Protein 2RAG (pdb70)

Foldseek 3Di:
DVVLCVLLLVFAFEAAEAQVLVLLLFPPDALQDDDDCLQQVAFHGQVLCVLLVHQEYAHEQEDDDDDLDPVRLVVLLVSSVVSLVSVVVNCVVCVQAEDEDQAVVSSVVCVVSNHRYYAYEYEAVSNCRLPLVVVVVVVVSGYAAYENHAQQAYQFAGFLHHPVDGDCLATNPSNLVSLVVCLLSLHAYACQRGAVSNLVVSLVPRPAQHEHSEEWEVVQPNDSRHHHLVSLQSSLVSLAAYAYEQARRDDQDFDPQQDDSNDDDSVRSSVCSVVVSVSCVVGNTPRAAPVSSVVGQVVSCVRNNLLHYAHHHCGSNPGDDHCGRHSSSNSVNVVVCVVVPHDVVSVNNHRPVNVSVRSCRSVVSNVVD/DVVLCVLLLVFAFEAAEAQVLVLLLFPPDALQDDDDCLQQVAFHGQVLCVLLVHQEYAHEQEDDDDDLDPVRLVVLQVSSVVSLVSVVVNCVVCVQAEDEDQAVVSSVVCVVSNHRYYAYEYEAVSNCRLPLVVVVVVVVSGYAAYENHAQQAYQFAGFLHHPVDGDCLATNPSNLVSLVVCLQSLHAYACQRGAVSNLVVSLVPRPAQHEHSEEWEVVQPNDSRHHHLVSLQSSLVSLAAYAYEQARRDDQDFDPQQDDSNDDDSVRSSVVSVVVSVSCVVGNTPRAAPVSSVVGQVVSCVRNNLLHYAHHHCGSNPGDDHCGRHSSSNSVNVVVCVVVPHDVVSVNNHRPVNVSVRSCRSVVSNVVD/DVVLCVLLLVFAFEAAEAQVLVLLLFPPDALQDDDDCLQQVAFHGQVLCVLLNHQEYAHEQEDDDDDLDPVRLVVLLVSSVVSLVSVVVNCVVCVQAEDEDQAVVSSVVCVVSNHRYYAYEYEAVSNCRLPLVVVVVVVVSGYAAYENHAQQAYQFAGFLHHPVDGDCLATNPSNLVSLVVCLQSLHAYAHQRGAVSNLVVSLVPRPAQHEHSEEWEVVQPNDSRHHHLVSLQSSLVSLAAYAYEQARRDDQDFDPQQDDSNDDDSVRSSVVSVVVSVSCVVGNTPRAAPVSSVVGQVVSCVRNNLLHYAHHHCGSNPGDDHCGRHSSSNSVNVVVCVVVPHDVVSVNNHRPVNVSVRSCRSVVSNVVD/DVVLCVLLLVFAFEAAEAQVLVLLLFPPDALQDDDDCLQQVAFHGQVLCVLLNHQEYAHEQEDDDDDLDPVRLVVLQVSSVVSLVSVVVNCVVCVQAEDEDQAVVSSVVCVVSNHRYYAYEYEAVSNCRLPLVVVVVVVVSGYAEYENHAQQAYQFAGFLHHPVDGDCLATNPSNLVSLVVCLQSLHAYACQRGAVSNLVVSLVPRPAQHEHSEEWEVVQPNDSRHHHLVSLQSSLVSLAAYAYEQARRDDQDFDPQQDDSNDDDSVRSSVCSVVVSVSCVVGNTPRAAPVSSVVGQVVSCVRNNLLHYAHHHCGSNPGDDHCGRHSSSNSVNVVVCVVVPHDVVSVNNHRPVNVSVRSCRSVVSNVVD

Nearest PDB structures (foldseek):
  2rag-assembly1_A  TM=1.003E+00  e=6.644E-77  Caulobacter vibrioides CB15
  5lx7-assembly1_A-2  TM=8.837E-01  e=4.123E-28  Aspergillus fumigatus
  5lx1-assembly1_A-2  TM=8.835E-01  e=7.685E-28  Aspergillus fumigatus
  5lx4-assembly1_A-2  TM=8.942E-01  e=6.602E-27  Aspergillus fumigatus
  6vgo-assembly1_A  TM=8.872E-01  e=1.253E-25  Homo sapiens

CATH classification: 3.20.20.140

Sequence (1476 aa):
SKADKALHDKFLTLDTHLDTPAHFGRPGWDIADHHEVEHDFSQVDLPRMNQGGLDGGFFVVYIGQGELTEKGYTYARDYALHRTIEIREMLAANPDTFEMALTSDDARRIAKAGKKFAFVSMENSWPVGEDLSLVETFYKEGLRMAGPVHFRNNQLADSSTDPKGKIWNGYSPLGLRWLAEANRLGIVIDVSHASDDVVDQSVALSKAPIIASHSGPKAVYDHPRNLDDARLKKIADAGGAICINSIYLTDTTPSPEAPDMKTATPEAVKAYADKRAAIDKAHPAARGDFDLYMKSMLHVLKVAGPKGVCVGADWDGGGGMDGFEDITDLPKITARLKAEGYSDADIEAIWSGNVLRIVDAAQAYAKSVSKADKALHDKFLTLDTHLDTPAHFGRPGWDIADHHEVEHDFSQVDLPRMNQGGLDGGFFVVYIGQGELTEKGYTYARDYALHRTIEIREMLAANPDTFEMALTSDDARRIAKAGKKFAFVSMENSWPVGEDLSLVETFYKEGLRMAGPVHFRNNQLADSSTDPKGKIWNGYSPLGLRWLAEANRLGIVIDVSHASDDVVDQSVALSKAPIIASHSGPKAVYDHPRNLDDARLKKIADAGGAICINSIYLTDTTPSPEAPDMKTATPEAVKAYADKRAAIDKAHPAARGDFDLYMKSMLHVLKVAGPKGVCVGADWDGGGGMDGFEDITDLPKITARLKAEGYSDADIEAIWSGNVLRIVDAAQAYAKSVSKADKALHDKFLTLDTHLDTPAHFGRPGWDIADHHEVEHDFSQVDLPRMNQGGLDGGFFVVYIGQGELTEKGYTYARDYALHRTIEIREMLAANPDTFEMALTSDDARRIAKAGKKFAFVSMENSWPVGEDLSLVETFYKEGLRMAGPVHFRNNQLADSSTDPKGKIWNGYSPLGLRWLAEANRLGIVIDVSHASDDVVDQSVALSKAPIIASHSGPKAVYDHPRNLDDARLKKIADAGGAICINSIYLTDTTPSPEAPDMKTATPEAVKAYADKRAAIDKAHPAARGDFDLYMKSMLHVLKVAGPKGVCVGADWDGGGGMDGFEDITDLPKITARLKAEGYSDADIEAIWSGNVLRIVDAAQAYAKSVSKADKALHDKFLTLDTHLDTPAHFGRPGWDIADHHEVEHDFSQVDLPRMNQGGLDGGFFVVYIGQGELTEKGYTYARDYALHRTIEIREMLAANPDTFEMALTSDDARRIAKAGKKFAFVSMENSWPVGEDLSLVETFYKEGLRMAGPVHFRNNQLADSSTDPKGKIWNGYSPLGLRWLAEANRLGIVIDVSHASDDVVDQSVALSKAPIIASHSGPKAVYDHPRNLDDARLKKIADAGGAICINSIYLTDTTPSPEAPDMKTATPEAVKAYADKRAAIDKAHPAARGDFDLYMKSMLHVLKVAGPKGVCVGADWDGGGGMDGFEDITDLPKITARLKAEGYSDADIEAIWSGNVLRIVDAAQAYAKSV

Organism: Caulobacter vibrioides (strain ATCC 19089 / CIP 103742 / CB 15) (NCBI:txid190650)

InterPro domains:
  IPR008257 Peptidase M19 [PF01244] (43-406)
  IPR008257 Peptidase M19 [PS51365] (34-417)
  IPR008257 Peptidase M19 [PTHR10443] (8-414)
  IPR008257 Peptidase M19 [cd01301] (48-404)
  IPR032466 Metal-dependent hydrolase [SSF51556] (39-413)

Solvent-accessible surface area: 55855 Å² total; per-residue (Å²): 90,180,79,44,92,70,43,2,115,118,9,31,0,1,0,0,2,0,14,0,0,39,17,30,30,20,76,79,31,61,4,44,73,95,24,89,45,99,105,24,75,0,12,0,0,22,39,3,0,90,87,0,17,0,34,0,0,2,3,2,4,73,9,31,16,30,122,77,61,143,178,8,27,32,107,0,14,5,77,1,3,56,18,3,2,18,2,40,36,18,18,21,52,22,76,119,48,3,60,35,0,63,50,4,95,24,0,87,120,2,31,174,71,67,55,20,0,2,0,2,1,4,10,0,0,5,0,2,3,133,56,25,40,7,4,58,4,2,52,105,7,2,5,16,3,2,2,0,1,28,79,99,12,0,12,0,0,0,7,27,22,24,110,189,35,123,84,63,57,0,1,1,22,20,0,5,43,3,8,26,34,0,6,110,16,0,3,5,2,3,4,5,15,6,6,45,21,0,0,28,0,0,28,11,42,18,109,13,25,3,2,0,0,2,3,0,0,50,62,28,62,118,46,72,8,1,12,37,58,72,54,0,107,76,0,19,102,47,24,1,0,0,0,0,1,2,41,61,7,39,86,83,101,103,54,141,124,126,31,84,45,77,102,18,73,96,120,33,16,132,34,98,1,74,126,141,24,60,103,64,178,67,78,98,56,45,75,25,62,17,83,30,0,0,118,0,0,45,29,0,5,156,31,13,19,44,120,2,0,0,1,0,0,8,0,22,36,57,10,4,0,74,35,0,63,13,0,34,28,0,9,72,0,0,28,68,0,88,84,86,68,52,57,54,74,39,0,64,17,1,1,2,28,1,4,7,70,1,2,64,33,2,32,59,59,20,180,85,109,91,181,76,44,92,69,43,2,113,118,10,29,0,1,0,0,2,0,13,0,0,38,17,30,30,22,78,78,31,60,3,43,73,94,24,88,46,101,104,23,75,0,13,0,0,23,38,3,0,89,86,0,16,0,35,0,0,1,3,2,4,73,8,31,16,30,85,20,26,112,174,8,16,38,114,0,16,13,78,1,5,68,17,3,2,16,2,35,38,19,19,18,55,22,73,119,46,3,60,34,0,64,49,4,93,25,0,87,120,2,31,174,72,66,56,19,0,2,0,2,1,5,11,0,0,4,1,2,3,60,53,25,34,8,4,56,2,3,53,89,2,2,6,15,3,2,2,0,1,29,79,98,9,0,1,0,0,0,7,28,22,25,109,139,35,113,7,14,83,0,7,2,31,4,0,72,128,3,8,56,34,0,7,112,15,0,3,4,3,4,4,6,15,6,6,44,34,0,1,37,54,0,32,82,86,20,133,15,24,3,2,0,0,2,3,1,0,50,62,29,61,118,46,71,8,1,12,36,58,72,52,0,109,74,0,18,101,46,24,1,0,0,0,0,1,2,40,62,7,39,85,81,101,104,55,142,122,127,31,85,45,77,101,19,73,97,120,32,16,130,33,98,1,76,128,141,25,61,100,64,177,67,77,97,57,47,77,25,61,16,82,29,0,0,119,0,0,46,30,0,5,158,30,14,20,45,120,1,0,0,0,0,0,8,0,22,36,58,10,4,0,76,34,0,63,14,0,34,28,0,8,73,0,0,28,68,0,87,85,86,68,51,56,53,75,39,0,63,17,1,1,2,28,1,3,8,70,0,1,64,34,3,32,59,57,21,182,86,106,90,181,77,45,91,69,44,2,114,116,9,30,0,1,0,0,2,0,13,0,0,38,18,30,30,21,75,80,30,58,4,44,73,94,24,90,45,97,104,23,75,0,13,0,0,23,40,3,0,90,88,0,17,0,35,0,0,1,3,2,4,74,8,32,16,30,123,77,64,140,177,9,27,38,113,0,17,11,78,0,5,65,17,4,2,16,2,38,36,18,19,22,52,22,73,119,49,2,60,36,0,64,51,4,93,24,0,88,119,2,31,173,71,66,57,20,0,2,0,1,1,5,10,0,0,6,1,2,3,132,57,26,38,8,4,58,2,2,52,97,4,2,6,15,3,3,2,1,1,27,80,96,13,0,12,0,0,0,7,28,21,25,109,188,35,121,83,61,54,0,1,2,24,21,0,4,45,4,8,22,33,0,7,106,14,0,3,4,2,3,4,6,16,7,6,47,16,0,0,24,0,0,24,13,47,20,98,13,24,3,2,0,0,1,2,1,0,50,62,29,61,118,45,71,8,1,12,36,59,71,53,0,108,75,0,18,102,46,24,1,0,0,0,0,1,2,40,64,7,40,84,82,100,103,54,140,122,126,31,84,44,76,101,18,73,95,120,32,16,132,33,96,2,77,128,141,24,61,101,64,177,66,78,96,57,45,75,24,63,17,83,30,0,0,120,0,0,46,29,0,5,158,31,14,21,45,122,1,0,0,0,0,0,8,0,22,37,57,10,3,0,74,34,0,63,13,0,35,29,0,8,73,0,0,27,66,0,86,86,87,67,51,58,55,74,39,0,63,17,0,0,2,28,2,3,8,71,0,1,63,33,2,32,56,58,19,182,85,106,89,178,78,43,90,69,43,2,112,117,10,30,0,1,0,0,2,0,13,0,0,40,17,30,30,20,76,79,31,61,4,44,74,95,23,88,45,100,104,23,76,0,13,0,0,24,39,2,0,90,86,0,16,0,34,0,0,1,3,2,4,74,8,32,16,31,94,25,29,112,177,8,16,38,111,0,16,9,77,1,4,63,17,3,2,17,2,39,36,19,19,22,53,21,74,119,47,2,60,34,0,64,48,4,95,25,0,87,119,2,31,175,71,66,56,20,0,2,0,2,1,6,10,1,0,5,1,2,3,63,56,26,37,6,4,58,2,3,52,97,5,2,5,15,3,3,2,0,2,28,81,97,10,0,1,0,0,0,7,27,22,25,109,143,35,112,10,18,86,0,7,1,29,4,0,67,126,3,8,56,33,0,6,109,15,0,4,4,2,4,4,5,14,6,7,45,35,0,0,37,54,0,33,83,85,20,133,13,24,3,1,0,0,2,4,0,0,51,62,29,60,116,47,70,8,1,11,36,59,72,53,0,108,76,0,18,102,44,23,1,0,0,0,0,1,2,41,62,7,40,85,81,101,102,53,140,122,126,30,85,44,77,102,17,73,98,121,31,16,132,34,97,2,75,126,142,24,61,102,64,178,67,78,97,58,45,75,25,62,16,82,30,0,0,119,0,0,44,30,0,5,154,31,14,20,45,121,1,0,0,0,0,0,8,0,23,36,58,9,3,0,74,34,0,62,13,0,36,29,0,7,72,0,0,28,67,0,87,86,88,67,51,57,53,74,38,0,63,18,0,1,2,29,1,3,8,69,1,2,64,33,2,31,59,59,20,181,86,107

Structure (mmCIF, N/CA/C/O backbone):
data_2RAG
#
_entry.id   2RAG
#
_cell.length_a   79.672
_cell.length_b   129.238
_cell.length_c   99.226
_cell.angle_alpha   90.00
_cell.angle_beta   104.76
_cell.angle_gamma   90.00
#
_symmetry.space_group_name_H-M   'P 1 21 1'
#
loop_
_entity.id
_entity.type
_entity.pdbx_description
1 polymer Dipeptidase
2 non-polymer 'ZINC ION'
3 non-polymer 'CHLORIDE ION'
4 water water
#
loop_
_atom_site.group_PDB
_atom_site.id
_atom_site.type_symbol
_atom_site.label_atom_id
_atom_site.label_alt_id
_atom_site.label_comp_id
_atom_site.label_asym_id
_atom_site.label_entity_id
_atom_site.label_seq_id
_atom_site.pdbx_PDB_ins_code
_atom_site.Cartn_x
_atom_site.Cartn_y
_atom_site.Cartn_z
_atom_site.occupancy
_atom_site.B_iso_or_equiv
_atom_site.auth_seq_id
_atom_site.auth_comp_id
_atom_site.auth_asym_id
_atom_site.auth_atom_id
_atom_site.pdbx_PDB_model_num
ATOM 1 N N . SER A 1 37 ? 16.491 -14.343 58.679 1.00 50.25 37 SER A N 1
ATOM 2 C CA . SER A 1 37 ? 16.670 -15.828 58.723 1.00 51.47 37 SER A CA 1
ATOM 3 C C . SER A 1 37 ? 17.953 -16.265 58.025 1.00 51.72 37 SER A C 1
ATOM 4 O O . SER A 1 37 ? 18.103 -16.070 56.814 1.00 51.76 37 SER A O 1
ATOM 7 N N . LYS A 1 38 ? 18.874 -16.860 58.782 1.00 51.02 38 LYS A N 1
ATOM 8 C CA . LYS A 1 38 ? 20.137 -17.311 58.206 1.00 50.38 38 LYS A CA 1
ATOM 9 C C . LYS A 1 38 ? 19.914 -18.354 57.118 1.00 47.81 38 LYS A C 1
ATOM 10 O O . LYS A 1 38 ? 20.726 -18.494 56.204 1.00 46.15 38 LYS A O 1
ATOM 16 N N . ALA A 1 39 ? 18.811 -19.087 57.216 1.00 45.83 39 ALA A N 1
ATOM 17 C CA . ALA A 1 39 ? 18.488 -20.098 56.214 1.00 44.88 39 ALA A CA 1
ATOM 18 C C . ALA A 1 39 ? 18.131 -19.390 54.902 1.00 43.55 39 ALA A C 1
ATOM 19 O O . ALA A 1 39 ? 18.529 -19.823 53.821 1.00 40.74 39 ALA A O 1
ATOM 21 N N . ASP A 1 40 ? 17.370 -18.306 55.011 1.00 43.25 40 ASP A N 1
ATOM 22 C CA . ASP A 1 40 ? 16.979 -17.540 53.835 1.00 46.39 40 ASP A CA 1
ATOM 23 C C . ASP A 1 40 ? 18.209 -16.913 53.190 1.00 45.92 40 ASP A C 1
ATOM 24 O O . ASP A 1 40 ? 18.380 -16.982 51.975 1.00 45.33 40 ASP A O 1
ATOM 29 N N . LYS A 1 41 ? 19.064 -16.309 54.012 1.00 45.93 41 LYS A N 1
ATOM 30 C CA . LYS A 1 41 ? 20.279 -15.670 53.515 1.00 47.01 41 LYS A CA 1
ATOM 31 C C . LYS A 1 41 ? 21.186 -16.656 52.786 1.00 46.36 41 LYS A C 1
ATOM 32 O O . LYS A 1 41 ? 21.827 -16.300 51.794 1.00 44.71 41 LYS A O 1
ATOM 38 N N . ALA A 1 42 ? 21.235 -17.895 53.275 1.00 45.18 42 ALA A N 1
ATOM 39 C CA . ALA A 1 42 ? 22.064 -18.930 52.660 1.00 45.97 42 ALA A CA 1
ATOM 40 C C . ALA A 1 42 ? 21.590 -19.209 51.235 1.00 45.45 42 ALA A C 1
ATOM 41 O O . ALA A 1 42 ? 22.383 -19.261 50.299 1.00 45.17 42 ALA A O 1
ATOM 43 N N . LEU A 1 43 ? 20.287 -19.393 51.078 1.00 46.33 43 LEU A N 1
ATOM 44 C CA . LEU A 1 43 ? 19.713 -19.649 49.760 1.00 48.10 43 LEU A CA 1
ATOM 45 C C . LEU A 1 43 ? 19.962 -18.429 48.870 1.00 47.85 43 LEU A C 1
ATOM 46 O O . LEU A 1 43 ? 20.550 -18.531 47.799 1.00 47.97 43 LEU A O 1
ATOM 51 N N . HIS A 1 44 ? 19.509 -17.278 49.350 1.00 48.38 44 HIS A N 1
ATOM 52 C CA . HIS A 1 44 ? 19.645 -16.003 48.651 1.00 49.20 44 HIS A CA 1
ATOM 53 C C . HIS A 1 44 ? 21.084 -15.748 48.197 1.00 50.41 44 HIS A C 1
ATOM 54 O O . HIS A 1 44 ? 21.330 -15.327 47.064 1.00 49.94 44 HIS A O 1
ATOM 61 N N . ASP A 1 45 ? 22.030 -16.015 49.090 1.00 51.21 45 ASP A N 1
ATOM 62 C CA . ASP A 1 45 ? 23.443 -15.802 48.808 1.00 52.80 45 ASP A CA 1
ATOM 63 C C . ASP A 1 45 ? 23.965 -16.588 47.607 1.00 51.91 45 ASP A C 1
ATOM 64 O O . ASP A 1 45 ? 25.009 -16.260 47.049 1.00 52.22 45 ASP A O 1
ATOM 69 N N . LYS A 1 46 ? 23.239 -17.620 47.204 1.00 51.51 46 LYS A N 1
ATOM 70 C CA . LYS A 1 46 ? 23.658 -18.449 46.077 1.00 51.38 46 LYS A CA 1
ATOM 71 C C . LYS A 1 46 ? 23.431 -17.795 44.707 1.00 49.75 46 LYS A C 1
ATOM 72 O O . LYS A 1 46 ? 24.003 -18.217 43.697 1.00 48.11 46 LYS A O 1
ATOM 78 N N . PHE A 1 47 ? 22.603 -16.760 44.674 1.00 47.67 47 PHE A N 1
ATOM 79 C CA . PHE A 1 47 ? 22.284 -16.083 43.423 1.00 44.76 47 PHE A CA 1
ATOM 80 C C . PHE A 1 47 ? 22.980 -14.737 43.227 1.00 43.03 47 PHE A C 1
ATOM 81 O O . PHE A 1 47 ? 23.278 -14.022 44.189 1.00 41.31 47 PHE A O 1
ATOM 89 N N . LEU A 1 48 ? 23.241 -14.410 41.964 1.00 41.92 48 LEU A N 1
ATOM 90 C CA . LEU A 1 48 ? 23.847 -13.132 41.600 1.00 41.37 48 LEU A CA 1
ATOM 91 C C . LEU A 1 48 ? 22.653 -12.189 41.524 1.00 39.65 48 LEU A C 1
ATOM 92 O O . LEU A 1 48 ? 21.777 -12.356 40.674 1.00 38.15 48 LEU A O 1
ATOM 97 N N . THR A 1 49 ? 22.614 -11.201 42.408 1.00 38.33 49 THR A N 1
ATOM 98 C CA . THR A 1 49 ? 21.481 -10.288 42.444 1.00 37.03 49 THR A CA 1
ATOM 99 C C . THR A 1 49 ? 21.750 -8.871 41.964 1.00 36.60 49 THR A C 1
ATOM 100 O O . THR A 1 49 ? 22.845 -8.337 42.139 1.00 35.69 49 THR A O 1
ATOM 104 N N . LEU A 1 50 ? 20.733 -8.270 41.353 1.00 34.88 50 LEU A N 1
ATOM 105 C CA . LEU A 1 50 ? 20.836 -6.891 40.886 1.00 36.70 50 LEU A CA 1
ATOM 106 C C . LEU A 1 50 ? 19.449 -6.270 40.811 1.00 34.99 50 LEU A C 1
ATOM 107 O O . LEU A 1 50 ? 18.457 -6.963 40.579 1.00 36.48 50 LEU A O 1
ATOM 112 N N . ASP A 1 51 ? 19.386 -4.969 41.058 1.00 32.79 51 ASP A N 1
ATOM 113 C CA . ASP A 1 51 ? 18.136 -4.222 41.002 1.00 31.43 51 ASP A CA 1
ATOM 114 C C . ASP A 1 51 ? 18.354 -3.211 39.877 1.00 31.36 51 ASP A C 1
ATOM 115 O O . ASP A 1 51 ? 19.408 -2.578 39.792 1.00 29.87 51 ASP A O 1
ATOM 120 N N . THR A 1 52 ? 17.357 -3.059 39.019 1.00 31.27 52 THR A N 1
ATOM 121 C CA . THR A 1 52 ? 17.474 -2.172 37.870 1.00 30.75 52 THR A CA 1
ATOM 122 C C . THR A 1 52 ? 17.130 -0.696 38.080 1.00 31.15 52 THR A C 1
ATOM 123 O O . THR A 1 52 ? 17.063 0.064 37.111 1.00 28.69 52 THR A O 1
ATOM 127 N N . HIS A 1 53 ? 16.918 -0.272 39.320 1.00 30.90 53 HIS A N 1
ATOM 128 C CA . HIS A 1 53 ? 16.596 1.130 39.539 1.00 31.82 53 HIS A CA 1
ATOM 129 C C . HIS A 1 53 ? 16.960 1.656 40.923 1.00 32.44 53 HIS A C 1
ATOM 130 O O . HIS A 1 53 ? 16.087 2.021 41.721 1.00 31.00 53 HIS A O 1
ATOM 137 N N . LEU A 1 54 ? 18.255 1.703 41.204 1.00 30.68 54 LEU A N 1
ATOM 138 C CA . LEU A 1 54 ? 18.725 2.206 42.479 1.00 32.13 54 LEU A CA 1
ATOM 139 C C . LEU A 1 54 ? 18.868 3.727 42.385 1.00 31.05 54 LEU A C 1
ATOM 140 O O . LEU A 1 54 ? 19.783 4.227 41.743 1.00 31.55 54 LEU A O 1
ATOM 145 N N . ASP A 1 55 ? 17.948 4.452 43.018 1.00 31.58 55 ASP A N 1
ATOM 146 C CA . ASP A 1 55 ? 17.964 5.913 43.007 1.00 30.20 55 ASP A CA 1
ATOM 147 C C . ASP A 1 55 ? 18.939 6.500 44.004 1.00 29.42 55 ASP A C 1
ATOM 148 O O . ASP A 1 55 ? 18.998 7.715 44.182 1.00 30.05 55 ASP A O 1
ATOM 153 N N . THR A 1 56 ? 19.705 5.624 44.639 1.00 31.20 56 THR A N 1
ATOM 154 C CA . THR A 1 56 ? 20.687 6.002 45.645 1.00 32.05 56 THR A CA 1
ATOM 155 C C . THR A 1 56 ? 21.603 7.186 45.287 1.00 33.04 56 THR A C 1
ATOM 156 O O . THR A 1 56 ? 21.972 7.969 46.168 1.00 34.53 56 THR A O 1
ATOM 160 N N . PRO A 1 57 ? 21.974 7.345 43.998 1.00 32.66 57 PRO A N 1
ATOM 161 C CA . PRO A 1 57 ? 22.853 8.472 43.646 1.00 33.22 57 PRO A CA 1
ATOM 162 C C . PRO A 1 57 ? 22.347 9.832 44.117 1.00 33.42 57 PRO A C 1
ATOM 163 O O . PRO A 1 57 ? 23.117 10.781 44.241 1.00 33.58 57 PRO A O 1
ATOM 167 N N . ALA A 1 58 ? 21.046 9.927 44.372 1.00 34.67 58 ALA A N 1
ATOM 168 C CA . ALA A 1 58 ? 20.466 11.179 44.841 1.00 36.10 58 ALA A CA 1
ATOM 169 C C . ALA A 1 58 ? 21.054 11.579 46.199 1.00 36.59 58 ALA A C 1
ATOM 170 O O . ALA A 1 58 ? 20.999 12.744 46.572 1.00 37.41 58 ALA A O 1
ATOM 172 N N . HIS A 1 59 ? 21.619 10.611 46.920 1.00 39.46 59 HIS A N 1
ATOM 173 C CA . HIS A 1 59 ? 22.224 10.856 48.242 1.00 41.00 59 HIS A CA 1
ATOM 174 C C . HIS A 1 59 ? 23.716 11.155 48.176 1.00 38.91 59 HIS A C 1
ATOM 175 O O . HIS A 1 59 ? 24.289 11.677 49.132 1.00 36.86 59 HIS A O 1
ATOM 182 N N . PHE A 1 60 ? 24.348 10.806 47.061 1.00 38.18 60 PHE A N 1
ATOM 183 C CA . PHE A 1 60 ? 25.791 11.001 46.931 1.00 39.08 60 PHE A CA 1
ATOM 184 C C . PHE A 1 60 ? 26.291 12.419 47.171 1.00 39.74 60 PHE A C 1
ATOM 185 O O . PHE A 1 60 ? 27.376 12.603 47.720 1.00 38.96 60 PHE A O 1
ATOM 193 N N . GLY A 1 61 ? 25.506 13.412 46.762 1.00 40.56 61 GLY A N 1
ATOM 194 C CA . GLY A 1 61 ? 25.916 14.795 46.937 1.00 42.97 61 GLY A CA 1
ATOM 195 C C . GLY A 1 61 ? 25.595 15.381 48.300 1.00 45.97 61 GLY A C 1
ATOM 196 O O . GLY A 1 61 ? 25.891 16.552 48.563 1.00 43.93 61 GLY A O 1
ATOM 197 N N . ARG A 1 62 ? 24.982 14.581 49.167 1.00 47.99 62 ARG A N 1
ATOM 198 C CA . ARG A 1 62 ? 24.638 15.050 50.503 1.00 51.51 62 ARG A CA 1
ATOM 199 C C . ARG A 1 62 ? 25.920 15.194 51.327 1.00 52.39 62 ARG A C 1
ATOM 200 O O . ARG A 1 62 ? 26.750 14.285 51.362 1.00 51.83 62 ARG A O 1
ATOM 208 N N . PRO A 1 63 ? 26.096 16.348 51.996 1.00 53.50 63 PRO A N 1
ATOM 209 C CA . PRO A 1 63 ? 27.275 16.631 52.821 1.00 54.99 63 PRO A CA 1
ATOM 210 C C . PRO A 1 63 ? 27.650 15.505 53.779 1.00 55.95 63 PRO A C 1
ATOM 211 O O . PRO A 1 63 ? 26.869 15.137 54.655 1.00 55.51 63 PRO A O 1
ATOM 215 N N . GLY A 1 64 ? 28.849 14.960 53.599 1.00 57.93 64 GLY A N 1
ATOM 216 C CA . GLY A 1 64 ? 29.322 13.898 54.468 1.00 59.76 64 GLY A CA 1
ATOM 217 C C . GLY A 1 64 ? 28.726 12.516 54.261 1.00 60.50 64 GLY A C 1
ATOM 218 O O . GLY A 1 64 ? 29.193 11.555 54.875 1.00 61.99 64 GLY A O 1
ATOM 219 N N . TRP A 1 65 ? 27.704 12.391 53.417 1.00 59.17 65 TRP A N 1
ATOM 220 C CA . TRP A 1 65 ? 27.101 11.081 53.188 1.00 56.88 65 TRP A CA 1
ATOM 221 C C . TRP A 1 65 ? 28.121 10.149 52.543 1.00 54.84 65 TRP A C 1
ATOM 222 O O . TRP A 1 65 ? 28.809 10.528 51.597 1.00 54.68 65 TRP A O 1
ATOM 233 N N . ASP A 1 66 ? 28.215 8.930 53.060 1.00 52.68 66 ASP A N 1
ATOM 234 C CA . ASP A 1 66 ? 29.168 7.951 52.547 1.00 49.45 66 ASP A CA 1
ATOM 235 C C . ASP A 1 66 ? 28.489 6.594 52.399 1.00 46.93 66 ASP A C 1
ATOM 236 O O . ASP A 1 66 ? 27.957 6.048 53.365 1.00 45.46 66 ASP A O 1
ATOM 241 N N . ILE A 1 67 ? 28.523 6.050 51.189 1.00 44.13 67 ILE A N 1
ATOM 242 C CA . ILE A 1 67 ? 27.903 4.763 50.915 1.00 43.52 67 ILE A CA 1
ATOM 243 C C . ILE A 1 67 ? 28.551 3.623 51.718 1.00 43.91 67 ILE A C 1
ATOM 244 O O . ILE A 1 67 ? 27.969 2.548 51.867 1.00 39.27 67 ILE A O 1
ATOM 249 N N . ALA A 1 68 ? 29.757 3.858 52.231 1.00 44.08 68 ALA A N 1
ATOM 250 C CA . ALA A 1 68 ? 30.449 2.839 53.013 1.00 45.76 68 ALA A CA 1
ATOM 251 C C . ALA A 1 68 ? 29.841 2.705 54.408 1.00 46.16 68 ALA A C 1
ATOM 252 O O . ALA A 1 68 ? 29.956 1.656 55.035 1.00 47.27 68 ALA A O 1
ATOM 254 N N . ASP A 1 69 ? 29.200 3.768 54.887 1.00 46.47 69 ASP A N 1
ATOM 255 C CA . ASP A 1 69 ? 28.578 3.761 56.209 1.00 46.97 69 ASP A CA 1
ATOM 256 C C . ASP A 1 69 ? 27.243 3.023 56.223 1.00 48.14 69 ASP A C 1
ATOM 257 O O . ASP A 1 69 ? 26.592 2.866 55.187 1.00 46.48 69 ASP A O 1
ATOM 262 N N . HIS A 1 70 ? 26.842 2.577 57.409 1.00 48.58 70 HIS A N 1
ATOM 263 C CA . HIS A 1 70 ? 25.573 1.887 57.580 1.00 48.74 70 HIS A CA 1
ATOM 264 C C . HIS A 1 70 ? 24.567 2.954 58.000 1.00 48.24 70 HIS A C 1
ATOM 265 O O . HIS A 1 70 ? 24.848 3.758 58.881 1.00 48.88 70 HIS A O 1
ATOM 272 N N . HIS A 1 71 ? 23.408 2.972 57.357 1.00 47.87 71 HIS A N 1
ATOM 273 C CA . HIS A 1 71 ? 22.384 3.960 57.673 1.00 48.36 71 HIS A CA 1
ATOM 274 C C . HIS A 1 71 ? 21.071 3.272 58.028 1.00 49.93 71 HIS A C 1
ATOM 275 O O . HIS A 1 71 ? 20.882 2.088 57.752 1.00 48.12 71 HIS A O 1
ATOM 282 N N . GLU A 1 72 ? 20.173 4.037 58.639 1.00 53.33 72 GLU A N 1
ATOM 283 C CA . GLU A 1 72 ? 18.851 3.557 59.021 1.00 56.87 72 GLU A CA 1
ATOM 284 C C . GLU A 1 72 ? 17.836 4.377 58.235 1.00 57.35 72 GLU A C 1
ATOM 285 O O . GLU A 1 72 ? 17.851 5.608 58.296 1.00 55.98 72 GLU A O 1
ATOM 291 N N . VAL A 1 73 ? 16.964 3.698 57.493 1.00 58.04 73 VAL A N 1
ATOM 292 C CA . VAL A 1 73 ? 15.963 4.389 56.692 1.00 59.74 73 VAL A CA 1
ATOM 293 C C . VAL A 1 73 ? 15.180 5.385 57.547 1.00 61.44 73 VAL A C 1
ATOM 294 O O . VAL A 1 73 ? 14.820 6.471 57.085 1.00 61.09 73 VAL A O 1
ATOM 298 N N . GLU A 1 74 ? 14.944 5.012 58.801 1.00 63.24 74 GLU A N 1
ATOM 299 C CA . GLU A 1 74 ? 14.203 5.847 59.743 1.00 65.57 74 GLU A CA 1
ATOM 300 C C . GLU A 1 74 ? 14.915 7.150 60.108 1.00 65.20 74 GLU A C 1
ATOM 301 O O . GLU A 1 74 ? 14.271 8.159 60.393 1.00 65.35 74 GLU A O 1
ATOM 307 N N . HIS A 1 75 ? 16.243 7.129 60.089 1.00 65.21 75 HIS A N 1
ATOM 308 C CA . HIS A 1 75 ? 17.025 8.306 60.455 1.00 65.27 75 HIS A CA 1
ATOM 309 C C . HIS A 1 75 ? 17.671 9.031 59.280 1.00 65.37 75 HIS A C 1
ATOM 310 O O . HIS A 1 75 ? 17.841 10.248 59.314 1.00 64.85 75 HIS A O 1
ATOM 317 N N . ASP A 1 76 ? 18.025 8.279 58.244 1.00 65.64 76 ASP A N 1
ATOM 318 C CA . ASP A 1 76 ? 18.708 8.841 57.085 1.00 66.39 76 ASP A CA 1
ATOM 319 C C . ASP A 1 76 ? 17.857 8.921 55.819 1.00 66.37 76 ASP A C 1
ATOM 320 O O . ASP A 1 76 ? 18.228 9.603 54.863 1.00 66.93 76 ASP A O 1
ATOM 325 N N . PHE A 1 77 ? 16.721 8.229 55.818 1.00 65.25 77 PHE A N 1
ATOM 326 C CA . PHE A 1 77 ? 15.823 8.205 54.667 1.00 64.53 77 PHE A CA 1
ATOM 327 C C . PHE A 1 77 ? 16.386 7.351 53.535 1.00 61.83 77 PHE A C 1
ATOM 328 O O . PHE A 1 77 ? 15.715 7.119 52.532 1.00 62.81 77 PHE A O 1
ATOM 336 N N . SER A 1 78 ? 17.617 6.884 53.698 1.00 57.63 78 SER A N 1
ATOM 337 C CA . SER A 1 78 ? 18.255 6.061 52.679 1.00 52.97 78 SER A CA 1
ATOM 338 C C . SER A 1 78 ? 17.876 4.595 52.847 1.00 50.26 78 SER A C 1
ATOM 339 O O . SER A 1 78 ? 17.619 4.129 53.960 1.00 47.96 78 SER A O 1
ATOM 342 N N . GLN A 1 79 ? 17.847 3.870 51.734 1.00 45.57 79 GLN A N 1
ATOM 343 C CA . GLN A 1 79 ? 17.494 2.457 51.753 1.00 43.14 79 GLN A CA 1
ATOM 344 C C . GLN A 1 79 ? 18.615 1.589 51.179 1.00 41.39 79 GLN A C 1
ATOM 345 O O . GLN A 1 79 ? 18.485 0.363 51.106 1.00 38.41 79 GLN A O 1
ATOM 351 N N . VAL A 1 80 ? 19.712 2.230 50.784 1.00 38.04 80 VAL A N 1
ATOM 352 C CA . VAL A 1 80 ? 20.849 1.528 50.202 1.00 37.79 80 VAL A CA 1
ATOM 353 C C . VAL A 1 80 ? 22.216 2.070 50.630 1.00 37.20 80 VAL A C 1
ATOM 354 O O . VAL A 1 80 ? 22.436 3.280 50.650 1.00 35.32 80 VAL A O 1
ATOM 358 N N . ASP A 1 81 ? 23.111 1.145 50.978 1.00 36.57 81 ASP A N 1
ATOM 359 C CA . ASP A 1 81 ? 24.504 1.434 51.323 1.00 37.23 81 ASP A CA 1
ATOM 360 C C . ASP A 1 81 ? 25.257 0.102 51.311 1.00 36.08 81 ASP A C 1
ATOM 361 O O . ASP A 1 81 ? 24.640 -0.966 51.248 1.00 35.60 81 ASP A O 1
ATOM 366 N N . LEU A 1 82 ? 26.580 0.155 51.353 1.00 36.01 82 LEU A N 1
ATOM 367 C CA . LEU A 1 82 ? 27.377 -1.065 51.300 1.00 37.43 82 LEU A CA 1
ATOM 368 C C . LEU A 1 82 ? 27.038 -2.089 52.387 1.00 37.21 82 LEU A C 1
ATOM 369 O O . LEU A 1 82 ? 26.782 -3.255 52.088 1.00 35.13 82 LEU A O 1
ATOM 374 N N . PRO A 1 83 ? 27.027 -1.671 53.659 1.00 38.61 83 PRO A N 1
ATOM 375 C CA . PRO A 1 83 ? 26.705 -2.631 54.722 1.00 39.67 83 PRO A CA 1
ATOM 376 C C . PRO A 1 83 ? 25.370 -3.340 54.481 1.00 40.31 83 PRO A C 1
ATOM 377 O O . PRO A 1 83 ? 25.279 -4.565 54.609 1.00 38.65 83 PRO A O 1
ATOM 381 N N . ARG A 1 84 ? 24.342 -2.574 54.116 1.00 39.84 84 ARG A N 1
ATOM 382 C CA . ARG A 1 84 ? 23.037 -3.167 53.866 1.00 41.63 84 ARG A CA 1
ATOM 383 C C . ARG A 1 84 ? 22.997 -3.991 52.578 1.00 40.07 84 ARG A C 1
ATOM 384 O O . ARG A 1 84 ? 22.188 -4.912 52.463 1.00 40.49 84 ARG A O 1
ATOM 392 N N . MET A 1 85 ? 23.867 -3.674 51.616 1.00 38.38 85 MET A N 1
ATOM 393 C CA . MET A 1 85 ? 23.922 -4.452 50.379 1.00 37.20 85 MET A CA 1
ATOM 394 C C . MET A 1 85 ? 24.459 -5.836 50.750 1.00 38.77 85 MET A C 1
ATOM 395 O O . MET A 1 85 ? 24.044 -6.860 50.199 1.00 38.32 85 MET A O 1
ATOM 400 N N . ASN A 1 86 ? 25.394 -5.857 51.694 1.00 38.42 86 ASN A N 1
ATOM 401 C CA . ASN A 1 86 ? 25.970 -7.112 52.151 1.00 40.06 86 ASN A CA 1
ATOM 402 C C . ASN A 1 86 ? 24.946 -7.895 52.973 1.00 41.36 86 ASN A C 1
ATOM 403 O O . ASN A 1 86 ? 24.764 -9.101 52.780 1.00 40.21 86 ASN A O 1
ATOM 408 N N . GLN A 1 87 ? 24.269 -7.195 53.876 1.00 41.77 87 GLN A N 1
ATOM 409 C CA . GLN A 1 87 ? 23.266 -7.807 54.737 1.00 43.79 87 GLN A CA 1
ATOM 410 C C . GLN A 1 87 ? 22.083 -8.329 53.925 1.00 44.23 87 GLN A C 1
ATOM 411 O O . GLN A 1 87 ? 21.528 -9.392 54.227 1.00 43.41 87 GLN A O 1
ATOM 417 N N . GLY A 1 88 ? 21.703 -7.579 52.892 1.00 42.99 88 GLY A N 1
ATOM 418 C CA . GLY A 1 88 ? 20.583 -7.978 52.055 1.00 39.59 88 GLY A CA 1
ATOM 419 C C . GLY A 1 88 ? 20.990 -8.858 50.889 1.00 37.95 88 GLY A C 1
ATOM 420 O O . GLY A 1 88 ? 20.148 -9.307 50.115 1.00 38.29 88 GLY A O 1
ATOM 421 N N . GLY A 1 89 ? 22.285 -9.110 50.756 1.00 36.56 89 GLY A N 1
ATOM 422 C CA . GLY A 1 89 ? 22.750 -9.941 49.663 1.00 36.34 89 GLY A CA 1
ATOM 423 C C . GLY A 1 89 ? 22.518 -9.350 48.274 1.00 36.83 89 GLY A C 1
ATOM 424 O O . GLY A 1 89 ? 22.203 -10.083 47.333 1.00 35.10 89 GLY A O 1
ATOM 425 N N . LEU A 1 90 ? 22.664 -8.032 48.141 1.00 35.97 90 LEU A N 1
ATOM 426 C CA . LEU A 1 90 ? 22.499 -7.364 46.845 1.00 35.07 90 LEU A CA 1
ATOM 427 C C . LEU A 1 90 ? 23.890 -7.234 46.240 1.00 32.65 90 LEU A C 1
ATOM 428 O O . LEU A 1 90 ? 24.759 -6.553 46.788 1.00 30.15 90 LEU A O 1
ATOM 433 N N . ASP A 1 91 ? 24.095 -7.889 45.106 1.00 31.78 91 ASP A N 1
ATOM 434 C CA . ASP A 1 91 ? 25.397 -7.885 44.459 1.00 33.43 91 ASP A CA 1
ATOM 435 C C . ASP A 1 91 ? 25.704 -6.666 43.585 1.00 34.34 91 ASP A C 1
ATOM 436 O O . ASP A 1 91 ? 26.874 -6.340 43.347 1.00 34.27 91 ASP A O 1
ATOM 441 N N . GLY A 1 92 ? 24.659 -5.983 43.126 1.00 32.30 92 GLY A N 1
ATOM 442 C CA . GLY A 1 92 ? 24.875 -4.809 42.296 1.00 32.90 92 GLY A CA 1
ATOM 443 C C . GLY A 1 92 ? 23.561 -4.272 41.760 1.00 32.30 92 GLY A C 1
ATOM 444 O O . GLY A 1 92 ? 22.490 -4.662 42.224 1.00 28.98 92 GLY A O 1
ATOM 445 N N . GLY A 1 93 ? 23.642 -3.378 40.780 1.00 31.89 93 GLY A N 1
ATOM 446 C CA . GLY A 1 93 ? 22.434 -2.822 40.204 1.00 31.48 93 GLY A CA 1
ATOM 447 C C . GLY A 1 93 ? 22.731 -1.647 39.300 1.00 31.72 93 GLY A C 1
ATOM 448 O O . GLY A 1 93 ? 23.899 -1.303 39.062 1.00 31.52 93 GLY A O 1
ATOM 449 N N . PHE A 1 94 ? 21.670 -1.036 38.787 1.00 30.14 94 PHE A N 1
ATOM 450 C CA . PHE A 1 94 ? 21.805 0.124 37.919 1.00 29.82 94 PHE A CA 1
ATOM 451 C C . PHE A 1 94 ? 21.595 1.361 38.779 1.00 29.47 94 PHE A C 1
ATOM 452 O O . PHE A 1 94 ? 20.520 1.568 39.333 1.00 29.36 94 PHE A O 1
ATOM 460 N N . PHE A 1 95 ? 22.645 2.158 38.918 1.00 28.14 95 PHE A N 1
ATOM 461 C CA . PHE A 1 95 ? 22.578 3.377 39.699 1.00 27.50 95 PHE A CA 1
ATOM 462 C C . PHE A 1 95 ? 22.060 4.478 38.790 1.00 26.08 95 PHE A C 1
ATOM 463 O O . PHE A 1 95 ? 22.665 4.820 37.769 1.00 25.58 95 PHE A O 1
ATOM 471 N N . VAL A 1 96 ? 20.919 5.019 39.188 1.00 26.16 96 VAL A N 1
ATOM 472 C CA . VAL A 1 96 ? 20.195 6.016 38.411 1.00 24.66 96 VAL A CA 1
ATOM 473 C C . VAL A 1 96 ? 20.642 7.473 38.396 1.00 25.31 96 VAL A C 1
ATOM 474 O O . VAL A 1 96 ? 20.962 8.058 39.427 1.00 25.10 96 VAL A O 1
ATOM 478 N N . VAL A 1 97 ? 20.625 8.044 37.194 1.00 26.02 97 VAL A N 1
ATOM 479 C CA . VAL A 1 97 ? 20.918 9.449 36.966 1.00 25.02 97 VAL A CA 1
ATOM 480 C C . VAL A 1 97 ? 19.495 9.946 36.672 1.00 25.64 97 VAL A C 1
ATOM 481 O O . VAL A 1 97 ? 18.949 9.724 35.585 1.00 24.55 97 VAL A O 1
ATOM 485 N N . TYR A 1 98 ? 18.886 10.583 37.661 1.00 25.06 98 TYR A N 1
ATOM 486 C CA . TYR A 1 98 ? 17.503 11.043 37.528 1.00 26.59 98 TYR A CA 1
ATOM 487 C C . TYR A 1 98 ? 17.328 12.543 37.625 1.00 27.63 98 TYR A C 1
ATOM 488 O O . TYR A 1 98 ? 18.031 13.208 38.377 1.00 27.08 98 TYR A O 1
ATOM 497 N N . ILE A 1 99 ? 16.376 13.071 36.860 1.00 27.48 99 ILE A N 1
ATOM 498 C CA . ILE A 1 99 ? 16.070 14.492 36.920 1.00 29.16 99 ILE A CA 1
ATOM 499 C C . ILE A 1 99 ? 14.573 14.702 36.672 1.00 28.80 99 ILE A C 1
ATOM 500 O O . ILE A 1 99 ? 13.987 14.099 35.765 1.00 27.22 99 ILE A O 1
ATOM 505 N N . GLY A 1 100 ? 13.954 15.533 37.509 1.00 28.27 100 GLY A N 1
ATOM 506 C CA . GLY A 1 100 ? 12.533 15.824 37.364 1.00 28.89 100 GLY A CA 1
ATOM 507 C C . GLY A 1 100 ? 12.297 16.621 36.096 1.00 29.31 100 GLY A C 1
ATOM 508 O O . GLY A 1 100 ? 13.187 17.341 35.649 1.00 27.41 100 GLY A O 1
ATOM 509 N N . GLN A 1 101 ? 11.106 16.510 35.512 1.00 28.67 101 GLN A N 1
ATOM 510 C CA . GLN A 1 101 ? 10.824 17.229 34.270 1.00 29.39 101 GLN A CA 1
ATOM 511 C C . GLN A 1 101 ? 10.683 18.744 34.417 1.00 31.36 101 GLN A C 1
ATOM 512 O O . GLN A 1 101 ? 9.873 19.230 35.204 1.00 28.91 101 GLN A O 1
ATOM 518 N N . GLY A 1 102 ? 11.479 19.475 33.639 1.00 31.52 102 GLY A N 1
ATOM 519 C CA . GLY A 1 102 ? 11.431 20.924 33.659 1.00 32.30 102 GLY A CA 1
ATOM 520 C C . GLY A 1 102 ? 10.952 21.490 32.327 1.00 32.96 102 GLY A C 1
ATOM 521 O O . GLY A 1 102 ? 10.266 20.814 31.556 1.00 31.26 102 GLY A O 1
ATOM 522 N N . GLU A 1 103 ? 11.348 22.722 32.037 1.00 34.39 103 GLU A N 1
ATOM 523 C CA . GLU A 1 103 ? 10.929 23.412 30.818 1.00 35.77 103 GLU A CA 1
ATOM 524 C C . GLU A 1 103 ? 11.530 22.882 29.517 1.00 34.69 103 GLU A C 1
ATOM 525 O O . GLU A 1 103 ? 12.692 22.478 29.463 1.00 32.43 103 GLU A O 1
ATOM 531 N N . LEU A 1 104 ? 10.727 22.900 28.462 1.00 34.01 104 LEU A N 1
ATOM 532 C CA . LEU A 1 104 ? 11.189 22.465 27.154 1.00 34.31 104 LEU A CA 1
ATOM 533 C C . LEU A 1 104 ? 11.655 23.724 26.423 1.00 35.69 104 LEU A C 1
ATOM 534 O O . LEU A 1 104 ? 11.029 24.182 25.463 1.00 34.75 104 LEU A O 1
ATOM 539 N N . THR A 1 105 ? 12.759 24.282 26.910 1.00 33.89 105 THR A N 1
ATOM 540 C CA . THR A 1 105 ? 13.334 25.502 26.357 1.00 35.74 105 THR A CA 1
ATOM 541 C C . THR A 1 105 ? 14.842 25.341 26.352 1.00 36.42 105 THR A C 1
ATOM 542 O O . THR A 1 105 ? 15.380 24.440 26.994 1.00 33.54 105 THR A O 1
ATOM 546 N N . GLU A 1 106 ? 15.527 26.224 25.641 1.00 38.43 106 GLU A N 1
ATOM 547 C CA . GLU A 1 106 ? 16.981 26.158 25.589 1.00 41.53 106 GLU A CA 1
ATOM 548 C C . GLU A 1 106 ? 17.554 26.229 27.008 1.00 39.28 106 GLU A C 1
ATOM 549 O O . GLU A 1 106 ? 18.479 25.492 27.346 1.00 36.72 106 GLU A O 1
ATOM 555 N N . LYS A 1 107 ? 17.000 27.117 27.834 1.00 37.69 107 LYS A N 1
ATOM 556 C CA . LYS A 1 107 ? 17.468 27.261 29.214 1.00 38.50 107 LYS A CA 1
ATOM 557 C C . LYS A 1 107 ? 17.203 25.982 30.000 1.00 35.28 107 LYS A C 1
ATOM 558 O O . LYS A 1 107 ? 18.013 25.564 30.822 1.00 31.96 107 LYS A O 1
ATOM 564 N N . GLY A 1 108 ? 16.056 25.360 29.746 1.00 33.58 108 GLY A N 1
ATOM 565 C CA . GLY A 1 108 ? 15.732 24.124 30.433 1.00 30.30 108 GLY A CA 1
ATOM 566 C C . GLY A 1 108 ? 16.696 23.019 30.017 1.00 30.33 108 GLY A C 1
ATOM 567 O O . GLY A 1 108 ? 17.220 22.295 30.860 1.00 27.31 108 GLY A O 1
ATOM 568 N N . TYR A 1 109 ? 16.946 22.910 28.714 1.00 27.89 109 TYR A N 1
ATOM 569 C CA . TYR A 1 109 ? 17.840 21.883 28.194 1.00 30.70 109 TYR A CA 1
ATOM 570 C C . TYR A 1 109 ? 19.285 22.015 28.672 1.00 31.09 109 TYR A C 1
ATOM 571 O O . TYR A 1 109 ? 19.914 21.018 29.003 1.00 33.16 109 TYR A O 1
ATOM 580 N N . THR A 1 110 ? 19.819 23.236 28.695 1.00 32.27 110 THR A N 1
ATOM 581 C CA . THR A 1 110 ? 21.196 23.425 29.154 1.00 32.90 110 THR A CA 1
ATOM 582 C C . THR A 1 110 ? 21.269 23.092 30.641 1.00 32.75 110 THR A C 1
ATOM 583 O O . THR A 1 110 ? 22.218 22.469 31.099 1.00 33.42 110 THR A O 1
ATOM 587 N N . TYR A 1 111 ? 20.256 23.502 31.396 1.00 33.88 111 TYR A N 1
ATOM 588 C CA . TYR A 1 111 ? 20.205 23.193 32.823 1.00 33.10 111 TYR A CA 1
ATOM 589 C C . TYR A 1 111 ? 20.168 21.679 33.033 1.00 32.24 111 TYR A C 1
ATOM 590 O O . TYR A 1 111 ? 20.906 21.124 33.858 1.00 32.16 111 TYR A O 1
ATOM 599 N N . ALA A 1 112 ? 19.289 21.016 32.288 1.00 29.06 112 ALA A N 1
ATOM 600 C CA . ALA A 1 112 ? 19.133 19.576 32.400 1.00 28.79 112 ALA A CA 1
ATOM 601 C C . ALA A 1 112 ? 20.414 18.833 32.023 1.00 26.38 112 ALA A C 1
ATOM 602 O O . ALA A 1 112 ? 20.791 17.891 32.700 1.00 27.74 112 ALA A O 1
ATOM 604 N N . ARG A 1 113 ? 21.068 19.260 30.948 1.00 26.15 113 ARG A N 1
ATOM 605 C CA . ARG A 1 113 ? 22.322 18.633 30.517 1.00 28.25 113 ARG A CA 1
ATOM 606 C C . ARG A 1 113 ? 23.353 18.693 31.655 1.00 27.86 113 ARG A C 1
ATOM 607 O O . ARG A 1 113 ? 23.927 17.678 32.056 1.00 26.74 113 ARG A O 1
ATOM 615 N N . ASP A 1 114 ? 23.590 19.896 32.159 1.00 28.29 114 ASP A N 1
ATOM 616 C CA . ASP A 1 114 ? 24.569 20.114 33.224 1.00 28.45 114 ASP A CA 1
ATOM 617 C C . ASP A 1 114 ? 24.222 19.337 34.494 1.00 28.24 114 ASP A C 1
ATOM 618 O O . ASP A 1 114 ? 25.094 18.761 35.149 1.00 29.28 114 ASP A O 1
ATOM 623 N N . TYR A 1 115 ? 22.941 19.321 34.844 1.00 27.29 115 TYR A N 1
ATOM 624 C CA . TYR A 1 115 ? 22.492 18.617 36.039 1.00 28.31 115 TYR A CA 1
ATOM 625 C C . TYR A 1 115 ? 22.772 17.119 35.944 1.00 28.47 115 TYR A C 1
ATOM 626 O O . TYR A 1 115 ? 23.302 16.520 36.877 1.00 28.48 115 TYR A O 1
ATOM 635 N N . ALA A 1 116 ? 22.400 16.517 34.815 1.00 28.35 116 ALA A N 1
ATOM 636 C CA . ALA A 1 116 ? 22.612 15.091 34.606 1.00 26.69 116 ALA A CA 1
ATOM 637 C C . ALA A 1 116 ? 24.105 14.761 34.542 1.00 25.90 116 ALA A C 1
ATOM 638 O O . ALA A 1 116 ? 24.541 13.715 35.038 1.00 24.20 116 ALA A O 1
ATOM 640 N N . LEU A 1 117 ? 24.879 15.633 33.905 1.00 25.25 117 LEU A N 1
ATOM 641 C CA . LEU A 1 117 ? 26.323 15.405 33.820 1.00 26.49 117 LEU A CA 1
ATOM 642 C C . LEU A 1 117 ? 26.902 15.378 35.237 1.00 26.45 117 LEU A C 1
ATOM 643 O O . LEU A 1 117 ? 27.741 14.538 35.557 1.00 26.35 117 LEU A O 1
ATOM 648 N N . HIS A 1 118 ? 26.446 16.298 36.084 1.00 27.51 118 HIS A N 1
ATOM 649 C CA . HIS A 1 118 ? 26.954 16.363 37.445 1.00 29.85 118 HIS A CA 1
ATOM 650 C C . HIS A 1 118 ? 26.543 15.140 38.257 1.00 29.92 118 HIS A C 1
ATOM 651 O O . HIS A 1 118 ? 27.326 14.632 39.053 1.00 28.59 118 HIS A O 1
ATOM 658 N N . ARG A 1 119 ? 25.307 14.675 38.068 1.00 27.65 119 ARG A N 1
ATOM 659 C CA . ARG A 1 119 ? 24.844 13.503 38.803 1.00 27.57 119 ARG A CA 1
ATOM 660 C C . ARG A 1 119 ? 25.649 12.276 38.354 1.00 28.58 119 ARG A C 1
ATOM 661 O O . ARG A 1 119 ? 25.987 11.403 39.164 1.00 28.35 119 ARG A O 1
ATOM 669 N N . THR A 1 120 ? 25.958 12.216 37.062 1.00 25.97 120 THR A N 1
ATOM 670 C CA . THR A 1 120 ? 26.742 11.107 36.523 1.00 27.83 120 THR A CA 1
ATOM 671 C C . THR A 1 120 ? 28.131 11.154 37.166 1.00 28.91 120 THR A C 1
ATOM 672 O O . THR A 1 120 ? 28.685 10.134 37.575 1.00 29.83 120 THR A O 1
ATOM 676 N N . ILE A 1 121 ? 28.678 12.358 37.261 1.00 29.53 121 ILE A N 1
ATOM 677 C CA . ILE A 1 121 ? 29.988 12.553 37.861 1.00 32.50 121 ILE A CA 1
ATOM 678 C C . ILE A 1 121 ? 29.984 12.140 39.338 1.00 32.05 121 ILE A C 1
ATOM 679 O O . ILE A 1 121 ? 30.950 11.547 39.815 1.00 32.57 121 ILE A O 1
ATOM 684 N N . GLU A 1 122 ? 28.894 12.423 40.051 1.00 31.32 122 GLU A N 1
ATOM 685 C CA . GLU A 1 122 ? 28.810 12.048 41.458 1.00 32.09 122 GLU A CA 1
ATOM 686 C C . GLU A 1 122 ? 28.911 10.536 41.586 1.00 33.82 122 GLU A C 1
ATOM 687 O O . GLU A 1 122 ? 29.557 10.024 42.501 1.00 33.66 122 GLU A O 1
ATOM 693 N N . ILE A 1 123 ? 28.282 9.816 40.662 1.00 32.73 123 ILE A N 1
ATOM 694 C CA . ILE A 1 123 ? 28.337 8.361 40.686 1.00 32.36 123 ILE A CA 1
ATOM 695 C C . ILE A 1 123 ? 29.779 7.907 40.447 1.00 32.28 123 ILE A C 1
ATOM 696 O O . ILE A 1 123 ? 30.283 7.026 41.145 1.00 30.94 123 ILE A O 1
ATOM 701 N N . ARG A 1 124 ? 30.439 8.511 39.464 1.00 30.93 124 ARG A N 1
ATOM 702 C CA . ARG A 1 124 ? 31.816 8.154 39.164 1.00 33.01 124 ARG A CA 1
ATOM 703 C C . ARG A 1 124 ? 32.744 8.498 40.328 1.00 32.79 124 ARG A C 1
ATOM 704 O O . ARG A 1 124 ? 33.758 7.834 40.523 1.00 33.24 124 ARG A O 1
ATOM 712 N N . GLU A 1 125 ? 32.396 9.526 41.096 1.00 33.44 125 GLU A N 1
ATOM 713 C CA . GLU A 1 125 ? 33.208 9.913 42.252 1.00 33.59 125 GLU A CA 1
ATOM 714 C C . GLU A 1 125 ? 33.037 8.866 43.363 1.00 34.32 125 GLU A C 1
ATOM 715 O O . GLU A 1 125 ? 34.001 8.505 44.042 1.00 33.08 125 GLU A O 1
ATOM 721 N N . MET A 1 126 ? 31.813 8.371 43.547 1.00 33.07 126 MET A N 1
ATOM 722 C CA . MET A 1 126 ? 31.576 7.344 44.570 1.00 32.96 126 MET A CA 1
ATOM 723 C C . MET A 1 126 ? 32.445 6.138 44.241 1.00 33.12 126 MET A C 1
ATOM 724 O O . MET A 1 126 ? 33.131 5.593 45.106 1.00 32.20 126 MET A O 1
ATOM 729 N N . LEU A 1 127 ? 32.418 5.734 42.976 1.00 32.20 127 LEU A N 1
ATOM 730 C CA . LEU A 1 127 ? 33.203 4.596 42.526 1.00 34.39 127 LEU A CA 1
ATOM 731 C C . LEU A 1 127 ? 34.705 4.835 42.694 1.00 35.65 127 LEU A C 1
ATOM 732 O O . LEU A 1 127 ? 35.448 3.912 43.022 1.00 34.26 127 LEU A O 1
ATOM 737 N N . ALA A 1 128 ? 35.150 6.071 42.471 1.00 36.15 128 ALA A N 1
ATOM 738 C CA . ALA A 1 128 ? 36.571 6.391 42.610 1.00 37.17 128 ALA A CA 1
ATOM 739 C C . ALA A 1 128 ? 36.981 6.397 44.083 1.00 37.16 128 ALA A C 1
ATOM 740 O O . ALA A 1 128 ? 38.138 6.120 44.416 1.00 35.96 128 ALA A O 1
ATOM 742 N N . ALA A 1 129 ? 36.028 6.706 44.958 1.00 35.70 129 ALA A N 1
ATOM 743 C CA . ALA A 1 129 ? 36.294 6.746 46.391 1.00 37.30 129 ALA A CA 1
ATOM 744 C C . ALA A 1 129 ? 36.195 5.376 47.065 1.00 37.69 129 ALA A C 1
ATOM 745 O O . ALA A 1 129 ? 36.612 5.218 48.210 1.00 40.42 129 ALA A O 1
ATOM 747 N N . ASN A 1 130 ? 35.645 4.390 46.364 1.00 38.12 130 ASN A N 1
ATOM 748 C CA . ASN A 1 130 ? 35.481 3.045 46.929 1.00 38.17 130 ASN A CA 1
ATOM 749 C C . ASN A 1 130 ? 35.927 1.959 45.954 1.00 38.54 130 ASN A C 1
ATOM 750 O O . ASN A 1 130 ? 35.163 1.052 45.626 1.00 38.42 130 ASN A O 1
ATOM 755 N N . PRO A 1 131 ? 37.182 2.030 45.493 1.00 39.43 131 PRO A N 1
ATOM 756 C CA . PRO A 1 131 ? 37.751 1.066 44.546 1.00 40.65 131 PRO A CA 1
ATOM 757 C C . PRO A 1 131 ? 37.857 -0.380 45.026 1.00 41.06 131 PRO A C 1
ATOM 758 O O . PRO A 1 131 ? 37.863 -1.303 44.210 1.00 41.41 131 PRO A O 1
ATOM 762 N N . ASP A 1 132 ? 37.939 -0.588 46.335 1.00 41.95 132 ASP A N 1
ATOM 763 C CA . ASP A 1 132 ? 38.072 -1.946 46.855 1.00 44.38 132 ASP A CA 1
ATOM 764 C C . ASP A 1 132 ? 36.749 -2.669 47.061 1.00 44.31 132 ASP A C 1
ATOM 765 O O . ASP A 1 132 ? 36.724 -3.895 47.200 1.00 42.38 132 ASP A O 1
ATOM 770 N N . THR A 1 133 ? 35.650 -1.919 47.071 1.00 43.37 133 THR A N 1
ATOM 771 C CA . THR A 1 133 ? 34.342 -2.515 47.296 1.00 41.75 133 THR A CA 1
ATOM 772 C C . THR A 1 133 ? 33.350 -2.362 46.140 1.00 42.29 133 THR A C 1
ATOM 773 O O . THR A 1 133 ? 32.348 -3.085 46.073 1.00 41.27 133 THR A O 1
ATOM 777 N N . PHE A 1 134 ? 33.638 -1.434 45.230 1.00 41.38 134 PHE A N 1
ATOM 778 C CA . PHE A 1 134 ? 32.772 -1.162 44.082 1.00 39.90 134 PHE A CA 1
ATOM 779 C C . PHE A 1 134 ? 33.554 -1.043 42.778 1.00 39.80 134 PHE A C 1
ATOM 780 O O . PHE A 1 134 ? 34.758 -0.773 42.777 1.00 39.25 134 PHE A O 1
ATOM 788 N N . GLU A 1 135 ? 32.850 -1.230 41.669 1.00 36.83 135 GLU A N 1
ATOM 789 C CA . GLU A 1 135 ? 33.442 -1.081 40.346 1.00 35.61 135 GLU A CA 1
ATOM 790 C C . GLU A 1 135 ? 32.330 -0.906 39.316 1.00 33.00 135 GLU A C 1
ATOM 791 O O . GLU A 1 135 ? 31.294 -1.575 39.383 1.00 31.03 135 GLU A O 1
ATOM 797 N N . MET A 1 136 ? 32.538 -0.006 38.362 1.00 31.11 136 MET A N 1
ATOM 798 C CA . MET A 1 136 ? 31.537 0.205 37.329 1.00 30.15 136 MET A CA 1
ATOM 799 C C . MET A 1 136 ? 31.522 -0.988 36.391 1.00 31.02 136 MET A C 1
ATOM 800 O O . MET A 1 136 ? 32.567 -1.558 36.064 1.00 30.40 136 MET A O 1
ATOM 805 N N . ALA A 1 137 ? 30.325 -1.370 35.967 1.00 29.81 137 ALA A N 1
ATOM 806 C CA . ALA A 1 137 ? 30.168 -2.463 35.029 1.00 31.38 137 ALA A CA 1
ATOM 807 C C . ALA A 1 137 ? 29.581 -1.852 33.756 1.00 32.26 137 ALA A C 1
ATOM 808 O O . ALA A 1 137 ? 28.716 -0.981 33.827 1.00 29.26 137 ALA A O 1
ATOM 810 N N . LEU A 1 138 ? 30.077 -2.293 32.605 1.00 32.67 138 LEU A N 1
ATOM 811 C CA . LEU A 1 138 ? 29.589 -1.806 31.321 1.00 34.02 138 LEU A CA 1
ATOM 812 C C . LEU A 1 138 ? 28.930 -2.965 30.581 1.00 34.15 138 LEU A C 1
ATOM 813 O O . LEU A 1 138 ? 28.005 -2.762 29.790 1.00 34.24 138 LEU A O 1
ATOM 818 N N . THR A 1 139 ? 29.411 -4.175 30.860 1.00 31.96 139 THR A N 1
ATOM 819 C CA . THR A 1 139 ? 28.895 -5.389 30.233 1.00 33.59 139 THR A CA 1
ATOM 820 C C . THR A 1 139 ? 28.522 -6.438 31.290 1.00 33.16 139 THR A C 1
ATOM 821 O O . THR A 1 139 ? 28.875 -6.299 32.470 1.00 30.49 139 THR A O 1
ATOM 825 N N . SER A 1 140 ? 27.819 -7.486 30.863 1.00 34.14 140 SER A N 1
ATOM 826 C CA . SER A 1 140 ? 27.443 -8.558 31.779 1.00 36.73 140 SER A CA 1
ATOM 827 C C . SER A 1 140 ? 28.708 -9.268 32.261 1.00 37.68 140 SER A C 1
ATOM 828 O O . SER A 1 140 ? 28.769 -9.713 33.406 1.00 38.82 140 SER A O 1
ATOM 831 N N . ASP A 1 141 ? 29.715 -9.376 31.393 1.00 38.01 141 ASP A N 1
ATOM 832 C CA . ASP A 1 141 ? 30.972 -10.006 31.792 1.00 41.32 141 ASP A CA 1
ATOM 833 C C . ASP A 1 141 ? 31.613 -9.198 32.916 1.00 41.51 141 ASP A C 1
ATOM 834 O O . ASP A 1 141 ? 32.196 -9.770 33.846 1.00 39.63 141 ASP A O 1
ATOM 839 N N . ASP A 1 142 ? 31.509 -7.871 32.830 1.00 39.96 142 ASP A N 1
ATOM 840 C CA . ASP A 1 142 ? 32.059 -7.012 33.872 1.00 39.51 142 ASP A CA 1
ATOM 841 C C . ASP A 1 142 ? 31.373 -7.341 35.192 1.00 38.82 142 ASP A C 1
ATOM 842 O O . ASP A 1 142 ? 32.029 -7.495 36.219 1.00 37.76 142 ASP A O 1
ATOM 847 N N . ALA A 1 143 ? 30.046 -7.437 35.156 1.00 38.38 143 ALA A N 1
ATOM 848 C CA . ALA A 1 143 ? 29.268 -7.728 36.357 1.00 38.99 143 ALA A CA 1
ATOM 849 C C . ALA A 1 143 ? 29.727 -9.029 37.014 1.00 38.75 143 ALA A C 1
ATOM 850 O O . ALA A 1 143 ? 30.001 -9.062 38.217 1.00 36.95 143 ALA A O 1
ATOM 852 N N . ARG A 1 144 ? 29.801 -10.096 36.228 1.00 38.81 144 ARG A N 1
ATOM 853 C CA . ARG A 1 144 ? 30.229 -11.389 36.757 1.00 41.29 144 ARG A CA 1
ATOM 854 C C . ARG A 1 144 ? 31.665 -11.338 37.264 1.00 41.00 144 ARG A C 1
ATOM 855 O O . ARG A 1 144 ? 31.960 -11.855 38.337 1.00 41.35 144 ARG A O 1
ATOM 863 N N . ARG A 1 145 ? 32.555 -10.702 36.506 1.00 42.42 145 ARG A N 1
ATOM 864 C CA . ARG A 1 145 ? 33.950 -10.592 36.920 1.00 43.41 145 ARG A CA 1
ATOM 865 C C . ARG A 1 145 ? 34.050 -9.825 38.230 1.00 43.20 145 ARG A C 1
ATOM 866 O O . ARG A 1 145 ? 34.751 -10.241 39.149 1.00 44.30 145 ARG A O 1
ATOM 874 N N . ILE A 1 146 ? 33.354 -8.696 38.312 1.00 41.38 146 ILE A N 1
ATOM 875 C CA . ILE A 1 146 ? 33.378 -7.876 39.518 1.00 39.22 146 ILE A CA 1
ATOM 876 C C . ILE A 1 146 ? 32.821 -8.664 40.709 1.00 40.09 146 ILE A C 1
ATOM 877 O O . ILE A 1 146 ? 33.365 -8.612 41.814 1.00 38.70 146 ILE A O 1
ATOM 882 N N . ALA A 1 147 ? 31.742 -9.402 40.476 1.00 40.37 147 ALA A N 1
ATOM 883 C CA . ALA A 1 147 ? 31.125 -10.203 41.530 1.00 44.41 147 ALA A CA 1
ATOM 884 C C . ALA A 1 147 ? 32.105 -11.251 42.066 1.00 46.32 147 ALA A C 1
ATOM 885 O O . ALA A 1 147 ? 32.253 -11.414 43.276 1.00 46.47 147 ALA A O 1
ATOM 887 N N . LYS A 1 148 ? 32.773 -11.956 41.160 1.00 49.29 148 LYS A N 1
ATOM 888 C CA . LYS A 1 148 ? 33.735 -12.977 41.559 1.00 52.20 148 LYS A CA 1
ATOM 889 C C . LYS A 1 148 ? 34.867 -12.398 42.394 1.00 51.34 148 LYS A C 1
ATOM 890 O O . LYS A 1 148 ? 35.394 -13.076 43.273 1.00 52.11 148 LYS A O 1
ATOM 896 N N . ALA A 1 149 ? 35.240 -11.150 42.119 1.00 49.00 149 ALA A N 1
ATOM 897 C CA . ALA A 1 149 ? 36.313 -10.499 42.861 1.00 47.35 149 ALA A CA 1
ATOM 898 C C . ALA A 1 149 ? 35.822 -10.011 44.221 1.00 47.16 149 ALA A C 1
ATOM 899 O O . ALA A 1 149 ? 36.583 -9.422 44.988 1.00 46.07 149 ALA A O 1
ATOM 901 N N . GLY A 1 150 ? 34.547 -10.246 44.511 1.00 45.64 150 GLY A N 1
ATOM 902 C CA . GLY A 1 150 ? 33.994 -9.827 45.786 1.00 44.70 150 GLY A CA 1
ATOM 903 C C . GLY A 1 150 ? 33.604 -8.361 45.876 1.00 44.16 150 GLY A C 1
ATOM 904 O O . GLY A 1 150 ? 33.473 -7.812 46.974 1.00 43.13 150 GLY A O 1
ATOM 905 N N . LYS A 1 151 ? 33.416 -7.714 44.731 1.00 42.87 151 LYS A N 1
ATOM 906 C CA . LYS A 1 151 ? 33.031 -6.304 44.724 1.00 42.49 151 LYS A CA 1
ATOM 907 C C . LYS A 1 151 ? 31.606 -6.142 44.214 1.00 40.28 151 LYS A C 1
ATOM 908 O O . LYS A 1 151 ? 31.080 -7.025 43.536 1.00 39.16 151 LYS A O 1
ATOM 914 N N . LYS A 1 152 ? 30.983 -5.019 44.559 1.00 38.17 152 LYS A N 1
ATOM 915 C CA . LYS A 1 152 ? 29.631 -4.728 44.095 1.00 36.89 152 LYS A CA 1
ATOM 916 C C . LYS A 1 152 ? 29.772 -4.076 42.716 1.00 35.23 152 LYS A C 1
ATOM 917 O O . LYS A 1 152 ? 30.626 -3.203 42.523 1.00 32.10 152 LYS A O 1
ATOM 923 N N . PHE A 1 153 ? 28.954 -4.498 41.756 1.00 33.37 153 PHE A N 1
ATOM 924 C CA . PHE A 1 153 ? 29.027 -3.907 40.427 1.00 33.71 153 PHE A CA 1
ATOM 925 C C . PHE A 1 153 ? 27.986 -2.801 40.252 1.00 34.94 153 PHE A C 1
ATOM 926 O O . PHE A 1 153 ? 26.853 -2.905 40.733 1.00 34.74 153 PHE A O 1
ATOM 934 N N . ALA A 1 154 ? 28.383 -1.733 39.571 1.00 33.31 154 ALA A N 1
ATOM 935 C CA . ALA A 1 154 ? 27.487 -0.612 39.356 1.00 33.75 154 ALA A CA 1
ATOM 936 C C . ALA A 1 154 ? 27.352 -0.250 37.883 1.00 33.84 154 ALA A C 1
ATOM 937 O O . ALA A 1 154 ? 28.317 0.176 37.248 1.00 33.07 154 ALA A O 1
ATOM 939 N N . PHE A 1 155 ? 26.158 -0.466 37.343 1.00 33.14 155 PHE A N 1
ATOM 940 C CA . PHE A 1 155 ? 25.847 -0.101 35.966 1.00 31.00 155 PHE A CA 1
ATOM 941 C C . PHE A 1 155 ? 25.285 1.306 36.140 1.00 30.65 155 PHE A C 1
ATOM 942 O O . PHE A 1 155 ? 24.948 1.697 37.258 1.00 28.03 155 PHE A O 1
ATOM 950 N N . VAL A 1 156 ? 25.189 2.063 35.052 1.00 30.02 156 VAL A N 1
ATOM 951 C CA . VAL A 1 156 ? 24.655 3.417 35.122 1.00 28.62 156 VAL A CA 1
ATOM 952 C C . VAL A 1 156 ? 23.424 3.504 34.236 1.00 27.50 156 VAL A C 1
ATOM 953 O O . VAL A 1 156 ? 23.457 3.071 33.086 1.00 28.96 156 VAL A O 1
ATOM 957 N N . SER A 1 157 ? 22.340 4.050 34.775 1.00 24.95 157 SER A N 1
ATOM 958 C CA . SER A 1 157 ? 21.110 4.183 34.006 1.00 25.22 157 SER A CA 1
ATOM 959 C C . SER A 1 157 ? 20.625 5.625 34.066 1.00 26.22 157 SER A C 1
ATOM 960 O O . SER A 1 157 ? 21.088 6.407 34.896 1.00 24.66 157 SER A O 1
ATOM 963 N N . MET A 1 158 ? 19.693 5.972 33.181 1.00 26.34 158 MET A N 1
ATOM 964 C CA . MET A 1 158 ? 19.135 7.329 33.135 1.00 24.82 158 MET A CA 1
ATOM 965 C C . MET A 1 158 ? 17.616 7.268 33.246 1.00 25.39 158 MET A C 1
ATOM 966 O O . MET A 1 158 ? 16.964 6.446 32.600 1.00 23.83 158 MET A O 1
ATOM 971 N N . GLU A 1 159 ? 17.055 8.117 34.100 1.00 25.23 159 GLU A N 1
ATOM 972 C CA . GLU A 1 159 ? 15.610 8.187 34.235 1.00 25.66 159 GLU A CA 1
ATOM 973 C C . GLU A 1 159 ? 15.259 9.615 33.842 1.00 24.28 159 GLU A C 1
ATOM 974 O O . GLU A 1 159 ? 15.615 10.578 34.537 1.00 23.37 159 GLU A O 1
ATOM 980 N N . ASN A 1 160 ? 14.569 9.716 32.711 1.00 23.76 160 ASN A N 1
ATOM 981 C CA . ASN A 1 160 ? 14.172 10.970 32.064 1.00 24.07 160 ASN A CA 1
ATOM 982 C C . ASN A 1 160 ? 15.355 11.422 31.213 1.00 24.24 160 ASN A C 1
ATOM 983 O O . ASN A 1 160 ? 16.393 11.796 31.741 1.00 25.82 160 ASN A O 1
ATOM 988 N N . SER A 1 161 ? 15.198 11.378 29.895 1.00 23.58 161 SER A N 1
ATOM 989 C CA . SER A 1 161 ? 16.264 11.777 28.999 1.00 24.04 161 SER A CA 1
ATOM 990 C C . SER A 1 161 ? 16.147 13.230 28.553 1.00 23.71 161 SER A C 1
ATOM 991 O O . SER A 1 161 ? 16.798 13.671 27.594 1.00 23.99 161 SER A O 1
ATOM 994 N N . TRP A 1 162 ? 15.322 13.979 29.281 1.00 23.94 162 TRP A N 1
ATOM 995 C CA . TRP A 1 162 ? 15.155 15.411 29.037 1.00 23.45 162 TRP A CA 1
ATOM 996 C C . TRP A 1 162 ? 16.537 16.080 28.866 1.00 23.31 162 TRP A C 1
ATOM 997 O O . TRP A 1 162 ? 16.696 17.006 28.070 1.00 22.48 162 TRP A O 1
ATOM 1008 N N . PRO A 1 163 ? 17.561 15.610 29.612 1.00 22.70 163 PRO A N 1
ATOM 1009 C CA . PRO A 1 163 ? 18.918 16.182 29.512 1.00 25.05 163 PRO A CA 1
ATOM 1010 C C . PRO A 1 163 ? 19.572 16.219 28.125 1.00 24.91 163 PRO A C 1
ATOM 1011 O O . PRO A 1 163 ? 20.499 17.006 27.911 1.00 25.49 163 PRO A O 1
ATOM 1015 N N . VAL A 1 164 ? 19.126 15.388 27.186 1.00 24.33 164 VAL A N 1
ATOM 1016 C CA . VAL A 1 164 ? 19.736 15.417 25.849 1.00 23.89 164 VAL A CA 1
ATOM 1017 C C . VAL A 1 164 ? 19.254 16.608 25.019 1.00 24.29 164 VAL A C 1
ATOM 1018 O O . VAL A 1 164 ? 19.801 16.890 23.956 1.00 24.09 164 VAL A O 1
ATOM 1022 N N . GLY A 1 165 ? 18.227 17.302 25.504 1.00 25.23 165 GLY A N 1
ATOM 1023 C CA . GLY A 1 165 ? 17.712 18.455 24.780 1.00 24.22 165 GLY A CA 1
ATOM 1024 C C . GLY A 1 165 ? 17.355 18.083 23.358 1.00 26.25 165 GLY A C 1
ATOM 1025 O O . GLY A 1 165 ? 16.653 17.102 23.133 1.00 24.80 165 GLY A O 1
ATOM 1026 N N . GLU A 1 166 ? 17.837 18.873 22.403 1.00 26.25 166 GLU A N 1
ATOM 1027 C CA . GLU A 1 166 ? 17.612 18.618 20.987 1.00 28.71 166 GLU A CA 1
ATOM 1028 C C . GLU A 1 166 ? 18.920 18.103 20.376 1.00 28.66 166 GLU A C 1
ATOM 1029 O O . GLU A 1 166 ? 19.032 17.951 19.162 1.00 27.03 166 GLU A O 1
ATOM 1035 N N . ASP A 1 167 ? 19.910 17.839 21.225 1.00 26.49 167 ASP A N 1
ATOM 1036 C CA . ASP A 1 167 ? 21.213 17.370 20.752 1.00 26.17 167 ASP A CA 1
ATOM 1037 C C . ASP A 1 167 ? 21.408 15.895 21.085 1.00 28.16 167 ASP A C 1
ATOM 1038 O O . ASP A 1 167 ? 21.867 15.550 22.176 1.00 26.74 167 ASP A O 1
ATOM 1043 N N . LEU A 1 168 ? 21.060 15.029 20.139 1.00 27.89 168 LEU A N 1
ATOM 1044 C CA . LEU A 1 168 ? 21.167 13.595 20.363 1.00 28.52 168 LEU A CA 1
ATOM 1045 C C . LEU A 1 168 ? 22.609 13.100 20.506 1.00 28.18 168 LEU A C 1
ATOM 1046 O O . LEU A 1 168 ? 22.838 11.985 20.968 1.00 27.28 168 LEU A O 1
ATOM 1051 N N . SER A 1 169 ? 23.592 13.923 20.141 1.00 27.91 169 SER A N 1
ATOM 1052 C CA . SER A 1 169 ? 24.983 13.494 20.304 1.00 27.74 169 SER A CA 1
ATOM 1053 C C . SER A 1 169 ? 25.280 13.354 21.809 1.00 29.16 169 SER A C 1
ATOM 1054 O O . SER A 1 169 ? 26.258 12.706 22.208 1.00 28.70 169 SER A O 1
ATOM 1057 N N . LEU A 1 170 ? 24.438 13.956 22.649 1.00 27.66 170 LEU A N 1
ATOM 1058 C CA . LEU A 1 170 ? 24.636 13.858 24.101 1.00 26.46 170 LEU A CA 1
ATOM 1059 C C . LEU A 1 170 ? 24.366 12.444 24.612 1.00 25.80 170 LEU A C 1
ATOM 1060 O O . LEU A 1 170 ? 24.862 12.056 25.676 1.00 24.78 170 LEU A O 1
ATOM 1065 N N . VAL A 1 171 ? 23.593 11.663 23.859 1.00 24.78 171 VAL A N 1
ATOM 1066 C CA . VAL A 1 171 ? 23.333 10.292 24.286 1.00 25.88 171 VAL A CA 1
ATOM 1067 C C . VAL A 1 171 ? 24.684 9.568 24.333 1.00 25.13 171 VAL A C 1
ATOM 1068 O O . VAL A 1 171 ? 24.981 8.829 25.274 1.00 24.04 171 VAL A O 1
ATOM 1072 N N . GLU A 1 172 ? 25.502 9.783 23.314 1.00 27.33 172 GLU A N 1
ATOM 1073 C CA . GLU A 1 172 ? 26.806 9.133 23.271 1.00 28.34 172 GLU A CA 1
ATOM 1074 C C . GLU A 1 172 ? 27.724 9.720 24.345 1.00 28.82 172 GLU A C 1
ATOM 1075 O O . GLU A 1 172 ? 28.577 9.018 24.898 1.00 30.86 172 GLU A O 1
ATOM 1081 N N . THR A 1 173 ? 27.543 11.000 24.656 1.00 27.02 173 THR A N 1
ATOM 1082 C CA . THR A 1 173 ? 28.348 11.639 25.702 1.00 27.74 173 THR A CA 1
ATOM 1083 C C . THR A 1 173 ? 28.129 10.868 27.013 1.00 27.14 173 THR A C 1
ATOM 1084 O O . THR A 1 173 ? 29.080 10.499 27.698 1.00 27.81 173 THR A O 1
ATOM 1088 N N . PHE A 1 174 ? 26.871 10.618 27.355 1.00 26.11 174 PHE A N 1
ATOM 1089 C CA . PHE A 1 174 ? 26.571 9.875 28.571 1.00 26.59 174 PHE A CA 1
ATOM 1090 C C . PHE A 1 174 ? 27.038 8.423 28.448 1.00 25.92 174 PHE A C 1
ATOM 1091 O O . PHE A 1 174 ? 27.526 7.847 29.414 1.00 26.87 174 PHE A O 1
ATOM 1099 N N . TYR A 1 175 ? 26.899 7.849 27.256 1.00 26.97 175 TYR A N 1
ATOM 1100 C CA . TYR A 1 175 ? 27.334 6.480 27.010 1.00 29.32 175 TYR A CA 1
ATOM 1101 C C . TYR A 1 175 ? 28.831 6.372 27.317 1.00 29.20 175 TYR A C 1
ATOM 1102 O O . TYR A 1 175 ? 29.280 5.425 27.964 1.00 29.04 175 TYR A O 1
ATOM 1111 N N . LYS A 1 176 ? 29.602 7.343 26.832 1.00 29.46 176 LYS A N 1
ATOM 1112 C CA . LYS A 1 176 ? 31.044 7.352 27.069 1.00 32.19 176 LYS A CA 1
ATOM 1113 C C . LYS A 1 176 ? 31.390 7.398 28.550 1.00 32.68 176 LYS A C 1
ATOM 1114 O O . LYS A 1 176 ? 32.472 6.964 28.942 1.00 32.81 176 LYS A O 1
ATOM 1120 N N . GLU A 1 177 ? 30.485 7.930 29.370 1.00 31.08 177 GLU A N 1
ATOM 1121 C CA . GLU A 1 177 ? 30.738 8.003 30.807 1.00 29.73 177 GLU A CA 1
ATOM 1122 C C . GLU A 1 177 ? 30.111 6.834 31.570 1.00 29.36 177 GLU A C 1
ATOM 1123 O O . GLU A 1 177 ? 30.118 6.809 32.798 1.00 30.39 177 GLU A O 1
ATOM 1129 N N . GLY A 1 178 ? 29.553 5.869 30.844 1.00 29.36 178 GLY A N 1
ATOM 1130 C CA . GLY A 1 178 ? 29.004 4.698 31.509 1.00 28.86 178 GLY A CA 1
ATOM 1131 C C . GLY A 1 178 ? 27.544 4.337 31.312 1.00 28.52 178 GLY A C 1
ATOM 1132 O O . GLY A 1 178 ? 27.139 3.225 31.661 1.00 25.56 178 GLY A O 1
ATOM 1133 N N . LEU A 1 179 ? 26.755 5.244 30.743 1.00 27.35 179 LEU A N 1
ATOM 1134 C CA . LEU A 1 179 ? 25.329 4.983 30.542 1.00 27.32 179 LEU A CA 1
ATOM 1135 C C . LEU A 1 179 ? 25.064 3.709 29.730 1.00 28.12 179 LEU A C 1
ATOM 1136 O O . LEU A 1 179 ? 25.596 3.545 28.633 1.00 27.81 179 LEU A O 1
ATOM 1141 N N . ARG A 1 180 ? 24.230 2.815 30.270 1.00 27.26 180 ARG A N 1
ATOM 1142 C CA . ARG A 1 180 ? 23.908 1.567 29.581 1.00 27.16 180 ARG A CA 1
ATOM 1143 C C . ARG A 1 180 ? 22.417 1.216 29.552 1.00 27.15 180 ARG A C 1
ATOM 1144 O O . ARG A 1 180 ? 22.024 0.213 28.947 1.00 27.04 180 ARG A O 1
ATOM 1152 N N . MET A 1 181 ? 21.598 2.039 30.204 1.00 24.57 181 MET A N 1
ATOM 1153 C CA . MET A 1 181 ? 20.144 1.852 30.241 1.00 26.52 181 MET A CA 1
ATOM 1154 C C . MET A 1 181 ? 19.551 3.247 30.359 1.00 26.80 181 MET A C 1
ATOM 1155 O O . MET A 1 181 ? 20.032 4.056 31.148 1.00 25.80 181 MET A O 1
ATOM 1160 N N . ALA A 1 182 ? 18.517 3.543 29.575 1.00 26.06 182 ALA A N 1
ATOM 1161 C CA . ALA A 1 182 ? 17.919 4.870 29.646 1.00 26.33 182 ALA A CA 1
ATOM 1162 C C . ALA A 1 182 ? 16.441 4.916 29.278 1.00 27.00 182 ALA A C 1
ATOM 1163 O O . ALA A 1 182 ? 16.010 4.278 28.319 1.00 25.39 182 ALA A O 1
ATOM 1165 N N . GLY A 1 183 ? 15.687 5.691 30.050 1.00 26.58 183 GLY A N 1
ATOM 1166 C CA . GLY A 1 183 ? 14.271 5.867 29.793 1.00 26.94 183 GLY A CA 1
ATOM 1167 C C . GLY A 1 183 ? 14.117 7.239 29.156 1.00 27.54 183 GLY A C 1
ATOM 1168 O O . GLY A 1 183 ? 14.769 8.195 29.572 1.00 25.58 183 GLY A O 1
ATOM 1169 N N . PRO A 1 184 ? 13.266 7.369 28.134 1.00 28.90 184 PRO A N 1
ATOM 1170 C CA . PRO A 1 184 ? 13.109 8.679 27.507 1.00 28.02 184 PRO A CA 1
ATOM 1171 C C . PRO A 1 184 ? 12.391 9.735 28.335 1.00 28.18 184 PRO A C 1
ATOM 1172 O O . PRO A 1 184 ? 12.693 10.921 28.208 1.00 28.29 184 PRO A O 1
ATOM 1176 N N . VAL A 1 185 ? 11.467 9.312 29.192 1.00 26.98 185 VAL A N 1
ATOM 1177 C CA . VAL A 1 185 ? 10.653 10.273 29.928 1.00 29.09 185 VAL A CA 1
ATOM 1178 C C . VAL A 1 185 ? 10.337 9.897 31.378 1.00 28.60 185 VAL A C 1
ATOM 1179 O O . VAL A 1 185 ? 10.501 8.748 31.781 1.00 27.42 185 VAL A O 1
ATOM 1183 N N . HIS A 1 186 ? 9.900 10.883 32.157 1.00 29.76 186 HIS A N 1
ATOM 1184 C CA . HIS A 1 186 ? 9.534 10.657 33.550 1.00 29.79 186 HIS A CA 1
ATOM 1185 C C . HIS A 1 186 ? 8.041 10.961 33.747 1.00 31.18 186 HIS A C 1
ATOM 1186 O O . HIS A 1 186 ? 7.224 10.538 32.928 1.00 30.43 186 HIS A O 1
ATOM 1193 N N . PHE A 1 187 ? 7.695 11.721 34.786 1.00 32.92 187 PHE A N 1
ATOM 1194 C CA . PHE A 1 187 ? 6.296 12.024 35.129 1.00 36.99 187 PHE A CA 1
ATOM 1195 C C . PHE A 1 187 ? 5.485 12.884 34.154 1.00 35.63 187 PHE A C 1
ATOM 1196 O O . PHE A 1 187 ? 4.256 12.775 34.102 1.00 35.98 187 PHE A O 1
ATOM 1204 N N . ARG A 1 188 ? 6.153 13.751 33.407 1.00 33.39 188 ARG A N 1
ATOM 1205 C CA . ARG A 1 188 ? 5.466 14.608 32.444 1.00 34.84 188 ARG A CA 1
ATOM 1206 C C . ARG A 1 188 ? 6.066 14.429 31.054 1.00 33.32 188 ARG A C 1
ATOM 1207 O O . ARG A 1 188 ? 7.194 13.961 30.916 1.00 32.86 188 ARG A O 1
ATOM 1215 N N . ASN A 1 189 ? 5.311 14.792 30.024 1.00 30.41 189 ASN A N 1
ATOM 1216 C CA . ASN A 1 189 ? 5.803 14.657 28.657 1.00 29.40 189 ASN A CA 1
ATOM 1217 C C . ASN A 1 189 ? 7.045 15.524 28.490 1.00 29.24 189 ASN A C 1
ATOM 1218 O O . ASN A 1 189 ? 7.230 16.494 29.219 1.00 28.76 189 ASN A O 1
ATOM 1223 N N . ASN A 1 190 ? 7.910 15.171 27.547 1.00 28.64 190 ASN A N 1
ATOM 1224 C CA . ASN A 1 190 ? 9.071 16.018 27.291 1.00 28.55 190 ASN A CA 1
ATOM 1225 C C . ASN A 1 190 ? 9.253 16.104 25.795 1.00 26.86 190 ASN A C 1
ATOM 1226 O O . ASN A 1 190 ? 8.325 15.753 25.052 1.00 26.51 190 ASN A O 1
ATOM 1231 N N . GLN A 1 191 ? 10.411 16.577 25.333 1.00 27.29 191 GLN A N 1
ATOM 1232 C CA . GLN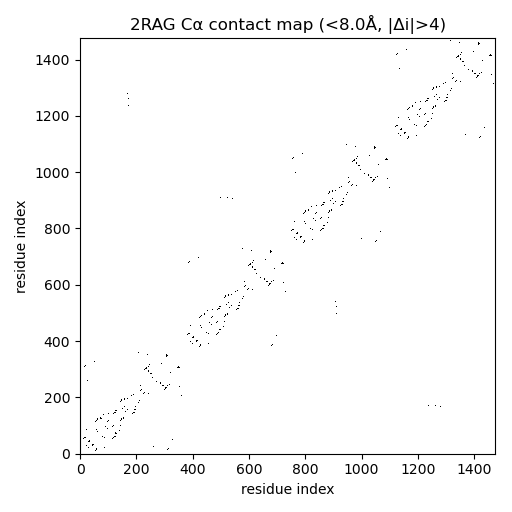 A 1 191 ? 10.642 16.732 23.901 1.00 26.95 191 GLN A CA 1
ATOM 1233 C C . GLN A 1 191 ? 10.824 15.405 23.164 1.00 28.65 191 GLN A C 1
ATOM 1234 O O . GLN A 1 191 ? 10.847 15.374 21.934 1.00 27.86 191 GLN A O 1
ATOM 1240 N N . LEU A 1 192 ? 10.943 14.313 23.915 1.00 28.33 192 LEU A N 1
ATOM 1241 C CA . LEU A 1 192 ? 11.158 12.993 23.321 1.00 28.36 192 LEU A CA 1
ATOM 1242 C C . LEU A 1 192 ? 9.940 12.070 23.269 1.00 27.80 192 LEU A C 1
ATOM 1243 O O . LEU A 1 192 ? 9.793 11.300 22.322 1.00 26.87 192 LEU A O 1
ATOM 1248 N N . ALA A 1 193 ? 9.087 12.122 24.285 1.00 28.81 193 ALA A N 1
ATOM 1249 C CA . ALA A 1 193 ? 7.929 11.232 24.317 1.00 28.69 193 ALA A CA 1
ATOM 1250 C C . ALA A 1 193 ? 6.867 11.593 25.344 1.00 28.53 193 ALA A C 1
ATOM 1251 O O . ALA A 1 193 ? 7.077 12.435 26.216 1.00 26.60 193 ALA A O 1
ATOM 1253 N N . ASP A 1 194 ? 5.722 10.921 25.236 1.00 27.56 194 ASP A N 1
ATOM 1254 C CA . ASP A 1 194 ? 4.616 11.129 26.165 1.00 27.81 194 ASP A CA 1
ATOM 1255 C C . ASP A 1 194 ? 4.856 10.324 27.430 1.00 27.95 194 ASP A C 1
ATOM 1256 O O . ASP A 1 194 ? 5.387 9.211 27.377 1.00 26.46 194 ASP A O 1
ATOM 1261 N N . SER A 1 195 ? 4.445 10.887 28.559 1.00 27.33 195 SER A N 1
ATOM 1262 C CA . SER A 1 195 ? 4.548 10.212 29.843 1.00 28.81 195 SER A CA 1
ATOM 1263 C C . SER A 1 195 ? 3.205 9.522 30.048 1.00 29.90 195 SER A C 1
ATOM 1264 O O . SER A 1 195 ? 2.210 9.926 29.449 1.00 30.65 195 SER A O 1
ATOM 1267 N N . SER A 1 196 ? 3.166 8.491 30.888 1.00 29.79 196 SER A N 1
ATOM 1268 C CA . SER A 1 196 ? 1.903 7.801 31.164 1.00 30.11 196 SER A CA 1
ATOM 1269 C C . SER A 1 196 ? 1.094 8.584 32.202 1.00 31.71 196 SER A C 1
ATOM 1270 O O . SER A 1 196 ? -0.107 8.349 32.374 1.00 31.90 196 SER A O 1
ATOM 1273 N N . THR A 1 197 ? 1.748 9.528 32.874 1.00 31.16 197 THR A N 1
ATOM 1274 C CA . THR A 1 197 ? 1.107 10.297 33.939 1.00 32.52 197 THR A CA 1
ATOM 1275 C C . THR A 1 197 ? 0.977 11.808 33.772 1.00 33.17 197 THR A C 1
ATOM 1276 O O . THR A 1 197 ? 0.730 12.504 34.755 1.00 34.44 197 THR A O 1
ATOM 1280 N N . ASP A 1 198 ? 1.148 12.339 32.565 1.00 34.88 198 ASP A N 1
ATOM 1281 C CA . ASP A 1 198 ? 1.043 13.786 32.409 1.00 37.15 198 ASP A CA 1
ATOM 1282 C C . ASP A 1 198 ? -0.410 14.248 32.520 1.00 40.44 198 ASP A C 1
ATOM 1283 O O . ASP A 1 198 ? -1.264 13.827 31.737 1.00 38.59 198 ASP A O 1
ATOM 1288 N N . PRO A 1 199 ? -0.702 15.126 33.496 1.00 42.86 199 PRO A N 1
ATOM 1289 C CA . PRO A 1 199 ? -2.044 15.666 33.736 1.00 44.51 199 PRO A CA 1
ATOM 1290 C C . PRO A 1 199 ? -2.660 16.366 32.517 1.00 45.01 199 PRO A C 1
ATOM 1291 O O . PRO A 1 199 ? -3.881 16.451 32.394 1.00 43.96 199 PRO A O 1
ATOM 1295 N N . LYS A 1 200 ? -1.813 16.873 31.624 1.00 44.81 200 LYS A N 1
ATOM 1296 C CA . LYS A 1 200 ? -2.282 17.575 30.432 1.00 45.72 200 LYS A CA 1
ATOM 1297 C C . LYS A 1 200 ? -2.601 16.634 29.276 1.00 44.82 200 LYS A C 1
ATOM 1298 O O . LYS A 1 200 ? -3.072 17.067 28.222 1.00 44.10 200 LYS A O 1
ATOM 1304 N N . GLY A 1 201 ? -2.340 15.347 29.464 1.00 42.04 201 GLY A N 1
ATOM 1305 C CA . GLY A 1 201 ? -2.617 14.394 28.407 1.00 39.93 201 GLY A CA 1
ATOM 1306 C C . GLY A 1 201 ? -1.435 14.172 27.480 1.00 40.93 201 GLY A C 1
ATOM 1307 O O . GLY A 1 201 ? -0.300 14.537 27.793 1.00 41.19 201 GLY A O 1
ATOM 1308 N N . LYS A 1 202 ? -1.711 13.584 26.323 1.00 38.68 202 LYS A N 1
ATOM 1309 C CA . LYS A 1 202 ? -0.688 13.283 25.334 1.00 38.78 202 LYS A CA 1
ATOM 1310 C C . LYS A 1 202 ? -0.415 14.460 24.407 1.00 38.10 202 LYS A C 1
ATOM 1311 O O . LYS A 1 202 ? -1.272 15.323 24.214 1.00 37.51 202 LYS A O 1
ATOM 1317 N N . ILE A 1 203 ? 0.786 14.491 23.837 1.00 35.08 203 ILE A N 1
ATOM 1318 C CA . ILE A 1 203 ? 1.139 15.526 22.877 1.00 35.41 203 ILE A CA 1
ATOM 1319 C C . ILE A 1 203 ? 1.782 14.892 21.634 1.00 35.22 203 ILE A C 1
ATOM 1320 O O . ILE A 1 203 ? 1.663 15.413 20.527 1.00 34.92 203 ILE A O 1
ATOM 1325 N N . TRP A 1 204 ? 2.441 13.751 21.808 1.00 31.70 204 TRP A N 1
ATOM 1326 C CA . TRP A 1 204 ? 3.093 13.076 20.680 1.00 32.63 204 TRP A CA 1
ATOM 1327 C C . TRP A 1 204 ? 2.409 11.773 20.252 1.00 32.24 204 TRP A C 1
ATOM 1328 O O . TRP A 1 204 ? 2.659 11.265 19.148 1.00 30.81 204 TRP A O 1
ATOM 1339 N N . ASN A 1 205 ? 1.553 11.238 21.119 1.00 32.85 205 ASN A N 1
ATOM 1340 C CA . ASN A 1 205 ? 0.903 9.952 20.866 1.00 33.61 205 ASN A CA 1
ATOM 1341 C C . ASN A 1 205 ? 2.023 8.905 20.763 1.00 32.61 205 ASN A C 1
ATOM 1342 O O . ASN A 1 205 ? 2.048 8.046 19.869 1.00 31.57 205 ASN A O 1
ATOM 1347 N N . GLY A 1 206 ? 2.956 8.998 21.707 1.00 29.95 206 GLY A N 1
ATOM 1348 C CA . GLY A 1 206 ? 4.087 8.093 21.766 1.00 28.88 206 GLY A CA 1
ATOM 1349 C C . GLY A 1 206 ? 5.371 8.899 21.769 1.00 28.79 206 GLY A C 1
ATOM 1350 O O . GLY A 1 206 ? 5.550 9.791 22.602 1.00 26.40 206 GLY A O 1
ATOM 1351 N N . TYR A 1 207 ? 6.267 8.577 20.842 1.00 28.01 207 TYR A N 1
ATOM 1352 C CA . TYR A 1 207 ? 7.531 9.291 20.679 1.00 27.60 207 TYR A CA 1
ATOM 1353 C C . TYR A 1 207 ? 7.322 10.467 19.723 1.00 29.24 207 TYR A C 1
ATOM 1354 O O . TYR A 1 207 ? 6.542 10.360 18.771 1.00 27.46 207 TYR A O 1
ATOM 1363 N N . SER A 1 208 ? 8.017 11.573 19.980 1.00 26.95 208 SER A N 1
ATOM 1364 C CA . SER A 1 208 ? 7.976 12.733 19.087 1.00 26.79 208 SER A CA 1
ATOM 1365 C C . SER A 1 208 ? 8.930 12.327 17.966 1.00 26.12 208 SER A C 1
ATOM 1366 O O . SER A 1 208 ? 9.617 11.315 18.082 1.00 27.07 208 SER A O 1
ATOM 1369 N N . PRO A 1 209 ? 8.987 13.102 16.871 1.00 27.01 209 PRO A N 1
ATOM 1370 C CA . PRO A 1 209 ? 9.914 12.721 15.805 1.00 25.98 209 PRO A CA 1
ATOM 1371 C C . PRO A 1 209 ? 11.349 12.650 16.350 1.00 27.35 209 PRO A C 1
ATOM 1372 O O . PRO A 1 209 ? 12.127 11.762 15.988 1.00 24.84 209 PRO A O 1
ATOM 1376 N N . LEU A 1 210 ? 11.692 13.589 17.230 1.00 26.98 210 LEU A N 1
ATOM 1377 C CA . LEU A 1 210 ? 13.022 13.617 17.847 1.00 26.76 210 LEU A CA 1
ATOM 1378 C C . LEU A 1 210 ? 13.207 12.360 18.707 1.00 27.04 210 LEU A C 1
ATOM 1379 O O . LEU A 1 210 ? 14.304 11.795 18.783 1.00 26.97 210 LEU A O 1
ATOM 1384 N N . GLY A 1 211 ? 12.130 11.932 19.360 1.00 25.91 211 GLY A N 1
ATOM 1385 C CA . GLY A 1 211 ? 12.189 10.740 20.196 1.00 26.28 211 GLY A CA 1
ATOM 1386 C C . GLY A 1 211 ? 12.446 9.471 19.397 1.00 26.73 211 GLY A C 1
ATOM 1387 O O . GLY A 1 211 ? 13.089 8.528 19.882 1.00 25.09 211 GLY A O 1
ATOM 1388 N N . LEU A 1 212 ? 11.926 9.420 18.174 1.00 26.60 212 LEU A N 1
ATOM 1389 C CA . LEU A 1 212 ? 12.139 8.255 17.321 1.00 26.02 212 LEU A CA 1
ATOM 1390 C C . LEU A 1 212 ? 13.629 8.205 16.993 1.00 25.39 212 LEU A C 1
ATOM 1391 O O . LEU A 1 212 ? 14.243 7.140 16.964 1.00 25.16 212 LEU A O 1
ATOM 1396 N N . ARG A 1 213 ? 14.217 9.373 16.757 1.00 25.36 213 ARG A N 1
ATOM 1397 C CA . ARG A 1 213 ? 15.641 9.424 16.458 1.00 27.26 213 ARG A CA 1
ATOM 1398 C C . ARG A 1 213 ? 16.441 9.066 17.701 1.00 27.39 213 ARG A C 1
ATOM 1399 O O . ARG A 1 213 ? 17.527 8.481 17.603 1.00 28.94 213 ARG A O 1
ATOM 1407 N N . TRP A 1 214 ? 15.905 9.411 18.867 1.00 24.87 214 TRP A N 1
ATOM 1408 C CA . TRP A 1 214 ? 16.566 9.092 20.125 1.00 26.77 214 TRP A CA 1
ATOM 1409 C C . TRP A 1 214 ? 16.565 7.558 20.293 1.00 26.81 214 TRP A C 1
ATOM 1410 O O . TRP A 1 214 ? 17.577 6.966 20.667 1.00 25.15 214 TRP A O 1
ATOM 1421 N N . LEU A 1 215 ? 15.426 6.926 20.017 1.00 27.77 215 LEU A N 1
ATOM 1422 C CA . LEU A 1 215 ? 15.324 5.463 20.121 1.00 27.41 215 LEU A CA 1
ATOM 1423 C C . LEU A 1 215 ? 16.341 4.802 19.191 1.00 28.31 215 LEU A C 1
ATOM 1424 O O . LEU A 1 215 ? 17.007 3.837 19.564 1.00 28.18 215 LEU A O 1
ATOM 1429 N N . ALA A 1 216 ? 16.475 5.336 17.984 1.00 26.90 216 ALA A N 1
ATOM 1430 C CA . ALA A 1 216 ? 17.424 4.789 17.016 1.00 28.90 216 ALA A CA 1
ATOM 1431 C C . ALA A 1 216 ? 18.866 4.927 17.512 1.00 28.89 216 ALA A C 1
ATOM 1432 O O . ALA A 1 216 ? 19.701 4.040 17.310 1.00 27.05 216 ALA A O 1
ATOM 1434 N N . GLU A 1 217 ? 19.165 6.042 18.162 1.00 28.95 217 GLU A N 1
ATOM 1435 C CA . GLU A 1 217 ? 20.514 6.263 18.662 1.00 30.30 217 GLU A CA 1
ATOM 1436 C C . GLU A 1 217 ? 20.807 5.358 19.864 1.00 30.17 217 GLU A C 1
ATOM 1437 O O . GLU A 1 217 ? 21.925 4.844 20.004 1.00 29.01 217 GLU A O 1
ATOM 1443 N N . ALA A 1 218 ? 19.813 5.160 20.731 1.00 29.06 218 ALA A N 1
ATOM 1444 C CA . ALA A 1 218 ? 20.002 4.278 21.876 1.00 29.90 218 ALA A CA 1
ATOM 1445 C C . ALA A 1 218 ? 20.308 2.878 21.343 1.00 30.28 218 ALA A C 1
ATOM 1446 O O . ALA A 1 218 ? 21.216 2.206 21.834 1.00 28.28 218 ALA A O 1
ATOM 1448 N N . ASN A 1 219 ? 19.544 2.448 20.338 1.00 29.30 219 ASN A N 1
ATOM 1449 C CA . ASN A 1 219 ? 19.741 1.134 19.731 1.00 29.95 219 ASN A CA 1
ATOM 1450 C C . ASN A 1 219 ? 21.136 1.040 19.132 1.00 31.01 219 ASN A C 1
ATOM 1451 O O . ASN A 1 219 ? 21.842 0.058 19.349 1.00 30.21 219 ASN A O 1
ATOM 1456 N N . ARG A 1 220 ? 21.524 2.062 18.368 1.00 30.33 220 ARG A N 1
ATOM 1457 C CA . ARG A 1 220 ? 22.842 2.080 17.736 1.00 30.09 220 ARG A CA 1
ATOM 1458 C C . ARG A 1 220 ? 23.999 1.991 18.736 1.00 30.63 220 ARG A C 1
ATOM 1459 O O . ARG A 1 220 ? 24.975 1.280 18.497 1.00 29.86 220 ARG A O 1
ATOM 1467 N N . LEU A 1 221 ? 23.896 2.711 19.850 1.00 29.48 221 LEU A N 1
ATOM 1468 C CA . LEU A 1 221 ? 24.961 2.693 20.860 1.00 29.96 221 LEU A CA 1
ATOM 1469 C C . LEU A 1 221 ? 24.949 1.426 21.724 1.00 29.16 221 LEU A C 1
ATOM 1470 O O . LEU A 1 221 ? 25.976 1.023 22.256 1.00 29.50 221 LEU A O 1
ATOM 1475 N N . GLY A 1 222 ? 23.786 0.798 21.854 1.00 29.80 222 GLY A N 1
ATOM 1476 C CA . GLY A 1 222 ? 23.688 -0.403 22.661 1.00 29.98 222 GLY A CA 1
ATOM 1477 C C . GLY A 1 222 ? 23.139 -0.132 24.046 1.00 29.82 222 GLY A C 1
ATOM 1478 O O . GLY A 1 222 ? 23.414 -0.871 24.993 1.00 30.37 222 GLY A O 1
ATOM 1479 N N . ILE A 1 223 ? 22.359 0.937 24.169 1.00 28.69 223 ILE A N 1
ATOM 1480 C CA . ILE A 1 223 ? 21.769 1.307 25.451 1.00 28.37 223 ILE A CA 1
ATOM 1481 C C . ILE A 1 223 ? 20.410 0.644 25.568 1.00 27.32 223 ILE A C 1
ATOM 1482 O O . ILE A 1 223 ? 19.611 0.701 24.630 1.00 27.12 223 ILE A O 1
ATOM 1487 N N . VAL A 1 224 ? 20.147 0.003 26.706 1.00 26.79 224 VAL A N 1
ATOM 1488 C CA . VAL A 1 224 ? 18.861 -0.652 26.910 1.00 24.63 224 VAL A CA 1
ATOM 1489 C C . VAL A 1 224 ? 17.776 0.407 27.116 1.00 26.19 224 VAL A C 1
ATOM 1490 O O . VAL A 1 224 ? 17.904 1.294 27.965 1.00 25.44 224 VAL A O 1
ATOM 1494 N N . ILE A 1 225 ? 16.710 0.325 26.328 1.00 27.12 225 ILE A N 1
ATOM 1495 C CA . ILE A 1 225 ? 15.603 1.276 26.439 1.00 26.44 225 ILE A CA 1
ATOM 1496 C C . ILE A 1 225 ? 14.660 0.903 27.595 1.00 28.66 225 ILE A C 1
ATOM 1497 O O . ILE A 1 225 ? 14.172 -0.231 27.680 1.00 27.09 225 ILE A O 1
ATOM 1502 N N . ASP A 1 226 ? 14.408 1.873 28.474 1.00 27.57 226 ASP A N 1
ATOM 1503 C CA . ASP A 1 226 ? 13.557 1.692 29.640 1.00 27.63 226 ASP A CA 1
ATOM 1504 C C . ASP A 1 226 ? 12.214 2.418 29.483 1.00 30.56 226 ASP A C 1
ATOM 1505 O O . ASP A 1 226 ? 12.167 3.653 29.481 1.00 29.30 226 ASP A O 1
ATOM 1510 N N . VAL A 1 227 ? 11.123 1.656 29.378 1.00 29.15 227 VAL A N 1
ATOM 1511 C CA . VAL A 1 227 ? 9.799 2.258 29.200 1.00 29.49 227 VAL A CA 1
ATOM 1512 C C . VAL A 1 227 ? 9.020 2.627 30.466 1.00 28.48 227 VAL A C 1
ATOM 1513 O O . VAL A 1 227 ? 7.910 3.143 30.373 1.00 27.75 227 VAL A O 1
ATOM 1517 N N . SER A 1 228 ? 9.582 2.369 31.644 1.00 29.20 228 SER A N 1
ATOM 1518 C CA . SER A 1 228 ? 8.898 2.741 32.886 1.00 29.16 228 SER A CA 1
ATOM 1519 C C . SER A 1 228 ? 8.719 4.261 32.884 1.00 28.89 228 SER A C 1
ATOM 1520 O O . SER A 1 228 ? 9.687 4.994 32.680 1.00 27.28 228 SER A O 1
ATOM 1523 N N . HIS A 1 229 ? 7.477 4.703 33.111 1.00 28.65 229 HIS A N 1
ATOM 1524 C CA . HIS A 1 229 ? 7.068 6.115 33.116 1.00 29.60 229 HIS A CA 1
ATOM 1525 C C . HIS A 1 229 ? 6.522 6.564 31.768 1.00 27.80 229 HIS A C 1
ATOM 1526 O O . HIS A 1 229 ? 5.775 7.531 31.696 1.00 27.62 229 HIS A O 1
ATOM 1533 N N . ALA A 1 230 ? 6.898 5.866 30.703 1.00 27.49 230 ALA A N 1
ATOM 1534 C CA . ALA A 1 230 ? 6.426 6.220 29.366 1.00 28.66 230 ALA A CA 1
ATOM 1535 C C . ALA A 1 230 ? 4.970 5.766 29.151 1.00 29.65 230 ALA A C 1
ATOM 1536 O O . ALA A 1 230 ? 4.495 4.849 29.824 1.00 28.06 230 ALA A O 1
ATOM 1538 N N . SER A 1 231 ? 4.271 6.412 28.218 1.00 29.21 231 SER A N 1
ATOM 1539 C CA . SER A 1 231 ? 2.883 6.069 27.928 1.00 29.62 231 SER A CA 1
ATOM 1540 C C . SER A 1 231 ? 2.794 4.719 27.217 1.00 30.47 231 SER A C 1
ATOM 1541 O O . SER A 1 231 ? 3.793 4.193 26.727 1.00 29.53 231 SER A O 1
ATOM 1544 N N . ASP A 1 232 ? 1.591 4.162 27.153 1.00 31.58 232 ASP A N 1
ATOM 1545 C CA . ASP A 1 232 ? 1.404 2.890 26.468 1.00 32.88 232 ASP A CA 1
ATOM 1546 C C . ASP A 1 232 ? 1.788 3.011 24.992 1.00 32.70 232 ASP A C 1
ATOM 1547 O O . ASP A 1 232 ? 2.280 2.048 24.403 1.00 34.39 232 ASP A O 1
ATOM 1552 N N . ASP A 1 233 ? 1.559 4.179 24.389 1.00 32.11 233 ASP A N 1
ATOM 1553 C CA . ASP A 1 233 ? 1.937 4.373 22.987 1.00 30.90 233 ASP A CA 1
ATOM 1554 C C . ASP A 1 233 ? 3.453 4.196 22.850 1.00 31.06 233 ASP A C 1
ATOM 1555 O O . ASP A 1 233 ? 3.940 3.605 21.878 1.00 30.49 233 ASP A O 1
ATOM 1560 N N . VAL A 1 234 ? 4.202 4.713 23.821 1.00 29.11 234 VAL A N 1
ATOM 1561 C CA . VAL A 1 234 ? 5.652 4.605 23.765 1.00 29.53 234 VAL A CA 1
ATOM 1562 C C . VAL A 1 234 ? 6.055 3.144 23.883 1.00 29.31 234 VAL A C 1
ATOM 1563 O O . VAL A 1 234 ? 6.980 2.682 23.212 1.00 29.13 234 VAL A O 1
ATOM 1567 N N . VAL A 1 235 ? 5.355 2.416 24.743 1.00 29.83 235 VAL A N 1
ATOM 1568 C CA . VAL A 1 235 ? 5.641 1.004 24.915 1.00 30.80 235 VAL A CA 1
ATOM 1569 C C . VAL A 1 235 ? 5.418 0.288 23.585 1.00 31.57 235 VAL A C 1
ATOM 1570 O O . VAL A 1 235 ? 6.293 -0.443 23.115 1.00 30.70 235 VAL A O 1
ATOM 1574 N N . ASP A 1 236 ? 4.253 0.510 22.980 1.00 32.42 236 ASP A N 1
ATOM 1575 C CA . ASP A 1 236 ? 3.926 -0.121 21.701 1.00 32.73 236 ASP A CA 1
ATOM 1576 C C . ASP A 1 236 ? 4.933 0.221 20.609 1.00 32.54 236 ASP A C 1
ATOM 1577 O O . ASP A 1 236 ? 5.348 -0.656 19.842 1.00 32.48 236 ASP A O 1
ATOM 1582 N N . GLN A 1 237 ? 5.323 1.489 20.524 1.00 32.75 237 GLN A N 1
ATOM 1583 C CA . GLN A 1 237 ? 6.276 1.899 19.496 1.00 33.14 237 GLN A CA 1
ATOM 1584 C C . GLN A 1 237 ? 7.665 1.358 19.796 1.00 32.48 237 GLN A C 1
ATOM 1585 O O . GLN A 1 237 ? 8.406 1.013 18.883 1.00 31.14 237 GLN A O 1
ATOM 1591 N N . SER A 1 238 ? 8.013 1.260 21.077 1.00 31.93 238 SER A N 1
ATOM 1592 C CA . SER A 1 238 ? 9.331 0.742 21.448 1.00 31.47 238 SER A CA 1
ATOM 1593 C C . SER A 1 238 ? 9.462 -0.723 21.026 1.00 31.45 238 SER A C 1
ATOM 1594 O O . SER A 1 238 ? 10.462 -1.131 20.438 1.00 30.45 238 SER A O 1
ATOM 1597 N N . VAL A 1 239 ? 8.439 -1.518 21.309 1.00 32.80 239 VAL A N 1
ATOM 1598 C CA . VAL A 1 239 ? 8.481 -2.919 20.920 1.00 32.67 239 VAL A CA 1
ATOM 1599 C C . VAL A 1 239 ? 8.485 -3.048 19.393 1.00 32.68 239 VAL A C 1
ATOM 1600 O O . VAL A 1 239 ? 9.247 -3.833 18.820 1.00 32.63 239 VAL A O 1
ATOM 1604 N N . ALA A 1 240 ? 7.655 -2.257 18.728 1.00 31.98 240 ALA A N 1
ATOM 1605 C CA . ALA A 1 240 ? 7.574 -2.313 17.277 1.00 33.22 240 ALA A CA 1
ATOM 1606 C C . ALA A 1 240 ? 8.825 -1.833 16.548 1.00 35.11 240 ALA A C 1
ATOM 1607 O O . ALA A 1 240 ? 9.202 -2.402 15.521 1.00 34.89 240 ALA A O 1
ATOM 1609 N N . LEU A 1 241 ? 9.477 -0.800 17.078 1.00 33.78 241 LEU A N 1
ATOM 1610 C CA . LEU A 1 241 ? 10.645 -0.223 16.413 1.00 34.17 241 LEU A CA 1
ATOM 1611 C C . LEU A 1 241 ? 12.037 -0.574 16.933 1.00 32.96 241 LEU A C 1
ATOM 1612 O O . LEU A 1 241 ? 12.997 -0.553 16.166 1.00 30.47 241 LEU A O 1
ATOM 1617 N N . SER A 1 242 ? 12.166 -0.875 18.221 1.00 29.62 242 SER A N 1
ATOM 1618 C CA . SER A 1 242 ? 13.482 -1.176 18.763 1.00 31.44 242 SER A CA 1
ATOM 1619 C C . SER A 1 242 ? 14.122 -2.392 18.111 1.00 33.88 242 SER A C 1
ATOM 1620 O O . SER A 1 242 ? 13.462 -3.406 17.878 1.00 36.01 242 SER A O 1
ATOM 1623 N N . LYS A 1 243 ? 15.416 -2.280 17.825 1.00 34.12 243 LYS A N 1
ATOM 1624 C CA . LYS A 1 243 ? 16.174 -3.365 17.207 1.00 37.65 243 LYS A CA 1
ATOM 1625 C C . LYS A 1 243 ? 16.632 -4.352 18.281 1.00 36.85 243 LYS A C 1
ATOM 1626 O O . LYS A 1 243 ? 17.215 -5.388 17.973 1.00 36.00 243 LYS A O 1
ATOM 1632 N N . ALA A 1 244 ? 16.372 -4.015 19.540 1.00 35.78 244 ALA A N 1
ATOM 1633 C CA . ALA A 1 244 ? 16.769 -4.865 20.654 1.00 36.38 244 ALA A CA 1
ATOM 1634 C C . ALA A 1 244 ? 15.682 -4.944 21.715 1.00 35.60 244 ALA A C 1
ATOM 1635 O O . ALA A 1 244 ? 14.773 -4.110 21.757 1.00 34.47 244 ALA A O 1
ATOM 1637 N N . PRO A 1 245 ? 15.760 -5.959 22.589 1.00 35.43 245 PRO A N 1
ATOM 1638 C CA . PRO A 1 245 ? 14.776 -6.134 23.657 1.00 34.18 245 PRO A CA 1
ATOM 1639 C C . PRO A 1 245 ? 14.776 -4.893 24.552 1.00 34.45 245 PRO A C 1
ATOM 1640 O O . PRO A 1 245 ? 15.819 -4.262 24.743 1.00 33.42 245 PRO A O 1
ATOM 1644 N N . ILE A 1 246 ? 13.614 -4.535 25.090 1.00 33.96 246 ILE A N 1
ATOM 1645 C CA . ILE A 1 246 ? 13.537 -3.374 25.968 1.00 33.44 246 ILE A CA 1
ATOM 1646 C C . ILE A 1 246 ? 13.202 -3.823 27.382 1.00 33.38 246 ILE A C 1
ATOM 1647 O O . ILE A 1 246 ? 12.993 -5.016 27.642 1.00 31.00 246 ILE A O 1
ATOM 1652 N N . ILE A 1 247 ? 13.137 -2.871 28.301 1.00 32.01 247 ILE A N 1
ATOM 1653 C CA . ILE A 1 247 ? 12.840 -3.219 29.675 1.00 31.82 247 ILE A CA 1
ATOM 1654 C C . ILE A 1 247 ? 11.966 -2.165 30.350 1.00 30.87 247 ILE A C 1
ATOM 1655 O O . ILE A 1 247 ? 11.807 -1.059 29.845 1.00 30.98 247 ILE A O 1
ATOM 1660 N N . ALA A 1 248 ? 11.369 -2.542 31.474 1.00 29.72 248 ALA A N 1
ATOM 1661 C CA . ALA A 1 248 ? 10.590 -1.626 32.297 1.00 30.33 248 ALA A CA 1
ATOM 1662 C C . ALA A 1 248 ? 11.389 -1.749 33.606 1.00 29.96 248 ALA A C 1
ATOM 1663 O O . ALA A 1 248 ? 11.211 -2.700 34.359 1.00 28.23 248 ALA A O 1
ATOM 1665 N N . SER A 1 249 ? 12.285 -0.795 33.844 1.00 29.98 249 SER A N 1
ATOM 1666 C CA . SER A 1 249 ? 13.169 -0.817 35.016 1.00 31.10 249 SER A CA 1
ATOM 1667 C C . SER A 1 249 ? 12.492 -0.859 36.379 1.00 31.01 249 SER A C 1
ATOM 1668 O O . SER A 1 249 ? 13.104 -1.287 37.360 1.00 33.09 249 SER A O 1
ATOM 1671 N N . HIS A 1 250 ? 11.261 -0.363 36.455 1.00 29.79 250 HIS A N 1
ATOM 1672 C CA . HIS A 1 250 ? 10.498 -0.396 37.693 1.00 28.52 250 HIS A CA 1
ATOM 1673 C C . HIS A 1 250 ? 9.011 -0.136 37.426 1.00 30.64 250 HIS A C 1
ATOM 1674 O O . HIS A 1 250 ? 8.537 1.004 37.455 1.00 27.96 250 HIS A O 1
ATOM 1681 N N . SER A 1 251 ? 8.289 -1.220 37.143 1.00 30.41 251 SER A N 1
ATOM 1682 C CA . SER A 1 251 ? 6.861 -1.141 36.867 1.00 33.12 251 SER A CA 1
ATOM 1683 C C . SER A 1 251 ? 6.095 -2.330 37.460 1.00 34.04 251 SER A C 1
ATOM 1684 O O . SER A 1 251 ? 6.687 -3.247 38.035 1.00 32.68 251 SER A O 1
ATOM 1687 N N . GLY A 1 252 ? 4.775 -2.301 37.316 1.00 33.77 252 GLY A N 1
ATOM 1688 C CA . GLY A 1 252 ? 3.947 -3.369 37.838 1.00 35.30 252 GLY A CA 1
ATOM 1689 C C . GLY A 1 252 ? 2.782 -3.706 36.921 1.00 36.07 252 GLY A C 1
ATOM 1690 O O . GLY A 1 252 ? 2.643 -3.108 35.856 1.00 34.13 252 GLY A O 1
ATOM 1691 N N . PRO A 1 253 ? 1.920 -4.658 37.320 1.00 36.29 253 PRO A N 1
ATOM 1692 C CA . PRO A 1 253 ? 0.764 -5.070 36.519 1.00 37.20 253 PRO A CA 1
ATOM 1693 C C . PRO A 1 253 ? -0.532 -4.351 36.889 1.00 38.44 253 PRO A C 1
ATOM 1694 O O . PRO A 1 253 ? -0.894 -4.268 38.069 1.00 35.19 253 PRO A O 1
ATOM 1698 N N . LYS A 1 254 ? -1.227 -3.827 35.881 1.00 38.39 254 LYS A N 1
ATOM 1699 C CA . LYS A 1 254 ? -2.499 -3.157 36.121 1.00 40.89 254 LYS A CA 1
ATOM 1700 C C . LYS A 1 254 ? -3.481 -4.165 36.731 1.00 41.04 254 LYS A C 1
ATOM 1701 O O . LYS A 1 254 ? -4.396 -3.782 37.459 1.00 38.47 254 LYS A O 1
ATOM 1707 N N . ALA A 1 255 ? -3.274 -5.448 36.433 1.00 41.56 255 ALA A N 1
ATOM 1708 C CA . ALA A 1 255 ? -4.140 -6.512 36.948 1.00 43.81 255 ALA A CA 1
ATOM 1709 C C . ALA A 1 255 ? -4.195 -6.511 38.473 1.00 44.35 255 ALA A C 1
ATOM 1710 O O . ALA A 1 255 ? -5.227 -6.836 39.062 1.00 45.06 255 ALA A O 1
ATOM 1712 N N . VAL A 1 256 ? -3.086 -6.150 39.112 1.00 42.80 256 VAL A N 1
ATOM 1713 C CA . VAL A 1 256 ? -3.040 -6.106 40.570 1.00 42.08 256 VAL A CA 1
ATOM 1714 C C . VAL A 1 256 ? -3.489 -4.739 41.073 1.00 42.75 256 VAL A C 1
ATOM 1715 O O . VAL A 1 256 ? -4.207 -4.640 42.066 1.00 42.64 256 VAL A O 1
ATOM 1719 N N . TYR A 1 257 ? -3.062 -3.684 40.387 1.00 42.42 257 TYR A N 1
ATOM 1720 C CA . TYR A 1 257 ? -3.457 -2.330 40.757 1.00 42.51 257 TYR A CA 1
ATOM 1721 C C . TYR A 1 257 ? -3.564 -1.486 39.493 1.00 42.56 257 TYR A C 1
ATOM 1722 O O . TYR A 1 257 ? -2.578 -1.296 38.774 1.00 40.71 257 TYR A O 1
ATOM 1731 N N . ASP A 1 258 ? -4.766 -0.987 39.221 1.00 42.24 258 ASP A N 1
ATOM 1732 C CA . ASP A 1 258 ? -5.004 -0.193 38.023 1.00 43.00 258 ASP A CA 1
ATOM 1733 C C . ASP A 1 258 ? -4.524 1.249 38.153 1.00 41.94 258 ASP A C 1
ATOM 1734 O O . ASP A 1 258 ? -5.227 2.112 38.675 1.00 39.88 258 ASP A O 1
ATOM 1739 N N . HIS A 1 259 ? -3.311 1.489 37.666 1.00 40.77 259 HIS A N 1
ATOM 1740 C CA . HIS A 1 259 ? -2.688 2.807 37.705 1.00 39.21 259 HIS A CA 1
ATOM 1741 C C . HIS A 1 259 ? -1.922 2.969 36.389 1.00 37.01 259 HIS A C 1
ATOM 1742 O O . HIS A 1 259 ? -1.358 2.006 35.876 1.00 37.38 259 HIS A O 1
ATOM 1749 N N . PRO A 1 260 ? -1.908 4.186 35.819 1.00 36.98 260 PRO A N 1
ATOM 1750 C CA . PRO A 1 260 ? -1.211 4.465 34.553 1.00 36.59 260 PRO A CA 1
ATOM 1751 C C . PRO A 1 260 ? 0.252 4.030 34.588 1.00 34.53 260 PRO A C 1
ATOM 1752 O O . PRO A 1 260 ? 0.866 3.736 33.570 1.00 32.04 260 PRO A O 1
ATOM 1756 N N . ARG A 1 261 ? 0.794 3.989 35.791 1.00 34.53 261 ARG A N 1
ATOM 1757 C CA . ARG A 1 261 ? 2.183 3.629 35.997 1.00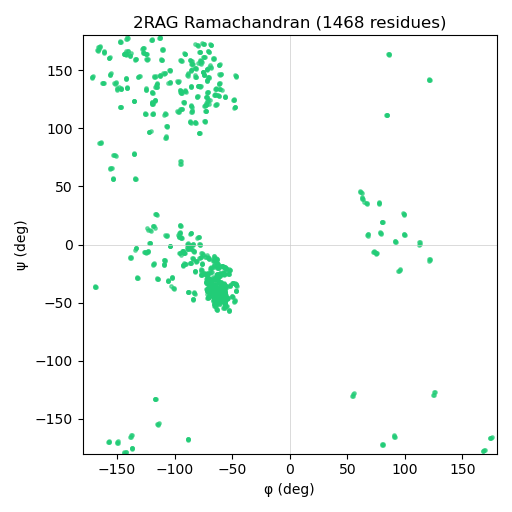 36.20 261 ARG A CA 1
ATOM 1758 C C . ARG A 1 261 ? 2.442 2.124 35.862 1.00 35.81 261 ARG A C 1
ATOM 1759 O O . ARG A 1 261 ? 3.599 1.674 35.874 1.00 33.55 261 ARG A O 1
ATOM 1767 N N . ASN A 1 262 ? 1.367 1.350 35.737 1.00 33.42 262 ASN A N 1
ATOM 1768 C CA . ASN A 1 262 ? 1.476 -0.094 35.566 1.00 35.41 262 ASN A CA 1
ATOM 1769 C C . ASN A 1 262 ? 1.061 -0.497 34.156 1.00 34.72 262 ASN A C 1
ATOM 1770 O O . ASN A 1 262 ? 0.496 0.308 33.416 1.00 33.94 262 ASN A O 1
ATOM 1775 N N . LEU A 1 263 ? 1.342 -1.744 33.794 1.00 36.01 263 LEU A N 1
ATOM 1776 C CA . LEU A 1 263 ? 1.034 -2.257 32.463 1.00 35.79 263 LEU A CA 1
ATOM 1777 C C . LEU A 1 263 ? -0.045 -3.346 32.442 1.00 37.44 263 LEU A C 1
ATOM 1778 O O . LEU A 1 263 ? -0.134 -4.169 33.352 1.00 34.04 263 LEU A O 1
ATOM 1783 N N . ASP A 1 264 ? -0.853 -3.342 31.386 1.00 37.88 264 ASP A N 1
ATOM 1784 C CA . ASP A 1 264 ? -1.899 -4.346 31.206 1.00 39.53 264 ASP A CA 1
ATOM 1785 C C . ASP A 1 264 ? -1.202 -5.644 30.795 1.00 39.86 264 ASP A C 1
ATOM 1786 O O . ASP A 1 264 ? -0.054 -5.616 30.353 1.00 38.86 264 ASP A O 1
ATOM 1791 N N . ASP A 1 265 ? -1.890 -6.774 30.935 1.00 40.06 265 ASP A N 1
ATOM 1792 C CA . ASP A 1 265 ? -1.298 -8.066 30.595 1.00 41.38 265 ASP A CA 1
ATOM 1793 C C . ASP A 1 265 ? -0.796 -8.158 29.163 1.00 41.08 265 ASP A C 1
ATOM 1794 O O . ASP A 1 265 ? 0.264 -8.737 28.907 1.00 38.59 265 ASP A O 1
ATOM 1799 N N . ALA A 1 266 ? -1.559 -7.598 28.229 1.00 40.34 266 ALA A N 1
ATOM 1800 C CA . ALA A 1 266 ? -1.182 -7.643 26.821 1.00 41.20 266 ALA A CA 1
ATOM 1801 C C . ALA A 1 266 ? 0.190 -7.008 26.583 1.00 41.65 266 ALA A C 1
ATOM 1802 O O . ALA A 1 266 ? 1.024 -7.554 25.863 1.00 41.44 266 ALA A O 1
ATOM 1804 N N . ARG A 1 267 ? 0.428 -5.850 27.190 1.00 41.05 267 ARG A N 1
ATOM 1805 C CA . ARG A 1 267 ? 1.708 -5.184 27.014 1.00 40.91 267 ARG A CA 1
ATOM 1806 C C . ARG A 1 267 ? 2.826 -5.902 27.764 1.00 38.87 267 ARG A C 1
ATOM 1807 O O . ARG A 1 267 ? 3.961 -5.915 27.309 1.00 36.38 267 ARG A O 1
ATOM 1815 N N . LEU A 1 268 ? 2.501 -6.514 28.899 1.00 39.14 268 LEU A N 1
ATOM 1816 C CA . LEU A 1 268 ? 3.506 -7.265 29.650 1.00 39.63 268 LEU A CA 1
ATOM 1817 C C . LEU A 1 268 ? 4.009 -8.396 28.762 1.00 39.51 268 LEU A C 1
ATOM 1818 O O . LEU A 1 268 ? 5.215 -8.616 28.635 1.00 36.88 268 LEU A O 1
ATOM 1823 N N . LYS A 1 269 ? 3.073 -9.106 28.136 1.00 40.99 269 LYS A N 1
ATOM 1824 C CA . LYS A 1 269 ? 3.427 -10.222 27.269 1.00 43.12 269 LYS A CA 1
ATOM 1825 C C . LYS A 1 269 ? 4.170 -9.754 26.020 1.00 42.84 269 LYS A C 1
ATOM 1826 O O . LYS A 1 269 ? 5.115 -10.401 25.572 1.00 41.76 269 LYS A O 1
ATOM 1832 N N . LYS A 1 270 ? 3.743 -8.627 25.462 1.00 42.38 270 LYS A N 1
ATOM 1833 C CA . LYS A 1 270 ? 4.374 -8.079 24.266 1.00 44.03 270 LYS A CA 1
ATOM 1834 C C . LYS A 1 270 ? 5.856 -7.800 24.533 1.00 41.67 270 LYS A C 1
ATOM 1835 O O . LYS A 1 270 ? 6.722 -8.147 23.734 1.00 41.29 270 LYS A O 1
ATOM 1841 N N . ILE A 1 271 ? 6.141 -7.158 25.659 1.00 40.71 271 ILE A N 1
ATOM 1842 C CA . ILE A 1 271 ? 7.519 -6.853 26.033 1.00 38.31 271 ILE A CA 1
ATOM 1843 C C . ILE A 1 271 ? 8.308 -8.154 26.204 1.00 38.22 271 ILE A C 1
ATOM 1844 O O . ILE A 1 271 ? 9.418 -8.296 25.686 1.00 34.80 271 ILE A O 1
ATOM 1849 N N . ALA A 1 272 ? 7.722 -9.108 26.921 1.00 38.97 272 ALA A N 1
ATOM 1850 C CA . ALA A 1 272 ? 8.378 -10.390 27.154 1.00 40.81 272 ALA A CA 1
ATOM 1851 C C . ALA A 1 272 ? 8.600 -11.169 25.855 1.00 41.17 272 ALA A C 1
ATOM 1852 O O . ALA A 1 272 ? 9.687 -11.701 25.621 1.00 39.06 272 ALA A O 1
ATOM 1854 N N . ASP A 1 273 ? 7.578 -11.234 25.006 1.00 43.23 273 ASP A N 1
ATOM 1855 C CA . ASP A 1 273 ? 7.702 -11.967 23.747 1.00 44.31 273 ASP A CA 1
ATOM 1856 C C . ASP A 1 273 ? 8.771 -11.399 22.824 1.00 44.57 273 ASP A C 1
ATOM 1857 O O . ASP A 1 273 ? 9.232 -12.084 21.913 1.00 45.66 273 ASP A O 1
ATOM 1862 N N . ALA A 1 274 ? 9.171 -10.154 23.061 1.00 43.02 274 ALA A N 1
ATOM 1863 C CA . ALA A 1 274 ? 10.199 -9.521 22.242 1.00 41.99 274 ALA A CA 1
ATOM 1864 C C . ALA A 1 274 ? 11.568 -9.678 22.906 1.00 40.21 274 ALA A C 1
ATOM 1865 O O . ALA A 1 274 ? 12.548 -9.061 22.489 1.00 40.08 274 ALA A O 1
ATOM 1867 N N . GLY A 1 275 ? 11.624 -10.507 23.942 1.00 37.38 275 GLY A N 1
ATOM 1868 C CA . GLY A 1 275 ? 12.878 -10.742 24.636 1.00 36.45 275 GLY A CA 1
ATOM 1869 C C . GLY A 1 275 ? 13.144 -9.837 25.826 1.00 34.77 275 GLY A C 1
ATOM 1870 O O . GLY A 1 275 ? 14.194 -9.957 26.463 1.00 34.50 275 GLY A O 1
ATOM 1871 N N . GLY A 1 276 ? 12.194 -8.956 26.140 1.00 33.41 276 GLY A N 1
ATOM 1872 C CA . GLY A 1 276 ? 12.362 -8.027 27.249 1.00 31.94 276 GLY A CA 1
ATOM 1873 C C . GLY A 1 276 ? 11.918 -8.524 28.614 1.00 32.83 276 GLY A C 1
ATOM 1874 O O . GLY A 1 276 ? 11.656 -9.709 28.805 1.00 32.59 276 GLY A O 1
ATOM 1875 N N . ALA A 1 277 ? 11.829 -7.611 29.577 1.00 32.06 277 ALA A N 1
ATOM 1876 C CA . ALA A 1 277 ? 11.417 -7.980 30.924 1.00 30.15 277 ALA A CA 1
ATOM 1877 C C . ALA A 1 277 ? 10.851 -6.794 31.694 1.00 31.46 277 ALA A C 1
ATOM 1878 O O . ALA A 1 277 ? 11.080 -5.634 31.346 1.00 28.99 277 ALA A O 1
ATOM 1880 N N . ILE A 1 278 ? 10.103 -7.103 32.745 1.00 31.51 278 ILE A N 1
ATOM 1881 C CA . ILE A 1 278 ? 9.511 -6.083 33.595 1.00 32.90 278 ILE A CA 1
ATOM 1882 C C . ILE A 1 278 ? 10.069 -6.296 35.001 1.00 33.29 278 ILE A C 1
ATOM 1883 O O . ILE A 1 278 ? 9.913 -7.379 35.577 1.00 32.03 278 ILE A O 1
ATOM 1888 N N . CYS A 1 279 ? 10.725 -5.272 35.544 1.00 30.87 279 CYS A N 1
ATOM 1889 C CA . CYS A 1 279 ? 11.300 -5.358 36.883 1.00 31.59 279 CYS A CA 1
ATOM 1890 C C . CYS A 1 279 ? 10.278 -4.837 37.884 1.00 31.39 279 CYS A C 1
ATOM 1891 O O . CYS A 1 279 ? 9.825 -3.691 37.796 1.00 32.17 279 CYS A O 1
ATOM 1894 N N . ILE A 1 280 ? 9.933 -5.683 38.851 1.00 30.91 280 ILE A N 1
ATOM 1895 C CA . ILE A 1 280 ? 8.901 -5.367 39.831 1.00 31.93 280 ILE A CA 1
ATOM 1896 C C . ILE A 1 280 ? 9.127 -4.209 40.799 1.00 31.75 280 ILE A C 1
ATOM 1897 O O . ILE A 1 280 ? 10.063 -4.204 41.595 1.00 33.15 280 ILE A O 1
ATOM 1902 N N . ASN A 1 281 ? 8.221 -3.242 40.722 1.00 31.53 281 ASN A N 1
ATOM 1903 C CA . ASN A 1 281 ? 8.239 -2.043 41.545 1.00 33.55 281 ASN A CA 1
ATOM 1904 C C . ASN A 1 281 ? 7.538 -2.326 42.877 1.00 34.43 281 ASN A C 1
ATOM 1905 O O . ASN A 1 281 ? 6.738 -3.255 42.970 1.00 33.52 281 ASN A O 1
ATOM 1910 N N . SER A 1 282 ? 7.833 -1.528 43.905 1.00 35.25 282 SER A N 1
ATOM 1911 C CA . SER A 1 282 ? 7.198 -1.715 45.208 1.00 35.99 282 SER A CA 1
ATOM 1912 C C . SER A 1 282 ? 6.112 -0.661 45.478 1.00 36.96 282 SER A C 1
ATOM 1913 O O . SER A 1 282 ? 5.477 -0.675 46.530 1.00 35.97 282 SER A O 1
ATOM 1916 N N . ILE A 1 283 ? 5.911 0.264 44.543 1.00 37.71 283 ILE A N 1
ATOM 1917 C CA . ILE A 1 283 ? 4.859 1.261 44.708 1.00 39.19 283 ILE A CA 1
ATOM 1918 C C . ILE A 1 283 ? 3.858 1.143 43.559 1.00 39.02 283 ILE A C 1
ATOM 1919 O O . ILE A 1 283 ? 4.052 0.344 42.644 1.00 39.05 283 ILE A O 1
ATOM 1924 N N . TYR A 1 284 ? 2.793 1.938 43.609 1.00 38.23 284 TYR A N 1
ATOM 1925 C CA . TYR A 1 284 ? 1.735 1.874 42.607 1.00 39.99 284 TYR A CA 1
ATOM 1926 C C . TYR A 1 284 ? 1.097 0.488 42.675 1.00 38.98 284 TYR A C 1
ATOM 1927 O O . TYR A 1 284 ? 0.785 -0.127 41.656 1.00 38.35 284 TYR A O 1
ATOM 1936 N N . LEU A 1 285 ? 0.910 -0.001 43.898 1.00 39.45 285 LEU A N 1
ATOM 1937 C CA . LEU A 1 285 ? 0.297 -1.308 44.112 1.00 40.85 285 LEU A CA 1
ATOM 1938 C C . LEU A 1 285 ? -0.930 -1.234 45.018 1.00 41.43 285 LEU A C 1
ATOM 1939 O O . LEU A 1 285 ? -1.627 -2.221 45.199 1.00 41.09 285 LEU A O 1
ATOM 1944 N N . THR A 1 286 ? -1.195 -0.060 45.579 1.00 44.15 286 THR A N 1
ATOM 1945 C CA . THR A 1 286 ? -2.345 0.119 46.456 1.00 46.73 286 THR A CA 1
ATOM 1946 C C . THR A 1 286 ? -2.689 1.598 46.589 1.00 47.87 286 THR A C 1
ATOM 1947 O O . THR A 1 286 ? -1.892 2.463 46.223 1.00 47.06 286 THR A O 1
ATOM 1951 N N . ASP A 1 287 ? -3.883 1.887 47.104 1.00 49.04 287 ASP A N 1
ATOM 1952 C CA . ASP A 1 287 ? -4.303 3.271 47.284 1.00 51.19 287 ASP A CA 1
ATOM 1953 C C . ASP A 1 287 ? -3.494 3.829 48.452 1.00 51.87 287 ASP A C 1
ATOM 1954 O O . ASP A 1 287 ? -3.640 3.376 49.587 1.00 50.60 287 ASP A O 1
ATOM 1959 N N . THR A 1 288 ? -2.645 4.812 48.172 1.00 52.94 288 THR A N 1
ATOM 1960 C CA . THR A 1 288 ? -1.801 5.399 49.205 1.00 54.38 288 THR A CA 1
ATOM 1961 C C . THR A 1 288 ? -2.399 6.644 49.845 1.00 55.86 288 THR A C 1
ATOM 1962 O O . THR A 1 288 ? -1.746 7.302 50.652 1.00 55.75 288 THR A O 1
ATOM 1966 N N . THR A 1 289 ? -3.635 6.972 49.488 1.00 57.96 289 THR A N 1
ATOM 1967 C CA . THR A 1 289 ? -4.280 8.148 50.060 1.00 60.39 289 THR A CA 1
ATOM 1968 C C . THR A 1 289 ? -4.113 8.119 51.578 1.00 61.01 289 THR A C 1
ATOM 1969 O O . THR A 1 289 ? -4.471 7.142 52.240 1.00 60.80 289 THR A O 1
ATOM 1973 N N . PRO A 1 290 ? -3.550 9.192 52.147 1.00 61.11 290 PRO A N 1
ATOM 1974 C CA . PRO A 1 290 ? -3.321 9.303 53.588 1.00 61.99 290 PRO A CA 1
ATOM 1975 C C . PRO A 1 290 ? -4.579 9.594 54.403 1.00 62.20 290 PRO A C 1
ATOM 1976 O O . PRO A 1 290 ? -5.499 10.264 53.931 1.00 62.17 290 PRO A O 1
ATOM 1980 N N . SER A 1 291 ? -4.608 9.080 55.630 1.00 61.78 291 SER A N 1
ATOM 1981 C CA . SER A 1 291 ? -5.735 9.309 56.522 1.00 61.60 291 SER A CA 1
ATOM 1982 C C . SER A 1 291 ? -5.743 10.801 56.838 1.00 61.20 291 SER A C 1
ATOM 1983 O O . SER A 1 291 ? -4.726 11.479 56.674 1.00 60.22 291 SER A O 1
ATOM 1986 N N . PRO A 1 292 ? -6.889 11.335 57.292 1.00 61.37 292 PRO A N 1
ATOM 1987 C CA . PRO A 1 292 ? -6.976 12.762 57.617 1.00 61.02 292 PRO A CA 1
ATOM 1988 C C . PRO A 1 292 ? -5.795 13.258 58.455 1.00 61.09 292 PRO A C 1
ATOM 1989 O O . PRO A 1 292 ? -5.274 14.351 58.227 1.00 61.08 292 PRO A O 1
ATOM 1993 N N . GLU A 1 293 ? -5.367 12.444 59.414 1.00 60.68 293 GLU A N 1
ATOM 1994 C CA . GLU A 1 293 ? -4.255 12.816 60.280 1.00 62.04 293 GLU A CA 1
ATOM 1995 C C . GLU A 1 293 ? -2.911 12.749 59.551 1.00 61.68 293 GLU A C 1
ATOM 1996 O O . GLU A 1 293 ? -2.733 11.965 58.617 1.00 61.59 293 GLU A O 1
ATOM 2002 N N . ALA A 1 304 ? 10.305 19.443 54.247 1.00 61.30 304 ALA A N 1
ATOM 2003 C CA . ALA A 1 304 ? 11.606 18.799 54.404 1.00 61.79 304 ALA A CA 1
ATOM 2004 C C . ALA A 1 304 ? 12.721 19.760 54.003 1.00 62.44 304 ALA A C 1
ATOM 2005 O O . ALA A 1 304 ? 12.559 20.557 53.079 1.00 62.90 304 ALA A O 1
ATOM 2007 N N . PRO A 1 305 ? 13.872 19.699 54.696 1.00 62.99 305 PRO A N 1
ATOM 2008 C CA . PRO A 1 305 ? 14.998 20.582 54.390 1.00 63.16 305 PRO A CA 1
ATOM 2009 C C . PRO A 1 305 ? 15.784 20.128 53.163 1.00 64.21 305 PRO A C 1
ATOM 2010 O O . PRO A 1 305 ? 15.631 19.000 52.687 1.00 64.08 305 PRO A O 1
ATOM 2014 N N . ASP A 1 306 ? 16.627 21.018 52.653 1.00 64.98 306 ASP A N 1
ATOM 2015 C CA . ASP A 1 306 ? 17.443 20.703 51.493 1.00 66.38 306 ASP A CA 1
ATOM 2016 C C . ASP A 1 306 ? 18.545 19.760 51.956 1.00 66.82 306 ASP A C 1
ATOM 2017 O O . ASP A 1 306 ? 19.496 20.176 52.621 1.00 66.10 306 ASP A O 1
ATOM 2022 N N . MET A 1 307 ? 18.408 18.487 51.601 1.00 67.31 307 MET A N 1
ATOM 2023 C CA . MET A 1 307 ? 19.376 17.468 51.996 1.00 67.16 307 MET A CA 1
ATOM 2024 C C . MET A 1 307 ? 20.807 17.773 51.562 1.00 67.35 307 MET A C 1
ATOM 2025 O O . MET A 1 307 ? 21.760 17.210 52.109 1.00 67.96 307 MET A O 1
ATOM 2030 N N . LYS A 1 308 ? 20.963 18.662 50.587 1.00 66.34 308 LYS A N 1
ATOM 2031 C CA . LYS A 1 308 ? 22.292 19.009 50.097 1.00 65.42 308 LYS A CA 1
ATOM 2032 C C . LYS A 1 308 ? 22.917 20.207 50.806 1.00 65.40 308 LYS A C 1
ATOM 2033 O O . LYS A 1 308 ? 24.087 20.520 50.584 1.00 65.12 308 LYS A O 1
ATOM 2039 N N . THR A 1 309 ? 22.150 20.872 51.664 1.00 66.66 309 THR A N 1
ATOM 2040 C CA . THR A 1 309 ? 22.667 22.036 52.378 1.00 67.21 309 THR A CA 1
ATOM 2041 C C . THR A 1 309 ? 22.262 22.106 53.852 1.00 67.47 309 THR A C 1
ATOM 2042 O O . THR A 1 309 ? 22.796 22.921 54.605 1.00 69.14 309 THR A O 1
ATOM 2046 N N . ALA A 1 310 ? 21.322 21.260 54.263 1.00 67.43 310 ALA A N 1
ATOM 2047 C CA . ALA A 1 310 ? 20.857 21.249 55.649 1.00 66.57 310 ALA A CA 1
ATOM 2048 C C . ALA A 1 310 ? 21.913 20.674 56.596 1.00 67.12 310 ALA A C 1
ATOM 2049 O O . ALA A 1 310 ? 22.724 19.829 56.201 1.00 67.54 310 ALA A O 1
ATOM 2051 N N . THR A 1 311 ? 21.897 21.138 57.843 1.00 67.13 311 THR A N 1
ATOM 2052 C CA . THR A 1 311 ? 22.840 20.675 58.857 1.00 66.71 311 THR A CA 1
ATOM 2053 C C . THR A 1 311 ? 22.445 19.275 59.313 1.00 67.01 311 THR A C 1
ATOM 2054 O O . THR A 1 311 ? 21.256 18.943 59.369 1.00 68.57 311 THR A O 1
ATOM 2058 N N . PRO A 1 312 ? 23.438 18.432 59.646 1.00 66.41 312 PRO A N 1
ATOM 2059 C CA . PRO A 1 312 ? 23.167 17.065 60.102 1.00 65.37 312 PRO A CA 1
ATOM 2060 C C . PRO A 1 312 ? 22.101 17.030 61.201 1.00 65.47 312 PRO A C 1
ATOM 2061 O O . PRO A 1 312 ? 21.316 16.080 61.289 1.00 65.07 312 PRO A O 1
ATOM 2065 N N . GLU A 1 313 ? 22.076 18.069 62.035 1.00 65.66 313 GLU A N 1
ATOM 2066 C CA . GLU A 1 313 ? 21.094 18.155 63.112 1.00 66.10 313 GLU A CA 1
ATOM 2067 C C . GLU A 1 313 ? 19.713 18.427 62.520 1.00 65.88 313 GLU A C 1
ATOM 2068 O O . GLU A 1 313 ? 18.727 17.795 62.904 1.00 66.87 313 GLU A O 1
ATOM 2074 N N . ALA A 1 314 ? 19.651 19.374 61.586 1.00 65.88 314 ALA A N 1
ATOM 2075 C CA . ALA A 1 314 ? 18.391 19.731 60.935 1.00 65.65 314 ALA A CA 1
ATOM 2076 C C . ALA A 1 314 ? 17.773 18.506 60.267 1.00 64.78 314 ALA A C 1
ATOM 2077 O O . ALA A 1 314 ? 16.569 18.270 60.371 1.00 66.32 314 ALA A O 1
ATOM 2079 N N . VAL A 1 315 ? 18.606 17.728 59.583 1.00 65.05 315 VAL A N 1
ATOM 2080 C CA . VAL A 1 315 ? 18.145 16.515 58.908 1.00 64.63 315 VAL A CA 1
ATOM 2081 C C . VAL A 1 315 ? 17.602 15.532 59.940 1.00 64.88 315 VAL A C 1
ATOM 2082 O O . VAL A 1 315 ? 16.547 14.923 59.741 1.00 65.51 315 VAL A O 1
ATOM 2086 N N . LYS A 1 316 ? 18.333 15.382 61.042 1.00 65.37 316 LYS A N 1
ATOM 2087 C CA . LYS A 1 316 ? 17.921 14.489 62.115 1.00 65.62 316 LYS A CA 1
ATOM 2088 C C . LYS A 1 316 ? 16.582 14.977 62.655 1.00 64.88 316 LYS A C 1
ATOM 2089 O O . LYS A 1 316 ? 15.682 14.182 62.929 1.00 65.93 316 LYS A O 1
ATOM 2095 N N . ALA A 1 317 ? 16.461 16.295 62.794 1.00 64.03 317 ALA A N 1
ATOM 2096 C CA . ALA A 1 317 ? 15.241 16.917 63.303 1.00 62.64 317 ALA A CA 1
ATOM 2097 C C . ALA A 1 317 ? 14.013 16.458 62.521 1.00 61.65 317 ALA A C 1
ATOM 2098 O O . ALA A 1 317 ? 13.061 15.931 63.095 1.00 61.91 317 ALA A O 1
ATOM 2100 N N . TYR A 1 318 ? 14.036 16.658 61.207 1.00 61.24 318 TYR A N 1
ATOM 2101 C CA . TYR A 1 318 ? 12.910 16.247 60.372 1.00 60.56 318 TYR A CA 1
ATOM 2102 C C . TYR A 1 318 ? 12.691 14.745 60.404 1.00 59.74 318 TYR A C 1
ATOM 2103 O O . TYR A 1 318 ? 11.553 14.276 60.486 1.00 59.84 318 TYR A O 1
ATOM 2112 N N . ALA A 1 319 ? 13.783 13.993 60.332 1.00 59.02 319 ALA A N 1
ATOM 2113 C CA . ALA A 1 319 ? 13.706 12.540 60.364 1.00 58.34 319 ALA A CA 1
ATOM 2114 C C . ALA A 1 319 ? 12.983 12.087 61.628 1.00 57.48 319 ALA A C 1
ATOM 2115 O O . ALA A 1 319 ? 12.145 11.185 61.583 1.00 57.02 319 ALA A O 1
ATOM 2117 N N . ASP A 1 320 ? 13.306 12.719 62.754 1.00 57.87 320 ASP A N 1
ATOM 2118 C CA . ASP A 1 320 ? 12.678 12.367 64.022 1.00 58.38 320 ASP A CA 1
ATOM 2119 C C . ASP A 1 320 ? 11.190 12.695 64.025 1.00 57.89 320 ASP A C 1
ATOM 2120 O O . ASP A 1 320 ? 10.370 11.864 64.414 1.00 58.98 320 ASP A O 1
ATOM 2125 N N . LYS A 1 321 ? 10.844 13.902 63.589 1.00 57.93 321 LYS A N 1
ATOM 2126 C CA . LYS A 1 321 ? 9.441 14.311 63.539 1.00 59.45 321 LYS A CA 1
ATOM 2127 C C . LYS A 1 321 ? 8.688 13.383 62.594 1.00 59.29 321 LYS A C 1
ATOM 2128 O O . LYS A 1 321 ? 7.609 12.878 62.914 1.00 59.59 321 LYS A O 1
ATOM 2134 N N . ARG A 1 322 ? 9.276 13.172 61.422 1.00 60.12 322 ARG A N 1
ATOM 2135 C CA . ARG A 1 322 ? 8.700 12.307 60.398 1.00 60.31 322 ARG A CA 1
ATOM 2136 C C . ARG A 1 322 ? 8.468 10.905 60.948 1.00 59.54 322 ARG A C 1
ATOM 2137 O O . ARG A 1 322 ? 7.399 10.326 60.767 1.00 61.18 322 ARG A O 1
ATOM 2145 N N . ALA A 1 323 ? 9.480 10.364 61.618 1.00 59.52 323 ALA A N 1
ATOM 2146 C CA . ALA A 1 323 ? 9.396 9.028 62.195 1.00 58.71 323 ALA A CA 1
ATOM 2147 C C . ALA A 1 323 ? 8.199 8.921 63.133 1.00 58.57 323 ALA A C 1
ATOM 2148 O O . ALA A 1 323 ? 7.424 7.965 63.067 1.00 59.83 323 ALA A O 1
ATOM 2150 N N . ALA A 1 324 ? 8.056 9.909 64.011 1.00 58.46 324 ALA A N 1
ATOM 2151 C CA . ALA A 1 324 ? 6.954 9.933 64.964 1.00 57.35 324 ALA A CA 1
ATOM 2152 C C . ALA A 1 324 ? 5.623 9.899 64.222 1.00 57.04 324 ALA A C 1
ATOM 2153 O O . ALA A 1 324 ? 4.719 9.134 64.570 1.00 56.63 324 ALA A O 1
ATOM 2155 N N . ILE A 1 325 ? 5.516 10.732 63.191 1.00 57.77 325 ILE A N 1
ATOM 2156 C CA . ILE A 1 325 ? 4.304 10.804 62.384 1.00 57.07 325 ILE A CA 1
ATOM 2157 C C . ILE A 1 325 ? 4.015 9.463 61.714 1.00 57.26 325 ILE A C 1
ATOM 2158 O O . ILE A 1 325 ? 2.885 8.972 61.754 1.00 57.13 325 ILE A O 1
ATOM 2163 N N . ASP A 1 326 ? 5.042 8.866 61.109 1.00 57.95 326 ASP A N 1
ATOM 2164 C CA . ASP A 1 326 ? 4.879 7.579 60.440 1.00 58.13 326 ASP A CA 1
ATOM 2165 C C . ASP A 1 326 ? 4.477 6.489 61.426 1.00 58.51 326 ASP A C 1
ATOM 2166 O O . ASP A 1 326 ? 3.833 5.508 61.052 1.00 59.85 326 ASP A O 1
ATOM 2171 N N . LYS A 1 327 ? 4.861 6.659 62.686 1.00 59.06 327 LYS A N 1
ATOM 2172 C CA . LYS A 1 327 ? 4.523 5.675 63.706 1.00 59.98 327 LYS A CA 1
ATOM 2173 C C . LYS A 1 327 ? 3.112 5.909 64.238 1.00 60.16 327 LYS A C 1
ATOM 2174 O O . LYS A 1 327 ? 2.350 4.961 64.452 1.00 61.01 327 LYS A O 1
ATOM 2180 N N . ALA A 1 328 ? 2.768 7.176 64.441 1.00 59.67 328 ALA A N 1
ATOM 2181 C CA . ALA A 1 328 ? 1.447 7.538 64.947 1.00 60.32 328 ALA A CA 1
ATOM 2182 C C . ALA A 1 328 ? 0.367 7.272 63.901 1.00 60.47 328 ALA A C 1
ATOM 2183 O O . ALA A 1 328 ? -0.705 6.746 64.216 1.00 61.57 328 ALA A O 1
ATOM 2185 N N . HIS A 1 329 ? 0.653 7.639 62.656 1.00 60.51 329 HIS A N 1
ATOM 2186 C CA . HIS A 1 329 ? -0.302 7.434 61.576 1.00 59.82 329 HIS A CA 1
ATOM 2187 C C . HIS A 1 329 ? 0.404 6.869 60.350 1.00 58.88 329 HIS A C 1
ATOM 2188 O O . HIS A 1 329 ? 0.690 7.592 59.395 1.00 59.60 329 HIS A O 1
ATOM 2195 N N . PRO A 1 330 ? 0.692 5.558 60.370 1.00 58.11 330 PRO A N 1
ATOM 2196 C CA . PRO A 1 330 ? 1.369 4.858 59.274 1.00 57.76 330 PRO A CA 1
ATOM 2197 C C . PRO A 1 330 ? 0.770 5.187 57.914 1.00 57.49 330 PRO A C 1
ATOM 2198 O O . PRO A 1 330 ? -0.437 5.403 57.791 1.00 58.11 330 PRO A O 1
ATOM 2202 N N . ALA A 1 331 ? 1.622 5.230 56.896 1.00 56.97 331 ALA A N 1
ATOM 2203 C CA . ALA A 1 331 ? 1.164 5.508 55.542 1.00 55.69 331 ALA A CA 1
ATOM 2204 C C . ALA A 1 331 ? 0.643 4.197 54.963 1.00 54.34 331 ALA A C 1
ATOM 2205 O O . ALA A 1 331 ? 1.079 3.119 55.373 1.00 54.29 331 ALA A O 1
ATOM 2207 N N . ALA A 1 332 ? -0.299 4.286 54.031 1.00 52.77 332 ALA A N 1
ATOM 2208 C CA . ALA A 1 332 ? -0.843 3.092 53.397 1.00 51.21 332 ALA A CA 1
ATOM 2209 C C . ALA A 1 332 ? 0.132 2.704 52.287 1.00 49.59 332 ALA A C 1
ATOM 2210 O O . ALA A 1 332 ? 0.183 3.363 51.251 1.00 48.58 332 ALA A O 1
ATOM 2212 N N . ARG A 1 333 ? 0.907 1.643 52.509 1.00 47.97 333 ARG A N 1
ATOM 2213 C CA . ARG A 1 333 ? 1.891 1.203 51.522 1.00 47.44 333 ARG A CA 1
ATOM 2214 C C . ARG A 1 333 ? 1.763 -0.257 51.127 1.00 46.69 333 ARG A C 1
ATOM 2215 O O . ARG A 1 333 ? 2.465 -0.720 50.227 1.00 46.43 333 ARG A O 1
ATOM 2223 N N . GLY A 1 334 ? 0.884 -0.990 51.799 1.00 44.83 334 GLY A N 1
ATOM 2224 C CA . GLY A 1 334 ? 0.754 -2.401 51.488 1.00 45.24 334 GLY A CA 1
ATOM 2225 C C . GLY A 1 334 ? 1.884 -3.119 52.201 1.00 43.80 334 GLY A C 1
ATOM 2226 O O . GLY A 1 334 ? 2.597 -2.504 52.996 1.00 43.91 334 GLY A O 1
ATOM 2227 N N . ASP A 1 335 ? 2.064 -4.404 51.926 1.00 43.05 335 ASP A N 1
ATOM 2228 C CA . ASP A 1 335 ? 3.124 -5.165 52.574 1.00 42.39 335 ASP A CA 1
ATOM 2229 C C . ASP A 1 335 ? 3.862 -6.078 51.609 1.00 41.43 335 ASP A C 1
ATOM 2230 O O . ASP A 1 335 ? 3.603 -6.068 50.403 1.00 39.95 335 ASP A O 1
ATOM 2235 N N . PHE A 1 336 ? 4.782 -6.873 52.145 1.00 40.05 336 PHE A N 1
ATOM 2236 C CA . PHE A 1 336 ? 5.563 -7.777 51.321 1.00 38.29 336 PHE A CA 1
ATOM 2237 C C . PHE A 1 336 ? 4.713 -8.731 50.491 1.00 38.92 336 PHE A C 1
ATOM 2238 O O . PHE A 1 336 ? 5.048 -9.005 49.338 1.00 37.46 336 PHE A O 1
ATOM 2246 N N . ASP A 1 337 ? 3.626 -9.249 51.061 1.00 38.35 337 ASP A N 1
ATOM 2247 C CA . ASP A 1 337 ? 2.774 -10.161 50.297 1.00 40.14 337 ASP A CA 1
ATOM 2248 C C . ASP A 1 337 ? 2.259 -9.470 49.037 1.00 38.20 337 ASP A C 1
ATOM 2249 O O . ASP A 1 337 ? 2.134 -10.091 47.984 1.00 38.62 337 ASP A O 1
ATOM 2254 N N . LEU A 1 338 ? 1.953 -8.184 49.149 1.00 38.04 338 LEU A N 1
ATOM 2255 C CA . LEU A 1 338 ? 1.458 -7.440 47.994 1.00 39.52 338 LEU A CA 1
ATOM 2256 C C . LEU A 1 338 ? 2.544 -7.352 46.923 1.00 39.55 338 LEU A C 1
ATOM 2257 O O . LEU A 1 338 ? 2.260 -7.449 45.725 1.00 38.50 338 LEU A O 1
ATOM 2262 N N . TYR A 1 339 ? 3.791 -7.182 47.358 1.00 39.12 339 TYR A N 1
ATOM 2263 C CA . TYR A 1 339 ? 4.908 -7.103 46.422 1.00 38.41 339 TYR A CA 1
ATOM 2264 C C . TYR A 1 339 ? 5.003 -8.415 45.656 1.00 37.44 339 TYR A C 1
ATOM 2265 O O . TYR A 1 339 ? 5.166 -8.417 44.437 1.00 35.79 339 TYR A O 1
ATOM 2274 N N . MET A 1 340 ? 4.887 -9.532 46.370 1.00 35.34 340 MET A N 1
ATOM 2275 C CA . MET A 1 340 ? 4.978 -10.835 45.722 1.00 35.77 340 MET A CA 1
ATOM 2276 C C . MET A 1 340 ? 3.748 -11.113 44.866 1.00 35.24 340 MET A C 1
ATOM 2277 O O . MET A 1 340 ? 3.821 -11.827 43.871 1.00 33.53 340 MET A O 1
ATOM 2282 N N . LYS A 1 341 ? 2.617 -10.538 45.251 1.00 38.43 341 LYS A N 1
ATOM 2283 C CA . LYS A 1 341 ? 1.381 -10.716 44.485 1.00 40.77 341 LYS A CA 1
ATOM 2284 C C . LYS A 1 341 ? 1.636 -10.115 43.099 1.00 39.98 341 LYS A C 1
ATOM 2285 O O . LYS A 1 341 ? 1.275 -10.688 42.073 1.00 37.85 341 LYS A O 1
ATOM 2291 N N . SER A 1 342 ? 2.275 -8.950 43.085 1.00 39.79 342 SER A N 1
ATOM 2292 C CA . SER A 1 342 ? 2.593 -8.281 41.831 1.00 38.58 342 SER A CA 1
ATOM 2293 C C . SER A 1 342 ? 3.569 -9.127 41.017 1.00 37.18 342 SER A C 1
ATOM 2294 O O . SER A 1 342 ? 3.306 -9.440 39.853 1.00 35.13 342 SER A O 1
ATOM 2297 N N . MET A 1 343 ? 4.683 -9.514 41.641 1.00 36.36 343 MET A N 1
ATOM 2298 C CA . MET A 1 343 ? 5.705 -10.315 40.968 1.00 36.69 343 MET A CA 1
ATOM 2299 C C . MET A 1 343 ? 5.153 -11.626 40.424 1.00 37.80 343 MET A C 1
ATOM 2300 O O . MET A 1 343 ? 5.432 -12.008 39.283 1.00 37.23 343 MET A O 1
ATOM 2305 N N . LEU A 1 344 ? 4.370 -12.322 41.241 1.00 39.71 344 LEU A N 1
ATOM 2306 C CA . LEU A 1 344 ? 3.799 -13.597 40.822 1.00 41.80 344 LEU A CA 1
ATOM 2307 C C . LEU A 1 344 ? 2.878 -13.447 39.614 1.00 40.10 344 LEU A C 1
ATOM 2308 O O . LEU A 1 344 ? 2.892 -14.277 38.713 1.00 39.68 344 LEU A O 1
ATOM 2313 N N . HIS A 1 345 ? 2.083 -12.386 39.587 1.00 40.61 345 HIS A N 1
ATOM 2314 C CA . HIS A 1 345 ? 1.188 -12.183 38.456 1.00 41.86 345 HIS A CA 1
ATOM 2315 C C . HIS A 1 345 ? 1.956 -11.883 37.172 1.00 41.11 345 HIS A C 1
ATOM 2316 O O . HIS A 1 345 ? 1.613 -12.390 36.106 1.00 40.53 345 HIS A O 1
ATOM 2323 N N . VAL A 1 346 ? 3.000 -11.064 37.270 1.00 40.39 346 VAL A N 1
ATOM 2324 C CA . VAL A 1 346 ? 3.794 -10.747 36.089 1.00 39.34 346 VAL A CA 1
ATOM 2325 C C . VAL A 1 346 ? 4.494 -12.017 35.616 1.00 39.95 346 VAL A C 1
ATOM 2326 O O . VAL A 1 346 ? 4.648 -12.236 34.415 1.00 38.70 346 VAL A O 1
ATOM 2330 N N . LEU A 1 347 ? 4.911 -12.854 36.563 1.00 39.85 347 LEU A N 1
ATOM 2331 C CA . LEU A 1 347 ? 5.575 -14.109 36.221 1.00 42.48 347 LEU A CA 1
ATOM 2332 C C . LEU A 1 347 ? 4.630 -15.010 35.428 1.00 43.40 347 LEU A C 1
ATOM 2333 O O . LEU A 1 347 ? 5.043 -15.688 34.489 1.00 42.60 347 LEU A O 1
ATOM 2338 N N . LYS A 1 348 ? 3.358 -15.008 35.817 1.00 44.89 348 LYS A N 1
ATOM 2339 C CA . LYS A 1 348 ? 2.351 -15.823 35.149 1.00 47.36 348 LYS A CA 1
ATOM 2340 C C . LYS A 1 348 ? 2.142 -15.363 33.707 1.00 46.87 348 LYS A C 1
ATOM 2341 O O . LYS A 1 348 ? 2.006 -16.183 32.798 1.00 46.63 348 LYS A O 1
ATOM 2347 N N . VAL A 1 349 ? 2.136 -14.049 33.502 1.00 46.20 349 VAL A N 1
ATOM 2348 C CA . VAL A 1 349 ? 1.924 -13.476 32.177 1.00 46.20 349 VAL A CA 1
ATOM 2349 C C . VAL A 1 349 ? 3.175 -13.389 31.297 1.00 45.69 349 VAL A C 1
ATOM 2350 O O . VAL A 1 349 ? 3.145 -13.772 30.126 1.00 44.63 349 VAL A O 1
ATOM 2354 N N . ALA A 1 350 ? 4.273 -12.893 31.858 1.00 45.12 350 ALA A N 1
ATOM 2355 C CA . ALA A 1 350 ? 5.510 -12.736 31.102 1.00 45.02 350 ALA A CA 1
ATOM 2356 C C . ALA A 1 350 ? 6.450 -13.935 31.152 1.00 45.31 350 ALA A C 1
ATOM 2357 O O . ALA A 1 350 ? 7.367 -14.039 30.337 1.00 46.03 350 ALA A O 1
ATOM 2359 N N . GLY A 1 351 ? 6.238 -14.831 32.107 1.00 43.99 351 GLY A N 1
ATOM 2360 C CA . GLY A 1 351 ? 7.108 -15.987 32.221 1.00 45.44 351 GLY A CA 1
ATOM 2361 C C . GLY A 1 351 ? 8.336 -15.672 33.058 1.00 46.01 351 GLY A C 1
ATOM 2362 O O . GLY A 1 351 ? 8.650 -14.502 33.271 1.00 45.93 351 GLY A O 1
ATOM 2363 N N . PRO A 1 352 ? 9.059 -16.696 33.542 1.00 46.64 352 PRO A N 1
ATOM 2364 C CA . PRO A 1 352 ? 10.257 -16.488 34.362 1.00 46.96 352 PRO A CA 1
ATOM 2365 C C . PRO A 1 352 ? 11.403 -15.762 33.648 1.00 46.00 352 PRO A C 1
ATOM 2366 O O . PRO A 1 352 ? 12.351 -15.311 34.289 1.00 46.69 352 PRO A O 1
ATOM 2370 N N . LYS A 1 353 ? 11.312 -15.642 32.328 1.00 45.23 353 LYS A N 1
ATOM 2371 C CA . LYS A 1 353 ? 12.360 -14.970 31.562 1.00 45.40 353 LYS A CA 1
ATOM 2372 C C . LYS A 1 353 ? 12.072 -13.486 31.312 1.00 43.06 353 LYS A C 1
ATOM 2373 O O . LYS A 1 353 ? 12.936 -12.754 30.822 1.00 41.29 353 LYS A O 1
ATOM 2379 N N . GLY A 1 354 ? 10.863 -13.049 31.651 1.00 39.58 354 GLY A N 1
ATOM 2380 C CA . GLY A 1 354 ? 10.495 -11.658 31.440 1.00 37.59 354 GLY A CA 1
ATOM 2381 C C . GLY A 1 354 ? 10.226 -10.879 32.717 1.00 36.48 354 GLY A C 1
ATOM 2382 O O . GLY A 1 354 ? 9.497 -9.886 32.694 1.00 36.07 354 GLY A O 1
ATOM 2383 N N . VAL A 1 355 ? 10.816 -11.316 33.830 1.00 35.24 355 VAL A N 1
ATOM 2384 C CA . VAL A 1 355 ? 10.622 -10.644 35.108 1.00 34.83 355 VAL A CA 1
ATOM 2385 C C . VAL A 1 355 ? 11.951 -10.351 35.803 1.00 34.29 355 VAL A C 1
ATOM 2386 O O . VAL A 1 355 ? 12.896 -11.136 35.711 1.00 35.08 355 VAL A O 1
ATOM 2390 N N . CYS A 1 356 ? 12.017 -9.220 36.501 1.00 33.27 356 CYS A N 1
ATOM 2391 C CA . CYS A 1 356 ? 13.233 -8.833 37.216 1.00 32.80 356 CYS A CA 1
ATOM 2392 C C . CYS A 1 356 ? 12.899 -8.007 38.451 1.00 32.76 356 CYS A C 1
ATOM 2393 O O . CYS A 1 356 ? 11.732 -7.906 38.82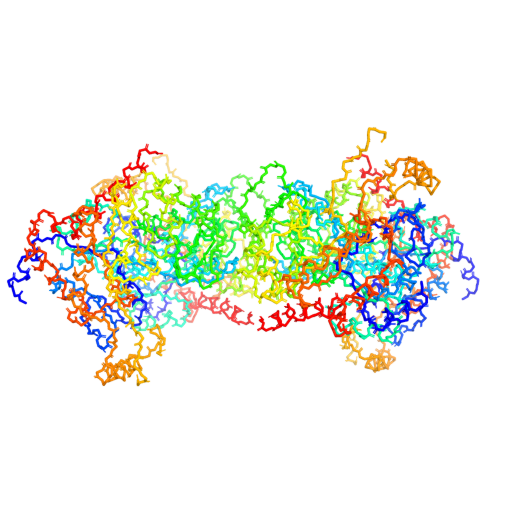8 1.00 32.08 356 CYS A O 1
ATOM 2396 N N . VAL A 1 357 ? 13.912 -7.410 39.081 1.00 31.65 357 VAL A N 1
ATOM 2397 C CA . VAL A 1 357 ? 13.686 -6.641 40.304 1.00 30.92 357 VAL A CA 1
ATOM 2398 C C . VAL A 1 357 ? 14.077 -5.162 40.237 1.00 32.38 357 VAL A C 1
ATOM 2399 O O . VAL A 1 357 ? 15.230 -4.830 39.971 1.00 30.22 357 VAL A O 1
ATOM 2403 N N . GLY A 1 358 ? 13.109 -4.287 40.512 1.00 32.95 358 GLY A N 1
ATOM 2404 C CA . GLY A 1 358 ? 13.338 -2.848 40.497 1.00 32.74 358 GLY A CA 1
ATOM 2405 C C . GLY A 1 358 ? 12.337 -2.213 41.442 1.00 32.84 358 GLY A C 1
ATOM 2406 O O . GLY A 1 358 ? 11.347 -1.612 41.013 1.00 32.26 358 GLY A O 1
ATOM 2407 N N . ALA A 1 359 ? 12.621 -2.337 42.733 1.00 31.91 359 ALA A N 1
ATOM 2408 C CA . ALA A 1 359 ? 11.755 -1.865 43.812 1.00 32.34 359 ALA A CA 1
ATOM 2409 C C . ALA A 1 359 ? 11.608 -0.371 44.032 1.00 31.12 359 ALA A C 1
ATOM 2410 O O . ALA A 1 359 ? 10.738 0.051 44.793 1.00 32.40 359 ALA A O 1
ATOM 2412 N N . ASP A 1 360 ? 12.454 0.423 43.388 1.00 32.34 360 ASP A N 1
ATOM 2413 C CA . ASP A 1 360 ? 12.419 1.884 43.515 1.00 33.70 360 ASP A CA 1
ATOM 2414 C C . ASP A 1 360 ? 13.060 2.341 44.825 1.00 33.93 360 ASP A C 1
ATOM 2415 O O . ASP A 1 360 ? 12.619 3.321 45.449 1.00 33.02 360 ASP A O 1
ATOM 2420 N N . TRP A 1 361 ? 14.098 1.621 45.246 1.00 33.85 361 TRP A N 1
ATOM 2421 C CA . TRP A 1 361 ? 14.817 1.972 46.466 1.00 34.08 361 TRP A CA 1
ATOM 2422 C C . TRP A 1 361 ? 15.370 3.389 46.313 1.00 34.30 361 TRP A C 1
ATOM 2423 O O . TRP A 1 361 ? 15.950 3.730 45.280 1.00 32.37 361 TRP A O 1
ATOM 2434 N N . ASP A 1 362 ? 15.172 4.201 47.346 1.00 33.47 362 ASP A N 1
ATOM 2435 C CA . ASP A 1 362 ? 15.623 5.588 47.370 1.00 35.09 362 ASP A CA 1
ATOM 2436 C C . ASP A 1 362 ? 14.872 6.465 46.384 1.00 34.97 362 ASP A C 1
ATOM 2437 O O . ASP A 1 362 ? 15.238 7.622 46.162 1.00 34.35 362 ASP A O 1
ATOM 2442 N N . GLY A 1 363 ? 13.820 5.906 45.794 1.00 34.02 363 GLY A N 1
ATOM 2443 C CA . GLY A 1 363 ? 13.012 6.656 44.854 1.00 34.89 363 GLY A CA 1
ATOM 2444 C C . GLY A 1 363 ? 11.563 6.683 45.307 1.00 36.18 363 GLY A C 1
ATOM 2445 O O . GLY A 1 363 ? 10.670 7.061 44.550 1.00 35.91 363 GLY A O 1
ATOM 2446 N N . GLY A 1 364 ? 11.330 6.270 46.551 1.00 36.14 364 GLY A N 1
ATOM 2447 C CA . GLY A 1 364 ? 9.984 6.252 47.099 1.00 35.78 364 GLY A CA 1
ATOM 2448 C C . GLY A 1 364 ? 9.455 4.851 47.374 1.00 35.33 364 GLY A C 1
ATOM 2449 O O . GLY A 1 364 ? 8.323 4.688 47.840 1.00 36.04 364 GLY A O 1
ATOM 2450 N N . GLY A 1 365 ? 10.266 3.836 47.095 1.00 34.53 365 GLY A N 1
ATOM 2451 C CA . GLY A 1 365 ? 9.835 2.465 47.316 1.00 32.75 365 GLY A CA 1
ATOM 2452 C C . GLY A 1 365 ? 9.819 2.057 48.781 1.00 34.78 365 GLY A C 1
ATOM 2453 O O . GLY A 1 365 ? 10.269 2.804 49.648 1.00 31.82 365 GLY A O 1
ATOM 2454 N N . GLY A 1 366 ? 9.288 0.872 49.060 1.00 35.85 366 GLY A N 1
ATOM 2455 C CA . GLY A 1 366 ? 9.233 0.391 50.430 1.00 38.72 366 GLY A CA 1
ATOM 2456 C C . GLY A 1 366 ? 7.820 0.085 50.890 1.00 40.31 366 GLY A C 1
ATOM 2457 O O . GLY A 1 366 ? 6.883 0.811 50.557 1.00 41.47 366 GLY A O 1
ATOM 2458 N N . MET A 1 367 ? 7.667 -0.986 51.663 1.00 40.36 367 MET A N 1
ATOM 2459 C CA . MET A 1 367 ? 6.356 -1.403 52.169 1.00 41.70 367 MET A CA 1
ATOM 2460 C C . MET A 1 367 ? 6.565 -2.048 53.539 1.00 42.50 367 MET A C 1
ATOM 2461 O O . MET A 1 367 ? 7.702 -2.230 53.977 1.00 43.91 367 MET A O 1
ATOM 2466 N N . ASP A 1 368 ? 5.478 -2.397 54.218 1.00 44.13 368 ASP A N 1
ATOM 2467 C CA . ASP A 1 368 ? 5.601 -3.052 55.518 1.00 45.22 368 ASP A CA 1
ATOM 2468 C C . ASP A 1 368 ? 6.253 -4.403 55.257 1.00 45.08 368 ASP A C 1
ATOM 2469 O O . ASP A 1 368 ? 5.803 -5.151 54.391 1.00 45.60 368 ASP A O 1
ATOM 2474 N N . GLY A 1 369 ? 7.316 -4.708 55.997 1.00 43.95 369 GLY A N 1
ATOM 2475 C CA . GLY A 1 369 ? 8.017 -5.966 55.804 1.00 43.61 369 GLY A CA 1
ATOM 2476 C C . GLY A 1 369 ? 8.951 -5.936 54.603 1.00 44.21 369 GLY A C 1
ATOM 2477 O O . GLY A 1 369 ? 9.501 -6.964 54.208 1.00 42.79 369 GLY A O 1
ATOM 2478 N N . PHE A 1 370 ? 9.134 -4.749 54.026 1.00 44.88 370 PHE A N 1
ATOM 2479 C CA . PHE A 1 370 ? 9.989 -4.562 52.852 1.00 45.12 370 PHE A CA 1
ATOM 2480 C C . PHE A 1 370 ? 10.471 -3.108 52.921 1.00 45.70 370 PHE A C 1
ATOM 2481 O O . PHE A 1 370 ? 10.259 -2.321 51.993 1.00 44.79 370 PHE A O 1
ATOM 2489 N N . GLU A 1 371 ? 11.120 -2.770 54.036 1.00 45.31 371 GLU A N 1
ATOM 2490 C CA . GLU A 1 371 ? 11.611 -1.415 54.305 1.00 46.33 371 GLU A CA 1
ATOM 2491 C C . GLU A 1 371 ? 12.829 -0.965 53.503 1.00 45.00 371 GLU A C 1
ATOM 2492 O O . GLU A 1 371 ? 12.930 0.203 53.135 1.00 44.37 371 GLU A O 1
ATOM 2498 N N . ASP A 1 372 ? 13.768 -1.876 53.277 1.00 42.59 372 ASP A N 1
ATOM 2499 C CA . ASP A 1 372 ? 14.962 -1.562 52.497 1.00 42.41 372 ASP A CA 1
ATOM 2500 C C . ASP A 1 372 ? 15.567 -2.836 51.934 1.00 40.54 372 ASP A C 1
ATOM 2501 O O . ASP A 1 372 ? 14.958 -3.899 52.016 1.00 39.06 372 ASP A O 1
ATOM 2506 N N . ILE A 1 373 ? 16.767 -2.743 51.374 1.00 39.13 373 ILE A N 1
ATOM 2507 C CA . ILE A 1 373 ? 17.384 -3.918 50.766 1.00 39.15 373 ILE A CA 1
ATOM 2508 C C . ILE A 1 373 ? 17.757 -5.066 51.705 1.00 37.72 373 ILE A C 1
ATOM 2509 O O . ILE A 1 373 ? 18.104 -6.151 51.239 1.00 38.16 373 ILE A O 1
ATOM 2514 N N . THR A 1 374 ? 17.689 -4.849 53.015 1.00 38.01 374 THR A N 1
ATOM 2515 C CA . THR A 1 374 ? 18.013 -5.936 53.935 1.00 39.51 374 THR A CA 1
ATOM 2516 C C . THR A 1 374 ? 16.924 -7.003 53.846 1.00 39.69 374 THR A C 1
ATOM 2517 O O . THR A 1 374 ? 17.145 -8.157 54.204 1.00 41.46 374 THR A O 1
ATOM 2521 N N . ASP A 1 375 ? 15.756 -6.616 53.335 1.00 38.90 375 ASP A N 1
ATOM 2522 C CA . ASP A 1 375 ? 14.628 -7.535 53.191 1.00 39.18 375 ASP A CA 1
ATOM 2523 C C . ASP A 1 375 ? 14.592 -8.320 51.879 1.00 38.77 375 ASP A C 1
ATOM 2524 O O . ASP A 1 375 ? 13.689 -9.133 51.672 1.00 40.30 375 ASP A O 1
ATOM 2529 N N . LEU A 1 376 ? 15.563 -8.091 50.999 1.00 37.28 376 LEU A N 1
ATOM 2530 C CA . LEU A 1 376 ? 15.582 -8.773 49.703 1.00 37.10 376 LEU A CA 1
ATOM 2531 C C . LEU A 1 376 ? 15.582 -10.304 49.742 1.00 38.42 376 LEU A C 1
ATOM 2532 O O . LEU A 1 376 ? 15.018 -10.949 48.857 1.00 36.74 376 LEU A O 1
ATOM 2537 N N . PRO A 1 377 ? 16.231 -10.911 50.752 1.00 39.27 377 PRO A N 1
ATOM 2538 C CA . PRO A 1 377 ? 16.247 -12.378 50.805 1.00 39.85 377 PRO A CA 1
ATOM 2539 C C . PRO A 1 377 ? 14.853 -13.001 50.853 1.00 38.60 377 PRO A C 1
ATOM 2540 O O . PRO A 1 377 ? 14.659 -14.137 50.437 1.00 38.87 377 PRO A O 1
ATOM 2544 N N . LYS A 1 378 ? 13.885 -12.243 51.354 1.00 39.05 378 LYS A N 1
ATOM 2545 C CA . LYS A 1 378 ? 12.514 -12.723 51.455 1.00 40.85 378 LYS A CA 1
ATOM 2546 C C . LYS A 1 378 ? 11.932 -13.029 50.079 1.00 40.39 378 LYS A C 1
ATOM 2547 O O . LYS A 1 378 ? 11.088 -13.914 49.938 1.00 41.17 378 LYS A O 1
ATOM 2553 N N . ILE A 1 379 ? 12.392 -12.307 49.060 1.00 39.55 379 ILE A N 1
ATOM 2554 C CA . ILE A 1 379 ? 11.908 -12.528 47.699 1.00 38.10 379 ILE A CA 1
ATOM 2555 C C . ILE A 1 379 ? 12.319 -13.912 47.219 1.00 38.37 379 ILE A C 1
ATOM 2556 O O . ILE A 1 379 ? 11.518 -14.642 46.643 1.00 37.75 379 ILE A O 1
ATOM 2561 N N . THR A 1 380 ? 13.580 -14.254 47.454 1.00 38.94 380 THR A N 1
ATOM 2562 C CA . THR A 1 380 ? 14.123 -15.546 47.057 1.00 40.32 380 THR A CA 1
ATOM 2563 C C . THR A 1 380 ? 13.405 -16.676 47.796 1.00 41.31 380 THR A C 1
ATOM 2564 O O . THR A 1 380 ? 13.127 -17.726 47.221 1.00 39.28 380 THR A O 1
ATOM 2568 N N . ALA A 1 381 ? 13.108 -16.451 49.073 1.00 42.98 381 ALA A N 1
ATOM 2569 C CA . ALA A 1 381 ? 12.427 -17.452 49.883 1.00 45.12 381 ALA A CA 1
ATOM 2570 C C . ALA A 1 381 ? 11.038 -17.732 49.316 1.00 46.78 381 ALA A C 1
ATOM 2571 O O . ALA A 1 381 ? 10.672 -18.888 49.109 1.00 46.67 381 ALA A O 1
ATOM 2573 N N . ARG A 1 382 ? 10.273 -16.674 49.055 1.00 47.77 382 ARG A N 1
ATOM 2574 C CA . ARG A 1 382 ? 8.929 -16.833 48.511 1.00 48.72 382 ARG A CA 1
ATOM 2575 C C . ARG A 1 382 ? 8.927 -17.495 47.134 1.00 49.03 382 ARG A C 1
ATOM 2576 O O . ARG A 1 382 ? 8.038 -18.290 46.832 1.00 48.95 382 ARG A O 1
ATOM 2584 N N . LEU A 1 383 ? 9.912 -17.171 46.300 1.00 49.30 383 LEU A N 1
ATOM 2585 C CA . LEU A 1 383 ? 9.985 -17.762 44.965 1.00 49.53 383 LEU A CA 1
ATOM 2586 C C . LEU A 1 383 ? 10.155 -19.271 45.066 1.00 49.85 383 LEU A C 1
ATOM 2587 O O . LEU A 1 383 ? 9.519 -20.023 44.322 1.00 48.28 383 LEU A O 1
ATOM 2592 N N . LYS A 1 384 ? 11.019 -19.713 45.978 1.00 50.66 384 LYS A N 1
ATOM 2593 C CA . LYS A 1 384 ? 11.228 -21.142 46.183 1.00 52.36 384 LYS A CA 1
ATOM 2594 C C . LYS A 1 384 ? 9.922 -21.720 46.721 1.00 51.62 384 LYS A C 1
ATOM 2595 O O . LYS A 1 384 ? 9.401 -22.698 46.194 1.00 51.99 384 LYS A O 1
ATOM 2601 N N . ALA A 1 385 ? 9.395 -21.088 47.764 1.00 50.79 385 ALA A N 1
ATOM 2602 C CA . ALA A 1 385 ? 8.153 -21.517 48.394 1.00 50.82 385 ALA A CA 1
ATOM 2603 C C . ALA A 1 385 ? 7.006 -21.598 47.391 1.00 51.91 385 ALA A C 1
ATOM 2604 O O . ALA A 1 385 ? 6.005 -22.271 47.634 1.00 51.63 385 ALA A O 1
ATOM 2606 N N . GLU A 1 386 ? 7.146 -20.900 46.269 1.00 51.92 386 GLU A N 1
ATOM 2607 C CA . GLU A 1 386 ? 6.116 -20.912 45.240 1.00 51.58 386 GLU A CA 1
ATOM 2608 C C . GLU A 1 386 ? 6.408 -21.988 44.202 1.00 51.97 386 GLU A C 1
ATOM 2609 O O . GLU A 1 386 ? 5.610 -22.220 43.295 1.00 53.04 386 GLU A O 1
ATOM 2615 N N . GLY A 1 387 ? 7.561 -22.634 44.323 1.00 51.64 387 GLY A N 1
ATOM 2616 C CA . GLY A 1 387 ? 7.899 -23.697 43.395 1.00 52.68 387 GLY A CA 1
ATOM 2617 C C . GLY A 1 387 ? 8.839 -23.369 42.250 1.00 52.97 387 GLY A C 1
ATOM 2618 O O . GLY A 1 387 ? 9.041 -24.199 41.361 1.00 52.67 387 GLY A O 1
ATOM 2619 N N . TYR A 1 388 ? 9.425 -22.177 42.254 1.00 51.92 388 TYR A N 1
ATOM 2620 C CA . TYR A 1 388 ? 10.344 -21.807 41.181 1.00 51.24 388 TYR A CA 1
ATOM 2621 C C . TYR A 1 388 ? 11.723 -22.423 41.374 1.00 50.13 388 TYR A C 1
ATOM 2622 O O . TYR A 1 388 ? 12.257 -22.435 42.479 1.00 49.84 388 TYR A O 1
ATOM 2631 N N . SER A 1 389 ? 12.285 -22.944 40.290 1.00 50.29 389 SER A N 1
ATOM 2632 C CA . SER A 1 389 ? 13.604 -23.560 40.329 1.00 50.73 389 SER A CA 1
ATOM 2633 C C . SER A 1 389 ? 14.664 -22.498 40.578 1.00 50.91 389 SER A C 1
ATOM 2634 O O . SER A 1 389 ? 14.364 -21.302 40.567 1.00 49.44 389 SER A O 1
ATOM 2637 N N . ASP A 1 390 ? 15.900 -22.937 40.802 1.00 50.36 390 ASP A N 1
ATOM 2638 C CA . ASP A 1 390 ? 16.991 -22.004 41.038 1.00 50.99 390 ASP A CA 1
ATOM 2639 C C . ASP A 1 390 ? 17.289 -21.268 39.736 1.00 51.07 390 ASP A C 1
ATOM 2640 O O . ASP A 1 390 ? 17.626 -20.087 39.745 1.00 50.82 390 ASP A O 1
ATOM 2645 N N . ALA A 1 391 ? 17.160 -21.979 38.620 1.00 51.13 391 ALA A N 1
ATOM 2646 C CA . ALA A 1 391 ? 17.406 -21.394 37.310 1.00 51.52 391 ALA A CA 1
ATOM 2647 C C . ALA A 1 391 ? 16.513 -20.168 37.119 1.00 50.95 391 ALA A C 1
ATOM 2648 O O . ALA A 1 391 ? 16.987 -19.096 36.744 1.00 50.16 391 ALA A O 1
ATOM 2650 N N . ASP A 1 392 ? 15.221 -20.331 37.387 1.00 49.85 392 ASP A N 1
ATOM 2651 C CA . ASP A 1 392 ? 14.274 -19.235 37.241 1.00 49.38 392 ASP A CA 1
ATOM 2652 C C . ASP A 1 392 ? 14.554 -18.105 38.216 1.00 47.61 392 ASP A C 1
ATOM 2653 O O . ASP A 1 392 ? 14.434 -16.933 37.859 1.00 46.00 392 ASP A O 1
ATOM 2658 N N . ILE A 1 393 ? 14.924 -18.457 39.443 1.00 45.90 393 ILE A N 1
ATOM 2659 C CA . ILE A 1 393 ? 15.228 -17.448 40.449 1.00 45.80 393 ILE A CA 1
ATOM 2660 C C . ILE A 1 393 ? 16.456 -16.657 40.008 1.00 45.71 393 ILE A C 1
ATOM 2661 O O . ILE A 1 393 ? 16.507 -15.436 40.168 1.00 44.48 393 ILE A O 1
ATOM 2666 N N . GLU A 1 394 ? 17.437 -17.359 39.443 1.00 45.02 394 GLU A N 1
ATOM 2667 C CA . GLU A 1 394 ? 18.664 -16.723 38.967 1.00 45.73 394 GLU A CA 1
ATOM 2668 C C . GLU A 1 394 ? 18.334 -15.765 37.823 1.00 44.22 394 GLU A C 1
ATOM 2669 O O . GLU A 1 394 ? 18.890 -14.672 37.733 1.00 43.24 394 GLU A O 1
ATOM 2675 N N . ALA A 1 395 ? 17.429 -16.192 36.950 1.00 42.01 395 ALA A N 1
ATOM 2676 C CA . ALA A 1 395 ? 17.015 -15.379 35.813 1.00 41.17 395 ALA A CA 1
ATOM 2677 C C . ALA A 1 395 ? 16.342 -14.103 36.311 1.00 39.78 395 ALA A C 1
ATOM 2678 O O . ALA A 1 395 ? 16.612 -13.013 35.818 1.00 39.32 395 ALA A O 1
ATOM 2680 N N . ILE A 1 396 ? 15.473 -14.256 37.303 1.00 38.87 396 ILE A N 1
ATOM 2681 C CA . ILE A 1 396 ? 14.759 -13.131 37.878 1.00 38.22 396 ILE A CA 1
ATOM 2682 C C . ILE A 1 396 ? 15.681 -12.146 38.602 1.00 37.60 396 ILE A C 1
ATOM 2683 O O . ILE A 1 396 ? 15.502 -10.932 38.499 1.00 34.82 396 ILE A O 1
ATOM 2688 N N . TRP A 1 397 ? 16.670 -12.663 39.327 1.00 36.30 397 TRP A N 1
ATOM 2689 C CA . TRP A 1 397 ? 17.582 -11.802 40.065 1.00 36.35 397 TRP A CA 1
ATOM 2690 C C . TRP A 1 397 ? 18.643 -11.093 39.236 1.00 35.67 397 TRP A C 1
ATOM 2691 O O . TRP A 1 397 ? 19.176 -10.075 39.670 1.00 34.96 397 TRP A O 1
ATOM 2702 N N . SER A 1 398 ? 18.958 -11.616 38.054 1.00 36.02 398 SER A N 1
ATOM 2703 C CA . SER A 1 398 ? 19.964 -10.966 37.214 1.00 37.92 398 SER A CA 1
ATOM 2704 C C . SER A 1 398 ? 20.052 -11.505 35.789 1.00 36.68 398 SER A C 1
ATOM 2705 O O . SER A 1 398 ? 20.290 -10.751 34.847 1.00 36.31 398 SER A O 1
ATOM 2708 N N . GLY A 1 399 ? 19.851 -12.809 35.633 1.00 36.76 399 GLY A N 1
ATOM 2709 C CA . GLY A 1 399 ? 19.944 -13.423 34.318 1.00 34.85 399 GLY A CA 1
ATOM 2710 C C . GLY A 1 399 ? 19.179 -12.727 33.201 1.00 36.04 399 GLY A C 1
ATOM 2711 O O . GLY A 1 399 ? 19.719 -12.479 32.120 1.00 33.78 399 GLY A O 1
ATOM 2712 N N . ASN A 1 400 ? 17.909 -12.421 33.443 1.00 35.95 400 ASN A N 1
ATOM 2713 C CA . ASN A 1 400 ? 17.107 -11.766 32.420 1.00 36.47 400 ASN A CA 1
ATOM 2714 C C . ASN A 1 400 ? 17.652 -10.384 32.056 1.00 35.65 400 ASN A C 1
ATOM 2715 O O . ASN A 1 400 ? 17.778 -10.047 30.876 1.00 33.17 400 ASN A O 1
ATOM 2720 N N . VAL A 1 401 ? 17.983 -9.587 33.065 1.00 34.19 401 VAL A N 1
ATOM 2721 C CA . VAL A 1 401 ? 18.512 -8.257 32.798 1.00 34.48 401 VAL A CA 1
ATOM 2722 C C . VAL A 1 401 ? 19.834 -8.327 32.024 1.00 34.59 401 VAL A C 1
ATOM 2723 O O . VAL A 1 401 ? 20.031 -7.615 31.026 1.00 32.11 401 VAL A O 1
ATOM 2727 N N . LEU A 1 402 ? 20.744 -9.187 32.473 1.00 34.05 402 LEU A N 1
ATOM 2728 C CA . LEU A 1 402 ? 22.030 -9.311 31.796 1.00 34.55 402 LEU A CA 1
ATOM 2729 C C . LEU A 1 402 ? 21.862 -9.805 30.367 1.00 34.55 402 LEU A C 1
ATOM 2730 O O . LEU A 1 402 ? 22.632 -9.436 29.480 1.00 33.35 402 LEU A O 1
ATOM 2735 N N . ARG A 1 403 ? 20.853 -10.639 30.139 1.00 33.82 403 ARG A N 1
ATOM 2736 C CA . ARG A 1 403 ? 20.588 -11.141 28.794 1.00 34.64 403 ARG A CA 1
ATOM 2737 C C . ARG A 1 403 ? 20.143 -9.975 27.892 1.00 34.22 403 ARG A C 1
ATOM 2738 O O . ARG A 1 403 ? 20.529 -9.891 26.725 1.00 33.73 403 ARG A O 1
ATOM 2746 N N . ILE A 1 404 ? 19.324 -9.086 28.446 1.00 32.61 404 ILE A N 1
ATOM 2747 C CA . ILE A 1 404 ? 18.821 -7.930 27.712 1.00 33.35 404 ILE A CA 1
ATOM 2748 C C . ILE A 1 404 ? 19.986 -6.989 27.395 1.00 32.38 404 ILE A C 1
ATOM 2749 O O . ILE A 1 404 ? 20.091 -6.462 26.289 1.00 30.88 404 ILE A O 1
ATOM 2754 N N . VAL A 1 405 ? 20.860 -6.782 28.373 1.00 32.53 405 VAL A N 1
ATOM 2755 C CA . VAL A 1 405 ? 22.029 -5.932 28.176 1.00 33.09 405 VAL A CA 1
ATOM 2756 C C . VAL A 1 405 ? 22.877 -6.517 27.045 1.00 34.39 405 VAL A C 1
ATOM 2757 O O . VAL A 1 405 ? 23.286 -5.798 26.133 1.00 33.61 405 VAL A O 1
ATOM 2761 N N . ASP A 1 406 ? 23.133 -7.825 27.105 1.00 35.96 406 ASP A N 1
ATOM 2762 C CA . ASP A 1 406 ? 23.928 -8.496 26.071 1.00 36.91 406 ASP A CA 1
ATOM 2763 C C . ASP A 1 406 ? 23.331 -8.280 24.686 1.00 35.52 406 ASP A C 1
ATOM 2764 O O . ASP A 1 406 ? 24.045 -7.952 23.743 1.00 35.76 406 ASP A O 1
ATOM 2769 N N . ALA A 1 407 ? 22.021 -8.486 24.570 1.00 34.63 407 ALA A N 1
ATOM 2770 C CA . ALA A 1 407 ? 21.331 -8.331 23.293 1.00 35.45 407 ALA A CA 1
ATOM 2771 C C . ALA A 1 407 ? 21.426 -6.905 22.739 1.00 36.08 407 ALA A C 1
ATOM 2772 O O . ALA A 1 407 ? 21.627 -6.704 21.542 1.00 35.38 407 ALA A O 1
ATOM 2774 N N . ALA A 1 408 ? 21.272 -5.915 23.609 1.00 34.58 408 ALA A N 1
ATOM 2775 C CA . ALA A 1 408 ? 21.352 -4.522 23.180 1.00 33.49 408 ALA A CA 1
ATOM 2776 C C . ALA A 1 408 ? 22.750 -4.220 22.646 1.00 32.95 408 ALA A C 1
ATOM 2777 O O . ALA A 1 408 ? 22.910 -3.627 21.578 1.00 29.69 408 ALA A O 1
ATOM 2779 N N . GLN A 1 409 ? 23.765 -4.645 23.389 1.00 31.36 409 GLN A N 1
ATOM 2780 C CA . GLN A 1 409 ? 25.139 -4.400 22.991 1.00 33.36 409 GLN A CA 1
ATOM 2781 C C . GLN A 1 409 ? 25.568 -5.272 21.803 1.00 34.51 409 GLN A C 1
ATOM 2782 O O . GLN A 1 409 ? 26.462 -4.893 21.044 1.00 33.01 409 GLN A O 1
ATOM 2788 N N . ALA A 1 410 ? 24.917 -6.420 21.633 1.00 33.51 410 ALA A N 1
ATOM 2789 C CA . ALA A 1 410 ? 25.231 -7.301 20.515 1.00 35.96 410 ALA A CA 1
ATOM 2790 C C . ALA A 1 410 ? 24.734 -6.620 19.241 1.00 35.40 410 ALA A C 1
ATOM 2791 O O . ALA A 1 410 ? 25.409 -6.616 18.216 1.00 34.00 410 ALA A O 1
ATOM 2793 N N . TYR A 1 411 ? 23.546 -6.031 19.307 1.00 36.14 411 TYR A N 1
ATOM 2794 C CA . TYR A 1 411 ? 23.017 -5.351 18.137 1.00 36.75 411 TYR A CA 1
ATOM 2795 C C . TYR A 1 411 ? 23.927 -4.182 17.765 1.00 36.38 411 TYR A C 1
ATOM 2796 O O . TYR A 1 411 ? 24.240 -3.975 16.591 1.00 34.85 411 TYR A O 1
ATOM 2805 N N . ALA A 1 412 ? 24.331 -3.410 18.768 1.00 35.48 412 ALA A N 1
ATOM 2806 C CA . ALA A 1 412 ? 25.206 -2.265 18.543 1.00 36.94 412 ALA A CA 1
ATOM 2807 C C . ALA A 1 412 ? 26.479 -2.698 17.819 1.00 38.32 412 ALA A C 1
ATOM 2808 O O . ALA A 1 412 ? 26.914 -2.057 16.858 1.00 36.19 412 ALA A O 1
ATOM 2810 N N . LYS A 1 413 ? 27.076 -3.787 18.293 1.00 40.51 413 LYS A N 1
ATOM 2811 C CA . LYS A 1 413 ? 28.301 -4.296 17.694 1.00 44.66 413 LYS A CA 1
ATOM 2812 C C . LYS A 1 413 ? 28.060 -4.717 16.242 1.00 43.72 413 LYS A C 1
ATOM 2813 O O . LYS A 1 413 ? 28.902 -4.487 15.374 1.00 42.40 413 LYS A O 1
ATOM 2819 N N . SER A 1 414 ? 26.899 -5.312 15.978 1.00 43.26 414 SER A N 1
ATOM 2820 C CA . SER A 1 414 ? 26.568 -5.771 14.632 1.00 45.51 414 SER A CA 1
ATOM 2821 C C . SER A 1 414 ? 26.494 -4.659 13.582 1.00 47.13 414 SER A C 1
ATOM 2822 O O . SER A 1 414 ? 26.520 -4.941 12.382 1.00 46.40 414 SER A O 1
ATOM 2825 N N . VAL A 1 415 ? 26.397 -3.404 14.017 1.00 47.75 415 VAL A N 1
ATOM 2826 C CA . VAL A 1 415 ? 26.329 -2.304 13.058 1.00 49.82 415 VAL A CA 1
ATOM 2827 C C . VAL A 1 415 ? 27.504 -1.336 13.172 1.00 50.33 415 VAL A C 1
ATOM 2828 O O . VAL A 1 415 ? 27.402 -0.245 12.577 1.00 51.68 415 VAL A O 1
ATOM 2832 N N . SER B 1 37 ? 68.559 21.561 50.293 1.00 56.31 37 SER B N 1
ATOM 2833 C CA . SER B 1 37 ? 69.005 22.331 51.495 1.00 57.39 37 SER B CA 1
ATOM 2834 C C . SER B 1 37 ? 67.874 22.485 52.511 1.00 57.79 37 SER B C 1
ATOM 2835 O O . SER B 1 37 ? 66.852 23.117 52.226 1.00 58.86 37 SER B O 1
ATOM 2838 N N . LYS B 1 38 ? 68.055 21.911 53.698 1.00 58.71 38 LYS B N 1
ATOM 2839 C CA . LYS B 1 38 ? 67.034 22.008 54.736 1.00 58.96 38 LYS B CA 1
ATOM 2840 C C . LYS B 1 38 ? 66.780 23.458 55.135 1.00 58.66 38 LYS B C 1
ATOM 2841 O O . LYS B 1 38 ? 65.689 23.799 55.600 1.00 59.65 38 LYS B O 1
ATOM 2847 N N . ALA B 1 39 ? 67.783 24.311 54.951 1.00 57.52 39 ALA B N 1
ATOM 2848 C CA . ALA B 1 39 ? 67.640 25.724 55.281 1.00 57.40 39 ALA B CA 1
ATOM 2849 C C . ALA B 1 39 ? 66.681 26.362 54.279 1.00 57.66 39 ALA B C 1
ATOM 2850 O O . ALA B 1 39 ? 65.825 27.177 54.642 1.00 59.01 39 ALA B O 1
ATOM 2852 N N . ASP B 1 40 ? 66.831 25.991 53.012 1.00 57.52 40 ASP B N 1
ATOM 2853 C CA . ASP B 1 40 ? 65.965 26.523 51.967 1.00 57.22 40 ASP B CA 1
ATOM 2854 C C . ASP B 1 40 ? 64.530 26.051 52.189 1.00 57.17 40 ASP B C 1
ATOM 2855 O O . ASP B 1 40 ? 63.587 26.842 52.115 1.00 57.59 40 ASP B O 1
ATOM 2860 N N . LYS B 1 41 ? 64.373 24.759 52.467 1.00 56.66 41 LYS B N 1
ATOM 2861 C CA . LYS B 1 41 ? 63.053 24.182 52.692 1.00 56.01 41 LYS B CA 1
ATOM 2862 C C . LYS B 1 41 ? 62.330 24.846 53.861 1.00 55.88 41 LYS B C 1
ATOM 2863 O O . LYS B 1 41 ? 61.108 25.005 53.832 1.00 56.19 41 LYS B O 1
ATOM 2869 N N . ALA B 1 42 ? 63.085 25.230 54.888 1.00 54.69 42 ALA B N 1
ATOM 2870 C CA . ALA B 1 42 ? 62.509 25.874 56.064 1.00 53.07 42 ALA B CA 1
ATOM 2871 C C . ALA B 1 42 ? 61.892 27.213 55.679 1.00 53.13 42 ALA B C 1
ATOM 2872 O O . ALA B 1 42 ? 60.763 27.525 56.062 1.00 53.67 42 ALA B O 1
ATOM 2874 N N . LEU B 1 43 ? 62.639 28.006 54.923 1.00 52.89 43 LEU B N 1
ATOM 2875 C CA . LEU B 1 43 ? 62.154 29.302 54.477 1.00 53.72 43 LEU B CA 1
ATOM 2876 C C . LEU B 1 43 ? 60.944 29.084 53.570 1.00 53.75 43 LEU B C 1
ATOM 2877 O O . LEU B 1 43 ? 59.859 29.611 53.808 1.00 54.71 43 LEU B O 1
ATOM 2882 N N . HIS B 1 44 ? 61.157 28.290 52.528 1.00 53.81 44 HIS B N 1
ATOM 2883 C CA . HIS B 1 44 ? 60.130 27.961 51.545 1.00 53.18 44 HIS B CA 1
ATOM 2884 C C . HIS B 1 44 ? 58.840 27.477 52.205 1.00 53.98 44 HIS B C 1
ATOM 2885 O O . HIS B 1 44 ? 57.744 27.895 51.833 1.00 54.28 44 HIS B O 1
ATOM 2892 N N . ASP B 1 45 ? 58.982 26.600 53.192 1.00 54.73 45 ASP B N 1
ATOM 2893 C CA . ASP B 1 45 ? 57.841 26.040 53.905 1.00 55.78 45 ASP B CA 1
ATOM 2894 C C . ASP B 1 45 ? 56.958 27.083 54.587 1.00 55.92 45 ASP B C 1
ATOM 2895 O O . ASP B 1 45 ? 55.812 26.804 54.929 1.00 56.01 45 ASP B O 1
ATOM 2900 N N . LYS B 1 46 ? 57.487 28.285 54.783 1.00 56.89 46 LYS B N 1
ATOM 2901 C CA . LYS B 1 46 ? 56.732 29.346 55.446 1.00 56.72 46 LYS B CA 1
ATOM 2902 C C . LYS B 1 46 ? 55.676 29.987 54.549 1.00 55.26 46 LYS B C 1
ATOM 2903 O O . LYS B 1 46 ? 54.761 30.654 55.034 1.00 55.75 46 LYS B O 1
ATOM 2909 N N . PHE B 1 47 ? 55.795 29.776 53.243 1.00 52.58 47 PHE B N 1
ATOM 2910 C CA . PHE B 1 47 ? 54.864 30.377 52.297 1.00 49.69 47 PHE B CA 1
ATOM 2911 C C . PHE B 1 47 ? 53.814 29.420 51.724 1.00 47.54 47 PHE B C 1
ATOM 2912 O O . PHE B 1 47 ? 54.050 28.217 51.597 1.00 46.36 47 PHE B O 1
ATOM 2920 N N . LEU B 1 48 ? 52.651 29.973 51.394 1.00 46.13 48 LEU B N 1
ATOM 2921 C CA . LEU B 1 48 ? 51.563 29.206 50.782 1.00 44.47 48 LEU B CA 1
ATOM 2922 C C . LEU B 1 48 ? 51.900 29.241 49.293 1.00 43.29 48 LEU B C 1
ATOM 2923 O O . LEU B 1 48 ? 51.886 30.304 48.662 1.00 43.08 48 LEU B O 1
ATOM 2928 N N . THR B 1 49 ? 52.210 28.084 48.730 1.00 41.41 49 THR B N 1
ATOM 2929 C CA . THR B 1 49 ? 52.597 28.034 47.327 1.00 42.37 49 THR B CA 1
ATOM 2930 C C . THR B 1 49 ? 51.580 27.406 46.372 1.00 41.67 49 THR B C 1
ATOM 2931 O O . THR B 1 49 ? 50.841 26.491 46.730 1.00 41.64 49 THR B O 1
ATOM 2935 N N . LEU B 1 50 ? 51.564 27.910 45.146 1.00 41.66 50 LEU B N 1
ATOM 2936 C CA . LEU B 1 50 ? 50.676 27.386 44.121 1.00 40.63 50 LEU B CA 1
ATOM 2937 C C . LEU B 1 50 ? 51.249 27.696 42.751 1.00 40.14 50 LEU B C 1
ATOM 2938 O O . LEU B 1 50 ? 51.923 28.716 42.558 1.00 39.39 50 LEU B O 1
ATOM 2943 N N . ASP B 1 51 ? 51.007 26.790 41.811 1.00 37.62 51 ASP B N 1
ATOM 2944 C CA . ASP B 1 51 ? 51.464 26.955 40.436 1.00 36.50 51 ASP B CA 1
ATOM 2945 C C . ASP B 1 51 ? 50.183 27.042 39.611 1.00 35.73 51 ASP B C 1
ATOM 2946 O O . ASP B 1 51 ? 49.255 26.264 39.821 1.00 34.15 51 ASP B O 1
ATOM 2951 N N . THR B 1 52 ? 50.131 27.985 38.681 1.00 33.39 52 THR B N 1
ATOM 2952 C CA . THR B 1 52 ? 48.935 28.196 37.879 1.00 33.35 52 THR B CA 1
ATOM 2953 C C . THR B 1 52 ? 48.765 27.350 36.618 1.00 33.33 52 THR B C 1
ATOM 2954 O O . THR B 1 52 ? 47.868 27.615 35.823 1.00 32.43 52 THR B O 1
ATOM 2958 N N . HIS B 1 53 ? 49.606 26.341 36.420 1.00 33.64 53 HIS B N 1
ATOM 2959 C CA . HIS B 1 53 ? 49.466 25.518 35.226 1.00 34.30 53 HIS B CA 1
ATOM 2960 C C . HIS B 1 53 ? 50.040 24.110 35.354 1.00 34.95 53 HIS B C 1
ATOM 2961 O O . HIS B 1 53 ? 51.007 23.755 34.681 1.00 34.30 53 HIS B O 1
ATOM 2968 N N . LEU B 1 54 ? 49.429 23.309 36.219 1.00 34.63 54 LEU B N 1
ATOM 2969 C CA . LEU B 1 54 ? 49.868 21.942 36.422 1.00 34.48 54 LEU B CA 1
ATOM 2970 C C . LEU B 1 54 ? 49.174 21.051 35.391 1.00 34.29 54 LEU B C 1
ATOM 2971 O O . LEU B 1 54 ? 47.986 20.768 35.518 1.00 33.60 54 LEU B O 1
ATOM 2976 N N . ASP B 1 55 ? 49.918 20.621 34.376 1.00 32.85 55 ASP B N 1
ATOM 2977 C CA . ASP B 1 55 ? 49.380 19.765 33.318 1.00 33.85 55 ASP B CA 1
ATOM 2978 C C . ASP B 1 55 ? 49.277 18.309 33.739 1.00 32.91 55 ASP B C 1
ATOM 2979 O O . ASP B 1 55 ? 48.934 17.443 32.934 1.00 33.28 55 ASP B O 1
ATOM 2984 N N . THR B 1 56 ? 49.556 18.057 35.011 1.00 31.69 56 THR B N 1
ATOM 2985 C CA . THR B 1 56 ? 49.533 16.716 35.577 1.00 32.90 56 THR B CA 1
ATOM 2986 C C . THR B 1 56 ? 48.305 15.851 35.234 1.00 33.80 56 THR B C 1
ATOM 2987 O O . THR B 1 56 ? 48.427 14.632 35.081 1.00 31.14 56 THR B O 1
ATOM 2991 N N . PRO B 1 57 ? 47.110 16.463 35.109 1.00 33.56 57 PRO B N 1
ATOM 2992 C CA . PRO B 1 57 ? 45.927 15.658 34.781 1.00 34.75 57 PRO B CA 1
ATOM 2993 C C . PRO B 1 57 ? 46.094 14.763 33.550 1.00 33.96 57 PRO B C 1
ATOM 2994 O O . PRO B 1 57 ? 45.376 13.769 33.391 1.00 34.40 57 PRO B O 1
ATOM 2998 N N . ALA B 1 58 ? 47.038 15.107 32.683 1.00 32.86 58 ALA B N 1
ATOM 2999 C CA . ALA B 1 58 ? 47.278 14.311 31.485 1.00 33.43 58 ALA B CA 1
ATOM 3000 C C . ALA B 1 58 ? 47.738 12.896 31.852 1.00 33.08 58 ALA B C 1
ATOM 3001 O O . ALA B 1 58 ? 47.643 11.984 31.038 1.00 33.14 58 ALA B O 1
ATOM 3003 N N . HIS B 1 59 ? 48.232 12.723 33.076 1.00 33.33 59 HIS B N 1
ATOM 3004 C CA . HIS B 1 59 ? 48.712 11.420 33.556 1.00 36.23 59 HIS B CA 1
ATOM 3005 C C . HIS B 1 59 ? 47.647 10.618 34.292 1.00 36.68 59 HIS B C 1
ATOM 3006 O O . HIS B 1 59 ? 47.796 9.406 34.472 1.00 36.24 59 HIS B O 1
ATOM 3013 N N . PHE B 1 60 ? 46.588 11.290 34.732 1.00 36.16 60 PHE B N 1
ATOM 3014 C CA . PHE B 1 60 ? 45.545 10.629 35.507 1.00 36.80 60 PHE B CA 1
ATOM 3015 C C . PHE B 1 60 ? 44.906 9.423 34.839 1.00 38.07 60 PHE B C 1
ATOM 3016 O O . PHE B 1 60 ? 44.562 8.455 35.515 1.00 38.72 60 PHE B O 1
ATOM 3024 N N . GLY B 1 61 ? 44.740 9.480 33.523 1.00 38.69 61 GLY B N 1
ATOM 3025 C CA . GLY B 1 61 ? 44.124 8.377 32.809 1.00 41.15 61 GLY B CA 1
ATOM 3026 C C . GLY B 1 61 ? 45.072 7.247 32.446 1.00 44.01 61 GLY B C 1
ATOM 3027 O O . GLY B 1 61 ? 44.658 6.255 31.844 1.00 40.69 61 GLY B O 1
ATOM 3028 N N . ARG B 1 62 ? 46.345 7.390 32.804 1.00 45.50 62 ARG B N 1
ATOM 3029 C CA . ARG B 1 62 ? 47.327 6.358 32.505 1.00 48.88 62 ARG B CA 1
ATOM 3030 C C . ARG B 1 62 ? 47.063 5.145 33.404 1.00 49.95 62 ARG B C 1
ATOM 3031 O O . ARG B 1 62 ? 46.889 5.279 34.614 1.00 47.55 62 ARG B O 1
ATOM 3039 N N . PRO B 1 63 ? 47.017 3.944 32.812 1.00 51.35 63 PRO B N 1
ATOM 3040 C CA . PRO B 1 63 ? 46.772 2.695 33.540 1.00 53.51 63 PRO B CA 1
ATOM 3041 C C . PRO B 1 63 ? 47.621 2.525 34.799 1.00 54.15 63 PRO B C 1
ATOM 3042 O O . PRO B 1 63 ? 48.848 2.468 34.728 1.00 54.48 63 PRO B O 1
ATOM 3046 N N . GLY B 1 64 ? 46.956 2.455 35.948 1.00 54.31 64 GLY B N 1
ATOM 3047 C CA . GLY B 1 64 ? 47.656 2.271 37.204 1.00 55.44 64 GLY B CA 1
ATOM 3048 C C . GLY B 1 64 ? 48.370 3.480 37.783 1.00 55.97 64 GLY B C 1
ATOM 3049 O O . GLY B 1 64 ? 48.858 3.416 38.911 1.00 56.11 64 GLY B O 1
ATOM 3050 N N . TRP B 1 65 ? 48.443 4.579 37.039 1.00 54.99 65 TRP B N 1
ATOM 3051 C CA . TRP B 1 65 ? 49.124 5.761 37.555 1.00 54.66 65 TRP B CA 1
ATOM 3052 C C . TRP B 1 65 ? 48.378 6.284 38.776 1.00 53.63 65 TRP B C 1
ATOM 3053 O O . TRP B 1 65 ? 47.157 6.398 38.764 1.00 52.90 65 TRP B O 1
ATOM 3064 N N . ASP B 1 66 ? 49.119 6.606 39.830 1.00 52.28 66 ASP B N 1
ATOM 3065 C CA . ASP B 1 66 ? 48.518 7.104 41.063 1.00 51.21 66 ASP B CA 1
ATOM 3066 C C . ASP B 1 66 ? 49.318 8.299 41.575 1.00 50.02 66 ASP B C 1
ATOM 3067 O O . ASP B 1 66 ? 50.526 8.193 41.811 1.00 48.40 66 ASP B O 1
ATOM 3072 N N . ILE B 1 67 ? 48.637 9.426 41.757 1.00 47.53 67 ILE B N 1
ATOM 3073 C CA . ILE B 1 67 ? 49.281 10.643 42.229 1.00 46.96 67 ILE B CA 1
ATOM 3074 C C . ILE B 1 67 ? 49.863 10.477 43.638 1.00 46.50 67 ILE B C 1
ATOM 3075 O O . ILE B 1 67 ? 50.727 11.250 44.055 1.00 45.39 67 ILE B O 1
ATOM 3080 N N . ALA B 1 68 ? 49.396 9.462 44.364 1.00 46.35 68 ALA B N 1
ATOM 3081 C CA . ALA B 1 68 ? 49.887 9.210 45.716 1.00 47.36 68 ALA B CA 1
ATOM 3082 C C . ALA B 1 68 ? 51.293 8.610 45.698 1.00 47.24 68 ALA B C 1
ATOM 3083 O O . ALA B 1 68 ? 52.045 8.752 46.666 1.00 47.89 68 ALA B O 1
ATOM 3085 N N . ASP B 1 69 ? 51.642 7.941 44.600 1.00 46.79 69 ASP B N 1
ATOM 3086 C CA . ASP B 1 69 ? 52.957 7.324 44.460 1.00 47.53 69 ASP B CA 1
ATOM 3087 C C . ASP B 1 69 ? 54.048 8.338 44.133 1.00 47.92 69 ASP B C 1
ATOM 3088 O O . ASP B 1 69 ? 53.773 9.425 43.620 1.00 46.00 69 ASP B O 1
ATOM 3093 N N . HIS B 1 70 ? 55.291 7.964 44.429 1.00 48.19 70 HIS B N 1
ATOM 3094 C CA . HIS B 1 70 ? 56.437 8.814 44.134 1.00 49.12 70 HIS B CA 1
ATOM 3095 C C . HIS B 1 70 ? 56.971 8.357 42.779 1.00 48.67 70 HIS B C 1
ATOM 3096 O O . HIS B 1 70 ? 57.133 7.162 42.541 1.00 50.17 70 HIS B O 1
ATOM 3103 N N . HIS B 1 71 ? 57.224 9.304 41.887 1.00 48.07 71 HIS B N 1
ATOM 3104 C CA . HIS B 1 71 ? 57.720 8.976 40.556 1.00 48.19 71 HIS B CA 1
ATOM 3105 C C . HIS B 1 71 ? 59.012 9.722 40.268 1.00 48.85 71 HIS B C 1
ATOM 3106 O O . HIS B 1 71 ? 59.346 10.689 40.952 1.00 46.44 71 HIS B O 1
ATOM 3113 N N . GLU B 1 72 ? 59.725 9.256 39.248 1.00 51.44 72 GLU B N 1
ATOM 3114 C CA . GLU B 1 72 ? 60.977 9.863 38.813 1.00 55.89 72 GLU B CA 1
ATOM 3115 C C . GLU B 1 72 ? 60.756 10.369 37.398 1.00 56.29 72 GLU B C 1
ATOM 3116 O O . GLU B 1 72 ? 60.358 9.605 36.520 1.00 55.28 72 GLU B O 1
ATOM 3122 N N . VAL B 1 73 ? 61.003 11.656 37.178 1.00 56.74 73 VAL B N 1
ATOM 3123 C CA . VAL B 1 73 ? 60.809 12.236 35.858 1.00 58.85 73 VAL B CA 1
ATOM 3124 C C . VAL B 1 73 ? 61.535 11.424 34.789 1.00 59.75 73 VAL B C 1
ATOM 3125 O O . VAL B 1 73 ? 61.041 11.268 33.671 1.00 58.84 73 VAL B O 1
ATOM 3129 N N . GLU B 1 74 ? 62.698 10.893 35.152 1.00 61.09 74 GLU B N 1
ATOM 3130 C CA . GLU B 1 74 ? 63.519 10.098 34.244 1.00 62.60 74 GLU B CA 1
ATOM 3131 C C . GLU B 1 74 ? 62.872 8.773 33.833 1.00 62.47 74 GLU B C 1
ATOM 3132 O O . GLU B 1 74 ? 63.103 8.277 32.731 1.00 61.40 74 GLU B O 1
ATOM 3138 N N . HIS B 1 75 ? 62.060 8.205 34.717 1.00 62.31 75 HIS B N 1
ATOM 3139 C CA . HIS B 1 75 ? 61.420 6.923 34.446 1.00 63.52 75 HIS B CA 1
ATOM 3140 C C . HIS B 1 75 ? 59.936 7.008 34.109 1.00 63.57 75 HIS B C 1
ATOM 3141 O O . HIS B 1 75 ? 59.418 6.188 33.352 1.00 62.77 75 HIS B O 1
ATOM 3148 N N . ASP B 1 76 ? 59.258 8.000 34.674 1.00 63.98 76 ASP B N 1
ATOM 3149 C CA . ASP B 1 76 ? 57.821 8.153 34.482 1.00 64.09 76 ASP B CA 1
ATOM 3150 C C . ASP B 1 76 ? 57.409 9.347 33.619 1.00 63.72 76 ASP B C 1
ATOM 3151 O O . ASP B 1 76 ? 56.255 9.440 33.191 1.00 61.78 76 ASP B O 1
ATOM 3156 N N . PHE B 1 77 ? 58.352 10.250 33.367 1.00 62.39 77 PHE B N 1
ATOM 3157 C CA . PHE B 1 77 ? 58.094 11.444 32.570 1.00 62.05 77 PHE B CA 1
ATOM 3158 C C . PHE B 1 77 ? 57.247 12.457 33.333 1.00 60.36 77 PHE B C 1
ATOM 3159 O O . PHE B 1 77 ? 57.025 13.572 32.860 1.00 62.88 77 PHE B O 1
ATOM 3167 N N . SER B 1 78 ? 56.778 12.072 34.513 1.00 55.40 78 SER B N 1
ATOM 3168 C CA . SER B 1 78 ? 55.964 12.964 35.328 1.00 51.02 78 SER B CA 1
ATOM 3169 C C . SER B 1 78 ? 56.839 13.873 36.184 1.00 48.36 78 SER B C 1
ATOM 3170 O O . SER B 1 78 ? 57.937 13.493 36.580 1.00 45.77 78 SER B O 1
ATOM 3173 N N . GLN B 1 79 ? 56.339 15.070 36.472 1.00 45.67 79 GLN B N 1
ATOM 3174 C CA . GLN B 1 79 ? 57.073 16.038 37.282 1.00 43.65 79 GLN B CA 1
ATOM 3175 C C . GLN B 1 79 ? 56.285 16.429 38.531 1.00 42.59 79 GLN B C 1
ATOM 3176 O O . GLN B 1 79 ? 56.745 17.241 39.334 1.00 42.28 79 GLN B O 1
ATOM 3182 N N . VAL B 1 80 ? 55.105 15.835 38.699 1.00 40.22 80 VAL B N 1
ATOM 3183 C CA . VAL B 1 80 ? 54.252 16.141 39.844 1.00 39.16 80 VAL B CA 1
ATOM 3184 C C . VAL B 1 80 ? 53.525 14.933 40.436 1.00 39.95 80 VAL B C 1
ATOM 3185 O O . VAL B 1 80 ? 52.966 14.108 39.713 1.00 39.34 80 VAL B O 1
ATOM 3189 N N . ASP B 1 81 ? 53.554 14.845 41.763 1.00 39.58 81 ASP B N 1
ATOM 3190 C CA . ASP B 1 81 ? 52.845 13.824 42.527 1.00 40.18 81 ASP B CA 1
ATOM 3191 C C . ASP B 1 81 ? 52.850 14.272 43.982 1.00 40.58 81 ASP B C 1
ATOM 3192 O O . ASP B 1 81 ? 53.564 15.214 44.336 1.00 40.63 81 ASP B O 1
ATOM 3197 N N . LEU B 1 82 ? 52.042 13.628 44.818 1.00 40.45 82 LEU B N 1
ATOM 3198 C CA . LEU B 1 82 ? 51.946 14.014 46.222 1.00 41.39 82 LEU B CA 1
ATOM 3199 C C . LEU B 1 82 ? 53.282 14.030 46.962 1.00 41.93 82 LEU B C 1
ATOM 3200 O O . LEU B 1 82 ? 53.629 15.033 47.591 1.00 42.34 82 LEU B O 1
ATOM 3205 N N . PRO B 1 83 ? 54.045 12.925 46.907 1.00 42.00 83 PRO B N 1
ATOM 3206 C CA . PRO B 1 83 ? 55.336 12.904 47.605 1.00 43.90 83 PRO B CA 1
ATOM 3207 C C . PRO B 1 83 ? 56.236 14.071 47.203 1.00 44.84 83 PRO B C 1
ATOM 3208 O O . PRO B 1 83 ? 56.821 14.733 48.058 1.00 46.92 83 PRO B O 1
ATOM 3212 N N . ARG B 1 84 ? 56.331 14.336 45.904 1.00 45.10 84 ARG B N 1
ATOM 3213 C CA . ARG B 1 84 ? 57.166 15.429 45.435 1.00 46.13 84 ARG B CA 1
ATOM 3214 C C . ARG B 1 84 ? 56.575 16.801 45.744 1.00 46.07 84 ARG B C 1
ATOM 3215 O O . ARG B 1 84 ? 57.314 17.786 45.852 1.00 46.40 84 ARG B O 1
ATOM 3223 N N . MET B 1 85 ? 55.254 16.877 45.896 1.00 43.20 85 MET B N 1
ATOM 3224 C CA . MET B 1 85 ? 54.631 18.151 46.238 1.00 42.37 85 MET B CA 1
ATOM 3225 C C . MET B 1 85 ? 55.065 18.468 47.667 1.00 43.22 85 MET B C 1
ATOM 3226 O O . MET B 1 85 ? 55.329 19.622 48.010 1.00 44.85 85 MET B O 1
ATOM 3231 N N . ASN B 1 86 ? 55.145 17.430 48.495 1.00 44.30 86 ASN B N 1
ATOM 3232 C CA . ASN B 1 86 ? 55.558 17.589 49.885 1.00 46.00 86 ASN B CA 1
ATOM 3233 C C . ASN B 1 86 ? 57.044 17.940 49.957 1.00 47.33 86 ASN B C 1
ATOM 3234 O O . ASN B 1 86 ? 57.446 18.852 50.685 1.00 48.01 86 ASN B O 1
ATOM 3239 N N . GLN B 1 87 ? 57.848 17.218 49.184 1.00 47.31 87 GLN B N 1
ATOM 3240 C CA . GLN B 1 87 ? 59.288 17.438 49.148 1.00 48.32 87 GLN B CA 1
ATOM 3241 C C . GLN B 1 87 ? 59.630 18.817 48.598 1.00 47.97 87 GLN B C 1
ATOM 3242 O O . GLN B 1 87 ? 60.562 19.470 49.073 1.00 48.69 87 GLN B O 1
ATOM 3248 N N . GLY B 1 88 ? 58.873 19.256 47.597 1.00 46.00 88 GLY B N 1
ATOM 3249 C CA . GLY B 1 88 ? 59.116 20.551 46.990 1.00 43.89 88 GLY B CA 1
ATOM 3250 C C . GLY B 1 88 ? 58.361 21.681 47.660 1.00 43.70 88 GLY B C 1
ATOM 3251 O O . GLY B 1 88 ? 58.523 22.852 47.299 1.00 42.58 88 GLY B O 1
ATOM 3252 N N . GLY B 1 89 ? 57.533 21.336 48.636 1.00 42.07 89 GLY B N 1
ATOM 3253 C CA . GLY B 1 89 ? 56.775 22.351 49.341 1.00 42.88 89 GLY B CA 1
ATOM 3254 C C . GLY B 1 89 ? 55.723 23.049 48.498 1.00 43.89 89 GLY B C 1
ATOM 3255 O O . GLY B 1 89 ? 55.497 24.254 48.662 1.00 43.36 89 GLY B O 1
ATOM 3256 N N . LEU B 1 90 ? 55.086 22.305 47.592 1.00 42.40 90 LEU B N 1
ATOM 3257 C CA . LEU B 1 90 ? 54.033 22.871 46.740 1.00 40.98 90 LEU B CA 1
ATOM 3258 C C . LEU B 1 90 ? 52.706 22.591 47.431 1.00 38.87 90 LEU B C 1
ATOM 3259 O O . LEU B 1 90 ? 52.322 21.440 47.609 1.00 39.15 90 LEU B O 1
ATOM 3264 N N . ASP B 1 91 ? 52.011 23.648 47.822 1.00 39.07 91 ASP B N 1
ATOM 3265 C CA . ASP B 1 91 ? 50.755 23.503 48.542 1.00 39.23 91 ASP B CA 1
ATOM 3266 C C . ASP B 1 91 ? 49.520 23.253 47.670 1.00 38.92 91 ASP B C 1
ATOM 3267 O O . ASP B 1 91 ? 48.517 22.700 48.136 1.00 37.78 91 ASP B O 1
ATOM 3272 N N . GLY B 1 92 ? 49.599 23.640 46.406 1.00 38.02 92 GLY B N 1
ATOM 3273 C CA . GLY B 1 92 ? 48.471 23.435 45.518 1.00 39.34 92 GLY B CA 1
ATOM 3274 C C . GLY B 1 92 ? 48.705 24.065 44.162 1.00 39.66 92 GLY B C 1
ATOM 3275 O O . GLY B 1 92 ? 49.833 24.428 43.826 1.00 39.37 92 GLY B O 1
ATOM 3276 N N . GLY B 1 93 ? 47.640 24.186 43.375 1.00 39.50 93 GLY B N 1
ATOM 3277 C CA . GLY B 1 93 ? 47.771 24.787 42.060 1.00 39.15 93 GLY B CA 1
ATOM 3278 C C . GLY B 1 93 ? 46.535 24.582 41.203 1.00 38.27 93 GLY B C 1
ATOM 3279 O O . GLY B 1 93 ? 45.532 24.010 41.650 1.00 37.16 93 GLY B O 1
ATOM 3280 N N . PHE B 1 94 ? 46.602 25.065 39.968 1.00 36.43 94 PHE B N 1
ATOM 3281 C CA . PHE B 1 94 ? 45.502 24.915 39.035 1.00 35.88 94 PHE B CA 1
ATOM 3282 C C . PHE B 1 94 ? 45.793 23.698 38.168 1.00 34.52 94 PHE B C 1
ATOM 3283 O O . PHE B 1 94 ? 46.763 23.684 37.417 1.00 33.86 94 PHE B O 1
ATOM 3291 N N . PHE B 1 95 ? 44.965 22.671 38.302 1.00 32.55 95 PHE B N 1
ATOM 3292 C CA . PHE B 1 95 ? 45.122 21.449 37.518 1.00 32.01 95 PHE B CA 1
ATOM 3293 C C . PHE B 1 95 ? 44.414 21.666 36.197 1.00 30.90 95 PHE B C 1
ATOM 3294 O O . PHE B 1 95 ? 43.216 21.924 36.140 1.00 29.78 95 PHE B O 1
ATOM 3302 N N . VAL B 1 96 ? 45.201 21.574 35.134 1.00 30.29 96 VAL B N 1
ATOM 3303 C CA . VAL B 1 96 ? 44.748 21.848 33.783 1.00 29.32 96 VAL B CA 1
ATOM 3304 C C . VAL B 1 96 ? 43.941 20.816 33.003 1.00 28.78 96 VAL B C 1
ATOM 3305 O O . VAL B 1 96 ? 44.260 19.628 32.996 1.00 26.27 96 VAL B O 1
ATOM 3309 N N . VAL B 1 97 ? 42.896 21.312 32.345 1.00 25.42 97 VAL B N 1
ATOM 3310 C CA . VAL B 1 97 ? 42.058 20.511 31.461 1.00 26.21 97 VAL B CA 1
ATOM 3311 C C . VAL B 1 97 ? 42.529 21.057 30.110 1.00 27.48 97 VAL B C 1
ATOM 3312 O O . VAL B 1 97 ? 42.145 22.156 29.695 1.00 27.18 97 VAL B O 1
ATOM 3316 N N . TYR B 1 98 ? 43.392 20.298 29.451 1.00 27.22 98 TYR B N 1
ATOM 3317 C CA . TYR B 1 98 ? 43.974 20.705 28.186 1.00 29.36 98 TYR B CA 1
ATOM 3318 C C . TYR B 1 98 ? 43.606 19.827 27.006 1.00 28.36 98 TYR B C 1
ATOM 3319 O O . TYR B 1 98 ? 43.473 18.607 27.144 1.00 27.23 98 TYR B O 1
ATOM 3328 N N . ILE B 1 99 ? 43.458 20.456 25.845 1.00 28.44 99 ILE B N 1
ATOM 3329 C CA . ILE B 1 99 ? 43.184 19.727 24.617 1.00 28.72 99 ILE B CA 1
ATOM 3330 C C . ILE B 1 99 ? 43.851 20.452 23.443 1.00 29.07 99 ILE B C 1
ATOM 3331 O O . ILE B 1 99 ? 43.765 21.682 23.332 1.00 27.98 99 ILE B O 1
ATOM 3336 N N . GLY B 1 100 ? 44.528 19.687 22.588 1.00 27.54 100 GLY B N 1
ATOM 3337 C CA . GLY B 1 100 ? 45.187 20.254 21.422 1.00 28.53 100 GLY B CA 1
ATOM 3338 C C . GLY B 1 100 ? 44.152 20.744 20.423 1.00 28.39 100 GLY B C 1
ATOM 3339 O O . GLY B 1 100 ? 43.028 20.236 20.386 1.00 28.83 100 GLY B O 1
ATOM 3340 N N . GLN B 1 101 ? 44.519 21.718 19.600 1.00 28.08 101 GLN B N 1
ATOM 3341 C CA . GLN B 1 101 ? 43.571 22.266 18.640 1.00 28.60 101 GLN B CA 1
ATOM 3342 C C . GLN B 1 101 ? 43.227 21.354 17.475 1.00 30.21 101 GLN B C 1
ATOM 3343 O O . GLN B 1 101 ? 44.111 20.910 16.736 1.00 29.14 101 GLN B O 1
ATOM 3349 N N . GLY B 1 102 ? 41.932 21.092 17.314 1.00 29.92 102 GLY B N 1
ATOM 3350 C CA . GLY B 1 102 ? 41.461 20.247 16.230 1.00 30.22 102 GLY B CA 1
ATOM 3351 C C . GLY B 1 102 ? 40.624 21.028 15.228 1.00 32.09 102 GLY B C 1
ATOM 3352 O O . GLY B 1 102 ? 40.760 22.245 15.105 1.00 30.74 102 GLY B O 1
ATOM 3353 N N . GLU B 1 103 ? 39.728 20.331 14.536 1.00 31.22 103 GLU B N 1
ATOM 3354 C CA . GLU B 1 103 ? 38.882 20.939 13.513 1.00 33.16 103 GLU B CA 1
ATOM 3355 C C . GLU B 1 103 ? 37.789 21.863 14.025 1.00 30.85 103 GLU B C 1
ATOM 3356 O O . GLU B 1 103 ? 37.187 21.611 15.071 1.00 29.96 103 GLU B O 1
ATOM 3362 N N . LEU B 1 104 ? 37.530 22.925 13.269 1.00 27.61 104 LEU B N 1
ATOM 3363 C CA . LEU B 1 104 ? 36.480 23.869 13.624 1.00 28.96 104 LEU B CA 1
ATOM 3364 C C . LEU B 1 104 ? 35.258 23.408 12.842 1.00 29.85 104 LEU B C 1
ATOM 3365 O O . LEU B 1 104 ? 34.854 24.017 11.847 1.00 29.95 104 LEU B O 1
ATOM 3370 N N . THR B 1 105 ? 34.698 22.290 13.292 1.00 29.54 105 THR B N 1
ATOM 3371 C CA . THR B 1 105 ? 33.528 21.686 12.671 1.00 30.28 105 THR B CA 1
ATOM 3372 C C . THR B 1 105 ? 32.652 21.117 13.775 1.00 31.46 105 THR B C 1
ATOM 3373 O O . THR B 1 105 ? 33.104 20.950 14.912 1.00 29.10 105 THR B O 1
ATOM 3377 N N . GLU B 1 106 ? 31.404 20.804 13.440 1.00 32.13 106 GLU B N 1
ATOM 3378 C CA . GLU B 1 106 ? 30.497 20.232 14.423 1.00 34.95 106 GLU B CA 1
ATOM 3379 C C . GLU B 1 106 ? 31.115 18.969 15.024 1.00 32.41 106 GLU B C 1
ATOM 3380 O O . GLU B 1 106 ? 31.054 18.763 16.235 1.00 28.89 106 GLU B O 1
ATOM 3386 N N . LYS B 1 107 ? 31.706 18.128 14.181 1.00 31.20 107 LYS B N 1
ATOM 3387 C CA . LYS B 1 107 ? 32.339 16.906 14.664 1.00 34.49 107 LYS B CA 1
ATOM 3388 C C . LYS B 1 107 ? 33.497 17.229 15.598 1.00 31.88 107 LYS B C 1
ATOM 3389 O O . LYS B 1 107 ? 33.684 16.562 16.618 1.00 31.34 107 LYS B O 1
ATOM 3395 N N . GLY B 1 108 ? 34.281 18.241 15.243 1.00 28.04 108 GLY B N 1
ATOM 3396 C CA . GLY B 1 108 ? 35.394 18.627 16.091 1.00 28.45 108 GLY B CA 1
ATOM 3397 C C . GLY B 1 108 ? 34.916 19.151 17.437 1.00 27.57 108 GLY B C 1
ATOM 3398 O O . GLY B 1 108 ? 35.464 18.788 18.477 1.00 26.65 108 GLY B O 1
ATOM 3399 N N . TYR B 1 109 ? 33.885 19.992 17.421 1.00 26.21 109 TYR B N 1
ATOM 3400 C CA . TYR B 1 109 ? 33.348 20.568 18.651 1.00 25.12 109 TYR B CA 1
ATOM 3401 C C . TYR B 1 109 ? 32.737 19.522 19.588 1.00 26.32 109 TYR B C 1
ATOM 3402 O O . TYR B 1 109 ? 32.928 19.587 20.810 1.00 22.30 109 TYR B O 1
ATOM 3411 N N . THR B 1 110 ? 32.000 18.559 19.033 1.00 25.17 110 THR B N 1
ATOM 3412 C CA . THR B 1 110 ? 31.402 17.537 19.882 1.00 27.49 110 THR B CA 1
ATOM 3413 C C . THR B 1 110 ? 32.524 16.696 20.486 1.00 25.49 110 THR B C 1
ATOM 3414 O O . THR B 1 110 ? 32.495 16.374 21.672 1.00 24.42 110 THR B O 1
ATOM 3418 N N . TYR B 1 111 ? 33.522 16.361 19.676 1.00 26.05 111 TYR B N 1
ATOM 3419 C CA . TYR B 1 111 ? 34.671 15.600 20.160 1.00 26.33 111 TYR B CA 1
ATOM 3420 C C . TYR B 1 111 ? 35.370 16.374 21.293 1.00 26.90 111 TYR B C 1
ATOM 3421 O O . TYR B 1 111 ? 35.667 15.830 22.355 1.00 23.04 111 TYR B O 1
ATOM 3430 N N . ALA B 1 112 ? 35.628 17.653 21.053 1.00 25.02 112 ALA B N 1
ATOM 3431 C CA . ALA B 1 112 ? 36.315 18.487 22.040 1.00 25.53 112 ALA B CA 1
ATOM 3432 C C . ALA B 1 112 ? 35.520 18.613 23.337 1.00 25.58 112 ALA B C 1
ATOM 3433 O O . ALA B 1 112 ? 36.081 18.534 24.430 1.00 26.91 112 ALA B O 1
ATOM 3435 N N . ARG B 1 113 ? 34.207 18.799 23.225 1.00 25.28 113 ARG B N 1
ATOM 3436 C CA . ARG B 1 113 ? 33.357 18.894 24.403 1.00 25.92 113 ARG B CA 1
ATOM 3437 C C . ARG B 1 113 ? 33.497 17.633 25.257 1.00 26.79 113 ARG B C 1
ATOM 3438 O O . ARG B 1 113 ? 33.779 17.702 26.461 1.00 26.18 113 ARG B O 1
ATOM 3446 N N . ASP B 1 114 ? 33.273 16.483 24.630 1.00 26.39 114 ASP B N 1
ATOM 3447 C CA . ASP B 1 114 ? 33.345 15.210 25.331 1.00 27.39 114 ASP B CA 1
ATOM 3448 C C . ASP B 1 114 ? 34.728 14.954 25.934 1.00 25.92 114 ASP B C 1
ATOM 3449 O O . ASP B 1 114 ? 34.840 14.458 27.058 1.00 25.89 114 ASP B O 1
ATOM 3454 N N . TYR B 1 115 ? 35.773 15.279 25.181 1.00 27.02 115 TYR B N 1
ATOM 3455 C CA . TYR B 1 115 ? 37.144 15.071 25.647 1.00 27.32 115 TYR B CA 1
ATOM 3456 C C . TYR B 1 115 ? 37.428 15.893 26.901 1.00 27.65 115 TYR B C 1
ATOM 3457 O O . TYR B 1 115 ? 37.932 15.374 27.893 1.00 27.06 115 TYR B O 1
ATOM 3466 N N . ALA B 1 116 ? 37.103 17.181 26.856 1.00 26.48 116 ALA B N 1
ATOM 3467 C CA . ALA B 1 116 ? 37.332 18.063 27.998 1.00 25.22 116 ALA B CA 1
ATOM 3468 C C . ALA B 1 116 ? 36.484 17.648 29.193 1.00 25.32 116 ALA B C 1
ATOM 3469 O O . ALA B 1 116 ? 36.934 17.732 30.336 1.00 24.89 116 ALA B O 1
ATOM 3471 N N . LEU B 1 117 ? 35.244 17.225 28.943 1.00 23.86 117 LEU B N 1
ATOM 3472 C CA . LEU B 1 117 ? 34.397 16.771 30.037 1.00 24.28 117 LEU B CA 1
ATOM 3473 C C . LEU B 1 117 ? 35.059 15.564 30.709 1.00 25.97 117 LEU B C 1
ATOM 3474 O O . LEU B 1 117 ? 35.081 15.465 31.935 1.00 26.61 117 LEU B O 1
ATOM 3479 N N . HIS B 1 118 ? 35.587 14.648 29.907 1.00 26.26 118 HIS B N 1
ATOM 3480 C CA . HIS B 1 118 ? 36.220 13.459 30.468 1.00 30.05 118 HIS B CA 1
ATOM 3481 C C . HIS B 1 118 ? 37.481 13.802 31.257 1.00 29.76 118 HIS B C 1
ATOM 3482 O O . HIS B 1 118 ? 37.730 13.210 32.301 1.00 28.58 118 HIS B O 1
ATOM 3489 N N . ARG B 1 119 ? 38.272 14.748 30.755 1.00 28.63 119 ARG B N 1
ATOM 3490 C CA . ARG B 1 119 ? 39.499 15.140 31.444 1.00 29.31 119 ARG B CA 1
ATOM 3491 C C . ARG B 1 119 ? 39.132 15.782 32.775 1.00 29.32 119 ARG B C 1
ATOM 3492 O O . ARG B 1 119 ? 39.795 15.554 33.785 1.00 29.11 119 ARG B O 1
ATOM 3500 N N . THR B 1 120 ? 38.067 16.581 32.768 1.00 28.51 120 THR B N 1
ATOM 3501 C CA . THR B 1 120 ? 37.583 17.239 33.977 1.00 28.55 120 THR B CA 1
ATOM 3502 C C . THR B 1 120 ? 37.165 16.165 34.981 1.00 29.79 120 THR B C 1
ATOM 3503 O O . THR B 1 120 ? 37.461 16.245 36.181 1.00 28.50 120 THR B O 1
ATOM 3507 N N . ILE B 1 121 ? 36.478 15.150 34.475 1.00 29.49 121 ILE B N 1
ATOM 3508 C CA . ILE B 1 121 ? 36.024 14.049 35.306 1.00 29.66 121 ILE B CA 1
ATOM 3509 C C . ILE B 1 121 ? 37.221 13.293 35.898 1.00 31.62 121 ILE B C 1
ATOM 3510 O O . ILE B 1 121 ? 37.182 12.886 37.059 1.00 30.15 121 ILE B O 1
ATOM 3515 N N . GLU B 1 122 ? 38.283 13.116 35.114 1.00 31.04 122 GLU B N 1
ATOM 3516 C CA . GLU B 1 122 ? 39.465 12.421 35.621 1.00 32.56 122 GLU B CA 1
ATOM 3517 C C . GLU B 1 122 ? 40.030 13.179 36.820 1.00 33.14 122 GLU B C 1
ATOM 3518 O O . GLU B 1 122 ? 40.457 12.573 37.807 1.00 33.31 122 GLU B O 1
ATOM 3524 N N . ILE B 1 123 ? 40.027 14.506 36.741 1.00 30.99 123 ILE B N 1
ATOM 3525 C CA . ILE B 1 123 ? 40.523 15.307 37.849 1.00 32.26 123 ILE B CA 1
ATOM 3526 C C . ILE B 1 123 ? 39.632 15.081 39.083 1.00 34.50 123 ILE B C 1
ATOM 3527 O O . ILE B 1 123 ? 40.127 14.880 40.193 1.00 33.68 123 ILE B O 1
ATOM 3532 N N . ARG B 1 124 ? 38.319 15.107 38.883 1.00 32.46 124 ARG B N 1
ATOM 3533 C CA . ARG B 1 124 ? 37.394 14.906 39.986 1.00 33.66 124 ARG B CA 1
ATOM 3534 C C . ARG B 1 124 ? 37.522 13.500 40.566 1.00 33.34 124 ARG B C 1
ATOM 3535 O O . ARG B 1 124 ? 37.278 13.297 41.750 1.00 35.08 124 ARG B O 1
ATOM 3543 N N . GLU B 1 125 ? 37.905 12.534 39.737 1.00 33.20 125 GLU B N 1
ATOM 3544 C CA . GLU B 1 125 ? 38.085 11.165 40.203 1.00 34.79 125 GLU B CA 1
ATOM 3545 C C . GLU B 1 125 ? 39.342 11.091 41.077 1.00 35.77 125 GLU B C 1
ATOM 3546 O O . GLU B 1 125 ? 39.339 10.409 42.102 1.00 35.72 125 GLU B O 1
ATOM 3552 N N . MET B 1 126 ? 40.406 11.788 40.678 1.00 34.83 126 MET B N 1
ATOM 3553 C CA . MET B 1 126 ? 41.639 11.806 41.474 1.00 34.98 126 MET B CA 1
ATOM 3554 C C . MET B 1 126 ? 41.307 12.353 42.857 1.00 34.25 126 MET B C 1
ATOM 3555 O O . MET B 1 126 ? 41.692 11.773 43.874 1.00 36.04 126 MET B O 1
ATOM 3560 N N . LEU B 1 127 ? 40.576 13.462 42.889 1.00 35.37 127 LEU B N 1
ATOM 3561 C CA . LEU B 1 127 ? 40.179 14.082 44.151 1.00 36.44 127 LEU B CA 1
ATOM 3562 C C . LEU B 1 127 ? 39.300 13.156 44.990 1.00 36.64 127 LEU B C 1
ATOM 3563 O O . LEU B 1 127 ? 39.435 13.105 46.212 1.00 37.55 127 LEU B O 1
ATOM 3568 N N . ALA B 1 128 ? 38.412 12.412 44.338 1.00 36.68 128 ALA B N 1
ATOM 3569 C CA . ALA B 1 128 ? 37.531 11.496 45.057 1.00 37.02 128 ALA B CA 1
ATOM 3570 C C . ALA B 1 128 ? 38.320 10.310 45.618 1.00 37.11 128 ALA B C 1
ATOM 3571 O O . ALA B 1 128 ? 37.946 9.740 46.642 1.00 36.41 128 ALA B O 1
ATOM 3573 N N . ALA B 1 129 ? 39.405 9.944 44.939 1.00 38.12 129 ALA B N 1
ATOM 3574 C CA . ALA B 1 129 ? 40.238 8.824 45.368 1.00 38.23 129 ALA B CA 1
ATOM 3575 C C . ALA B 1 129 ? 41.264 9.211 46.435 1.00 38.52 129 ALA B C 1
ATOM 3576 O O . ALA B 1 129 ? 41.873 8.337 47.044 1.00 38.83 129 ALA B O 1
ATOM 3578 N N . ASN B 1 130 ? 41.450 10.507 46.661 1.00 38.09 130 ASN B N 1
ATOM 3579 C CA . ASN B 1 130 ? 42.430 10.983 47.645 1.00 39.43 130 ASN B CA 1
ATOM 3580 C C . ASN B 1 130 ? 41.860 12.080 48.537 1.00 38.59 130 ASN B C 1
ATOM 3581 O O . ASN B 1 130 ? 42.427 13.162 48.641 1.00 38.02 130 ASN B O 1
ATOM 3586 N N . PRO B 1 131 ? 40.742 11.798 49.219 1.00 40.30 131 PRO B N 1
ATOM 3587 C CA . PRO B 1 131 ? 40.069 12.748 50.110 1.00 42.05 131 PRO B CA 1
ATOM 3588 C C . PRO B 1 131 ? 40.859 13.225 51.333 1.00 44.36 131 PRO B C 1
ATOM 3589 O O . PRO B 1 131 ? 40.602 14.313 51.856 1.00 44.19 131 PRO B O 1
ATOM 3593 N N . ASP B 1 132 ? 41.813 12.422 51.792 1.00 45.21 132 ASP B N 1
ATOM 3594 C CA . ASP B 1 132 ? 42.587 12.798 52.972 1.00 46.63 132 ASP B CA 1
ATOM 3595 C C . ASP B 1 132 ? 43.802 13.662 52.669 1.00 46.20 132 ASP B C 1
ATOM 3596 O O . ASP B 1 132 ? 44.362 14.290 53.568 1.00 46.58 132 ASP B O 1
ATOM 3601 N N . THR B 1 133 ? 44.206 13.703 51.406 1.00 45.23 133 THR B N 1
ATOM 3602 C CA . THR B 1 133 ? 45.376 14.483 51.027 1.00 44.09 133 THR B CA 1
ATOM 3603 C C . THR B 1 133 ? 45.114 15.615 50.039 1.00 43.03 133 THR B C 1
ATOM 3604 O O . THR B 1 133 ? 45.943 16.514 49.892 1.00 40.93 133 THR B O 1
ATOM 3608 N N . PHE B 1 134 ? 43.958 15.571 49.377 1.00 41.48 134 PHE B N 1
ATOM 3609 C CA . PHE B 1 134 ? 43.586 16.576 48.383 1.00 41.40 134 PHE B CA 1
ATOM 3610 C C . PHE B 1 134 ? 42.144 17.050 48.553 1.00 40.58 134 PHE B C 1
ATOM 3611 O O . PHE B 1 134 ? 41.319 16.366 49.166 1.00 39.87 134 PHE B O 1
ATOM 3619 N N . GLU B 1 135 ? 41.854 18.225 48.004 1.00 39.26 135 GLU B N 1
ATOM 3620 C CA . GLU B 1 135 ? 40.503 18.774 48.019 1.00 39.38 135 GLU B CA 1
ATOM 3621 C C . GLU B 1 135 ? 40.400 19.866 46.967 1.00 39.07 135 GLU B C 1
ATOM 3622 O O . GLU B 1 135 ? 41.325 20.668 46.805 1.00 38.54 135 GLU B O 1
ATOM 3628 N N . MET B 1 136 ? 39.282 19.900 46.248 1.00 37.65 136 MET B N 1
ATOM 3629 C CA . MET B 1 136 ? 39.098 20.922 45.225 1.00 37.79 136 MET B CA 1
ATOM 3630 C C . MET B 1 136 ? 38.868 22.262 45.890 1.00 37.72 136 MET B C 1
ATOM 3631 O O . MET B 1 136 ? 38.197 22.345 46.919 1.00 39.07 136 MET B O 1
ATOM 3636 N N . ALA B 1 137 ? 39.431 23.306 45.298 1.00 37.05 137 ALA B N 1
ATOM 3637 C CA . ALA B 1 137 ? 39.258 24.654 45.803 1.00 37.08 137 ALA B CA 1
ATOM 3638 C C . ALA B 1 137 ? 38.516 25.433 44.721 1.00 37.03 137 ALA B C 1
ATOM 3639 O O . ALA B 1 137 ? 38.813 25.299 43.532 1.00 35.74 137 ALA B O 1
ATOM 3641 N N . LEU B 1 138 ? 37.546 26.240 45.136 1.00 36.53 138 LEU B N 1
ATOM 3642 C CA . LEU B 1 138 ? 36.774 27.052 44.211 1.00 37.40 138 LEU B CA 1
ATOM 3643 C C . LEU B 1 138 ? 37.073 28.523 44.479 1.00 37.64 138 LEU B C 1
ATOM 3644 O O . LEU B 1 138 ? 37.013 29.358 43.573 1.00 36.28 138 LEU B O 1
ATOM 3649 N N . THR B 1 139 ? 37.401 28.826 45.735 1.00 38.55 139 THR B N 1
ATOM 3650 C CA . THR B 1 139 ? 37.699 30.193 46.161 1.00 38.57 139 THR B CA 1
ATOM 3651 C C . THR B 1 139 ? 39.047 30.246 46.886 1.00 39.87 139 THR B C 1
ATOM 3652 O O . THR B 1 139 ? 39.620 29.208 47.216 1.00 37.46 139 THR B O 1
ATOM 3656 N N . SER B 1 140 ? 39.548 31.456 47.128 1.00 40.58 140 SER B N 1
ATOM 3657 C CA . SER B 1 140 ? 40.816 31.615 47.838 1.00 42.30 140 SER B CA 1
ATOM 3658 C C . SER B 1 140 ? 40.631 31.128 49.278 1.00 43.22 140 SER B C 1
ATOM 3659 O O . SER B 1 140 ? 41.551 30.558 49.866 1.00 43.61 140 SER B O 1
ATOM 3662 N N . ASP B 1 141 ? 39.443 31.349 49.847 1.00 44.47 141 ASP B N 1
ATOM 3663 C CA . ASP B 1 141 ? 39.168 30.886 51.207 1.00 43.89 141 ASP B CA 1
ATOM 3664 C C . ASP B 1 141 ? 39.269 29.371 51.255 1.00 44.52 141 ASP B C 1
ATOM 3665 O O . ASP B 1 141 ? 39.738 28.800 52.245 1.00 43.34 141 ASP B O 1
ATOM 3670 N N . ASP B 1 142 ? 38.820 28.708 50.188 1.00 42.81 142 ASP B N 1
ATOM 3671 C CA . ASP B 1 142 ? 38.906 27.254 50.141 1.00 42.46 142 ASP B CA 1
ATOM 3672 C C . ASP B 1 142 ? 40.371 26.848 50.198 1.00 41.40 142 ASP B C 1
ATOM 3673 O O . ASP B 1 142 ? 40.745 25.939 50.942 1.00 41.25 142 ASP B O 1
ATOM 3678 N N . ALA B 1 143 ? 41.193 27.520 49.397 1.00 42.21 143 ALA B N 1
ATOM 3679 C CA . ALA B 1 143 ? 42.622 27.223 49.336 1.00 43.07 143 ALA B CA 1
ATOM 3680 C C . ALA B 1 143 ? 43.269 27.331 50.714 1.00 43.19 143 ALA B C 1
ATOM 3681 O O . ALA B 1 143 ? 43.958 26.414 51.153 1.00 45.18 143 ALA B O 1
ATOM 3683 N N . ARG B 1 144 ? 43.049 28.452 51.390 1.00 44.74 144 ARG B N 1
ATOM 3684 C CA . ARG B 1 144 ? 43.619 28.652 52.717 1.00 45.55 144 ARG B CA 1
ATOM 3685 C C . ARG B 1 144 ? 43.075 27.635 53.718 1.00 45.75 144 ARG B C 1
ATOM 3686 O O . ARG B 1 144 ? 43.835 27.068 54.503 1.00 45.21 144 ARG B O 1
ATOM 3694 N N . ARG B 1 145 ? 41.767 27.388 53.683 1.00 46.44 145 ARG B N 1
ATOM 3695 C CA . ARG B 1 145 ? 41.162 26.422 54.597 1.00 46.21 145 ARG B CA 1
ATOM 3696 C C . ARG B 1 145 ? 41.754 25.041 54.373 1.00 46.83 145 ARG B C 1
ATOM 3697 O O . ARG B 1 145 ? 42.118 24.347 55.322 1.00 46.71 145 ARG B O 1
ATOM 3705 N N . ILE B 1 146 ? 41.842 24.639 53.108 1.00 46.37 146 ILE B N 1
ATOM 3706 C CA . ILE B 1 146 ? 42.387 23.332 52.765 1.00 45.32 146 ILE B CA 1
ATOM 3707 C C . ILE B 1 146 ? 43.844 23.226 53.217 1.00 46.10 146 ILE B C 1
ATOM 3708 O O . ILE B 1 146 ? 44.265 22.200 53.755 1.00 45.84 146 ILE B O 1
ATOM 3713 N N . ALA B 1 147 ? 44.608 24.292 53.001 1.00 46.98 147 ALA B N 1
ATOM 3714 C CA . ALA B 1 147 ? 46.018 24.316 53.396 1.00 48.48 147 ALA B CA 1
ATOM 3715 C C . ALA B 1 147 ? 46.163 24.129 54.909 1.00 48.97 147 ALA B C 1
ATOM 3716 O O . ALA B 1 147 ? 46.981 23.333 55.366 1.00 48.55 147 ALA B O 1
ATOM 3718 N N . LYS B 1 148 ? 45.366 24.862 55.680 1.00 50.54 148 LYS B N 1
ATOM 3719 C CA . LYS B 1 148 ? 45.419 24.761 57.134 1.00 52.64 148 LYS B CA 1
ATOM 3720 C C . LYS B 1 148 ? 45.109 23.351 57.619 1.00 52.90 148 LYS B C 1
ATOM 3721 O O . LYS B 1 148 ? 45.647 22.906 58.639 1.00 51.58 148 LYS B O 1
ATOM 3727 N N . ALA B 1 149 ? 44.245 22.646 56.891 1.00 51.25 149 ALA B N 1
ATOM 3728 C CA . ALA B 1 149 ? 43.877 21.286 57.264 1.00 49.79 149 ALA B CA 1
ATOM 3729 C C . ALA B 1 149 ? 44.969 20.299 56.866 1.00 49.41 149 ALA B C 1
ATOM 3730 O O . ALA B 1 149 ? 44.848 19.098 57.102 1.00 50.17 149 ALA B O 1
ATOM 3732 N N . GLY B 1 150 ? 46.034 20.807 56.254 1.00 48.48 150 GLY B N 1
ATOM 3733 C CA . GLY B 1 150 ? 47.126 19.942 55.848 1.00 47.77 150 GLY B CA 1
ATOM 3734 C C . GLY B 1 150 ? 46.909 19.193 54.542 1.00 47.60 150 GLY B C 1
ATOM 3735 O O . GLY B 1 150 ? 47.572 18.185 54.287 1.00 47.62 150 GLY B O 1
ATOM 3736 N N . LYS B 1 151 ? 45.985 19.672 53.711 1.00 46.94 151 LYS B N 1
ATOM 3737 C CA . LYS B 1 151 ? 45.717 19.024 52.428 1.00 45.70 151 LYS B CA 1
ATOM 3738 C C . LYS B 1 151 ? 46.170 19.910 51.273 1.00 44.49 151 LYS B C 1
ATOM 3739 O O . LYS B 1 151 ? 46.329 21.122 51.436 1.00 43.63 151 LYS B O 1
ATOM 3745 N N . LYS B 1 152 ? 46.388 19.299 50.111 1.00 42.05 152 LYS B N 1
ATOM 3746 C CA . LYS B 1 152 ? 46.788 20.044 48.923 1.00 41.98 152 LYS B CA 1
ATOM 3747 C C . LYS B 1 152 ? 45.501 20.541 48.266 1.00 40.97 152 LYS B C 1
ATOM 3748 O O . LYS B 1 152 ? 44.527 19.795 48.175 1.00 41.04 152 LYS B O 1
ATOM 3754 N N . PHE B 1 153 ? 45.481 21.796 47.829 1.00 39.79 153 PHE B N 1
ATOM 3755 C CA . PHE B 1 153 ? 44.284 22.326 47.192 1.00 38.97 153 PHE B CA 1
ATOM 3756 C C . PHE B 1 153 ? 44.401 22.261 45.676 1.00 38.99 153 PHE B C 1
ATOM 3757 O O . PHE B 1 153 ? 45.474 22.498 45.101 1.00 38.50 153 PHE B O 1
ATOM 3765 N N . ALA B 1 154 ? 43.295 21.924 45.027 1.00 37.24 154 ALA B N 1
ATOM 3766 C CA . ALA B 1 154 ? 43.293 21.822 43.580 1.00 35.00 154 ALA B CA 1
ATOM 3767 C C . ALA B 1 154 ? 42.211 22.661 42.930 1.00 35.00 154 ALA B C 1
ATOM 3768 O O . ALA B 1 154 ? 41.024 22.394 43.109 1.00 33.18 154 ALA B O 1
ATOM 3770 N N . PHE B 1 155 ? 42.637 23.695 42.209 1.00 35.54 155 PHE B N 1
ATOM 3771 C CA . PHE B 1 155 ? 41.730 24.555 41.454 1.00 35.88 155 PHE B CA 1
ATOM 3772 C C . PHE B 1 155 ? 41.695 23.874 40.090 1.00 34.52 155 PHE B C 1
ATOM 3773 O O . PHE B 1 155 ? 42.560 23.046 39.788 1.00 34.70 155 PHE B O 1
ATOM 3781 N N . VAL B 1 156 ? 40.709 24.212 39.269 1.00 33.48 156 VAL B N 1
ATOM 3782 C CA . VAL B 1 156 ? 40.603 23.622 37.944 1.00 30.46 156 VAL B CA 1
ATOM 3783 C C . VAL B 1 156 ? 40.699 24.718 36.903 1.00 30.25 156 VAL B C 1
ATOM 3784 O O . VAL B 1 156 ? 40.002 25.731 36.996 1.00 29.89 156 VAL B O 1
ATOM 3788 N N . SER B 1 157 ? 41.565 24.523 35.915 1.00 28.63 157 SER B N 1
ATOM 3789 C CA . SER B 1 157 ? 41.726 25.505 34.847 1.00 28.74 157 SER B CA 1
ATOM 3790 C C . SER B 1 157 ? 41.563 24.829 33.487 1.00 29.33 157 SER B C 1
ATOM 3791 O O . SER B 1 157 ? 41.608 23.597 33.385 1.00 27.42 157 SER B O 1
ATOM 3794 N N . MET B 1 158 ? 41.367 25.638 32.452 1.00 27.71 158 MET B N 1
ATOM 3795 C CA . MET B 1 158 ? 41.199 25.131 31.089 1.00 27.25 158 MET B CA 1
ATOM 3796 C C . MET B 1 158 ? 42.222 25.774 30.154 1.00 26.54 158 MET B C 1
ATOM 3797 O O . MET B 1 158 ? 42.442 26.986 30.191 1.00 27.55 158 MET B O 1
ATOM 3802 N N . GLU B 1 159 ? 42.876 24.950 29.341 1.00 26.09 159 GLU B N 1
ATOM 3803 C CA . GLU B 1 159 ? 43.832 25.446 28.367 1.00 24.69 159 GLU B CA 1
ATOM 3804 C C . GLU B 1 159 ? 43.259 25.033 27.015 1.00 25.29 159 GLU B C 1
ATOM 3805 O O . GLU B 1 159 ? 43.191 23.842 26.696 1.00 24.28 159 GLU B O 1
ATOM 3811 N N . ASN B 1 160 ? 42.851 26.045 26.251 1.00 24.65 160 ASN B N 1
ATOM 3812 C CA . ASN B 1 160 ? 42.191 25.930 24.953 1.00 26.63 160 ASN B CA 1
ATOM 3813 C C . ASN B 1 160 ? 40.702 25.735 25.245 1.00 27.71 160 ASN B C 1
ATOM 3814 O O . ASN B 1 160 ? 40.291 24.698 25.773 1.00 25.58 160 ASN B O 1
ATOM 3819 N N . SER B 1 161 ? 39.895 26.738 24.903 1.00 27.03 161 SER B N 1
ATOM 3820 C CA . SER B 1 161 ? 38.461 26.644 25.133 1.00 28.23 161 SER B CA 1
ATOM 3821 C C . SER B 1 161 ? 37.701 26.160 23.903 1.00 26.28 161 SER B C 1
ATOM 3822 O O . SER B 1 161 ? 36.485 26.303 23.803 1.00 26.23 161 SER B O 1
ATOM 3825 N N . TRP B 1 162 ? 38.446 25.578 22.970 1.00 24.25 162 TRP B N 1
ATOM 3826 C CA . TRP B 1 162 ? 37.869 24.984 21.766 1.00 24.36 162 TRP B CA 1
ATOM 3827 C C . TRP B 1 162 ? 36.667 24.094 22.145 1.00 23.70 162 TRP B C 1
ATOM 3828 O O . TRP B 1 162 ? 35.697 24.017 21.403 1.00 25.35 162 TRP B O 1
ATOM 3839 N N . PRO B 1 163 ? 36.713 23.427 23.313 1.00 23.51 163 PRO B N 1
ATOM 3840 C CA . PRO B 1 163 ? 35.608 22.554 23.748 1.00 25.68 163 PRO B CA 1
ATOM 3841 C C . PRO B 1 163 ? 34.214 23.182 23.887 1.00 27.16 163 PRO B C 1
ATOM 3842 O O . PRO B 1 163 ? 33.212 22.460 23.931 1.00 27.09 163 PRO B O 1
ATOM 3846 N N . VAL B 1 164 ? 34.128 24.505 23.980 1.00 27.70 164 VAL B N 1
ATOM 3847 C CA . VAL B 1 164 ? 32.806 25.121 24.107 1.00 28.44 164 VAL B CA 1
ATOM 3848 C C . VAL B 1 164 ? 32.096 25.189 22.771 1.00 27.58 164 VAL B C 1
ATOM 3849 O O . VAL B 1 164 ? 30.902 25.474 22.720 1.00 29.94 164 VAL B O 1
ATOM 3853 N N . GLY B 1 165 ? 32.826 24.917 21.692 1.00 27.86 165 GLY B N 1
ATOM 3854 C CA . GLY B 1 165 ? 32.230 24.948 20.363 1.00 27.41 165 GLY B CA 1
ATOM 3855 C C . GLY B 1 165 ? 31.568 26.289 20.096 1.00 29.52 165 GLY B C 1
ATOM 3856 O O . GLY B 1 165 ? 32.191 27.337 20.271 1.00 28.12 165 GLY B O 1
ATOM 3857 N N . GLU B 1 166 ? 30.309 26.254 19.667 1.00 28.29 166 GLU B N 1
ATOM 3858 C CA . GLU B 1 166 ? 29.539 27.469 19.404 1.00 28.49 166 GLU B CA 1
ATOM 3859 C C . GLU B 1 166 ? 28.498 27.630 20.512 1.00 28.96 166 GLU B C 1
ATOM 3860 O O . GLU B 1 166 ? 27.639 28.507 20.452 1.00 28.37 166 GLU B O 1
ATOM 3866 N N . ASP B 1 167 ? 28.582 26.774 21.523 1.00 27.73 167 ASP B N 1
ATOM 3867 C CA . ASP B 1 167 ? 27.633 26.790 22.627 1.00 28.23 167 ASP B CA 1
ATOM 3868 C C . ASP B 1 167 ? 28.273 27.348 23.895 1.00 28.89 167 ASP B C 1
ATOM 3869 O O . ASP B 1 167 ? 28.865 26.609 24.683 1.00 26.20 167 ASP B O 1
ATOM 3874 N N . LEU B 1 168 ? 28.144 28.656 24.094 1.00 28.91 168 LEU B N 1
ATOM 3875 C CA . LEU B 1 168 ? 28.733 29.289 25.267 1.00 30.65 168 LEU B CA 1
ATOM 3876 C C . LEU B 1 168 ? 28.133 28.854 26.604 1.00 29.65 168 LEU B C 1
ATOM 3877 O O . LEU B 1 168 ? 28.726 29.120 27.649 1.00 28.20 168 LEU B O 1
ATOM 3882 N N . SER B 1 169 ? 26.977 28.184 26.587 1.00 28.07 169 SER B N 1
ATOM 3883 C CA . SER B 1 169 ? 26.394 27.703 27.836 1.00 26.56 169 SER B CA 1
ATOM 3884 C C . SER B 1 169 ? 27.328 26.634 28.431 1.00 26.18 169 SER B C 1
ATOM 3885 O O . SER B 1 169 ? 27.250 26.325 29.618 1.00 27.46 169 SER B O 1
ATOM 3888 N N . LEU B 1 170 ? 28.220 26.083 27.609 1.00 26.08 170 LEU B N 1
ATOM 3889 C CA . LEU B 1 170 ? 29.152 25.057 28.098 1.00 25.96 170 LEU B CA 1
ATOM 3890 C C . LEU B 1 170 ? 30.170 25.653 29.064 1.00 27.25 170 LEU B C 1
ATOM 3891 O O . LEU B 1 170 ? 30.729 24.946 29.901 1.00 26.72 170 LEU B O 1
ATOM 3896 N N . VAL B 1 171 ? 30.417 26.956 28.959 1.00 27.49 171 VAL B N 1
ATOM 3897 C CA . VAL B 1 171 ? 31.356 27.583 29.894 1.00 29.38 171 VAL B CA 1
ATOM 3898 C C . VAL B 1 171 ? 30.823 27.361 31.312 1.00 29.24 171 VAL B C 1
ATOM 3899 O O . VAL B 1 171 ? 31.567 26.984 32.220 1.00 28.26 171 VAL B O 1
ATOM 3903 N N . GLU B 1 172 ? 29.525 27.584 31.502 1.00 29.70 172 GLU B N 1
ATOM 3904 C CA . GLU B 1 172 ? 28.930 27.389 32.820 1.00 29.06 172 GLU B CA 1
ATOM 3905 C C . GLU B 1 172 ? 28.922 25.911 33.194 1.00 28.61 172 GLU B C 1
ATOM 3906 O O . GLU B 1 172 ? 29.044 25.567 34.365 1.00 29.21 172 GLU B O 1
ATOM 3912 N N . THR B 1 173 ? 28.783 25.038 32.201 1.00 27.44 173 THR B N 1
ATOM 3913 C CA . THR B 1 173 ? 28.801 23.602 32.471 1.00 28.93 173 THR B CA 1
ATOM 3914 C C . THR B 1 173 ? 30.128 23.257 33.163 1.00 28.48 173 THR B C 1
ATOM 3915 O O . THR B 1 173 ? 30.152 22.585 34.190 1.00 27.88 173 THR B O 1
ATOM 3919 N N . PHE B 1 174 ? 31.234 23.722 32.589 1.00 27.79 174 PHE B N 1
ATOM 3920 C CA . PHE B 1 174 ? 32.546 23.462 33.178 1.00 27.46 174 PHE B CA 1
ATOM 3921 C C . PHE B 1 174 ? 32.696 24.199 34.520 1.00 27.18 174 PHE B C 1
ATOM 3922 O O . PHE B 1 174 ? 33.305 23.689 35.461 1.00 25.64 174 PHE B O 1
ATOM 3930 N N . TYR B 1 175 ? 32.125 25.394 34.603 1.00 26.82 175 TYR B N 1
ATOM 3931 C CA . TYR B 1 175 ? 32.157 26.170 35.840 1.00 30.36 175 TYR B CA 1
ATOM 3932 C C . TYR B 1 175 ? 31.497 25.362 36.956 1.00 30.25 175 TYR B C 1
ATOM 3933 O O . TYR B 1 175 ? 32.023 25.281 38.064 1.00 29.32 175 TYR B O 1
ATOM 3942 N N . LYS B 1 176 ? 30.337 24.768 36.660 1.00 30.44 176 LYS B N 1
ATOM 3943 C CA . LYS B 1 176 ? 29.623 23.964 37.645 1.00 30.86 176 LYS B CA 1
ATOM 3944 C C . LYS B 1 176 ? 30.437 22.772 38.124 1.00 30.50 176 LYS B C 1
ATOM 3945 O O . LYS B 1 176 ? 30.188 22.257 39.208 1.00 30.27 176 LYS B O 1
ATOM 3951 N N . GLU B 1 177 ? 31.384 22.311 37.313 1.00 29.23 177 GLU B N 1
ATOM 3952 C CA . GLU B 1 177 ? 32.200 21.168 37.711 1.00 31.40 177 GLU B CA 1
ATOM 3953 C C . GLU B 1 177 ? 33.545 21.597 38.303 1.00 32.76 177 GLU B C 1
ATOM 3954 O O . GLU B 1 177 ? 34.417 20.758 38.539 1.00 33.05 177 GLU B O 1
ATOM 3960 N N . GLY B 1 178 ? 33.716 22.900 38.527 1.00 31.80 178 GLY B N 1
ATOM 3961 C CA . GLY B 1 178 ? 34.949 23.383 39.132 1.00 32.13 178 GLY B CA 1
ATOM 3962 C C . GLY B 1 178 ? 35.823 24.388 38.400 1.00 31.69 178 GLY B C 1
ATOM 3963 O O . GLY B 1 178 ? 36.705 24.990 39.014 1.00 30.91 178 GLY B O 1
ATOM 3964 N N . LEU B 1 179 ? 35.591 24.591 37.107 1.00 31.96 179 LEU B N 1
ATOM 3965 C CA . LEU B 1 179 ? 36.413 25.516 36.325 1.00 31.98 179 LEU B CA 1
ATOM 3966 C C . LEU B 1 179 ? 36.453 26.924 36.915 1.00 33.57 179 LEU B C 1
ATOM 3967 O O . LEU B 1 179 ? 35.410 27.530 37.147 1.00 34.35 179 LEU B O 1
ATOM 3972 N N . ARG B 1 180 ? 37.659 27.447 37.137 1.00 33.75 180 ARG B N 1
ATOM 3973 C CA . ARG B 1 180 ? 37.817 28.791 37.697 1.00 33.45 180 ARG B CA 1
ATOM 3974 C C . ARG B 1 180 ? 38.837 29.672 36.983 1.00 32.13 180 ARG B C 1
ATOM 3975 O O . ARG B 1 180 ? 39.018 30.833 37.352 1.00 34.11 180 ARG B O 1
ATOM 3983 N N . MET B 1 181 ? 39.506 29.119 35.975 1.00 31.02 181 MET B N 1
ATOM 3984 C CA . MET B 1 181 ? 40.497 29.850 35.171 1.00 30.63 181 MET B CA 1
ATOM 3985 C C . MET B 1 181 ? 40.469 29.223 33.783 1.00 30.39 181 MET B C 1
ATOM 3986 O O . MET B 1 181 ? 40.485 28.002 33.660 1.00 31.00 181 MET B O 1
ATOM 3991 N N . ALA B 1 182 ? 40.424 30.039 32.737 1.00 30.94 182 ALA B N 1
ATOM 3992 C CA . ALA B 1 182 ? 40.377 29.486 31.393 1.00 30.34 182 ALA B CA 1
ATOM 3993 C C . ALA B 1 182 ? 41.011 30.361 30.321 1.00 30.14 182 ALA B C 1
ATOM 3994 O O . ALA B 1 182 ? 40.845 31.577 30.315 1.00 30.48 182 ALA B O 1
ATOM 3996 N N . GLY B 1 183 ? 41.737 29.716 29.409 1.00 29.84 183 GLY B N 1
ATOM 3997 C CA . GLY B 1 183 ? 42.351 30.417 28.300 1.00 28.70 183 GLY B CA 1
ATOM 3998 C C . GLY B 1 183 ? 41.505 30.121 27.071 1.00 30.60 183 GLY B C 1
ATOM 3999 O O . GLY B 1 183 ? 41.032 28.999 26.891 1.00 29.08 183 GLY B O 1
ATOM 4000 N N . PRO B 1 184 ? 41.280 31.110 26.203 1.00 30.88 184 PRO B N 1
ATOM 4001 C CA . PRO B 1 184 ? 40.465 30.843 25.018 1.00 30.46 184 PRO B CA 1
ATOM 4002 C C . PRO B 1 184 ? 41.119 29.989 23.932 1.00 30.79 184 PRO B C 1
ATOM 4003 O O . PRO B 1 184 ? 40.436 29.266 23.222 1.00 29.05 184 PRO B O 1
ATOM 4007 N N . VAL B 1 185 ? 42.441 30.055 23.821 1.00 31.53 185 VAL B N 1
ATOM 4008 C CA . VAL B 1 185 ? 43.112 29.356 22.738 1.00 32.11 185 VAL B CA 1
ATOM 4009 C C . VAL B 1 185 ? 44.453 28.716 23.102 1.00 32.68 185 VAL B C 1
ATOM 4010 O O . VAL B 1 185 ? 45.045 29.015 24.143 1.00 31.03 185 VAL B O 1
ATOM 4014 N N . HIS B 1 186 ? 44.915 27.809 22.244 1.00 32.51 186 HIS B N 1
ATOM 4015 C CA . HIS B 1 186 ? 46.198 27.153 22.449 1.00 32.13 186 HIS B CA 1
ATOM 4016 C C . HIS B 1 186 ? 47.150 27.495 21.296 1.00 32.36 186 HIS B C 1
ATOM 4017 O O . HIS B 1 186 ? 47.247 28.655 20.904 1.00 31.30 186 HIS B O 1
ATOM 4024 N N . PHE B 1 187 ? 47.823 26.492 20.731 1.00 34.00 187 PHE B N 1
ATOM 4025 C CA . PHE B 1 187 ? 48.811 26.717 19.667 1.00 36.79 187 PHE B CA 1
ATOM 4026 C C . PHE B 1 187 ? 48.318 27.256 18.323 1.00 35.19 187 PHE B C 1
ATOM 4027 O O . PHE B 1 187 ? 49.070 27.921 17.606 1.00 32.96 187 PHE B O 1
ATOM 4035 N N . ARG B 1 188 ? 47.073 26.960 17.971 1.00 33.70 188 ARG B N 1
ATOM 4036 C CA . ARG B 1 188 ? 46.509 27.426 16.711 1.00 32.31 188 ARG B CA 1
ATOM 4037 C C . ARG B 1 188 ? 45.223 28.221 16.950 1.00 30.62 188 ARG B C 1
ATOM 4038 O O . ARG B 1 188 ? 44.598 28.095 17.992 1.00 28.81 188 ARG B O 1
ATOM 4046 N N . ASN B 1 189 ? 44.829 29.040 15.982 1.00 29.54 189 ASN B N 1
ATOM 4047 C CA . ASN B 1 189 ? 43.606 29.821 16.127 1.00 29.31 189 ASN B CA 1
ATOM 4048 C C . ASN B 1 189 ? 42.425 28.861 16.271 1.00 29.85 189 ASN B C 1
ATOM 4049 O O . ASN B 1 189 ? 42.499 27.715 15.838 1.00 28.20 189 ASN B O 1
ATOM 4054 N N . ASN B 1 190 ? 41.351 29.312 16.905 1.00 28.67 190 ASN B N 1
ATOM 4055 C CA . ASN B 1 190 ? 40.158 28.483 16.982 1.00 27.74 190 ASN B CA 1
ATOM 4056 C C . ASN B 1 190 ? 38.954 29.375 16.709 1.00 27.95 190 ASN B C 1
ATOM 4057 O O . ASN B 1 190 ? 39.126 30.477 16.177 1.00 25.35 190 ASN B O 1
ATOM 4062 N N . GLN B 1 191 ? 37.750 28.912 17.037 1.00 25.47 191 GLN B N 1
ATOM 4063 C CA . GLN B 1 191 ? 36.551 29.701 16.780 1.00 28.16 191 GLN B CA 1
ATOM 4064 C C . GLN B 1 191 ? 36.402 30.899 17.724 1.00 27.80 191 GLN B C 1
ATOM 4065 O O . GLN B 1 191 ? 35.557 31.765 17.488 1.00 27.93 191 GLN B O 1
ATOM 4071 N N . LEU B 1 192 ? 37.223 30.955 18.773 1.00 27.98 192 LEU B N 1
ATOM 4072 C CA . LEU B 1 192 ? 37.144 32.038 19.753 1.00 28.12 192 LEU B CA 1
ATOM 4073 C C . LEU B 1 192 ? 38.180 33.152 19.592 1.00 30.36 192 LEU B C 1
ATOM 4074 O O . LEU B 1 192 ? 37.861 34.321 19.803 1.00 29.56 192 LEU B O 1
ATOM 4079 N N . ALA B 1 193 ? 39.415 32.803 19.235 1.00 29.89 193 ALA B N 1
ATOM 4080 C CA . ALA B 1 193 ? 40.456 33.820 19.126 1.00 31.18 193 ALA B CA 1
ATOM 4081 C C . ALA B 1 193 ? 41.698 33.379 18.371 1.00 32.00 193 ALA B C 1
ATOM 4082 O O . ALA B 1 193 ? 41.868 32.199 18.055 1.00 31.59 193 ALA B O 1
ATOM 4084 N N . ASP B 1 194 ? 42.567 34.347 18.096 1.00 30.82 194 ASP B N 1
ATOM 4085 C CA . ASP B 1 194 ? 43.828 34.085 17.417 1.00 31.04 194 ASP B CA 1
ATOM 4086 C C . ASP B 1 194 ? 44.853 33.597 18.427 1.00 31.95 194 ASP B C 1
ATOM 4087 O O . ASP B 1 194 ? 44.870 34.042 19.584 1.00 30.65 194 ASP B O 1
ATOM 4092 N N . SER B 1 195 ? 45.723 32.707 17.968 1.00 31.45 195 SER B N 1
ATOM 4093 C CA . SER B 1 195 ? 46.798 32.186 18.789 1.00 33.49 195 SER B CA 1
ATOM 4094 C C . SER B 1 195 ? 48.015 33.050 18.457 1.00 34.01 195 SER B C 1
ATOM 4095 O O . SER B 1 195 ? 48.062 33.678 17.396 1.00 33.72 195 SER B O 1
ATOM 4098 N N . SER B 1 196 ? 48.997 33.081 19.349 1.00 32.77 196 SER B N 1
ATOM 4099 C CA . SER B 1 196 ? 50.216 33.851 19.089 1.00 34.04 196 SER B CA 1
ATOM 4100 C C . SER B 1 196 ? 51.167 33.043 18.199 1.00 33.78 196 SER B C 1
ATOM 4101 O O . SER B 1 196 ? 52.105 33.596 17.617 1.00 32.64 196 SER B O 1
ATOM 4104 N N . THR B 1 197 ? 50.906 31.743 18.086 1.00 33.64 197 THR B N 1
ATOM 4105 C CA . THR B 1 197 ? 51.766 30.848 17.309 1.00 33.74 197 THR B CA 1
ATOM 4106 C C . THR B 1 197 ? 51.183 30.142 16.076 1.00 34.79 197 THR B C 1
ATOM 4107 O O . THR B 1 197 ? 51.797 29.200 15.566 1.00 34.78 197 THR B O 1
ATOM 4111 N N . ASP B 1 198 ? 50.024 30.563 15.580 1.00 34.81 198 ASP B N 1
ATOM 4112 C CA . ASP B 1 198 ? 49.475 29.883 14.408 1.00 36.70 198 ASP B CA 1
ATOM 4113 C C . ASP B 1 198 ? 50.292 30.173 13.144 1.00 38.40 198 ASP B C 1
ATOM 4114 O O . ASP B 1 198 ? 50.429 31.315 12.737 1.00 37.30 198 ASP B O 1
ATOM 4119 N N . PRO B 1 199 ? 50.833 29.123 12.502 1.00 41.04 199 PRO B N 1
ATOM 4120 C CA . PRO B 1 199 ? 51.643 29.242 11.282 1.00 42.38 199 PRO B CA 1
ATOM 4121 C C . PRO B 1 199 ? 50.922 29.920 10.119 1.00 42.81 199 PRO B C 1
ATOM 4122 O O . PRO B 1 199 ? 51.562 30.459 9.217 1.00 40.19 199 PRO B O 1
ATOM 4126 N N . LYS B 1 200 ? 49.593 29.879 10.134 1.00 42.38 200 LYS B N 1
ATOM 4127 C CA . LYS B 1 200 ? 48.805 30.484 9.065 1.00 43.04 200 LYS B CA 1
ATOM 4128 C C . LYS B 1 200 ? 48.523 31.960 9.304 1.00 40.91 200 LYS B C 1
ATOM 4129 O O . LYS B 1 200 ? 47.925 32.624 8.455 1.00 40.25 200 LYS B O 1
ATOM 4135 N N . GLY B 1 201 ? 48.945 32.470 10.456 1.00 39.00 201 GLY B N 1
ATOM 4136 C CA . GLY B 1 201 ? 48.708 33.871 10.760 1.00 38.48 201 GLY B CA 1
ATOM 4137 C C . GLY B 1 201 ? 47.407 34.099 11.505 1.00 37.92 201 GLY B C 1
ATOM 4138 O O . GLY B 1 201 ? 46.803 33.153 12.013 1.00 35.41 201 GLY B O 1
ATOM 4139 N N . LYS B 1 202 ? 46.978 35.357 11.556 1.00 36.40 202 LYS B N 1
ATOM 4140 C CA . LYS B 1 202 ? 45.757 35.749 12.247 1.00 37.15 202 LYS B CA 1
ATOM 4141 C C . LYS B 1 202 ? 44.524 35.573 11.375 1.00 36.58 202 LYS B C 1
ATOM 4142 O O . LYS B 1 202 ? 44.616 35.593 10.151 1.00 37.83 202 LYS B O 1
ATOM 4148 N N . ILE B 1 203 ? 43.369 35.413 12.013 1.00 36.37 203 ILE B N 1
ATOM 4149 C CA . ILE B 1 203 ? 42.116 35.302 11.278 1.00 35.43 203 ILE B CA 1
ATOM 4150 C C . ILE B 1 203 ? 41.063 36.225 11.894 1.00 34.13 203 ILE B C 1
ATOM 4151 O O . ILE B 1 203 ? 40.182 36.708 11.187 1.00 36.55 203 ILE B O 1
ATOM 4156 N N . TRP B 1 204 ? 41.171 36.488 13.196 1.00 33.43 204 TRP B N 1
ATOM 4157 C CA . TRP B 1 204 ? 40.213 37.357 13.889 1.00 33.61 204 TRP B CA 1
ATOM 4158 C C . TRP B 1 204 ? 40.805 38.714 14.310 1.00 35.61 204 TRP B C 1
ATOM 4159 O O . TRP B 1 204 ? 40.066 39.644 14.621 1.00 34.31 204 TRP B O 1
ATOM 4170 N N . ASN B 1 205 ? 42.132 38.818 14.317 1.00 35.78 205 ASN B N 1
ATOM 4171 C CA . ASN B 1 205 ? 42.810 40.032 14.776 1.00 36.49 205 ASN B CA 1
ATOM 4172 C C . ASN B 1 205 ? 42.417 40.223 16.233 1.00 37.64 205 ASN B C 1
ATOM 4173 O O . ASN B 1 205 ? 42.048 41.323 16.659 1.00 37.86 205 ASN B O 1
ATOM 4178 N N . GLY B 1 206 ? 42.487 39.126 16.985 1.00 35.70 206 GLY B N 1
ATOM 4179 C CA . GLY B 1 206 ? 42.125 39.143 18.391 1.00 34.60 206 GLY B CA 1
ATOM 4180 C C . GLY B 1 206 ? 41.052 38.092 18.619 1.00 34.35 206 GLY B C 1
ATOM 4181 O O . GLY B 1 206 ? 41.213 36.939 18.215 1.00 32.74 206 GLY B O 1
ATOM 4182 N N . TYR B 1 207 ? 39.961 38.497 19.260 1.00 32.39 207 TYR B N 1
ATOM 4183 C CA . TYR B 1 207 ? 38.829 37.617 19.537 1.00 32.36 207 TYR B CA 1
ATOM 4184 C C . TYR B 1 207 ? 37.875 37.670 18.352 1.00 32.13 207 TYR B C 1
ATOM 4185 O O . TYR B 1 207 ? 37.749 38.701 17.689 1.00 32.15 207 TYR B O 1
ATOM 4194 N N . SER B 1 208 ? 37.204 36.558 18.083 1.00 30.99 208 SER B N 1
ATOM 4195 C CA . SER B 1 208 ? 36.198 36.517 17.031 1.00 30.20 208 SER B CA 1
ATOM 4196 C C . SER B 1 208 ? 34.971 37.099 17.726 1.00 30.81 208 SER B C 1
ATOM 4197 O O . SER B 1 208 ? 34.991 37.319 18.935 1.00 33.04 208 SER B O 1
ATOM 4200 N N . PRO B 1 209 ? 33.887 37.355 16.980 1.00 31.64 209 PRO B N 1
ATOM 4201 C CA . PRO B 1 209 ? 32.703 37.893 17.657 1.00 31.04 209 PRO B CA 1
ATOM 4202 C C . PRO B 1 209 ? 32.235 36.911 18.740 1.00 30.55 209 PRO B C 1
ATOM 4203 O O . PRO B 1 209 ? 31.809 37.322 19.816 1.00 27.12 209 PRO B O 1
ATOM 4207 N N . LEU B 1 210 ? 32.325 35.613 18.453 1.00 28.62 210 LEU B N 1
ATOM 4208 C CA . LEU B 1 210 ? 31.933 34.591 19.431 1.00 29.05 210 LEU B CA 1
ATOM 4209 C C . LEU B 1 210 ? 32.862 34.666 20.642 1.00 27.93 210 LEU B C 1
ATOM 4210 O O . LEU B 1 210 ? 32.429 34.496 21.780 1.00 28.20 210 LEU B O 1
ATOM 4215 N N . GLY B 1 211 ? 34.142 34.922 20.379 1.00 29.04 211 GLY B N 1
ATOM 4216 C CA . GLY B 1 211 ? 35.127 35.021 21.447 1.00 31.08 211 GLY B CA 1
ATOM 4217 C C . GLY B 1 211 ? 34.873 36.193 22.384 1.00 30.98 211 GLY B C 1
ATOM 4218 O O . GLY B 1 211 ? 35.153 36.111 23.585 1.00 32.19 211 GLY B O 1
ATOM 4219 N N . LEU B 1 212 ? 34.365 37.299 21.841 1.00 31.67 212 LEU B N 1
ATOM 4220 C CA . LEU B 1 212 ? 34.047 38.464 22.677 1.00 31.50 212 LEU B CA 1
ATOM 4221 C C . LEU B 1 212 ? 32.918 38.061 23.620 1.00 30.40 212 LEU B C 1
ATOM 4222 O O . LEU B 1 212 ? 32.900 38.451 24.790 1.00 30.11 212 LEU B O 1
ATOM 4227 N N . ARG B 1 213 ? 31.968 37.283 23.107 1.00 29.37 213 ARG B N 1
ATOM 4228 C CA . ARG B 1 213 ? 30.861 36.827 23.941 1.00 29.98 213 ARG B CA 1
ATOM 4229 C C . ARG B 1 213 ? 31.380 35.844 24.977 1.00 28.82 213 ARG B C 1
ATOM 4230 O O . ARG B 1 213 ? 30.871 35.784 26.092 1.00 30.09 213 ARG B O 1
ATOM 4238 N N . TRP B 1 214 ? 32.398 35.069 24.603 1.00 28.72 214 TRP B N 1
ATOM 4239 C CA . TRP B 1 214 ? 32.994 34.109 25.530 1.00 28.37 214 TRP B CA 1
ATOM 4240 C C . TRP B 1 214 ? 33.657 34.894 26.676 1.00 28.38 214 TRP B C 1
ATOM 4241 O O . TRP B 1 214 ? 33.535 34.542 27.844 1.00 29.60 214 TRP B O 1
ATOM 4252 N N . LEU B 1 215 ? 34.372 35.957 26.332 1.00 30.11 215 LEU B N 1
ATOM 4253 C CA . LEU B 1 215 ? 35.035 36.772 27.347 1.00 30.84 215 LEU B CA 1
ATOM 4254 C C . LEU B 1 215 ? 33.993 37.341 28.309 1.00 30.26 215 LEU B C 1
ATOM 4255 O O . LEU B 1 215 ? 34.192 37.348 29.518 1.00 29.83 215 LEU B O 1
ATOM 4260 N N . ALA B 1 216 ? 32.870 37.801 27.765 1.00 31.40 216 ALA B N 1
ATOM 4261 C CA . ALA B 1 216 ? 31.796 38.353 28.586 1.00 31.69 216 ALA B CA 1
ATOM 4262 C C . ALA B 1 216 ? 31.228 37.289 29.532 1.00 31.94 216 ALA B C 1
ATOM 4263 O O . ALA B 1 216 ? 30.939 37.567 30.694 1.00 31.44 216 ALA B O 1
ATOM 4265 N N . GLU B 1 217 ? 31.088 36.064 29.041 1.00 31.40 217 GLU B N 1
ATOM 4266 C CA . GLU B 1 217 ? 30.540 34.990 29.868 1.00 33.28 217 GLU B CA 1
ATOM 4267 C C . GLU B 1 217 ? 31.530 34.569 30.970 1.00 31.97 217 GLU B C 1
ATOM 4268 O O . GLU B 1 217 ? 31.128 34.269 32.093 1.00 31.79 217 GLU B O 1
ATOM 4274 N N . ALA B 1 218 ? 32.819 34.544 30.647 1.00 31.44 218 ALA B N 1
ATOM 4275 C CA . ALA B 1 218 ? 33.828 34.183 31.641 1.00 31.13 218 ALA B CA 1
ATOM 4276 C C . ALA B 1 218 ? 33.769 35.237 32.756 1.00 31.46 218 ALA B C 1
ATOM 4277 O O . ALA B 1 218 ? 33.821 34.908 33.940 1.00 28.23 218 ALA B O 1
ATOM 4279 N N . ASN B 1 219 ? 33.669 36.504 32.361 1.00 31.05 219 ASN B N 1
ATOM 4280 C CA . ASN B 1 219 ? 33.585 37.592 33.331 1.00 32.96 219 ASN B CA 1
ATOM 4281 C C . ASN B 1 219 ? 32.343 37.433 34.198 1.00 32.82 219 ASN B C 1
ATOM 4282 O O . ASN B 1 219 ? 32.415 37.556 35.421 1.00 32.29 219 ASN B O 1
ATOM 4287 N N . ARG B 1 220 ? 31.205 37.157 33.560 1.00 33.23 220 ARG B N 1
ATOM 4288 C CA . ARG B 1 220 ? 29.945 37.004 34.280 1.00 33.55 220 ARG B CA 1
ATOM 4289 C C . ARG B 1 220 ? 29.987 35.881 35.306 1.00 34.76 220 ARG B C 1
ATOM 4290 O O . ARG B 1 220 ? 29.507 36.038 36.432 1.00 35.08 220 ARG B O 1
ATOM 4298 N N . LEU B 1 221 ? 30.568 34.746 34.928 1.00 34.10 221 LEU B N 1
ATOM 4299 C CA . LEU B 1 221 ? 30.635 33.600 35.831 1.00 33.20 221 LEU B CA 1
ATOM 4300 C C . LEU B 1 221 ? 31.698 33.763 36.920 1.00 32.04 221 LEU B C 1
ATOM 4301 O O . LEU B 1 221 ? 31.584 33.190 37.997 1.00 31.10 221 LEU B O 1
ATOM 4306 N N . GLY B 1 222 ? 32.721 34.562 36.635 1.00 31.89 222 GLY B N 1
ATOM 4307 C CA . GLY B 1 222 ? 33.784 34.765 37.607 1.00 33.66 222 GLY B CA 1
ATOM 4308 C C . GLY B 1 222 ? 34.997 33.889 37.332 1.00 33.97 222 GLY B C 1
ATOM 4309 O O . GLY B 1 222 ? 35.754 33.540 38.240 1.00 34.05 222 GLY B O 1
ATOM 4310 N N . ILE B 1 223 ? 35.183 33.528 36.068 1.00 33.56 223 ILE B N 1
ATOM 4311 C CA . ILE B 1 223 ? 36.320 32.698 35.684 1.00 32.61 223 ILE B CA 1
ATOM 4312 C C . ILE B 1 223 ? 37.480 33.604 35.303 1.00 31.43 223 ILE B C 1
ATOM 4313 O O . ILE B 1 223 ? 37.307 34.546 34.534 1.00 29.72 223 ILE B O 1
ATOM 4318 N N . VAL B 1 224 ? 38.667 33.328 35.837 1.00 31.10 224 VAL B N 1
ATOM 4319 C CA . VAL B 1 224 ? 39.827 34.148 35.501 1.00 30.45 224 VAL B CA 1
ATOM 4320 C C . VAL B 1 224 ? 40.274 33.865 34.067 1.00 31.98 224 VAL B C 1
ATOM 4321 O O . VAL B 1 224 ? 40.504 32.709 33.701 1.00 32.39 224 VAL B O 1
ATOM 4325 N N . ILE B 1 225 ? 40.396 34.920 33.265 1.00 31.10 225 ILE B N 1
ATOM 4326 C CA . ILE B 1 225 ? 40.816 34.790 31.875 1.00 33.11 225 ILE B CA 1
ATOM 4327 C C . ILE B 1 225 ? 42.334 34.637 31.756 1.00 34.17 225 ILE B C 1
ATOM 4328 O O . ILE B 1 225 ? 43.100 35.457 32.285 1.00 32.06 225 ILE B O 1
ATOM 4333 N N . ASP B 1 226 ? 42.754 33.594 31.044 1.00 31.57 226 ASP B N 1
ATOM 4334 C CA . ASP B 1 226 ? 44.168 33.285 30.847 1.00 31.67 226 ASP B CA 1
ATOM 4335 C C . ASP B 1 226 ? 44.624 33.567 29.410 1.00 31.87 226 ASP B C 1
ATOM 4336 O O . ASP B 1 226 ? 44.200 32.886 28.474 1.00 32.29 226 ASP B O 1
ATOM 4341 N N . VAL B 1 227 ? 45.496 34.565 29.231 1.00 29.71 227 VAL B N 1
ATOM 4342 C CA . VAL B 1 227 ? 45.966 34.918 27.891 1.00 30.21 227 VAL B CA 1
ATOM 4343 C C . VAL B 1 227 ? 47.207 34.182 27.373 1.00 28.75 227 VAL B C 1
ATOM 4344 O O . VAL B 1 227 ? 47.662 34.444 26.260 1.00 29.41 227 VAL B O 1
ATOM 4348 N N . SER B 1 228 ? 47.766 33.272 28.162 1.00 28.52 228 SER B N 1
ATOM 4349 C CA . SER B 1 228 ? 48.936 32.523 27.687 1.00 30.82 228 SER B CA 1
ATOM 4350 C C . SER B 1 228 ? 48.496 31.720 26.455 1.00 31.56 228 SER B C 1
ATOM 4351 O O . SER B 1 228 ? 47.487 31.018 26.509 1.00 31.62 228 SER B O 1
ATOM 4354 N N . HIS B 1 229 ? 49.258 31.845 25.364 1.00 32.12 229 HIS B N 1
ATOM 4355 C CA . HIS B 1 229 ? 49.003 31.197 24.066 1.00 32.15 229 HIS B CA 1
ATOM 4356 C C . HIS B 1 229 ? 48.228 32.096 23.110 1.00 31.56 229 HIS B C 1
ATOM 4357 O O . HIS B 1 229 ? 48.280 31.910 21.898 1.00 31.84 229 HIS B O 1
ATOM 4364 N N . ALA B 1 230 ? 47.502 33.067 23.654 1.00 31.16 230 ALA B N 1
ATOM 4365 C CA . ALA B 1 230 ? 46.720 33.986 22.823 1.00 31.53 230 ALA B CA 1
ATOM 4366 C C . ALA B 1 230 ? 47.615 35.047 22.171 1.00 31.10 230 ALA B C 1
ATOM 4367 O O . ALA B 1 230 ? 48.684 35.354 22.679 1.00 30.43 230 ALA B O 1
ATOM 4369 N N . SER B 1 231 ? 47.167 35.597 21.046 1.00 30.98 231 SER B N 1
ATOM 4370 C CA . SER B 1 231 ? 47.931 36.620 20.331 1.00 31.48 231 SER B CA 1
ATOM 4371 C C . SER B 1 231 ? 47.948 37.938 21.110 1.00 31.89 231 SER B C 1
ATOM 4372 O O . SER B 1 231 ? 47.168 38.127 22.046 1.00 30.56 231 SER B O 1
ATOM 4375 N N . ASP B 1 232 ? 48.840 38.846 20.719 1.00 32.22 232 ASP B N 1
ATOM 4376 C CA . ASP B 1 232 ? 48.924 40.134 21.392 1.00 34.64 232 ASP B CA 1
ATOM 4377 C C . ASP B 1 232 ? 47.599 40.885 21.257 1.00 33.69 232 ASP B C 1
ATOM 4378 O O . ASP B 1 232 ? 47.208 41.613 22.166 1.00 34.53 232 ASP B O 1
ATOM 4383 N N . ASP B 1 233 ? 46.907 40.710 20.131 1.00 33.52 233 ASP B N 1
ATOM 4384 C CA . ASP B 1 233 ? 45.618 41.373 19.944 1.00 35.02 233 ASP B CA 1
ATOM 4385 C C . ASP B 1 233 ? 44.643 40.896 21.018 1.00 35.53 233 ASP B C 1
ATOM 4386 O O . ASP B 1 233 ? 43.863 41.684 21.557 1.00 37.27 233 ASP B O 1
ATOM 4391 N N . VAL B 1 234 ? 44.688 39.606 21.334 1.00 33.98 234 VAL B N 1
ATOM 4392 C CA . VAL B 1 234 ? 43.803 39.072 22.359 1.00 33.31 234 VAL B CA 1
ATOM 4393 C C . VAL B 1 234 ? 44.163 39.675 23.705 1.00 33.32 234 VAL B C 1
ATOM 4394 O O . VAL B 1 234 ? 43.284 40.004 24.499 1.00 34.29 234 VAL B O 1
ATOM 4398 N N . VAL B 1 235 ? 45.462 39.812 23.963 1.00 34.30 235 VAL B N 1
ATOM 4399 C CA . VAL B 1 235 ? 45.908 40.395 25.220 1.00 34.12 235 VAL B CA 1
ATOM 4400 C C . VAL B 1 235 ? 45.359 41.822 25.322 1.00 34.08 235 VAL B C 1
ATOM 4401 O O . VAL B 1 235 ? 44.765 42.191 26.329 1.00 35.75 235 VAL B O 1
ATOM 4405 N N . ASP B 1 236 ? 45.542 42.608 24.266 1.00 34.87 236 ASP B N 1
ATOM 4406 C CA . ASP B 1 236 ? 45.081 43.993 24.267 1.00 36.39 236 ASP B CA 1
ATOM 4407 C C . ASP B 1 236 ? 43.584 44.103 24.469 1.00 37.28 236 ASP B C 1
ATOM 4408 O O . ASP B 1 236 ? 43.107 44.947 25.226 1.00 36.12 236 ASP B O 1
ATOM 4413 N N . GLN B 1 237 ? 42.833 43.250 23.782 1.00 37.83 237 GLN B N 1
ATOM 4414 C CA . GLN B 1 237 ? 41.387 43.274 23.909 1.00 37.47 237 GLN B CA 1
ATOM 4415 C C . GLN B 1 237 ? 40.940 42.766 25.274 1.00 36.67 237 GLN B C 1
ATOM 4416 O O . GLN B 1 237 ? 39.959 43.252 25.829 1.00 35.77 237 GLN B O 1
ATOM 4422 N N . SER B 1 238 ? 41.661 41.797 25.828 1.00 36.87 238 SER B N 1
ATOM 4423 C CA . SER B 1 238 ? 41.297 41.270 27.140 1.00 38.15 238 SER B CA 1
ATOM 4424 C C . SER B 1 238 ? 41.440 42.348 28.217 1.00 38.57 238 SER B C 1
ATOM 4425 O O . SER B 1 238 ? 40.559 42.515 29.064 1.00 36.36 238 SER B O 1
ATOM 4428 N N . VAL B 1 239 ? 42.550 43.081 28.185 1.00 38.92 239 VAL B N 1
ATOM 4429 C CA . VAL B 1 239 ? 42.765 44.145 29.163 1.00 39.22 239 VAL B CA 1
ATOM 4430 C C . VAL B 1 239 ? 41.739 45.260 28.954 1.00 39.65 239 VAL B C 1
ATOM 4431 O O . VAL B 1 239 ? 41.163 45.772 29.910 1.00 41.37 239 VAL B O 1
ATOM 4435 N N . ALA B 1 240 ? 41.491 45.611 27.698 1.00 39.48 240 ALA B N 1
ATOM 4436 C CA . ALA B 1 240 ? 40.538 46.670 27.392 1.00 41.03 240 ALA B CA 1
ATOM 4437 C C . ALA B 1 240 ? 39.083 46.337 27.712 1.00 42.16 240 ALA B C 1
ATOM 4438 O O . ALA B 1 240 ? 38.332 47.206 28.165 1.00 41.77 240 ALA B O 1
ATOM 4440 N N . LEU B 1 241 ? 38.691 45.082 27.501 1.00 41.78 241 LEU B N 1
ATOM 4441 C CA . LEU B 1 241 ? 37.303 44.678 27.713 1.00 41.30 241 LEU B CA 1
ATOM 4442 C C . LEU B 1 241 ? 36.943 43.917 28.978 1.00 40.43 241 LEU B C 1
ATOM 4443 O O . LEU B 1 241 ? 35.809 44.001 29.449 1.00 40.75 241 LEU B O 1
ATOM 4448 N N . SER B 1 242 ? 37.880 43.160 29.532 1.00 40.20 242 SER B N 1
ATOM 4449 C CA . SER B 1 242 ? 37.560 42.383 30.721 1.00 39.91 242 SER B CA 1
ATOM 4450 C C . SER B 1 242 ? 37.134 43.252 31.897 1.00 43.11 242 SER B C 1
ATOM 4451 O O . SER B 1 242 ? 37.731 44.299 32.152 1.00 44.49 242 SER B O 1
ATOM 4454 N N . LYS B 1 243 ? 36.112 42.798 32.616 1.00 43.03 243 LYS B N 1
ATOM 4455 C CA . LYS B 1 243 ? 35.588 43.515 33.777 1.00 44.56 243 LYS B CA 1
ATOM 4456 C C . LYS B 1 243 ? 36.417 43.180 35.010 1.00 43.92 243 LYS B C 1
ATOM 4457 O O . LYS B 1 243 ? 36.216 43.757 36.085 1.00 43.44 243 LYS B O 1
ATOM 4463 N N . ALA B 1 244 ? 37.341 42.237 34.854 1.00 41.47 244 ALA B N 1
ATOM 4464 C CA . ALA B 1 244 ? 38.187 41.813 35.957 1.00 38.36 244 ALA B CA 1
ATOM 4465 C C . ALA B 1 244 ? 39.635 41.627 35.511 1.00 37.85 244 ALA B C 1
ATOM 4466 O O . ALA B 1 244 ? 39.931 41.565 34.315 1.00 37.05 244 ALA B O 1
ATOM 4468 N N . PRO B 1 245 ? 40.560 41.544 36.477 1.00 36.84 245 PRO B N 1
ATOM 4469 C CA . PRO B 1 245 ? 41.980 41.358 36.172 1.00 37.06 245 PRO B CA 1
ATOM 4470 C C . PRO B 1 245 ? 42.164 40.025 35.443 1.00 36.89 245 PRO B C 1
ATOM 4471 O O . PRO B 1 245 ? 41.437 39.063 35.709 1.00 35.73 245 PRO B O 1
ATOM 4475 N N . ILE B 1 246 ? 43.124 39.967 34.528 1.00 36.73 246 ILE B N 1
ATOM 4476 C CA . ILE B 1 246 ? 43.388 38.734 33.796 1.00 37.18 246 ILE B CA 1
ATOM 4477 C C . ILE B 1 246 ? 44.753 38.191 34.189 1.00 37.75 246 ILE B C 1
ATOM 4478 O O . ILE B 1 246 ? 45.485 38.813 34.971 1.00 38.40 246 ILE B O 1
ATOM 4483 N N . ILE B 1 247 ? 45.110 37.040 33.635 1.00 34.88 247 ILE B N 1
ATOM 4484 C CA . ILE B 1 247 ? 46.379 36.430 33.973 1.00 35.39 247 ILE B CA 1
ATOM 4485 C C . ILE B 1 247 ? 47.016 35.729 32.772 1.00 36.73 247 ILE B C 1
ATOM 4486 O O . ILE B 1 247 ? 46.365 35.491 31.749 1.00 36.45 247 ILE B O 1
ATOM 4491 N N . ALA B 1 248 ? 48.306 35.441 32.897 1.00 36.23 248 ALA B N 1
ATOM 4492 C CA . ALA B 1 248 ? 49.048 34.701 31.878 1.00 35.41 248 ALA B CA 1
ATOM 4493 C C . ALA B 1 248 ? 49.534 33.544 32.740 1.00 34.87 248 ALA B C 1
ATOM 4494 O O . ALA B 1 248 ? 50.526 33.672 33.464 1.00 35.56 248 ALA B O 1
ATOM 4496 N N . SER B 1 249 ? 48.808 32.427 32.681 1.00 33.19 249 SER B N 1
ATOM 4497 C CA . SER B 1 249 ? 49.091 31.253 33.509 1.00 32.02 249 SER B CA 1
ATOM 4498 C C . SER B 1 249 ? 50.485 30.650 33.362 1.00 32.24 249 SER B C 1
ATOM 4499 O O . SER B 1 249 ? 50.959 29.950 34.262 1.00 33.92 249 SER B O 1
ATOM 4502 N N . HIS B 1 250 ? 51.114 30.875 32.218 1.00 31.74 250 HIS B N 1
ATOM 4503 C CA . HIS B 1 250 ? 52.467 30.385 31.988 1.00 32.70 250 HIS B CA 1
ATOM 4504 C C . HIS B 1 250 ? 53.096 31.067 30.781 1.00 33.18 250 HIS B C 1
ATOM 4505 O O . HIS B 1 250 ? 53.012 30.590 29.648 1.00 33.53 250 HIS B O 1
ATOM 4512 N N . SER B 1 251 ? 53.721 32.212 31.046 1.00 34.15 251 SER B N 1
ATOM 4513 C CA . SER B 1 251 ? 54.372 32.990 29.999 1.00 34.49 251 SER B CA 1
ATOM 4514 C C . SER B 1 251 ? 55.686 33.614 30.471 1.00 34.56 251 SER B C 1
ATOM 4515 O O . SER B 1 251 ? 56.087 33.459 31.627 1.00 34.37 251 SER B O 1
ATOM 4518 N N . GLY B 1 252 ? 56.358 34.310 29.561 1.00 37.04 252 GLY B N 1
ATOM 4519 C CA . GLY B 1 252 ? 57.622 34.940 29.889 1.00 38.45 252 GLY B CA 1
ATOM 4520 C C . GLY B 1 252 ? 57.814 36.278 29.200 1.00 40.38 252 GLY B C 1
ATOM 4521 O O . GLY B 1 252 ? 56.931 36.738 28.462 1.00 39.45 252 GLY B O 1
ATOM 4522 N N . PRO B 1 253 ? 58.968 36.934 29.420 1.00 41.12 253 PRO B N 1
ATOM 4523 C CA . PRO B 1 253 ? 59.263 38.234 28.812 1.00 40.53 253 PRO B CA 1
ATOM 4524 C C . PRO B 1 253 ? 60.064 38.146 27.515 1.00 40.87 253 PRO B C 1
ATOM 4525 O O . PRO B 1 253 ? 61.097 37.469 27.452 1.00 39.76 253 PRO B O 1
ATOM 4529 N N . LYS B 1 254 ? 59.590 38.831 26.480 1.00 40.48 254 LYS B N 1
ATOM 4530 C CA . LYS B 1 254 ? 60.299 38.836 25.208 1.00 42.85 254 LYS B CA 1
ATOM 4531 C C . LYS B 1 254 ? 61.693 39.437 25.416 1.00 43.84 254 LYS B C 1
ATOM 4532 O O . LYS B 1 254 ? 62.629 39.125 24.678 1.00 41.69 254 LYS B O 1
ATOM 4538 N N . ALA B 1 255 ? 61.816 40.297 26.426 1.00 44.20 255 ALA B N 1
ATOM 4539 C CA . ALA B 1 255 ? 63.087 40.953 26.741 1.00 46.57 255 ALA B CA 1
ATOM 4540 C C . ALA B 1 255 ? 64.199 39.944 27.010 1.00 46.61 255 ALA B C 1
ATOM 4541 O O . ALA B 1 255 ? 65.363 40.199 26.693 1.00 46.51 255 ALA B O 1
ATOM 4543 N N . VAL B 1 256 ? 63.844 38.804 27.599 1.00 45.59 256 VAL B N 1
ATOM 4544 C CA . VAL B 1 256 ? 64.827 37.769 27.889 1.00 44.15 256 VAL B CA 1
ATOM 4545 C C . VAL B 1 256 ? 64.970 36.834 26.691 1.00 45.06 256 VAL B C 1
ATOM 4546 O O . VAL B 1 256 ? 66.079 36.419 26.340 1.00 44.21 256 VAL B O 1
ATOM 4550 N N . TYR B 1 257 ? 63.846 36.496 26.064 1.00 44.97 257 TYR B N 1
ATOM 4551 C CA . TYR B 1 257 ? 63.866 35.631 24.889 1.00 44.43 257 TYR B CA 1
ATOM 4552 C C . TYR B 1 257 ? 62.736 36.044 23.956 1.00 44.43 257 TYR B C 1
ATOM 4553 O O . TYR B 1 257 ? 61.559 35.977 24.317 1.00 44.07 257 TYR B O 1
ATOM 4562 N N . ASP B 1 258 ? 63.100 36.475 22.754 1.00 43.99 258 ASP B N 1
ATOM 4563 C CA . ASP B 1 258 ? 62.121 36.924 21.779 1.00 44.90 258 ASP B CA 1
ATOM 4564 C C . ASP B 1 258 ? 61.404 35.773 21.075 1.00 44.13 258 ASP B C 1
ATOM 4565 O O . ASP B 1 258 ? 61.897 35.216 20.094 1.00 43.62 258 ASP B O 1
ATOM 4570 N N . HIS B 1 259 ? 60.228 35.434 21.592 1.00 42.13 259 HIS B N 1
ATOM 4571 C CA . HIS B 1 259 ? 59.408 34.356 21.048 1.00 41.34 259 HIS B CA 1
ATOM 4572 C C . HIS B 1 259 ? 57.950 34.815 21.157 1.00 39.29 259 HIS B C 1
ATOM 4573 O O . HIS B 1 259 ? 57.573 35.478 22.128 1.00 37.53 259 HIS B O 1
ATOM 4580 N N . PRO B 1 260 ? 57.113 34.482 20.160 1.00 37.07 260 PRO B N 1
ATOM 4581 C CA . PRO B 1 260 ? 55.693 34.874 20.155 1.00 36.33 260 PRO B CA 1
ATOM 4582 C C . PRO B 1 260 ? 54.969 34.456 21.432 1.00 35.86 260 PRO B C 1
ATOM 4583 O O . PRO B 1 260 ? 53.962 35.046 21.830 1.00 33.95 260 PRO B O 1
ATOM 4587 N N . ARG B 1 261 ? 55.504 33.427 22.068 1.00 34.89 261 ARG B N 1
ATOM 4588 C CA . ARG B 1 261 ? 54.927 32.876 23.278 1.00 36.56 261 ARG B CA 1
ATOM 4589 C C . ARG B 1 261 ? 55.214 33.736 24.517 1.00 37.22 261 ARG B C 1
ATOM 4590 O O . ARG B 1 261 ? 54.687 33.484 25.604 1.00 34.16 261 ARG B O 1
ATOM 4598 N N . ASN B 1 262 ? 56.053 34.753 24.347 1.00 37.07 262 ASN B N 1
ATOM 4599 C CA . ASN B 1 262 ? 56.383 35.656 25.442 1.00 37.89 262 ASN B CA 1
ATOM 4600 C C . ASN B 1 262 ? 55.789 37.040 25.185 1.00 38.69 262 ASN B C 1
ATOM 4601 O O . ASN B 1 262 ? 55.339 37.336 24.077 1.00 36.79 262 ASN B O 1
ATOM 4606 N N . LEU B 1 263 ? 55.799 37.883 26.213 1.00 39.90 263 LEU B N 1
ATOM 4607 C CA . LEU B 1 263 ? 55.232 39.225 26.112 1.00 39.84 263 LEU B CA 1
ATOM 4608 C C . LEU B 1 263 ? 56.265 40.350 26.206 1.00 40.81 263 LEU B C 1
ATOM 4609 O O . LEU B 1 263 ? 57.249 40.245 26.940 1.00 38.72 263 LEU B O 1
ATOM 4614 N N . ASP B 1 264 ? 56.021 41.425 25.461 1.00 41.35 264 ASP B N 1
ATOM 4615 C CA . ASP B 1 264 ? 56.887 42.601 25.480 1.00 43.24 264 ASP B CA 1
ATOM 4616 C C . ASP B 1 264 ? 56.627 43.326 26.805 1.00 42.46 264 ASP B C 1
ATOM 4617 O O . ASP B 1 264 ? 55.596 43.108 27.444 1.00 39.18 264 ASP B O 1
ATOM 4622 N N . ASP B 1 265 ? 57.556 44.188 27.213 1.00 42.58 265 ASP B N 1
ATOM 4623 C CA . ASP B 1 265 ? 57.416 44.914 28.470 1.00 43.30 265 ASP B CA 1
ATOM 4624 C C . ASP B 1 265 ? 56.138 45.723 28.578 1.00 43.11 265 ASP B C 1
ATOM 4625 O O . ASP B 1 265 ? 55.516 45.759 29.638 1.00 43.61 265 ASP B O 1
ATOM 4630 N N . ALA B 1 266 ? 55.751 46.376 27.485 1.00 43.99 266 ALA B N 1
ATOM 4631 C CA . ALA B 1 266 ? 54.538 47.192 27.479 1.00 44.50 266 ALA B CA 1
ATOM 4632 C C . ALA B 1 266 ? 53.306 46.371 27.862 1.00 44.97 266 ALA B C 1
ATOM 4633 O O . ALA B 1 266 ? 52.480 46.815 28.660 1.00 44.99 266 ALA B O 1
ATOM 4635 N N . ARG B 1 267 ? 53.177 45.176 27.293 1.00 44.03 267 ARG B N 1
ATOM 4636 C CA . ARG B 1 267 ? 52.022 44.344 27.609 1.00 44.05 267 ARG B CA 1
ATOM 4637 C C . ARG B 1 267 ? 52.118 43.761 29.013 1.00 43.37 267 ARG B C 1
ATOM 4638 O O . ARG B 1 267 ? 51.100 43.577 29.679 1.00 43.68 267 ARG B O 1
ATOM 4646 N N . LEU B 1 268 ? 53.335 43.481 29.472 1.00 42.99 268 LEU B N 1
ATOM 4647 C CA . LEU B 1 268 ? 53.519 42.962 30.824 1.00 43.82 268 LEU B CA 1
ATOM 4648 C C . LEU B 1 268 ? 52.978 44.003 31.806 1.00 44.59 268 LEU B C 1
ATOM 4649 O O . LEU B 1 268 ? 52.217 43.687 32.716 1.00 43.52 268 LEU B O 1
ATOM 4654 N N . LYS B 1 269 ? 53.377 45.254 31.602 1.00 46.55 269 LYS B N 1
ATOM 4655 C CA . LYS B 1 269 ? 52.939 46.340 32.465 1.00 48.06 269 LYS B CA 1
ATOM 4656 C C . LYS B 1 269 ? 51.436 46.579 32.357 1.00 47.01 269 LYS B C 1
ATOM 4657 O O . LYS B 1 269 ? 50.770 46.829 33.361 1.00 47.09 269 LYS B O 1
ATOM 4663 N N . LYS B 1 270 ? 50.908 46.504 31.139 1.00 46.60 270 LYS B N 1
ATOM 4664 C CA . LYS B 1 270 ? 49.480 46.713 30.912 1.00 46.89 270 LYS B CA 1
ATOM 4665 C C . LYS B 1 270 ? 48.663 45.718 31.736 1.00 45.71 270 LYS B C 1
ATOM 4666 O O . LYS B 1 270 ? 47.700 46.091 32.408 1.00 45.99 270 LYS B O 1
ATOM 4672 N N . ILE B 1 271 ? 49.051 44.448 31.682 1.00 43.87 271 ILE B N 1
ATOM 4673 C CA . ILE B 1 271 ? 48.362 43.408 32.434 1.00 43.14 271 ILE B CA 1
ATOM 4674 C C . ILE B 1 271 ? 48.465 43.697 33.933 1.00 43.21 271 ILE B C 1
ATOM 4675 O O . ILE B 1 271 ? 47.474 43.625 34.667 1.00 42.89 271 ILE B O 1
ATOM 4680 N N . ALA B 1 272 ? 49.668 44.033 34.385 1.00 42.87 272 ALA B N 1
ATOM 4681 C CA . ALA B 1 272 ? 49.890 44.321 35.795 1.00 44.61 272 ALA B CA 1
ATOM 4682 C C . ALA B 1 272 ? 49.118 45.558 36.258 1.00 44.59 272 ALA B C 1
ATOM 4683 O O . ALA B 1 272 ? 48.485 45.537 37.316 1.00 44.50 272 ALA B O 1
ATOM 4685 N N . ASP B 1 273 ? 49.156 46.625 35.465 1.00 44.89 273 ASP B N 1
ATOM 4686 C CA . ASP B 1 273 ? 48.456 47.852 35.833 1.00 46.58 273 ASP B CA 1
ATOM 4687 C C . ASP B 1 273 ? 46.949 47.674 35.931 1.00 46.98 273 ASP B C 1
ATOM 4688 O O . ASP B 1 273 ? 46.268 48.496 36.542 1.00 47.25 273 ASP B O 1
ATOM 4693 N N . ALA B 1 274 ? 46.430 46.605 35.330 1.00 46.94 274 ALA B N 1
ATOM 4694 C CA . ALA B 1 274 ? 44.994 46.336 35.370 1.00 44.76 274 ALA B CA 1
ATOM 4695 C C . ALA B 1 274 ? 44.680 45.370 36.500 1.00 44.22 274 ALA B C 1
ATOM 4696 O O . ALA B 1 274 ? 43.565 44.852 36.601 1.00 45.42 274 ALA B O 1
ATOM 4698 N N . GLY B 1 275 ? 45.675 45.123 37.345 1.00 41.81 275 GLY B N 1
ATOM 4699 C CA . GLY B 1 275 ? 45.484 44.233 38.478 1.00 41.97 275 GLY B CA 1
ATOM 4700 C C . GLY B 1 275 ? 45.826 42.773 38.228 1.00 41.20 275 GL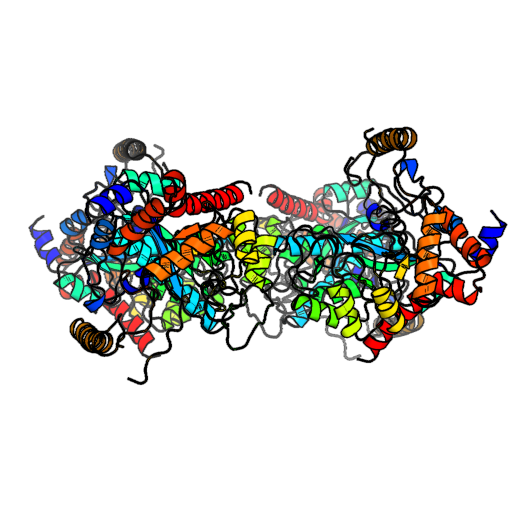Y B C 1
ATOM 4701 O O . GLY B 1 275 ? 45.657 41.937 39.115 1.00 41.35 275 GLY B O 1
ATOM 4702 N N . GLY B 1 276 ? 46.319 42.470 37.030 1.00 42.04 276 GLY B N 1
ATOM 4703 C CA . GLY B 1 276 ? 46.658 41.097 36.691 1.00 41.67 276 GLY B CA 1
ATOM 4704 C C . GLY B 1 276 ? 48.071 40.665 37.039 1.00 41.92 276 GLY B C 1
ATOM 4705 O O . GLY B 1 276 ? 48.788 41.358 37.773 1.00 40.36 276 GLY B O 1
ATOM 4706 N N . ALA B 1 277 ? 48.478 39.512 36.512 1.00 38.31 277 ALA B N 1
ATOM 4707 C CA . ALA B 1 277 ? 49.812 38.990 36.775 1.00 37.34 277 ALA B CA 1
ATOM 4708 C C . ALA B 1 277 ? 50.280 38.028 35.687 1.00 38.07 277 ALA B C 1
ATOM 4709 O O . ALA B 1 277 ? 49.473 37.502 34.914 1.00 38.20 277 ALA B O 1
ATOM 4711 N N . ILE B 1 278 ? 51.590 37.815 35.633 1.00 37.87 278 ILE B N 1
ATOM 4712 C CA . ILE B 1 278 ? 52.203 36.913 34.672 1.00 38.14 278 ILE B CA 1
ATOM 4713 C C . ILE B 1 278 ? 52.925 35.835 35.472 1.00 39.44 278 ILE B C 1
ATOM 4714 O O . ILE B 1 278 ? 53.808 36.143 36.281 1.00 37.81 278 ILE B O 1
ATOM 4719 N N . CYS B 1 279 ? 52.536 34.578 35.264 1.00 38.42 279 CYS B N 1
ATOM 4720 C CA . CYS B 1 279 ? 53.153 33.460 35.973 1.00 38.09 279 CYS B CA 1
ATOM 4721 C C . CYS B 1 279 ? 54.310 32.938 35.118 1.00 37.35 279 CYS B C 1
ATOM 4722 O O . CYS B 1 279 ? 54.125 32.553 33.957 1.00 37.50 279 CYS B O 1
ATOM 4725 N N . ILE B 1 280 ? 55.504 32.925 35.705 1.00 36.67 280 ILE B N 1
ATOM 4726 C CA . ILE B 1 280 ? 56.719 32.538 34.997 1.00 35.15 280 ILE B CA 1
ATOM 4727 C C . ILE B 1 280 ? 56.856 31.101 34.494 1.00 33.97 280 ILE B C 1
ATOM 4728 O O . ILE B 1 280 ? 56.847 30.141 35.260 1.00 32.99 280 ILE B O 1
ATOM 4733 N N . ASN B 1 281 ? 57.009 30.993 33.179 1.00 35.02 281 ASN B N 1
ATOM 4734 C CA . ASN B 1 281 ? 57.155 29.722 32.473 1.00 35.90 281 ASN B CA 1
ATOM 4735 C C . ASN B 1 281 ? 58.626 29.288 32.484 1.00 37.10 281 ASN B C 1
ATOM 4736 O O . ASN B 1 281 ? 59.526 30.119 32.657 1.00 36.33 281 ASN B O 1
ATOM 4741 N N . SER B 1 282 ? 58.875 27.996 32.297 1.00 37.25 282 SER B N 1
ATOM 4742 C CA . SER B 1 282 ? 60.248 27.494 32.284 1.00 37.62 282 SER B CA 1
ATOM 4743 C C . SER B 1 282 ? 60.725 27.181 30.868 1.00 38.23 282 SER B C 1
ATOM 4744 O O . SER B 1 282 ? 61.858 26.749 30.667 1.00 38.29 282 SER B O 1
ATOM 4747 N N . ILE B 1 283 ? 59.860 27.378 29.877 1.00 37.73 283 ILE B N 1
ATOM 4748 C CA . ILE B 1 283 ? 60.275 27.152 28.500 1.00 37.90 283 ILE B CA 1
ATOM 4749 C C . ILE B 1 283 ? 60.120 28.443 27.703 1.00 37.86 283 ILE B C 1
ATOM 4750 O O . ILE B 1 283 ? 59.628 29.436 28.226 1.00 38.40 283 ILE B O 1
ATOM 4755 N N . TYR B 1 284 ? 60.535 28.420 26.443 1.00 38.48 284 TYR B N 1
ATOM 4756 C CA . TYR B 1 284 ? 60.494 29.600 25.586 1.00 40.54 284 TYR B CA 1
ATOM 4757 C C . TYR B 1 284 ? 61.433 30.654 26.181 1.00 41.75 284 TYR B C 1
ATOM 4758 O O . TYR B 1 284 ? 61.132 31.850 26.196 1.00 39.11 284 TYR B O 1
ATOM 4767 N N . LEU B 1 285 ? 62.576 30.187 26.681 1.00 42.45 285 LEU B N 1
ATOM 4768 C CA . LEU B 1 285 ? 63.571 31.072 27.278 1.00 44.39 285 LEU B CA 1
ATOM 4769 C C . LEU B 1 285 ? 64.939 30.958 26.609 1.00 45.90 285 LEU B C 1
ATOM 4770 O O . LEU B 1 285 ? 65.858 31.707 26.941 1.00 45.72 285 LEU B O 1
ATOM 4775 N N . THR B 1 286 ? 65.074 30.020 25.677 1.00 46.88 286 THR B N 1
ATOM 4776 C CA . THR B 1 286 ? 66.334 29.833 24.968 1.00 48.88 286 THR B CA 1
ATOM 4777 C C . THR B 1 286 ? 66.105 29.045 23.682 1.00 49.60 286 THR B C 1
ATOM 4778 O O . THR B 1 286 ? 65.035 28.471 23.486 1.00 48.97 286 THR B O 1
ATOM 4782 N N . ASP B 1 287 ? 67.100 29.037 22.798 1.00 50.09 287 ASP B N 1
ATOM 4783 C CA . ASP B 1 287 ? 66.988 28.295 21.545 1.00 51.45 287 ASP B CA 1
ATOM 4784 C C . ASP B 1 287 ? 67.117 26.816 21.892 1.00 51.07 287 ASP B C 1
ATOM 4785 O O . ASP B 1 287 ? 68.170 26.372 22.341 1.00 49.69 287 ASP B O 1
ATOM 4790 N N . THR B 1 288 ? 66.046 26.059 21.681 1.00 51.34 288 THR B N 1
ATOM 4791 C CA . THR B 1 288 ? 66.046 24.638 22.008 1.00 52.15 288 THR B CA 1
ATOM 4792 C C . THR B 1 288 ? 66.419 23.741 20.831 1.00 52.76 288 THR B C 1
ATOM 4793 O O . THR B 1 288 ? 66.348 22.517 20.934 1.00 51.38 288 THR B O 1
ATOM 4797 N N . THR B 1 289 ? 66.812 24.343 19.713 1.00 54.13 289 THR B N 1
ATOM 4798 C CA . THR B 1 289 ? 67.198 23.557 18.547 1.00 56.77 289 THR B CA 1
ATOM 4799 C C . THR B 1 289 ? 68.183 22.475 18.981 1.00 57.42 289 THR B C 1
ATOM 4800 O O . THR B 1 289 ? 69.217 22.769 19.582 1.00 56.23 289 THR B O 1
ATOM 4804 N N . PRO B 1 290 ? 67.864 21.207 18.685 1.00 58.31 290 PRO B N 1
ATOM 4805 C CA . PRO B 1 290 ? 68.706 20.064 19.042 1.00 58.49 290 PRO B CA 1
ATOM 4806 C C . PRO B 1 290 ? 69.949 19.908 18.175 1.00 57.90 290 PRO B C 1
ATOM 4807 O O . PRO B 1 290 ? 69.948 20.265 16.997 1.00 55.54 290 PRO B O 1
ATOM 4811 N N . SER B 1 291 ? 71.013 19.381 18.775 1.00 57.55 291 SER B N 1
ATOM 4812 C CA . SER B 1 291 ? 72.253 19.138 18.049 1.00 56.44 291 SER B CA 1
ATOM 4813 C C . SER B 1 291 ? 71.951 18.048 17.019 1.00 56.17 291 SER B C 1
ATOM 4814 O O . SER B 1 291 ? 70.973 17.312 17.155 1.00 54.90 291 SER B O 1
ATOM 4817 N N . PRO B 1 292 ? 72.784 17.931 15.973 1.00 57.08 292 PRO B N 1
ATOM 4818 C CA . PRO B 1 292 ? 72.565 16.911 14.941 1.00 57.81 292 PRO B CA 1
ATOM 4819 C C . PRO B 1 292 ? 72.263 15.529 15.517 1.00 58.15 292 PRO B C 1
ATOM 4820 O O . PRO B 1 292 ? 71.405 14.803 15.009 1.00 58.87 292 PRO B O 1
ATOM 4824 N N . GLU B 1 293 ? 72.960 15.172 16.589 1.00 59.96 293 GLU B N 1
ATOM 4825 C CA . GLU B 1 293 ? 72.753 13.871 17.227 1.00 61.18 293 GLU B CA 1
ATOM 4826 C C . GLU B 1 293 ? 71.443 13.808 18.018 1.00 61.74 293 GLU B C 1
ATOM 4827 O O . GLU B 1 293 ? 70.944 14.824 18.521 1.00 60.94 293 GLU B O 1
ATOM 4833 N N . ALA B 1 304 ? 57.231 7.590 20.680 1.00 55.02 304 ALA B N 1
ATOM 4834 C CA . ALA B 1 304 ? 56.760 7.305 22.032 1.00 56.36 304 ALA B CA 1
ATOM 4835 C C . ALA B 1 304 ? 55.453 6.523 21.977 1.00 56.68 304 ALA B C 1
ATOM 4836 O O . ALA B 1 304 ? 54.622 6.750 21.102 1.00 56.73 304 ALA B O 1
ATOM 4838 N N . PRO B 1 305 ? 55.256 5.588 22.917 1.00 58.07 305 PRO B N 1
ATOM 4839 C CA . PRO B 1 305 ? 54.034 4.782 22.948 1.00 59.26 305 PRO B CA 1
ATOM 4840 C C . PRO B 1 305 ? 52.850 5.536 23.546 1.00 59.64 305 PRO B C 1
ATOM 4841 O O . PRO B 1 305 ? 53.016 6.585 24.169 1.00 57.80 305 PRO B O 1
ATOM 4845 N N . ASP B 1 306 ? 51.654 4.994 23.345 1.00 60.92 306 ASP B N 1
ATOM 4846 C CA . ASP B 1 306 ? 50.447 5.604 23.876 1.00 62.21 306 ASP B CA 1
ATOM 4847 C C . ASP B 1 306 ? 50.438 5.344 25.373 1.00 61.98 306 ASP B C 1
ATOM 4848 O O . ASP B 1 306 ? 50.191 4.223 25.817 1.00 62.27 306 ASP B O 1
ATOM 4853 N N . MET B 1 307 ? 50.716 6.387 26.147 1.00 61.87 307 MET B N 1
ATOM 4854 C CA . MET B 1 307 ? 50.764 6.278 27.598 1.00 62.26 307 MET B CA 1
ATOM 4855 C C . MET B 1 307 ? 49.476 5.755 28.223 1.00 62.07 307 MET B C 1
ATOM 4856 O O . MET B 1 307 ? 49.482 5.281 29.358 1.00 62.23 307 MET B O 1
ATOM 4861 N N . LYS B 1 308 ? 48.375 5.835 27.486 1.00 61.99 308 LYS B N 1
ATOM 4862 C CA . LYS B 1 308 ? 47.092 5.377 28.005 1.00 62.43 308 LYS B CA 1
ATOM 4863 C C . LYS B 1 308 ? 46.788 3.915 27.678 1.00 62.72 308 LYS B C 1
ATOM 4864 O O . LYS B 1 308 ? 45.807 3.356 28.172 1.00 63.17 308 LYS B O 1
ATOM 4870 N N . THR B 1 309 ? 47.628 3.288 26.862 1.00 62.57 309 THR B N 1
ATOM 4871 C CA . THR B 1 309 ? 47.395 1.896 26.489 1.00 63.30 309 THR B CA 1
ATOM 4872 C C . THR B 1 309 ? 48.653 1.033 26.464 1.00 63.21 309 THR B C 1
ATOM 4873 O O . THR B 1 309 ? 48.566 -0.189 26.363 1.00 63.49 309 THR B O 1
ATOM 4877 N N . ALA B 1 310 ? 49.821 1.663 26.555 1.00 62.92 310 ALA B N 1
ATOM 4878 C CA . ALA B 1 310 ? 51.086 0.931 26.534 1.00 61.12 310 ALA B CA 1
ATOM 4879 C C . ALA B 1 310 ? 51.316 0.153 27.830 1.00 60.91 310 ALA B C 1
ATOM 4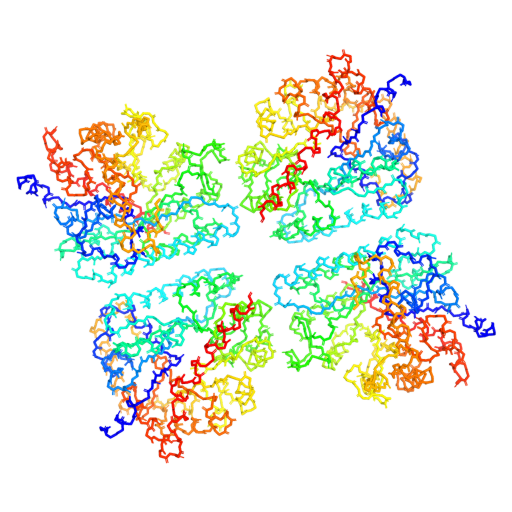880 O O . ALA B 1 310 ? 50.842 0.550 28.899 1.00 60.24 310 ALA B O 1
ATOM 4882 N N . THR B 1 311 ? 52.047 -0.954 27.727 1.00 59.57 311 THR B N 1
ATOM 4883 C CA . THR B 1 311 ? 52.345 -1.788 28.886 1.00 59.88 311 THR B CA 1
ATOM 4884 C C . THR B 1 311 ? 53.400 -1.104 29.749 1.00 60.14 311 THR B C 1
ATOM 4885 O O . THR B 1 311 ? 54.274 -0.407 29.234 1.00 60.03 311 THR B O 1
ATOM 4889 N N . PRO B 1 312 ? 53.329 -1.292 31.075 1.00 60.16 312 PRO B N 1
ATOM 4890 C CA . PRO B 1 312 ? 54.301 -0.679 31.986 1.00 59.63 312 PRO B CA 1
ATOM 4891 C C . PRO B 1 312 ? 55.741 -0.932 31.534 1.00 59.02 312 PRO B C 1
ATOM 4892 O O . PRO B 1 312 ? 56.618 -0.087 31.722 1.00 57.40 312 PRO B O 1
ATOM 4896 N N . GLU B 1 313 ? 55.978 -2.095 30.934 1.00 58.93 313 GLU B N 1
ATOM 4897 C CA . GLU B 1 313 ? 57.309 -2.438 30.444 1.00 58.73 313 GLU B CA 1
ATOM 4898 C C . GLU B 1 313 ? 57.641 -1.587 29.223 1.00 58.67 313 GLU B C 1
ATOM 4899 O O . GLU B 1 313 ? 58.741 -1.045 29.115 1.00 58.08 313 GLU B O 1
ATOM 4905 N N . ALA B 1 314 ? 56.685 -1.476 28.304 1.00 57.69 314 ALA B N 1
ATOM 4906 C CA . ALA B 1 314 ? 56.880 -0.683 27.091 1.00 58.40 314 ALA B CA 1
ATOM 4907 C C . ALA B 1 314 ? 57.225 0.762 27.454 1.00 57.88 314 ALA B C 1
ATOM 4908 O O . ALA B 1 314 ? 58.127 1.357 26.867 1.00 56.97 314 ALA B O 1
ATOM 4910 N N . VAL B 1 315 ? 56.502 1.318 28.422 1.00 58.04 315 VAL B N 1
ATOM 4911 C CA . VAL B 1 315 ? 56.736 2.687 28.869 1.00 58.70 315 VAL B CA 1
ATOM 4912 C C . VAL B 1 315 ? 58.149 2.793 29.438 1.00 59.39 315 VAL B C 1
ATOM 4913 O O . VAL B 1 315 ? 58.881 3.741 29.147 1.00 58.51 315 VAL B O 1
ATOM 4917 N N . LYS B 1 316 ? 58.528 1.808 30.246 1.00 59.99 316 LYS B N 1
ATOM 4918 C CA . LYS B 1 316 ? 59.854 1.784 30.843 1.00 60.96 316 LYS B CA 1
ATOM 4919 C C . LYS B 1 316 ? 60.889 1.725 29.732 1.00 60.35 316 LYS B C 1
ATOM 4920 O O . LYS B 1 316 ? 61.918 2.400 29.791 1.00 59.94 316 LYS B O 1
ATOM 4926 N N . ALA B 1 317 ? 60.599 0.914 28.718 1.00 59.46 317 ALA B N 1
ATOM 4927 C CA . ALA B 1 317 ? 61.485 0.747 27.573 1.00 57.78 317 ALA B CA 1
ATOM 4928 C C . ALA B 1 317 ? 61.846 2.088 26.948 1.00 56.76 317 ALA B C 1
ATOM 4929 O O . ALA B 1 317 ? 63.023 2.421 26.820 1.00 56.61 317 ALA B O 1
ATOM 4931 N N . TYR B 1 318 ? 60.835 2.857 26.555 1.00 55.94 318 TYR B N 1
ATOM 4932 C CA . TYR B 1 318 ? 61.085 4.154 25.943 1.00 55.19 318 TYR B CA 1
ATOM 4933 C C . TYR B 1 318 ? 61.779 5.094 26.907 1.00 53.40 318 TYR B C 1
ATOM 4934 O O . TYR B 1 318 ? 62.710 5.799 26.525 1.00 51.98 318 TYR B O 1
ATOM 4943 N N . ALA B 1 319 ? 61.317 5.107 28.154 1.00 51.99 319 ALA B N 1
ATOM 4944 C CA . ALA B 1 319 ? 61.896 5.975 29.169 1.00 52.50 319 ALA B CA 1
ATOM 4945 C C . ALA B 1 319 ? 63.396 5.713 29.289 1.00 52.40 319 ALA B C 1
ATOM 4946 O O . ALA B 1 319 ? 64.188 6.647 29.390 1.00 51.60 319 ALA B O 1
ATOM 4948 N N . ASP B 1 320 ? 63.778 4.441 29.266 1.00 53.24 320 ASP B N 1
ATOM 4949 C CA . ASP B 1 320 ? 65.183 4.067 29.366 1.00 55.15 320 ASP B CA 1
ATOM 4950 C C . ASP B 1 320 ? 65.974 4.536 28.146 1.00 55.59 320 ASP B C 1
ATOM 4951 O O . ASP B 1 320 ? 67.042 5.133 28.290 1.00 55.82 320 ASP B O 1
ATOM 4956 N N . LYS B 1 321 ? 65.452 4.271 26.951 1.00 55.34 321 LYS B N 1
ATOM 4957 C CA . LYS B 1 321 ? 66.127 4.692 25.725 1.00 56.51 321 LYS B CA 1
ATOM 4958 C C . LYS B 1 321 ? 66.247 6.212 25.724 1.00 55.06 321 LYS B C 1
ATOM 4959 O O . LYS B 1 321 ? 67.312 6.768 25.458 1.00 54.75 321 LYS B O 1
ATOM 4965 N N . ARG B 1 322 ? 65.136 6.872 26.027 1.00 53.90 322 ARG B N 1
ATOM 4966 C CA . ARG B 1 322 ? 65.070 8.324 26.072 1.00 53.67 322 ARG B CA 1
ATOM 4967 C C . ARG B 1 322 ? 66.089 8.887 27.055 1.00 52.65 322 ARG B C 1
ATOM 4968 O O . ARG B 1 322 ? 66.804 9.840 26.745 1.00 50.58 322 ARG B O 1
ATOM 4976 N N . ALA B 1 323 ? 66.139 8.293 28.243 1.00 51.73 323 ALA B N 1
ATOM 4977 C CA . ALA B 1 323 ? 67.062 8.723 29.285 1.00 51.56 323 ALA B CA 1
ATOM 4978 C C . ALA B 1 323 ? 68.499 8.681 28.779 1.00 50.90 323 ALA B C 1
ATOM 4979 O O . ALA B 1 323 ? 69.254 9.631 28.970 1.00 51.34 323 ALA B O 1
ATOM 4981 N N . ALA B 1 324 ? 68.865 7.576 28.140 1.00 50.16 324 ALA B N 1
ATOM 4982 C CA . ALA B 1 324 ? 70.207 7.405 27.601 1.00 49.81 324 ALA B CA 1
ATOM 4983 C C . ALA B 1 324 ? 70.501 8.519 26.603 1.00 49.58 324 ALA B C 1
ATOM 4984 O O . ALA B 1 324 ? 71.569 9.134 26.634 1.00 48.78 324 ALA B O 1
ATOM 4986 N N . ILE B 1 325 ? 69.540 8.785 25.726 1.00 49.27 325 ILE B N 1
ATOM 4987 C CA . ILE B 1 325 ? 69.699 9.818 24.713 1.00 48.90 325 ILE B CA 1
ATOM 4988 C C . ILE B 1 325 ? 69.874 11.183 25.367 1.00 49.37 325 ILE B C 1
ATOM 4989 O O . ILE B 1 325 ? 70.762 11.954 24.996 1.00 48.91 325 ILE B O 1
ATOM 4994 N N . ASP B 1 326 ? 69.031 11.481 26.350 1.00 48.52 326 ASP B N 1
ATOM 4995 C CA . ASP B 1 326 ? 69.110 12.758 27.041 1.00 49.12 326 ASP B CA 1
ATOM 4996 C C . ASP B 1 326 ? 70.432 12.916 27.776 1.00 49.99 326 ASP B C 1
ATOM 4997 O O . ASP B 1 326 ? 70.894 14.034 27.994 1.00 47.92 326 ASP B O 1
ATOM 5002 N N . LYS B 1 327 ? 71.029 11.795 28.161 1.00 52.24 327 LYS B N 1
ATOM 5003 C CA . LYS B 1 327 ? 72.303 11.827 28.862 1.00 54.97 327 LYS B CA 1
ATOM 5004 C C . LYS B 1 327 ? 73.451 11.962 27.869 1.00 53.53 327 LYS B C 1
ATOM 5005 O O . LYS B 1 327 ? 74.384 12.726 28.099 1.00 55.70 327 LYS B O 1
ATOM 5011 N N . ALA B 1 328 ? 73.371 11.224 26.765 1.00 52.66 328 ALA B N 1
ATOM 5012 C CA . ALA B 1 328 ? 74.411 11.259 25.740 1.00 51.91 328 ALA B CA 1
ATOM 5013 C C . ALA B 1 328 ? 74.430 12.607 25.020 1.00 52.19 328 ALA B C 1
ATOM 5014 O O . ALA B 1 328 ? 75.493 13.184 24.781 1.00 50.83 328 ALA B O 1
ATOM 5016 N N . HIS B 1 329 ? 73.247 13.111 24.682 1.00 52.20 329 HIS B N 1
ATOM 5017 C CA . HIS B 1 329 ? 73.143 14.385 23.984 1.00 51.68 329 HIS B CA 1
ATOM 5018 C C . HIS B 1 329 ? 72.048 15.247 24.604 1.00 52.99 329 HIS B C 1
ATOM 5019 O O . HIS B 1 329 ? 70.946 15.373 24.067 1.00 50.67 329 HIS B O 1
ATOM 5026 N N . PRO B 1 330 ? 72.352 15.863 25.754 1.00 53.76 330 PRO B N 1
ATOM 5027 C CA . PRO B 1 330 ? 71.418 16.721 26.484 1.00 54.32 330 PRO B CA 1
ATOM 5028 C C . PRO B 1 330 ? 70.701 17.729 25.592 1.00 53.90 330 PRO B C 1
ATOM 5029 O O . PRO B 1 330 ? 71.267 18.249 24.630 1.00 53.20 330 PRO B O 1
ATOM 5033 N N . ALA B 1 331 ? 69.441 17.995 25.909 1.00 52.81 331 ALA B N 1
ATOM 5034 C CA . ALA B 1 331 ? 68.673 18.959 25.142 1.00 51.13 331 ALA B CA 1
ATOM 5035 C C . ALA B 1 331 ? 69.043 20.356 25.646 1.00 50.21 331 ALA B C 1
ATOM 5036 O O . ALA B 1 331 ? 69.425 20.530 26.807 1.00 47.42 331 ALA B O 1
ATOM 5038 N N . ALA B 1 332 ? 68.944 21.348 24.770 1.00 49.02 332 ALA B N 1
ATOM 5039 C CA . ALA B 1 332 ? 69.249 22.722 25.153 1.00 49.47 332 ALA B CA 1
ATOM 5040 C C . ALA B 1 332 ? 68.011 23.289 25.851 1.00 48.91 332 ALA B C 1
ATOM 5041 O O . ALA B 1 332 ? 67.028 23.625 25.195 1.00 50.57 332 ALA B O 1
ATOM 5043 N N . ARG B 1 333 ? 68.061 23.398 27.175 1.00 48.32 333 ARG B N 1
ATOM 5044 C CA . ARG B 1 333 ? 66.917 23.885 27.943 1.00 48.28 333 ARG B CA 1
ATOM 5045 C C . ARG B 1 333 ? 67.235 25.069 28.844 1.00 47.86 333 ARG B C 1
ATOM 5046 O O . ARG B 1 333 ? 66.332 25.647 29.443 1.00 46.39 333 ARG B O 1
ATOM 5054 N N . GLY B 1 334 ? 68.509 25.429 28.953 1.00 47.25 334 GLY B N 1
ATOM 5055 C CA . GLY B 1 334 ? 68.869 26.519 29.839 1.00 44.36 334 GLY B CA 1
ATOM 5056 C C . GLY B 1 334 ? 68.930 25.942 31.241 1.00 43.45 334 GLY B C 1
ATOM 5057 O O . GLY B 1 334 ? 68.827 24.728 31.407 1.00 42.77 334 GLY B O 1
ATOM 5058 N N . ASP B 1 335 ? 69.089 26.790 32.252 1.00 43.55 335 ASP B N 1
ATOM 5059 C CA . ASP B 1 335 ? 69.171 26.311 33.629 1.00 44.60 335 ASP B CA 1
ATOM 5060 C C . ASP B 1 335 ? 68.363 27.172 34.583 1.00 44.46 335 ASP B C 1
ATOM 5061 O O . ASP B 1 335 ? 67.667 28.097 34.161 1.00 44.92 335 ASP B O 1
ATOM 5066 N N . PHE B 1 336 ? 68.467 26.870 35.873 1.00 43.85 336 PHE B N 1
ATOM 5067 C CA . PHE B 1 336 ? 67.727 27.610 36.879 1.00 44.31 336 PHE B CA 1
ATOM 5068 C C . PHE B 1 336 ? 67.999 29.113 36.860 1.00 44.91 336 PHE B C 1
ATOM 5069 O O . PHE B 1 336 ? 67.084 29.910 37.068 1.00 43.96 336 PHE B O 1
ATOM 5077 N N . ASP B 1 337 ? 69.245 29.510 36.617 1.00 44.82 337 ASP B N 1
ATOM 5078 C CA . ASP B 1 337 ? 69.557 30.936 36.582 1.00 45.17 337 ASP B CA 1
ATOM 5079 C C . ASP B 1 337 ? 68.743 31.630 35.503 1.00 43.41 337 ASP B C 1
ATOM 5080 O O . ASP B 1 337 ? 68.315 32.766 35.674 1.00 42.97 337 ASP B O 1
ATOM 5085 N N . LEU B 1 338 ? 68.540 30.944 34.386 1.00 43.27 338 LEU B N 1
ATOM 5086 C CA . LEU B 1 338 ? 67.770 31.510 33.289 1.00 43.69 338 LEU B CA 1
ATOM 5087 C C . LEU B 1 338 ? 66.314 31.701 33.726 1.00 43.14 338 LEU B C 1
ATOM 5088 O O . LEU B 1 338 ? 65.677 32.701 33.382 1.00 40.31 338 LEU B O 1
ATOM 5093 N N . TYR B 1 339 ? 65.798 30.749 34.501 1.00 42.95 339 TYR B N 1
ATOM 5094 C CA . TYR B 1 339 ? 64.428 30.839 34.985 1.00 42.21 339 TYR B CA 1
ATOM 5095 C C . TYR B 1 339 ? 64.295 32.088 35.855 1.00 42.43 339 TYR B C 1
ATOM 5096 O O . TYR B 1 339 ? 63.345 32.861 35.712 1.00 41.81 339 TYR B O 1
ATOM 5105 N N . MET B 1 340 ? 65.254 32.289 36.754 1.00 41.13 340 MET B N 1
ATOM 5106 C CA . MET B 1 340 ? 65.215 33.454 37.626 1.00 41.42 340 MET B CA 1
ATOM 5107 C C . MET B 1 340 ? 65.464 34.749 36.851 1.00 41.66 340 MET B C 1
ATOM 5108 O O . MET B 1 340 ? 64.956 35.804 37.223 1.00 41.35 340 MET B O 1
ATOM 5113 N N . LYS B 1 341 ? 66.238 34.664 35.772 1.00 42.38 341 LYS B N 1
ATOM 5114 C CA . LYS B 1 341 ? 66.514 35.828 34.937 1.00 43.19 341 LYS B CA 1
ATOM 5115 C C . LYS B 1 341 ? 65.172 36.310 34.378 1.00 42.62 341 LYS B C 1
ATOM 5116 O O . LYS B 1 341 ? 64.884 37.510 34.338 1.00 39.91 341 LYS B O 1
ATOM 5122 N N . SER B 1 342 ? 64.349 35.358 33.946 1.00 41.27 342 SER B N 1
ATOM 5123 C CA . SER B 1 342 ? 63.033 35.685 33.409 1.00 40.26 342 SER B CA 1
ATOM 5124 C C . SER B 1 342 ? 62.163 36.292 34.510 1.00 40.04 342 SER B C 1
ATOM 5125 O O . SER B 1 342 ? 61.609 37.376 34.344 1.00 41.25 342 SER B O 1
ATOM 5128 N N . MET B 1 343 ? 62.061 35.595 35.639 1.00 40.50 343 MET B N 1
ATOM 5129 C CA . MET B 1 343 ? 61.239 36.060 36.755 1.00 41.23 343 MET B CA 1
ATOM 5130 C C . MET B 1 343 ? 61.658 37.443 37.242 1.00 43.18 343 MET B C 1
ATOM 5131 O O . MET B 1 343 ? 60.818 38.319 37.459 1.00 42.67 343 MET B O 1
ATOM 5136 N N . LEU B 1 344 ? 62.962 37.641 37.410 1.00 43.86 344 LEU B N 1
ATOM 5137 C CA . LEU B 1 344 ? 63.467 38.926 37.882 1.00 45.24 344 LEU B CA 1
ATOM 5138 C C . LEU B 1 344 ? 63.123 40.065 36.938 1.00 44.61 344 LEU B C 1
ATOM 5139 O O . LEU B 1 344 ? 62.768 41.159 37.386 1.00 45.60 344 LEU B O 1
ATOM 5144 N N . HIS B 1 345 ? 63.217 39.822 35.635 1.00 44.15 345 HIS B N 1
ATOM 5145 C CA . HIS B 1 345 ? 62.896 40.870 34.678 1.00 44.25 345 HIS B CA 1
ATOM 5146 C C . HIS B 1 345 ? 61.417 41.225 34.704 1.00 44.02 345 HIS B C 1
ATOM 5147 O O . HIS B 1 345 ? 61.056 42.396 34.616 1.00 44.10 345 HIS B O 1
ATOM 5154 N N . VAL B 1 346 ? 60.553 40.219 34.815 1.00 43.96 346 VAL B N 1
ATOM 5155 C CA . VAL B 1 346 ? 59.123 40.490 34.854 1.00 42.74 346 VAL B CA 1
ATOM 5156 C C . VAL B 1 346 ? 58.813 41.238 36.146 1.00 42.98 346 VAL B C 1
ATOM 5157 O O . VAL B 1 346 ? 57.956 42.121 36.173 1.00 41.79 346 VAL B O 1
ATOM 5161 N N . LEU B 1 347 ? 59.515 40.885 37.216 1.00 44.04 347 LEU B N 1
ATOM 5162 C CA . LEU B 1 347 ? 59.311 41.554 38.496 1.00 46.32 347 LEU B CA 1
ATOM 5163 C C . LEU B 1 347 ? 59.650 43.039 38.380 1.00 47.93 347 LEU B C 1
ATOM 5164 O O . LEU B 1 347 ? 58.967 43.885 38.955 1.00 48.73 347 LEU B O 1
ATOM 5169 N N . LYS B 1 348 ? 60.703 43.346 37.627 1.00 50.19 348 LYS B N 1
ATOM 5170 C CA . LYS B 1 348 ? 61.141 44.724 37.425 1.00 51.44 348 LYS B CA 1
ATOM 5171 C C . LYS B 1 348 ? 60.096 45.528 36.661 1.00 51.51 348 LYS B C 1
ATOM 5172 O O . LYS B 1 348 ? 59.845 46.696 36.969 1.00 51.26 348 LYS B O 1
ATOM 5178 N N . VAL B 1 349 ? 59.481 44.895 35.667 1.00 50.58 349 VAL B N 1
ATOM 5179 C CA . VAL B 1 349 ? 58.479 45.559 34.843 1.00 49.25 349 VAL B CA 1
ATOM 5180 C C . VAL B 1 349 ? 57.064 45.557 35.422 1.00 49.10 349 VAL B C 1
ATOM 5181 O O . VAL B 1 349 ? 56.394 46.589 35.431 1.00 49.28 349 VAL B O 1
ATOM 5185 N N . ALA B 1 350 ? 56.612 44.401 35.902 1.00 48.54 350 ALA B N 1
ATOM 5186 C CA . ALA B 1 350 ? 55.259 44.269 36.442 1.00 48.08 350 ALA B CA 1
ATOM 5187 C C . ALA B 1 350 ? 55.143 44.510 37.940 1.00 48.15 350 ALA B C 1
ATOM 5188 O O . ALA B 1 350 ? 54.043 44.708 38.457 1.00 48.03 350 ALA B O 1
ATOM 5190 N N . GLY B 1 351 ? 56.269 44.487 38.641 1.00 48.58 351 GLY B N 1
ATOM 5191 C CA . GLY B 1 351 ? 56.232 44.697 40.076 1.00 48.67 351 GLY B CA 1
ATOM 5192 C C . GLY B 1 351 ? 55.953 43.398 40.807 1.00 49.66 351 GLY B C 1
ATOM 5193 O O . GLY B 1 351 ? 55.495 42.431 40.194 1.00 50.92 351 GLY B O 1
ATOM 5194 N N . PRO B 1 352 ? 56.203 43.344 42.125 1.00 49.06 352 PRO B N 1
ATOM 5195 C CA . PRO B 1 352 ? 55.974 42.137 42.924 1.00 48.44 352 PRO B CA 1
ATOM 5196 C C . PRO B 1 352 ? 54.518 41.693 43.013 1.00 47.55 352 PRO B C 1
ATOM 5197 O O . PRO B 1 352 ? 54.238 40.589 43.473 1.00 45.34 352 PRO B O 1
ATOM 5201 N N . LYS B 1 353 ? 53.599 42.548 42.578 1.00 47.00 353 LYS B N 1
ATOM 5202 C CA . LYS B 1 353 ? 52.179 42.215 42.625 1.00 48.86 353 LYS B CA 1
ATOM 5203 C C . LYS B 1 353 ? 51.647 41.656 41.304 1.00 46.79 353 LYS B C 1
ATOM 5204 O O . LYS B 1 353 ? 50.504 41.201 41.236 1.00 46.45 353 LYS B O 1
ATOM 5210 N N . GLY B 1 354 ? 52.476 41.693 40.265 1.00 44.04 354 GLY B N 1
ATOM 5211 C CA . GLY B 1 354 ? 52.056 41.195 38.967 1.00 42.39 354 GLY B CA 1
ATOM 5212 C C . GLY B 1 354 ? 52.845 39.998 38.473 1.00 40.85 354 GLY B C 1
ATOM 5213 O O . GLY B 1 354 ? 52.927 39.772 37.268 1.00 41.66 354 GLY B O 1
ATOM 5214 N N . VAL B 1 355 ? 53.412 39.224 39.395 1.00 39.56 355 VAL B N 1
ATOM 5215 C CA . VAL B 1 355 ? 54.204 38.046 39.031 1.00 39.07 355 VAL B CA 1
ATOM 5216 C C . VAL B 1 355 ? 53.789 36.815 39.839 1.00 38.83 355 VAL B C 1
ATOM 5217 O O . VAL B 1 355 ? 53.444 36.917 41.018 1.00 39.55 355 VAL B O 1
ATOM 5221 N N . CYS B 1 356 ? 53.829 35.651 39.198 1.00 37.60 356 CYS B N 1
ATOM 5222 C CA . CYS B 1 356 ? 53.449 34.395 39.843 1.00 35.81 356 CYS B CA 1
ATOM 5223 C C . CYS B 1 356 ? 54.234 33.230 39.266 1.00 36.23 356 CYS B C 1
ATOM 5224 O O . CYS B 1 356 ? 55.175 33.436 38.499 1.00 36.25 356 CYS B O 1
ATOM 5227 N N . VAL B 1 357 ? 53.854 32.008 39.627 1.00 35.26 357 VAL B N 1
ATOM 5228 C CA . VAL B 1 357 ? 54.577 30.827 39.160 1.00 35.80 357 VAL B CA 1
ATOM 5229 C C . VAL B 1 357 ? 53.758 29.839 38.314 1.00 35.80 357 VAL B C 1
ATOM 5230 O O . VAL B 1 357 ? 52.746 29.315 38.776 1.00 35.82 357 VAL B O 1
ATOM 5234 N N . GLY B 1 358 ? 54.223 29.591 37.089 1.00 34.54 358 GLY B N 1
ATOM 5235 C CA . GLY B 1 358 ? 53.565 28.661 36.182 1.00 35.11 358 GLY B CA 1
ATOM 5236 C C . GLY B 1 358 ? 54.625 28.074 35.272 1.00 33.97 358 GLY B C 1
ATOM 5237 O O . GLY B 1 358 ? 54.734 28.458 34.107 1.00 36.05 358 GLY B O 1
ATOM 5238 N N . ALA B 1 359 ? 55.401 27.137 35.815 1.00 36.07 359 ALA B N 1
ATOM 5239 C CA . ALA B 1 359 ? 56.525 26.511 35.120 1.00 36.22 359 ALA B CA 1
ATOM 5240 C C . ALA B 1 359 ? 56.241 25.562 33.962 1.00 36.51 359 ALA B C 1
ATOM 5241 O O . ALA B 1 359 ? 57.165 25.199 33.225 1.00 35.85 359 ALA B O 1
ATOM 5243 N N . ASP B 1 360 ? 54.985 25.159 33.804 1.00 36.39 360 ASP B N 1
ATOM 5244 C CA . ASP B 1 360 ? 54.579 24.240 32.737 1.00 35.57 360 ASP B CA 1
ATOM 5245 C C . ASP B 1 360 ? 54.955 22.794 33.082 1.00 35.46 360 ASP B C 1
ATOM 5246 O O . ASP B 1 360 ? 55.331 22.004 32.206 1.00 33.30 360 ASP B O 1
ATOM 5251 N N . TRP B 1 361 ? 54.851 22.457 34.364 1.00 36.18 361 TRP B N 1
ATOM 5252 C CA . TRP B 1 361 ? 55.152 21.111 34.826 1.00 37.61 361 TRP B CA 1
ATOM 5253 C C . TRP B 1 361 ? 54.199 20.146 34.120 1.00 37.96 361 TRP B C 1
ATOM 5254 O O . TRP B 1 361 ? 52.995 20.396 34.036 1.00 35.33 361 TRP B O 1
ATOM 5265 N N . ASP B 1 362 ? 54.758 19.056 33.611 1.00 36.07 362 ASP B N 1
ATOM 5266 C CA . ASP B 1 362 ? 54.007 18.031 32.898 1.00 37.06 362 ASP B CA 1
ATOM 5267 C C . ASP B 1 362 ? 53.460 18.515 31.571 1.00 37.45 362 ASP B C 1
ATOM 5268 O O . ASP B 1 362 ? 52.679 17.822 30.918 1.00 38.08 362 ASP B O 1
ATOM 5273 N N . GLY B 1 363 ? 53.887 19.707 31.170 1.00 36.11 363 GLY B N 1
ATOM 5274 C CA . GLY B 1 363 ? 53.452 20.268 29.912 1.00 36.01 363 GLY B CA 1
ATOM 5275 C C . GLY B 1 363 ? 54.650 20.604 29.043 1.00 36.41 363 GLY B C 1
ATOM 5276 O O . GLY B 1 363 ? 54.517 21.316 28.050 1.00 37.57 363 GLY B O 1
ATOM 5277 N N . GLY B 1 364 ? 55.818 20.088 29.417 1.00 35.50 364 GLY B N 1
ATOM 5278 C CA . GLY B 1 364 ? 57.032 20.351 28.659 1.00 35.23 364 GLY B CA 1
ATOM 5279 C C . GLY B 1 364 ? 58.052 21.209 29.407 1.00 36.48 364 GLY B C 1
ATOM 5280 O O . GLY B 1 364 ? 59.135 21.489 28.892 1.00 36.14 364 GLY B O 1
ATOM 5281 N N . GLY B 1 365 ? 57.719 21.620 30.625 1.00 35.39 365 GLY B N 1
ATOM 5282 C CA . GLY B 1 365 ? 58.632 22.452 31.394 1.00 37.08 365 GLY B CA 1
ATOM 5283 C C . GLY B 1 365 ? 59.824 21.701 31.970 1.00 37.85 365 GLY B C 1
ATOM 5284 O O . GLY B 1 365 ? 59.895 20.473 31.889 1.00 35.49 365 GLY B O 1
ATOM 5285 N N . GLY B 1 366 ? 60.763 22.444 32.553 1.00 37.68 366 GLY B N 1
ATOM 5286 C CA . GLY B 1 366 ? 61.937 21.824 33.142 1.00 37.70 366 GLY B CA 1
ATOM 5287 C C . GLY B 1 366 ? 63.234 22.319 32.528 1.00 39.43 366 GLY B C 1
ATOM 5288 O O . GLY B 1 366 ? 63.313 22.533 31.317 1.00 36.57 366 GLY B O 1
ATOM 5289 N N . MET B 1 367 ? 64.256 22.497 33.367 1.00 40.72 367 MET B N 1
ATOM 5290 C CA . MET B 1 367 ? 65.566 22.969 32.916 1.00 42.00 367 MET B CA 1
ATOM 5291 C C . MET B 1 367 ? 66.633 22.318 33.794 1.00 44.19 367 MET B C 1
ATOM 5292 O O . MET B 1 367 ? 66.311 21.617 34.759 1.00 43.24 367 MET B O 1
ATOM 5297 N N . ASP B 1 368 ? 67.904 22.540 33.467 1.00 46.09 368 ASP B N 1
ATOM 5298 C CA . ASP B 1 368 ? 68.975 21.980 34.287 1.00 47.64 368 ASP B CA 1
ATOM 5299 C C . ASP B 1 368 ? 68.865 22.656 35.651 1.00 46.98 368 ASP B C 1
ATOM 5300 O O . ASP B 1 368 ? 68.788 23.882 35.735 1.00 45.39 368 ASP B O 1
ATOM 5305 N N . GLY B 1 369 ? 68.846 21.854 36.711 1.00 46.44 369 GLY B N 1
ATOM 5306 C CA . GLY B 1 369 ? 68.729 22.400 38.050 1.00 46.33 369 GLY B CA 1
ATOM 5307 C C . GLY B 1 369 ? 67.304 22.807 38.390 1.00 46.74 369 GLY B C 1
ATOM 5308 O O . GLY B 1 369 ? 67.059 23.459 39.403 1.00 46.83 369 GLY B O 1
ATOM 5309 N N . PHE B 1 370 ? 66.362 22.419 37.534 1.00 46.36 370 PHE B N 1
ATOM 5310 C CA . PHE B 1 370 ? 64.946 22.733 37.725 1.00 46.47 370 PHE B CA 1
ATOM 5311 C C . PHE B 1 370 ? 64.175 21.622 36.998 1.00 46.47 370 PHE B C 1
ATOM 5312 O O . PHE B 1 370 ? 63.366 21.893 36.117 1.00 45.23 370 PHE B O 1
ATOM 5320 N N . GLU B 1 371 ? 64.454 20.374 37.380 1.00 47.38 371 GLU B N 1
ATOM 5321 C CA . GLU B 1 371 ? 63.857 19.183 36.765 1.00 47.88 371 GLU B CA 1
ATOM 5322 C C . GLU B 1 371 ? 62.382 18.928 37.069 1.00 45.76 371 GLU B C 1
ATOM 5323 O O . GLU B 1 371 ? 61.646 18.463 36.207 1.00 45.45 371 GLU B O 1
ATOM 5329 N N . ASP B 1 372 ? 61.968 19.188 38.301 1.00 45.48 372 ASP B N 1
ATOM 5330 C CA . ASP B 1 372 ? 60.579 19.005 38.701 1.00 44.97 372 ASP B CA 1
ATOM 5331 C C . ASP B 1 372 ? 60.266 19.865 39.919 1.00 44.56 372 ASP B C 1
ATOM 5332 O O . ASP B 1 372 ? 61.077 20.705 40.313 1.00 45.01 372 ASP B O 1
ATOM 5337 N N . ILE B 1 373 ? 59.103 19.654 40.527 1.00 42.56 373 ILE B N 1
ATOM 5338 C CA . ILE B 1 373 ? 58.717 20.475 41.667 1.00 42.67 373 ILE B CA 1
ATOM 5339 C C . ILE B 1 373 ? 59.566 20.343 42.930 1.00 41.79 373 ILE B C 1
ATOM 5340 O O . ILE B 1 373 ? 59.431 21.148 43.847 1.00 42.30 373 ILE B O 1
ATOM 5345 N N . THR B 1 374 ? 60.442 19.346 42.993 1.00 42.55 374 THR B N 1
ATOM 5346 C CA . THR B 1 374 ? 61.282 19.218 44.182 1.00 42.99 374 THR B CA 1
ATOM 5347 C C . THR B 1 374 ? 62.266 20.391 44.236 1.00 43.33 374 THR B C 1
ATOM 5348 O O . THR B 1 374 ? 62.794 20.715 45.297 1.00 44.68 374 THR B O 1
ATOM 5352 N N . ASP B 1 375 ? 62.485 21.038 43.091 1.00 43.10 375 ASP B N 1
ATOM 5353 C CA . ASP B 1 375 ? 63.409 22.173 42.999 1.00 43.83 375 ASP B CA 1
ATOM 5354 C C . ASP B 1 375 ? 62.777 23.540 43.275 1.00 44.67 375 ASP B C 1
ATOM 5355 O O . ASP B 1 375 ? 63.464 24.567 43.221 1.00 44.61 375 ASP B O 1
ATOM 5360 N N . LEU B 1 376 ? 61.481 23.566 43.566 1.00 43.35 376 LEU B N 1
ATOM 5361 C CA . LEU B 1 376 ? 60.796 24.831 43.821 1.00 42.54 376 LEU B CA 1
ATOM 5362 C C . LEU B 1 376 ? 61.372 25.698 44.951 1.00 42.81 376 LEU B C 1
ATOM 5363 O O . LEU B 1 376 ? 61.340 26.926 44.873 1.00 42.49 376 LEU B O 1
ATOM 5368 N N . PRO B 1 377 ? 61.894 25.078 46.021 1.00 43.90 377 PRO B N 1
ATOM 5369 C CA . PRO B 1 377 ? 62.449 25.889 47.115 1.00 45.27 377 PRO B CA 1
ATOM 5370 C C . PRO B 1 377 ? 63.560 26.846 46.674 1.00 46.31 377 PRO B C 1
ATOM 5371 O O . PRO B 1 377 ? 63.796 27.873 47.309 1.00 48.13 377 PRO B O 1
ATOM 5375 N N . LYS B 1 378 ? 64.235 26.504 45.580 1.00 47.19 378 LYS B N 1
ATOM 5376 C CA . LYS B 1 378 ? 65.318 27.326 45.058 1.00 46.71 378 LYS B CA 1
ATOM 5377 C C . LYS B 1 378 ? 64.811 28.697 44.620 1.00 46.70 378 LYS B C 1
ATOM 5378 O O . LYS B 1 378 ? 65.547 29.683 44.661 1.00 45.70 378 LYS B O 1
ATOM 5384 N N . ILE B 1 379 ? 63.548 28.764 44.204 1.00 45.19 379 ILE B N 1
ATOM 5385 C CA . ILE B 1 379 ? 62.967 30.030 43.774 1.00 44.07 379 ILE B CA 1
ATOM 5386 C C . ILE B 1 379 ? 62.868 30.975 44.969 1.00 44.92 379 ILE B C 1
ATOM 5387 O O . ILE B 1 379 ? 63.207 32.153 44.878 1.00 45.70 379 ILE B O 1
ATOM 5392 N N . THR B 1 380 ? 62.393 30.446 46.086 1.00 45.47 380 THR B N 1
ATOM 5393 C CA . THR B 1 380 ? 62.236 31.224 47.302 1.00 47.44 380 THR B CA 1
ATOM 5394 C C . THR B 1 380 ? 63.596 31.709 47.807 1.00 48.81 380 THR B C 1
ATOM 5395 O O . THR B 1 380 ? 63.726 32.835 48.285 1.00 48.52 380 THR B O 1
ATOM 5399 N N . ALA B 1 381 ? 64.606 30.852 47.695 1.00 50.17 381 ALA B N 1
ATOM 5400 C CA . ALA B 1 381 ? 65.951 31.199 48.139 1.00 50.88 381 ALA B CA 1
ATOM 5401 C C . ALA B 1 381 ? 66.495 32.361 47.319 1.00 52.52 381 ALA B C 1
ATOM 5402 O O . ALA B 1 381 ? 66.983 33.344 47.874 1.00 54.11 381 ALA B O 1
ATOM 5404 N N . ARG B 1 382 ? 66.405 32.255 45.995 1.00 52.54 382 ARG B N 1
ATOM 5405 C CA . ARG B 1 382 ? 66.901 33.312 45.125 1.00 52.66 382 ARG B CA 1
ATOM 5406 C C . ARG B 1 382 ? 66.159 34.630 45.332 1.00 53.07 382 ARG B C 1
ATOM 5407 O O . ARG B 1 382 ? 66.769 35.696 45.272 1.00 53.75 382 ARG B O 1
ATOM 5415 N N . LEU B 1 383 ? 64.849 34.565 45.571 1.00 52.04 383 LEU B N 1
ATOM 5416 C CA . LEU B 1 383 ? 64.074 35.784 45.791 1.00 52.11 383 LEU B CA 1
ATOM 5417 C C . LEU B 1 383 ? 64.575 36.520 47.030 1.00 52.95 383 LEU B C 1
ATOM 5418 O O . LEU B 1 383 ? 64.696 37.748 47.025 1.00 52.95 383 LEU B O 1
ATOM 5423 N N . LYS B 1 384 ? 64.858 35.772 48.094 1.00 53.89 384 LYS B N 1
ATOM 5424 C CA . LYS B 1 384 ? 65.382 36.379 49.313 1.00 55.80 384 LYS B CA 1
ATOM 5425 C C . LYS B 1 384 ? 66.768 36.934 48.994 1.00 55.55 384 LYS B C 1
ATOM 5426 O O . LYS B 1 384 ? 67.062 38.101 49.260 1.00 55.00 384 LYS B O 1
ATOM 5432 N N . ALA B 1 385 ? 67.605 36.087 48.404 1.00 55.30 385 ALA B N 1
ATOM 5433 C CA . ALA B 1 385 ? 68.963 36.465 48.035 1.00 55.53 385 ALA B CA 1
ATOM 5434 C C . ALA B 1 385 ? 68.984 37.703 47.139 1.00 56.64 385 ALA B C 1
ATOM 5435 O O . ALA B 1 385 ? 70.010 38.380 47.029 1.00 57.10 385 ALA B O 1
ATOM 5437 N N . GLU B 1 386 ? 67.858 37.996 46.496 1.00 56.42 386 GLU B N 1
ATOM 5438 C CA . GLU B 1 386 ? 67.771 39.160 45.621 1.00 55.99 386 GLU B CA 1
ATOM 5439 C C . GLU B 1 386 ? 67.240 40.364 46.389 1.00 55.93 386 GLU B C 1
ATOM 5440 O O . GLU B 1 386 ? 67.166 41.469 45.853 1.00 57.14 386 GLU B O 1
ATOM 5446 N N . GLY B 1 387 ? 66.854 40.143 47.642 1.00 56.26 387 GLY B N 1
ATOM 5447 C CA . GLY B 1 387 ? 66.367 41.240 48.460 1.00 55.83 387 GLY B CA 1
ATOM 5448 C C . GLY B 1 387 ? 64.867 41.416 48.604 1.00 56.72 387 GLY B C 1
ATOM 5449 O O . GLY B 1 387 ? 64.417 42.425 49.155 1.00 56.51 387 GLY B O 1
ATOM 5450 N N . TYR B 1 388 ? 64.082 40.454 48.124 1.00 55.51 388 TYR B N 1
ATOM 5451 C CA . TYR B 1 388 ? 62.632 40.563 48.231 1.00 54.68 388 TYR B CA 1
ATOM 5452 C C . TYR B 1 388 ? 62.138 40.179 49.621 1.00 54.06 388 TYR B C 1
ATOM 5453 O O . TYR B 1 388 ? 62.593 39.198 50.210 1.00 54.62 388 TYR B O 1
ATOM 5462 N N . SER B 1 389 ? 61.209 40.966 50.146 1.00 54.36 389 SER B N 1
ATOM 5463 C CA . SER B 1 389 ? 60.647 40.710 51.468 1.00 54.33 389 SER B CA 1
ATOM 5464 C C . SER B 1 389 ? 59.795 39.449 51.438 1.00 55.27 389 SER B C 1
ATOM 5465 O O . SER B 1 389 ? 59.542 38.883 50.372 1.00 54.07 389 SER B O 1
ATOM 5468 N N . ASP B 1 390 ? 59.353 39.009 52.612 1.00 55.02 390 ASP B N 1
ATOM 5469 C CA . ASP B 1 390 ? 58.519 37.822 52.689 1.00 55.25 390 ASP B CA 1
ATOM 5470 C C . ASP B 1 390 ? 57.158 38.144 52.084 1.00 54.95 390 ASP B C 1
ATOM 5471 O O . ASP B 1 390 ? 56.539 37.298 51.438 1.00 54.56 390 ASP B O 1
ATOM 5476 N N . ALA B 1 391 ? 56.701 39.375 52.296 1.00 53.40 391 ALA B N 1
ATOM 5477 C CA . ALA B 1 391 ? 55.418 39.812 51.765 1.00 54.16 391 ALA B CA 1
ATOM 5478 C C . ALA B 1 391 ? 55.394 39.623 50.251 1.00 54.43 391 ALA B C 1
ATOM 5479 O O . ALA B 1 391 ? 54.453 39.048 49.708 1.00 54.78 391 ALA B O 1
ATOM 5481 N N . ASP B 1 392 ? 56.436 40.105 49.577 1.00 54.19 392 ASP B N 1
ATOM 5482 C CA . ASP B 1 392 ? 56.524 39.987 48.127 1.00 53.99 392 ASP B CA 1
ATOM 5483 C C . ASP B 1 392 ? 56.641 38.533 47.679 1.00 53.34 392 ASP B C 1
ATOM 5484 O O . ASP B 1 392 ? 56.052 38.136 46.670 1.00 53.68 392 ASP B O 1
ATOM 5489 N N . ILE B 1 393 ? 57.411 37.744 48.421 1.00 51.26 393 ILE B N 1
ATOM 5490 C CA . ILE B 1 393 ? 57.577 36.337 48.086 1.00 50.79 393 ILE B CA 1
ATOM 5491 C C . ILE B 1 393 ? 56.229 35.628 48.225 1.00 51.18 393 ILE B C 1
ATOM 5492 O O . ILE B 1 393 ? 55.875 34.784 47.397 1.00 50.91 393 ILE B O 1
ATOM 5497 N N . GLU B 1 394 ? 55.479 35.985 49.265 1.00 50.65 394 GLU B N 1
ATOM 5498 C CA . GLU B 1 394 ? 54.165 35.395 49.502 1.00 50.48 394 GLU B CA 1
ATOM 5499 C C . GLU B 1 394 ? 53.217 35.755 48.359 1.00 48.63 394 GLU B C 1
ATOM 5500 O O . GLU B 1 394 ? 52.431 34.922 47.904 1.00 48.14 394 GLU B O 1
ATOM 5506 N N . ALA B 1 395 ? 53.299 37.000 47.904 1.00 47.03 395 ALA B N 1
ATOM 5507 C CA . ALA B 1 395 ? 52.459 37.480 46.815 1.00 46.10 395 ALA B CA 1
ATOM 5508 C C . ALA B 1 395 ? 52.772 36.697 45.546 1.00 46.12 395 ALA B C 1
ATOM 5509 O O . ALA B 1 395 ? 51.876 36.271 44.823 1.00 45.42 395 ALA B O 1
ATOM 5511 N N . ILE B 1 396 ? 54.059 36.511 45.285 1.00 45.27 396 ILE B N 1
ATOM 5512 C CA . ILE B 1 396 ? 54.501 35.787 44.107 1.00 43.89 396 ILE B CA 1
ATOM 5513 C C . ILE B 1 396 ? 54.107 34.309 44.135 1.00 43.58 396 ILE B C 1
ATOM 5514 O O . ILE B 1 396 ? 53.741 33.740 43.107 1.00 42.12 396 ILE B O 1
ATOM 5519 N N . TRP B 1 397 ? 54.179 33.686 45.307 1.00 42.88 397 TRP B N 1
ATOM 5520 C CA . TRP B 1 397 ? 53.848 32.274 45.412 1.00 43.71 397 TRP B CA 1
ATOM 5521 C C . TRP B 1 397 ? 52.359 31.946 45.415 1.00 43.20 397 TRP B C 1
ATOM 5522 O O . TRP B 1 397 ? 51.980 30.821 45.087 1.00 43.03 397 TRP B O 1
ATOM 5533 N N . SER B 1 398 ? 51.515 32.905 45.778 1.00 43.16 398 SER B N 1
ATOM 5534 C CA . SER B 1 398 ? 50.079 32.644 45.795 1.00 43.47 398 SER B CA 1
ATOM 5535 C C . SER B 1 398 ? 49.213 33.887 45.960 1.00 43.03 398 SER B C 1
ATOM 5536 O O . SER B 1 398 ? 48.139 33.981 45.367 1.00 42.91 398 SER B O 1
ATOM 5539 N N . GLY B 1 399 ? 49.678 34.833 46.766 1.00 42.33 399 GLY B N 1
ATOM 5540 C CA . GLY B 1 399 ? 48.916 36.047 47.002 1.00 41.53 399 GLY B CA 1
ATOM 5541 C C . GLY B 1 399 ? 48.357 36.752 45.784 1.00 41.69 399 GLY B C 1
ATOM 5542 O O . GLY B 1 399 ? 47.184 37.119 45.764 1.00 43.01 399 GLY B O 1
ATOM 5543 N N . ASN B 1 400 ? 49.183 36.953 44.765 1.00 41.72 400 ASN B N 1
ATOM 5544 C CA . ASN B 1 400 ? 48.725 37.648 43.567 1.00 40.53 400 ASN B CA 1
ATOM 5545 C C . ASN B 1 400 ? 47.645 36.857 42.833 1.00 40.94 400 ASN B C 1
ATOM 5546 O O . ASN B 1 400 ? 46.630 37.413 42.419 1.00 40.63 400 ASN B O 1
ATOM 5551 N N . VAL B 1 401 ? 47.860 35.557 42.678 1.00 40.30 401 VAL B N 1
ATOM 5552 C CA . VAL B 1 401 ? 46.884 34.718 41.988 1.00 40.12 401 VAL B CA 1
ATOM 5553 C C . VAL B 1 401 ? 45.556 34.697 42.747 1.00 39.75 401 VAL B C 1
ATOM 5554 O O . VAL B 1 401 ? 44.494 34.885 42.156 1.00 38.52 401 VAL B O 1
ATOM 5558 N N . LEU B 1 402 ? 45.615 34.472 44.056 1.00 39.00 402 LEU B N 1
ATOM 5559 C CA . LEU B 1 402 ? 44.397 34.447 44.854 1.00 40.65 402 LEU B CA 1
ATOM 5560 C C . LEU B 1 402 ? 43.668 35.786 44.818 1.00 40.83 402 LEU B C 1
ATOM 5561 O O . LEU B 1 402 ? 42.441 35.829 44.881 1.00 42.11 402 LEU B O 1
ATOM 5566 N N . ARG B 1 403 ? 44.420 36.877 44.713 1.00 41.17 403 ARG B N 1
ATOM 5567 C CA . ARG B 1 403 ? 43.814 38.207 44.646 1.00 42.28 403 ARG B CA 1
ATOM 5568 C C . ARG B 1 403 ? 43.039 38.347 43.338 1.00 41.28 403 ARG B C 1
ATOM 5569 O O . ARG B 1 403 ? 41.952 38.928 43.304 1.00 41.71 403 ARG B O 1
ATOM 5577 N N . ILE B 1 404 ? 43.619 37.821 42.262 1.00 40.08 404 ILE B N 1
ATOM 5578 C CA . ILE B 1 404 ? 43.000 37.865 40.943 1.00 39.78 404 ILE B CA 1
ATOM 5579 C C . ILE B 1 404 ? 41.726 37.026 40.951 1.00 38.76 404 ILE B C 1
ATOM 5580 O O . ILE B 1 404 ? 40.697 37.441 40.420 1.00 39.67 404 ILE B O 1
ATOM 5585 N N . VAL B 1 405 ? 41.798 35.850 41.567 1.00 38.57 405 VAL B N 1
ATOM 5586 C CA . VAL B 1 405 ? 40.639 34.971 41.666 1.00 38.01 405 VAL B CA 1
ATOM 5587 C C . VAL B 1 405 ? 39.526 35.702 42.425 1.00 40.21 405 VAL B C 1
ATOM 5588 O O . VAL B 1 405 ? 38.372 35.718 41.987 1.00 40.17 405 VAL B O 1
ATOM 5592 N N . ASP B 1 406 ? 39.878 36.313 43.560 1.00 41.06 406 ASP B N 1
ATOM 5593 C CA . ASP B 1 406 ? 38.903 37.046 44.370 1.00 42.06 406 ASP B CA 1
ATOM 5594 C C . ASP B 1 406 ? 38.223 38.126 43.551 1.00 41.28 406 ASP B C 1
ATOM 5595 O O . ASP B 1 406 ? 37.003 38.247 43.572 1.00 43.48 406 ASP B O 1
ATOM 5600 N N . ALA B 1 407 ? 39.020 38.916 42.835 1.00 40.54 407 ALA B N 1
ATOM 5601 C CA . ALA B 1 407 ? 38.491 40.001 42.013 1.00 39.27 407 ALA B CA 1
ATOM 5602 C C . ALA B 1 407 ? 37.533 39.506 40.924 1.00 40.21 407 ALA B C 1
ATOM 5603 O O . ALA B 1 407 ? 36.490 40.119 40.679 1.00 39.24 407 ALA B O 1
ATOM 5605 N N . ALA B 1 408 ? 37.891 38.405 40.270 1.00 39.15 408 ALA B N 1
ATOM 5606 C CA . ALA B 1 408 ? 37.049 37.844 39.216 1.00 39.35 408 ALA B CA 1
ATOM 5607 C C . ALA B 1 408 ? 35.704 37.429 39.797 1.00 38.39 408 ALA B C 1
ATOM 5608 O O . ALA B 1 408 ? 34.654 37.766 39.260 1.00 39.52 408 ALA B O 1
ATOM 5610 N N . GLN B 1 409 ? 35.752 36.701 40.903 1.00 39.15 409 GLN B N 1
ATOM 5611 C CA . GLN B 1 409 ? 34.552 36.215 41.556 1.00 39.94 409 GLN B CA 1
ATOM 5612 C C . GLN B 1 409 ? 33.757 37.327 42.243 1.00 41.79 409 GLN B C 1
ATOM 5613 O O . GLN B 1 409 ? 32.544 37.206 42.427 1.00 41.82 409 GLN B O 1
ATOM 5619 N N . ALA B 1 410 ? 34.439 38.411 42.606 1.00 40.11 410 ALA B N 1
ATOM 5620 C CA . ALA B 1 410 ? 33.774 39.539 43.240 1.00 41.14 410 ALA B CA 1
ATOM 5621 C C . ALA B 1 410 ? 32.931 40.230 42.178 1.00 40.54 410 ALA B C 1
ATOM 5622 O O . ALA B 1 410 ? 31.791 40.617 42.436 1.00 39.46 410 ALA B O 1
ATOM 5624 N N . TYR B 1 411 ? 33.489 40.382 40.980 1.00 41.51 411 TYR B N 1
ATOM 5625 C CA . TYR B 1 411 ? 32.745 41.010 39.903 1.00 42.85 411 TYR B CA 1
ATOM 5626 C C . TYR B 1 411 ? 31.512 40.164 39.580 1.00 43.84 411 TYR B C 1
ATOM 5627 O O . TYR B 1 411 ? 30.407 40.690 39.441 1.00 43.70 411 TYR B O 1
ATOM 5636 N N . ALA B 1 412 ? 31.706 38.854 39.459 1.00 42.78 412 ALA B N 1
ATOM 5637 C CA . ALA B 1 412 ? 30.607 37.951 39.146 1.00 44.47 412 ALA B CA 1
ATOM 5638 C C . ALA B 1 412 ? 29.466 38.125 40.149 1.00 46.25 412 ALA B C 1
ATOM 5639 O O . ALA B 1 412 ? 28.290 38.213 39.770 1.00 44.39 412 ALA B O 1
ATOM 5641 N N . LYS B 1 413 ? 29.820 38.168 41.430 1.00 47.79 413 LYS B N 1
ATOM 5642 C CA . LYS B 1 413 ? 28.828 38.326 42.481 1.00 49.61 413 LYS B CA 1
ATOM 5643 C C . LYS B 1 413 ? 28.094 39.661 42.347 1.00 48.20 413 LYS B C 1
ATOM 5644 O O . LYS B 1 413 ? 26.888 39.731 42.564 1.00 49.08 413 LYS B O 1
ATOM 5650 N N . SER B 1 414 ? 28.820 40.707 41.962 1.00 47.72 414 SER B N 1
ATOM 5651 C CA . SER B 1 414 ? 28.235 42.034 41.819 1.00 48.58 414 SER B CA 1
ATOM 5652 C C . SER B 1 414 ? 27.145 42.132 40.750 1.00 50.12 414 SER B C 1
ATOM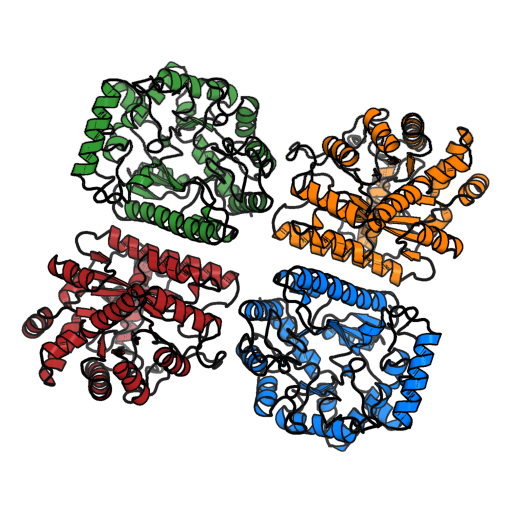 5653 O O . SER B 1 414 ? 26.384 43.099 40.729 1.00 49.94 414 SER B O 1
ATOM 5656 N N . VAL B 1 415 ? 27.064 41.147 39.860 1.00 49.95 415 VAL B N 1
ATOM 5657 C CA . VAL B 1 415 ? 26.047 41.192 38.817 1.00 50.35 415 VAL B CA 1
ATOM 5658 C C . VAL B 1 415 ? 25.071 40.019 38.890 1.00 50.75 415 VAL B C 1
ATOM 5659 O O . VAL B 1 415 ? 24.319 39.837 37.915 1.00 51.25 415 VAL B O 1
ATOM 5663 N N . SER C 1 37 ? 38.793 38.624 -36.605 1.00 58.25 37 SER C N 1
ATOM 5664 C CA . SER C 1 37 ? 40.036 38.229 -37.339 1.00 58.78 37 SER C CA 1
ATOM 5665 C C . SER C 1 37 ? 40.201 36.714 -37.379 1.00 59.02 37 SER C C 1
ATOM 5666 O O . SER C 1 37 ? 40.357 36.077 -36.335 1.00 60.72 37 SER C O 1
ATOM 5669 N N . LYS C 1 38 ? 40.170 36.137 -38.578 1.00 58.99 38 LYS C N 1
ATOM 5670 C CA . LYS C 1 38 ? 40.322 34.692 -38.718 1.00 58.76 38 LYS C CA 1
ATOM 5671 C C . LYS C 1 38 ? 41.670 34.220 -38.183 1.00 57.86 38 LYS C C 1
ATOM 5672 O O . LYS C 1 38 ? 41.808 33.073 -37.759 1.00 58.48 38 LYS C O 1
ATOM 5678 N N . ALA C 1 39 ? 42.662 35.104 -38.202 1.00 57.07 39 ALA C N 1
ATOM 5679 C CA . ALA C 1 39 ? 43.987 34.761 -37.696 1.00 56.55 39 ALA C CA 1
ATOM 5680 C C . ALA C 1 39 ? 43.904 34.613 -36.175 1.00 56.48 39 ALA C C 1
ATOM 5681 O O . ALA C 1 39 ? 44.504 33.704 -35.592 1.00 56.74 39 ALA C O 1
ATOM 5683 N N . ASP C 1 40 ? 43.161 35.514 -35.538 1.00 55.72 40 ASP C N 1
ATOM 5684 C CA . ASP C 1 40 ? 42.995 35.467 -34.093 1.00 56.07 40 ASP C CA 1
ATOM 5685 C C . ASP C 1 40 ? 42.226 34.213 -33.699 1.00 55.76 40 ASP C C 1
ATOM 5686 O O . ASP C 1 40 ? 42.612 33.507 -32.768 1.00 55.84 40 ASP C O 1
ATOM 5691 N N . LYS C 1 41 ? 41.138 33.940 -34.414 1.00 55.23 41 LYS C N 1
ATOM 5692 C CA . LYS C 1 41 ? 40.315 32.769 -34.133 1.00 55.59 41 LYS C CA 1
ATOM 5693 C C . LYS C 1 41 ? 41.102 31.468 -34.258 1.00 55.50 41 LYS C C 1
ATOM 5694 O O . LYS C 1 41 ? 40.858 30.517 -33.515 1.00 55.48 41 LYS C O 1
ATOM 5700 N N . ALA C 1 42 ? 42.041 31.430 -35.201 1.00 55.47 42 ALA C N 1
ATOM 5701 C CA . ALA C 1 42 ? 42.861 30.241 -35.420 1.00 55.14 42 ALA C CA 1
ATOM 5702 C C . ALA C 1 42 ? 43.725 29.961 -34.192 1.00 54.60 42 ALA C C 1
ATOM 5703 O O . ALA C 1 42 ? 43.811 28.825 -33.718 1.00 53.35 42 ALA C O 1
ATOM 5705 N N . LEU C 1 43 ? 44.375 31.003 -33.689 1.00 54.60 43 LEU C N 1
ATOM 5706 C CA . LEU C 1 43 ? 45.218 30.874 -32.510 1.00 54.99 43 LEU C CA 1
ATOM 5707 C C . LEU C 1 43 ? 44.335 30.471 -31.329 1.00 55.52 43 LEU C C 1
ATOM 5708 O O . LEU C 1 43 ? 44.558 29.445 -30.681 1.00 54.39 43 LEU C O 1
ATOM 5713 N N . HIS C 1 44 ? 43.325 31.299 -31.076 1.00 55.62 44 HIS C N 1
ATOM 5714 C CA . HIS C 1 44 ? 42.372 31.095 -29.994 1.00 55.33 44 HIS C CA 1
ATOM 5715 C C . HIS C 1 44 ? 41.801 29.679 -29.991 1.00 56.27 44 HIS C C 1
ATOM 5716 O O . HIS C 1 44 ? 41.712 29.033 -28.945 1.00 56.93 44 HIS C O 1
ATOM 5723 N N . ASP C 1 45 ? 41.423 29.201 -31.171 1.00 57.21 45 ASP C N 1
ATOM 5724 C CA . ASP C 1 45 ? 40.840 27.872 -31.319 1.00 57.10 45 ASP C CA 1
ATOM 5725 C C . ASP C 1 45 ? 41.745 26.736 -30.831 1.00 56.19 45 ASP C C 1
ATOM 5726 O O . ASP C 1 45 ? 41.281 25.624 -30.577 1.00 54.54 45 ASP C O 1
ATOM 5731 N N . LYS C 1 46 ? 43.035 27.015 -30.696 1.00 55.97 46 LYS C N 1
ATOM 5732 C CA . LYS C 1 46 ? 43.986 25.996 -30.259 1.00 56.39 46 LYS C CA 1
ATOM 5733 C C . LYS C 1 46 ? 43.920 25.704 -28.761 1.00 55.23 46 LYS C C 1
ATOM 5734 O O . LYS C 1 46 ? 44.427 24.681 -28.298 1.00 55.95 46 LYS C O 1
ATOM 5740 N N . PHE C 1 47 ? 43.283 26.592 -28.008 1.00 53.11 47 PHE C N 1
ATOM 5741 C CA . PHE C 1 47 ? 43.199 26.431 -26.561 1.00 51.11 47 PHE C CA 1
ATOM 5742 C C . PHE C 1 47 ? 41.840 25.967 -26.043 1.00 50.46 47 PHE C C 1
ATOM 5743 O O . PHE C 1 47 ? 40.801 26.247 -26.643 1.00 50.33 47 PHE C O 1
ATOM 5751 N N . LEU C 1 48 ? 41.866 25.241 -24.927 1.00 49.28 48 LEU C N 1
ATOM 5752 C CA . LEU C 1 48 ? 40.642 24.774 -24.278 1.00 48.40 48 LEU C CA 1
ATOM 5753 C C . LEU C 1 48 ? 40.238 25.951 -23.403 1.00 47.07 48 LEU C C 1
ATOM 5754 O O . LEU C 1 48 ? 40.960 26.310 -22.470 1.00 46.76 48 LEU C O 1
ATOM 5759 N N . THR C 1 49 ? 39.093 26.555 -23.698 1.00 45.38 49 THR C N 1
ATOM 5760 C CA . THR C 1 49 ? 38.663 27.727 -22.950 1.00 43.78 49 THR C CA 1
ATOM 5761 C C . THR C 1 49 ? 37.470 27.525 -22.033 1.00 43.44 49 THR C C 1
ATOM 5762 O O . THR C 1 49 ? 36.574 26.729 -22.314 1.00 41.68 49 THR C O 1
ATOM 5766 N N . LEU C 1 50 ? 37.469 28.266 -20.931 1.00 43.53 50 LEU C N 1
ATOM 5767 C CA . LEU C 1 50 ? 36.369 28.212 -19.978 1.00 43.43 50 LEU C CA 1
ATOM 5768 C C . LEU C 1 50 ? 36.319 29.500 -19.169 1.00 41.84 50 LEU C C 1
ATOM 5769 O O . LEU C 1 50 ? 37.344 30.123 -18.897 1.00 40.97 50 LEU C O 1
ATOM 5774 N N . ASP C 1 51 ? 35.108 29.906 -18.820 1.00 41.89 51 ASP C N 1
ATOM 5775 C CA . ASP C 1 51 ? 34.889 31.100 -18.017 1.00 41.41 51 ASP C CA 1
ATOM 5776 C C . ASP C 1 51 ? 34.287 30.582 -16.713 1.00 40.50 51 ASP C C 1
ATOM 5777 O O . ASP C 1 51 ? 33.400 29.729 -16.728 1.00 39.59 51 ASP C O 1
ATOM 5782 N N . THR C 1 52 ? 34.768 31.097 -15.591 1.00 40.68 52 THR C N 1
ATOM 5783 C CA . THR C 1 52 ? 34.304 30.645 -14.285 1.00 40.57 52 THR C CA 1
ATOM 5784 C C . THR C 1 52 ? 33.056 31.299 -13.705 1.00 40.16 52 THR C C 1
ATOM 5785 O O . THR C 1 52 ? 32.741 31.078 -12.536 1.00 40.51 52 THR C O 1
ATOM 5789 N N . HIS C 1 53 ? 32.341 32.097 -14.492 1.00 40.44 53 HIS C N 1
ATOM 5790 C CA . HIS C 1 53 ? 31.141 32.734 -13.959 1.00 40.14 53 HIS C CA 1
ATOM 5791 C C . HIS C 1 53 ? 30.114 33.131 -15.006 1.00 40.50 53 HIS C C 1
ATOM 5792 O O . HIS C 1 53 ? 29.834 34.319 -15.202 1.00 42.30 53 HIS C O 1
ATOM 5799 N N . LEU C 1 54 ? 29.544 32.134 -15.672 1.00 39.76 54 LEU C N 1
ATOM 5800 C CA . LEU C 1 54 ? 28.533 32.386 -16.685 1.00 40.07 54 LEU C CA 1
ATOM 5801 C C . LEU C 1 54 ? 27.167 32.491 -16.008 1.00 40.52 54 LEU C C 1
ATOM 5802 O O . LEU C 1 54 ? 26.596 31.479 -15.598 1.00 41.37 54 LEU C O 1
ATOM 5807 N N . ASP C 1 55 ? 26.654 33.714 -15.883 1.00 39.96 55 ASP C N 1
ATOM 5808 C CA . ASP C 1 55 ? 25.355 33.950 -15.256 1.00 40.47 55 ASP C CA 1
ATOM 5809 C C . ASP C 1 55 ? 24.187 33.643 -16.179 1.00 40.61 55 ASP C C 1
ATOM 5810 O O . ASP C 1 55 ? 23.032 33.900 -15.835 1.00 42.95 55 ASP C O 1
ATOM 5815 N N . THR C 1 56 ? 24.499 33.083 -17.342 1.00 40.69 56 THR C N 1
ATOM 5816 C CA . THR C 1 56 ? 23.507 32.743 -18.354 1.00 40.43 56 THR C CA 1
ATOM 5817 C C . THR C 1 56 ? 22.261 31.991 -17.864 1.00 40.55 56 THR C C 1
ATOM 5818 O O . THR C 1 56 ? 21.171 32.186 -18.406 1.00 39.73 56 THR C O 1
ATOM 5822 N N . PRO C 1 57 ? 22.398 31.123 -16.839 1.00 39.96 57 PRO C N 1
ATOM 5823 C CA . PRO C 1 57 ? 21.215 30.397 -16.363 1.00 39.47 57 PRO C CA 1
ATOM 5824 C C . PRO C 1 57 ? 20.031 31.294 -16.013 1.00 39.64 57 PRO C C 1
ATOM 5825 O O . PRO C 1 57 ? 18.888 30.843 -15.999 1.00 40.00 57 PRO C O 1
ATOM 5829 N N . ALA C 1 58 ? 20.304 32.562 -15.729 1.00 42.12 58 ALA C N 1
ATOM 5830 C CA . ALA C 1 58 ? 19.241 33.504 -15.392 1.00 43.21 58 ALA C CA 1
ATOM 5831 C C . ALA C 1 58 ? 18.257 33.671 -16.557 1.00 44.15 58 ALA C C 1
ATOM 5832 O O . ALA C 1 58 ? 17.123 34.102 -16.356 1.00 44.71 58 ALA C O 1
ATOM 5834 N N . HIS C 1 59 ? 18.691 33.314 -17.767 1.00 44.64 59 HIS C N 1
ATOM 5835 C CA . HIS C 1 59 ? 17.853 33.421 -18.968 1.00 45.92 59 HIS C CA 1
ATOM 5836 C C . HIS C 1 59 ? 17.089 32.144 -19.290 1.00 46.38 59 HIS C C 1
ATOM 5837 O O . HIS C 1 59 ? 16.116 32.176 -20.050 1.00 46.61 59 HIS C O 1
ATOM 5844 N N . PHE C 1 60 ? 17.535 31.022 -18.732 1.00 44.97 60 PHE C N 1
ATOM 5845 C CA . PHE C 1 60 ? 16.910 29.736 -19.021 1.00 44.45 60 PHE C CA 1
ATOM 5846 C C . PHE C 1 60 ? 15.409 29.667 -18.775 1.00 46.23 60 PHE C C 1
ATOM 5847 O O . PHE C 1 60 ? 14.687 29.005 -19.525 1.00 46.24 60 PHE C O 1
ATOM 5855 N N . GLY C 1 61 ? 14.940 30.345 -17.735 1.00 47.61 61 GLY C N 1
ATOM 5856 C CA . GLY C 1 61 ? 13.523 30.321 -17.420 1.00 49.09 61 GLY C CA 1
ATOM 5857 C C . GLY C 1 61 ? 12.685 31.319 -18.200 1.00 51.84 61 GLY C C 1
ATOM 5858 O O . GLY C 1 61 ? 11.466 31.403 -18.012 1.00 50.75 61 GLY C O 1
ATOM 5859 N N . ARG C 1 62 ? 13.328 32.087 -19.076 1.00 53.02 62 ARG C N 1
ATOM 5860 C CA . ARG C 1 62 ? 12.605 33.068 -19.875 1.00 54.91 62 ARG C CA 1
ATOM 5861 C C . ARG C 1 62 ? 11.778 32.339 -20.931 1.00 54.76 62 ARG C C 1
ATOM 5862 O O . ARG C 1 62 ? 12.290 31.468 -21.635 1.00 55.12 62 ARG C O 1
ATOM 5870 N N . PRO C 1 63 ? 10.485 32.683 -21.050 1.00 55.47 63 PRO C N 1
ATOM 5871 C CA . PRO C 1 63 ? 9.569 32.066 -22.017 1.00 56.64 63 PRO C CA 1
ATOM 5872 C C . PRO C 1 63 ? 10.132 31.959 -23.434 1.00 57.07 63 PRO C C 1
ATOM 5873 O O . PRO C 1 63 ? 10.445 32.967 -24.066 1.00 56.39 63 PRO C O 1
ATOM 5877 N N . GLY C 1 64 ? 10.267 30.728 -23.918 1.00 57.88 64 GLY C N 1
ATOM 5878 C CA . GLY C 1 64 ? 10.769 30.506 -25.262 1.00 58.22 64 GLY C CA 1
ATOM 5879 C C . GLY C 1 64 ? 12.259 30.697 -25.489 1.00 58.89 64 GLY C C 1
ATOM 5880 O O . GLY C 1 64 ? 12.753 30.398 -26.579 1.00 58.95 64 GLY C O 1
ATOM 5881 N N . TRP C 1 65 ? 12.985 31.188 -24.487 1.00 57.82 65 TRP C N 1
ATOM 5882 C CA . TRP C 1 65 ? 14.419 31.393 -24.657 1.00 57.27 65 TRP C CA 1
ATOM 5883 C C . TRP C 1 65 ? 15.097 30.045 -24.867 1.00 56.11 65 TRP C C 1
ATOM 5884 O O . TRP C 1 65 ? 14.821 29.086 -24.146 1.00 55.08 65 TRP C O 1
ATOM 5895 N N . ASP C 1 66 ? 15.984 29.978 -25.855 1.00 54.52 66 ASP C N 1
ATOM 5896 C CA . ASP C 1 66 ? 16.689 28.739 -26.170 1.00 53.72 66 ASP C CA 1
ATOM 5897 C C . ASP C 1 66 ? 18.168 29.029 -26.399 1.00 52.28 66 ASP C C 1
ATOM 5898 O O . ASP C 1 66 ? 18.527 29.838 -27.259 1.00 51.68 66 ASP C O 1
ATOM 5903 N N . ILE C 1 67 ? 19.023 28.354 -25.637 1.00 49.72 67 ILE C N 1
ATOM 5904 C CA . ILE C 1 67 ? 20.463 28.553 -25.746 1.00 48.51 67 ILE C CA 1
ATOM 5905 C C . ILE C 1 67 ? 20.998 28.145 -27.125 1.00 48.05 67 ILE C C 1
ATOM 5906 O O . ILE C 1 67 ? 22.096 28.544 -27.515 1.00 47.03 67 ILE C O 1
ATOM 5911 N N . ALA C 1 68 ? 20.222 27.352 -27.860 1.00 47.39 68 ALA C N 1
ATOM 5912 C CA . ALA C 1 68 ? 20.636 26.910 -29.189 1.00 48.54 68 ALA C CA 1
ATOM 5913 C C . ALA C 1 68 ? 20.522 28.044 -30.210 1.00 49.78 68 ALA C C 1
ATOM 5914 O O . ALA C 1 68 ? 21.222 28.042 -31.221 1.00 50.95 68 ALA C O 1
ATOM 5916 N N . ASP C 1 69 ? 19.643 29.007 -29.939 1.00 50.78 69 ASP C N 1
ATOM 5917 C CA . ASP C 1 69 ? 19.442 30.146 -30.834 1.00 51.39 69 ASP C CA 1
ATOM 5918 C C . ASP C 1 69 ? 20.548 31.190 -30.711 1.00 52.74 69 ASP C C 1
ATOM 5919 O O . ASP C 1 69 ? 21.242 31.270 -29.692 1.00 51.91 69 ASP C O 1
ATOM 5924 N N . HIS C 1 70 ? 20.696 31.998 -31.758 1.00 53.16 70 HIS C N 1
ATOM 5925 C CA . HIS C 1 70 ? 21.687 33.066 -31.767 1.00 53.29 70 HIS C CA 1
ATOM 5926 C C . HIS C 1 70 ? 20.954 34.325 -31.318 1.00 53.26 70 HIS C C 1
ATOM 5927 O O . HIS C 1 70 ? 19.859 34.616 -31.798 1.00 53.86 70 HIS C O 1
ATOM 5934 N N . HIS C 1 71 ? 21.550 35.063 -30.388 1.00 52.46 71 HIS C N 1
ATOM 5935 C CA . HIS C 1 71 ? 20.924 36.273 -29.872 1.00 52.86 71 HIS C CA 1
ATOM 5936 C C . HIS C 1 71 ? 21.858 37.461 -30.018 1.00 53.80 71 HIS C C 1
ATOM 5937 O O . HIS C 1 71 ? 23.060 37.299 -30.228 1.00 53.21 71 HIS C O 1
ATOM 5944 N N . GLU C 1 72 ? 21.289 38.655 -29.895 1.00 56.45 72 GLU C N 1
ATOM 5945 C CA . GLU C 1 72 ? 22.045 39.900 -29.977 1.00 58.84 72 GLU C CA 1
ATOM 5946 C C . GLU C 1 72 ? 21.915 40.585 -28.628 1.00 58.20 72 GLU C C 1
ATOM 5947 O O . GLU C 1 72 ? 20.806 40.825 -28.158 1.00 57.78 72 GLU C O 1
ATOM 5953 N N . VAL C 1 73 ? 23.045 40.895 -28.003 1.00 59.36 73 VAL C N 1
ATOM 5954 C CA . VAL C 1 73 ? 23.027 41.543 -26.695 1.00 61.11 73 VAL C CA 1
ATOM 5955 C C . VAL C 1 73 ? 22.147 42.789 -26.713 1.00 62.43 73 VAL C C 1
ATOM 5956 O O . VAL C 1 73 ? 21.467 43.101 -25.732 1.00 62.20 73 VAL C O 1
ATOM 5960 N N . GLU C 1 74 ? 22.151 43.483 -27.846 1.00 64.31 74 GLU C N 1
ATOM 5961 C CA . GLU C 1 74 ? 21.369 44.703 -28.022 1.00 66.36 74 GLU C CA 1
ATOM 5962 C C . GLU C 1 74 ? 19.857 44.471 -28.007 1.00 65.89 74 GLU C C 1
ATOM 5963 O O . GLU C 1 74 ? 19.092 45.341 -27.589 1.00 65.42 74 GLU C O 1
ATOM 5969 N N . HIS C 1 75 ? 19.430 43.297 -28.455 1.00 65.94 75 HIS C N 1
ATOM 5970 C CA . HIS C 1 75 ? 18.006 42.981 -28.521 1.00 66.61 75 HIS C CA 1
ATOM 5971 C C . HIS C 1 75 ? 17.518 42.015 -27.448 1.00 67.16 75 HIS C C 1
ATOM 5972 O O . HIS C 1 75 ? 16.364 42.089 -27.014 1.00 66.64 75 HIS C O 1
ATOM 5979 N N . ASP C 1 76 ? 18.397 41.113 -27.021 1.00 67.61 76 ASP C N 1
ATOM 5980 C CA . ASP C 1 76 ? 18.036 40.095 -26.042 1.00 67.83 76 ASP C CA 1
ATOM 5981 C C . ASP C 1 76 ? 18.658 40.285 -24.660 1.00 67.36 76 ASP C C 1
ATOM 5982 O O . ASP C 1 76 ? 18.241 39.642 -23.692 1.00 67.33 76 ASP C O 1
ATOM 5987 N N . PHE C 1 77 ? 19.648 41.168 -24.570 1.00 65.98 77 PHE C N 1
ATOM 5988 C CA . PHE C 1 77 ? 20.339 41.437 -23.311 1.00 64.74 77 PHE C CA 1
ATOM 5989 C C . PHE C 1 77 ? 21.255 40.284 -22.916 1.00 62.43 77 PHE C C 1
ATOM 5990 O O . PHE C 1 77 ? 21.996 40.379 -21.942 1.00 62.78 77 PHE C O 1
ATOM 5998 N N . SER C 1 78 ? 21.201 39.195 -23.676 1.00 59.99 78 SER C N 1
ATOM 5999 C CA . SER C 1 78 ? 22.033 38.033 -23.394 1.00 56.81 78 SER C CA 1
ATOM 6000 C C . SER C 1 78 ? 23.402 38.182 -24.038 1.00 54.53 78 SER C C 1
ATOM 6001 O O . SER C 1 78 ? 23.540 38.816 -25.085 1.00 54.23 78 SER C O 1
ATOM 6004 N N . GLN C 1 79 ? 24.412 37.591 -23.406 1.00 51.78 79 GLN C N 1
ATOM 6005 C CA . GLN C 1 79 ? 25.779 37.654 -23.912 1.00 48.96 79 GLN C CA 1
ATOM 6006 C C . GLN C 1 79 ? 26.343 36.261 -24.183 1.00 47.07 79 GLN C C 1
ATOM 6007 O O . GLN C 1 79 ? 27.490 36.121 -24.606 1.00 46.88 79 GLN C O 1
ATOM 6013 N N . VAL C 1 80 ? 25.526 35.235 -23.952 1.00 45.39 80 VAL C N 1
ATOM 6014 C CA . VAL C 1 80 ? 25.953 33.851 -24.158 1.00 44.21 80 VAL C CA 1
ATOM 6015 C C . VAL C 1 80 ? 24.879 32.935 -24.745 1.00 44.55 80 VAL C C 1
ATOM 6016 O O . VAL C 1 80 ? 23.719 32.968 -24.329 1.00 44.62 80 VAL C O 1
ATOM 6020 N N . ASP C 1 81 ? 25.289 32.130 -25.722 1.00 43.96 81 ASP C N 1
ATOM 6021 C CA . ASP C 1 81 ? 24.443 31.121 -26.354 1.00 44.37 81 ASP C CA 1
ATOM 6022 C C . ASP C 1 81 ? 25.365 30.227 -27.168 1.00 43.41 81 ASP C C 1
ATOM 6023 O O . ASP C 1 81 ? 26.538 30.556 -27.351 1.00 44.98 81 ASP C O 1
ATOM 6028 N N . LEU C 1 82 ? 24.857 29.091 -27.631 1.00 42.91 82 LEU C N 1
ATOM 6029 C CA . LEU C 1 82 ? 25.678 28.154 -28.389 1.00 44.50 82 LEU C CA 1
ATOM 6030 C C . LEU C 1 82 ? 26.359 28.757 -29.622 1.00 45.24 82 LEU C C 1
ATOM 6031 O O . LEU C 1 82 ? 27.576 28.642 -29.782 1.00 44.81 82 LEU C O 1
ATOM 6036 N N . PRO C 1 83 ? 25.587 29.402 -30.512 1.00 46.31 83 PRO C N 1
ATOM 6037 C CA . PRO C 1 83 ? 26.213 29.989 -31.706 1.00 47.07 83 PRO C CA 1
ATOM 6038 C C . PRO C 1 83 ? 27.373 30.926 -31.359 1.00 47.99 83 PRO C C 1
ATOM 6039 O O . PRO C 1 83 ? 28.446 30.848 -31.961 1.00 49.31 83 PRO C O 1
ATOM 6043 N N . ARG C 1 84 ? 27.164 31.800 -30.381 1.00 48.34 84 ARG C N 1
ATOM 6044 C CA . ARG C 1 84 ? 28.214 32.728 -29.983 1.00 48.54 84 ARG C CA 1
ATOM 6045 C C . ARG C 1 84 ? 29.356 32.040 -29.237 1.00 48.52 84 ARG C C 1
ATOM 6046 O O . ARG C 1 84 ? 30.482 32.537 -29.233 1.00 49.89 84 ARG C O 1
ATOM 6054 N N . MET C 1 85 ? 29.080 30.899 -28.609 1.00 47.37 85 MET C N 1
ATOM 6055 C CA . MET C 1 85 ? 30.138 30.173 -27.913 1.00 46.44 85 MET C CA 1
ATOM 6056 C C . MET C 1 85 ? 31.063 29.633 -29.000 1.00 46.77 85 MET C C 1
ATOM 6057 O O . MET C 1 85 ? 32.285 29.594 -28.842 1.00 47.23 85 MET C O 1
ATOM 6062 N N . ASN C 1 86 ? 30.464 29.215 -30.111 1.00 47.80 86 ASN C N 1
ATOM 6063 C CA . ASN C 1 86 ? 31.226 28.686 -31.237 1.00 48.79 86 ASN C CA 1
ATOM 6064 C C . ASN C 1 86 ? 32.009 29.803 -31.919 1.00 49.04 86 ASN C C 1
ATOM 6065 O O . ASN C 1 86 ? 33.194 29.649 -32.220 1.00 48.96 86 ASN C O 1
ATOM 6070 N N . GLN C 1 87 ? 31.337 30.930 -32.142 1.00 48.94 87 GLN C N 1
ATOM 6071 C CA . GLN C 1 87 ? 31.952 32.083 -32.786 1.00 49.67 87 GLN C CA 1
ATOM 6072 C C . GLN C 1 87 ? 33.074 32.666 -31.930 1.00 49.51 87 GLN C C 1
ATOM 6073 O O . GLN C 1 87 ? 34.103 33.101 -32.452 1.00 49.40 87 GLN C O 1
ATOM 6079 N N . GLY C 1 88 ? 32.865 32.678 -30.614 1.00 48.21 88 GLY C N 1
ATOM 6080 C CA . GLY C 1 88 ? 33.864 33.217 -29.706 1.00 46.93 88 GLY C CA 1
ATOM 6081 C C . GLY C 1 88 ? 34.879 32.188 -29.249 1.00 45.45 88 GLY C C 1
ATOM 6082 O O . GLY C 1 88 ? 35.826 32.512 -28.533 1.00 43.96 88 GLY C O 1
ATOM 6083 N N . GLY C 1 89 ? 34.685 30.941 -29.664 1.00 45.60 89 GLY C N 1
ATOM 6084 C CA . GLY C 1 89 ? 35.611 29.889 -29.280 1.00 45.09 89 GLY C CA 1
ATOM 6085 C C . GLY C 1 89 ? 35.612 29.562 -27.795 1.00 45.15 89 GLY C C 1
ATOM 6086 O O . GLY C 1 89 ? 36.666 29.252 -27.232 1.00 44.89 89 GLY C O 1
ATOM 6087 N N . LEU C 1 90 ? 34.442 29.636 -27.157 1.00 43.77 90 LEU C N 1
ATOM 6088 C CA . LEU C 1 90 ? 34.320 29.320 -25.731 1.00 42.99 90 LEU C CA 1
ATOM 6089 C C . LEU C 1 90 ? 33.927 27.852 -25.633 1.00 41.92 90 LEU C C 1
ATOM 6090 O O . LEU C 1 90 ? 32.853 27.455 -26.086 1.00 41.59 90 LEU C O 1
ATOM 6095 N N . ASP C 1 91 ? 34.801 27.047 -25.041 1.00 40.71 91 ASP C N 1
ATOM 6096 C CA . ASP C 1 91 ? 34.553 25.617 -24.934 1.00 40.84 91 ASP C CA 1
ATOM 6097 C C . ASP C 1 91 ? 33.645 25.176 -23.783 1.00 41.52 91 ASP C C 1
ATOM 6098 O O . ASP C 1 91 ? 33.025 24.109 -23.842 1.00 39.30 91 ASP C O 1
ATOM 6103 N N . GLY C 1 92 ? 33.551 26.005 -22.748 1.00 41.65 92 GLY C N 1
ATOM 6104 C CA . GLY C 1 92 ? 32.705 25.667 -21.619 1.00 41.45 92 GLY C CA 1
ATOM 6105 C C . GLY C 1 92 ? 32.847 26.679 -20.504 1.00 41.54 92 GLY C C 1
ATOM 6106 O O . GLY C 1 92 ? 33.397 27.765 -20.701 1.00 42.45 92 GLY C O 1
ATOM 6107 N N . GLY C 1 93 ? 32.347 26.327 -19.326 1.00 41.65 93 GLY C N 1
ATOM 6108 C CA . GLY C 1 93 ? 32.446 27.224 -18.193 1.00 39.41 93 GLY C CA 1
ATOM 6109 C C . GLY C 1 93 ? 31.589 26.777 -17.028 1.00 40.18 93 GLY C C 1
ATOM 6110 O O . GLY C 1 93 ? 30.960 25.715 -17.070 1.00 39.52 93 GLY C O 1
ATOM 6111 N N . PHE C 1 94 ? 31.580 27.583 -15.972 1.00 38.94 94 PHE C N 1
ATOM 6112 C CA . PHE C 1 94 ? 30.780 27.279 -14.801 1.00 38.56 94 PHE C CA 1
ATOM 6113 C C . PHE C 1 94 ? 29.481 28.065 -14.915 1.00 38.44 94 PHE C C 1
ATOM 6114 O O . PHE C 1 94 ? 29.485 29.296 -14.897 1.00 39.21 94 PHE C O 1
ATOM 6122 N N . PHE C 1 95 ? 28.375 27.346 -15.061 1.00 37.40 95 PHE C N 1
ATOM 6123 C CA . PHE C 1 95 ? 27.066 27.977 -15.158 1.00 37.32 95 PHE C CA 1
ATOM 6124 C C . PHE C 1 95 ? 26.561 28.219 -13.744 1.00 37.21 95 PHE C C 1
ATOM 6125 O O . PHE C 1 95 ? 26.377 27.289 -12.951 1.00 36.51 95 PHE C O 1
ATOM 6133 N N . VAL C 1 96 ? 26.355 29.496 -13.448 1.00 36.60 96 VAL C N 1
ATOM 6134 C CA . VAL C 1 96 ? 25.959 29.970 -12.134 1.00 34.68 96 VAL C CA 1
ATOM 6135 C C . VAL C 1 96 ? 24.529 29.827 -11.640 1.00 36.03 96 VAL C C 1
ATOM 6136 O O . VAL C 1 96 ? 23.570 30.088 -12.365 1.00 36.93 96 VAL C O 1
ATOM 6140 N N . VAL C 1 97 ? 24.414 29.406 -10.381 1.00 35.07 97 VAL C N 1
ATOM 6141 C CA . VAL C 1 97 ? 23.136 29.297 -9.685 1.00 34.78 97 VAL C CA 1
ATOM 6142 C C . VAL C 1 97 ? 23.275 30.489 -8.736 1.00 35.39 97 VAL C C 1
ATOM 6143 O O . VAL C 1 97 ? 23.992 30.423 -7.734 1.00 36.19 97 VAL C O 1
ATOM 6147 N N . TYR C 1 98 ? 22.608 31.582 -9.074 1.00 36.62 98 TYR C N 1
ATOM 6148 C CA . TYR C 1 98 ? 22.702 32.819 -8.306 1.00 36.45 98 TYR C CA 1
ATOM 6149 C C . TYR C 1 98 ? 21.396 33.277 -7.691 1.00 35.45 98 TYR C C 1
ATOM 6150 O O . TYR C 1 98 ? 20.327 33.109 -8.277 1.00 35.09 98 TYR C O 1
ATOM 6159 N N . ILE C 1 99 ? 21.490 33.857 -6.500 1.00 34.49 99 ILE C N 1
ATOM 6160 C CA . ILE C 1 99 ? 20.313 34.401 -5.838 1.00 35.39 99 ILE C CA 1
ATOM 6161 C C . ILE C 1 99 ? 20.715 35.637 -5.033 1.00 36.18 99 ILE C C 1
ATOM 6162 O O . ILE C 1 99 ? 21.734 35.635 -4.338 1.00 34.58 99 ILE C O 1
ATOM 6167 N N . GLY C 1 100 ? 19.925 36.700 -5.155 1.00 35.50 100 GLY C N 1
ATOM 6168 C CA . GLY C 1 100 ? 20.212 37.926 -4.428 1.00 37.58 100 GLY C CA 1
ATOM 6169 C C . GLY C 1 100 ? 19.969 37.722 -2.946 1.00 38.31 100 GLY C C 1
ATOM 6170 O O . GLY C 1 100 ? 19.141 36.888 -2.564 1.00 38.39 100 GLY C O 1
ATOM 6171 N N . GLN C 1 101 ? 20.667 38.481 -2.107 1.00 37.10 101 GLN C N 1
ATOM 6172 C CA . GLN C 1 101 ? 20.520 38.323 -0.669 1.00 36.44 101 GLN C CA 1
ATOM 6173 C C . GLN C 1 101 ? 19.185 38.774 -0.091 1.00 37.66 101 GLN C C 1
ATOM 6174 O O . GLN C 1 101 ? 18.771 39.925 -0.259 1.00 37.11 101 GLN C O 1
ATOM 6180 N N . GLY C 1 102 ? 18.522 37.851 0.603 1.00 36.14 102 GLY C N 1
ATOM 6181 C CA . GLY C 1 102 ? 17.249 38.151 1.226 1.00 36.63 102 GLY C CA 1
ATOM 6182 C C . GLY C 1 102 ? 17.331 38.082 2.742 1.00 37.92 102 GLY C C 1
ATOM 6183 O O . GLY C 1 102 ? 18.408 38.219 3.319 1.00 37.17 102 GLY C O 1
ATOM 6184 N N . GLU C 1 103 ? 16.193 37.841 3.385 1.00 38.29 103 GLU C N 1
ATOM 6185 C CA . GLU C 1 103 ? 16.113 37.781 4.840 1.00 41.17 103 GLU C CA 1
ATOM 6186 C C . GLU C 1 103 ? 16.790 36.578 5.494 1.00 41.16 103 GLU C C 1
ATOM 6187 O O . GLU C 1 103 ? 16.778 35.471 4.960 1.00 38.95 103 GLU C O 1
ATOM 6193 N N . LEU C 1 104 ? 17.380 36.811 6.660 1.00 40.29 104 LEU C N 1
ATOM 6194 C CA . LEU C 1 104 ? 18.035 35.746 7.409 1.00 40.46 104 LEU C CA 1
ATOM 6195 C C . LEU C 1 104 ? 17.000 35.250 8.410 1.00 40.85 104 LEU C C 1
ATOM 6196 O O . LEU C 1 104 ? 17.111 35.481 9.616 1.00 42.12 104 LEU C O 1
ATOM 6201 N N . THR C 1 105 ? 15.975 34.593 7.877 1.00 39.80 105 THR C N 1
ATOM 6202 C CA . THR C 1 105 ? 14.873 34.059 8.664 1.00 40.50 105 THR C CA 1
ATOM 6203 C C . THR C 1 105 ? 14.504 32.701 8.086 1.00 41.07 105 THR C C 1
ATOM 6204 O O . THR C 1 105 ? 14.920 32.350 6.979 1.00 40.45 105 THR C O 1
ATOM 6208 N N . GLU C 1 106 ? 13.709 31.943 8.827 1.00 42.32 106 GLU C N 1
ATOM 6209 C CA . GLU C 1 106 ? 13.288 30.636 8.355 1.00 44.89 106 GLU C CA 1
ATOM 6210 C C . GLU C 1 106 ? 12.576 30.770 7.011 1.00 43.89 106 GLU C C 1
ATOM 6211 O O . GLU C 1 106 ? 12.808 29.975 6.101 1.00 43.62 106 GLU C O 1
ATOM 6217 N N . LYS C 1 107 ? 11.705 31.771 6.891 1.00 43.05 107 LYS C N 1
ATOM 6218 C CA . LYS C 1 107 ? 10.987 31.999 5.644 1.00 42.47 107 LYS C CA 1
ATOM 6219 C C . LYS C 1 107 ? 11.967 32.331 4.533 1.00 39.48 107 LYS C C 1
ATOM 6220 O O . LYS C 1 107 ? 11.818 31.853 3.411 1.00 39.69 107 LYS C O 1
ATOM 6226 N N . GLY C 1 108 ? 12.972 33.144 4.845 1.00 37.53 108 GLY C N 1
ATOM 6227 C CA . GLY C 1 108 ? 13.959 33.499 3.840 1.00 36.41 108 GLY C CA 1
ATOM 6228 C C . GLY C 1 108 ? 14.757 32.286 3.384 1.00 36.31 108 GLY C C 1
ATOM 6229 O O . GLY C 1 108 ? 14.982 32.087 2.187 1.00 35.37 108 GLY C O 1
ATOM 6230 N N . TYR C 1 109 ? 15.181 31.465 4.343 1.00 36.60 109 TYR C N 1
ATOM 6231 C CA . TYR C 1 109 ? 15.967 30.266 4.040 1.00 35.31 109 TYR C CA 1
ATOM 6232 C C . TYR C 1 109 ? 15.200 29.224 3.218 1.00 35.87 109 TYR C C 1
ATOM 6233 O O . TYR C 1 109 ? 15.762 28.620 2.297 1.00 34.16 109 TYR C O 1
ATOM 6242 N N . THR C 1 110 ? 13.930 29.000 3.545 1.00 35.61 110 THR C N 1
ATOM 6243 C CA . THR C 1 110 ? 13.147 28.032 2.787 1.00 37.03 110 THR C CA 1
ATOM 6244 C C . THR C 1 110 ? 12.945 28.570 1.370 1.00 36.48 110 THR C C 1
ATOM 6245 O O . THR C 1 110 ? 13.046 27.824 0.400 1.00 35.28 110 THR C O 1
ATOM 6249 N N . TYR C 1 111 ? 12.678 29.869 1.252 1.00 36.66 111 TYR C N 1
ATOM 6250 C CA . TYR C 1 111 ? 12.512 30.488 -0.062 1.00 36.38 111 TYR C CA 1
ATOM 6251 C C . TYR C 1 111 ? 13.796 30.329 -0.879 1.00 35.99 111 TYR C C 1
ATOM 6252 O O . TYR C 1 111 ? 13.761 29.931 -2.050 1.00 35.54 111 TYR C O 1
ATOM 6261 N N . ALA C 1 112 ? 14.924 30.662 -0.254 1.00 34.22 112 ALA C N 1
ATOM 6262 C CA . ALA C 1 112 ? 16.216 30.590 -0.919 1.00 33.25 112 ALA C CA 1
ATOM 6263 C C . ALA C 1 112 ? 16.547 29.168 -1.356 1.00 32.33 112 ALA C C 1
ATOM 6264 O O . ALA C 1 112 ? 17.031 28.958 -2.461 1.00 30.40 112 ALA C O 1
ATOM 6266 N N . ARG C 1 113 ? 16.299 28.196 -0.480 1.00 32.67 113 ARG C N 1
ATOM 6267 C CA . ARG C 1 113 ? 16.555 26.794 -0.808 1.00 31.83 113 ARG C CA 1
ATOM 6268 C C . ARG C 1 113 ? 15.791 26.407 -2.072 1.00 31.95 113 ARG C C 1
ATOM 6269 O O . ARG C 1 113 ? 16.365 25.902 -3.035 1.00 32.19 113 ARG C O 1
ATOM 6277 N N . ASP C 1 114 ? 14.483 26.634 -2.051 1.00 32.97 114 ASP C N 1
ATOM 6278 C CA . ASP C 1 114 ? 13.630 26.288 -3.185 1.00 32.44 114 ASP C CA 1
ATOM 6279 C C . ASP C 1 114 ? 14.039 27.012 -4.471 1.00 32.55 114 ASP C C 1
ATOM 6280 O O . ASP C 1 114 ? 14.059 26.418 -5.550 1.00 32.63 114 ASP C O 1
ATOM 6285 N N . TYR C 1 115 ? 14.371 28.292 -4.350 1.00 34.09 115 TYR C N 1
ATOM 6286 C CA . TYR C 1 115 ? 14.764 29.090 -5.508 1.00 34.13 115 TYR C CA 1
ATOM 6287 C C . TYR C 1 115 ? 16.025 28.533 -6.159 1.00 33.54 115 TYR C C 1
ATOM 6288 O O . TYR C 1 115 ? 16.074 28.352 -7.376 1.00 33.96 115 TYR C O 1
ATOM 6297 N N . ALA C 1 116 ? 17.051 28.278 -5.352 1.00 31.91 116 ALA C N 1
ATOM 6298 C CA . ALA C 1 116 ? 18.311 27.739 -5.871 1.00 32.84 116 ALA C CA 1
ATOM 6299 C C . ALA C 1 116 ? 18.106 26.342 -6.455 1.00 32.80 116 ALA C C 1
ATOM 6300 O O . ALA C 1 116 ? 18.710 25.991 -7.467 1.00 34.19 116 ALA C O 1
ATOM 6302 N N . LEU C 1 117 ? 17.271 25.534 -5.808 1.00 33.77 117 LEU C N 1
ATOM 6303 C CA . LEU C 1 117 ? 17.013 24.193 -6.322 1.00 34.20 117 LEU C CA 1
ATOM 6304 C C . LEU C 1 117 ? 16.388 24.321 -7.710 1.00 34.98 117 LEU C C 1
ATOM 6305 O O . LEU C 1 117 ? 16.761 23.604 -8.635 1.00 34.85 117 LEU C O 1
ATOM 6310 N N . HIS C 1 118 ? 15.446 25.247 -7.860 1.00 34.90 118 HIS C N 1
ATOM 6311 C CA . HIS C 1 118 ? 14.797 25.423 -9.152 1.00 37.38 118 HIS C CA 1
ATOM 6312 C C . HIS C 1 118 ? 15.760 25.931 -10.226 1.00 36.44 118 HIS C C 1
ATOM 6313 O O . HIS C 1 118 ? 15.682 25.506 -11.380 1.00 37.49 118 HIS C O 1
ATOM 6320 N N . ARG C 1 119 ? 16.660 26.842 -9.852 1.00 35.02 119 ARG C N 1
ATOM 6321 C CA . ARG C 1 119 ? 17.617 27.382 -10.805 1.00 33.85 119 ARG C CA 1
ATOM 6322 C C . ARG C 1 119 ? 18.570 26.274 -11.238 1.00 34.21 119 ARG C C 1
ATOM 6323 O O . ARG C 1 119 ? 18.959 26.201 -12.401 1.00 32.08 119 ARG C O 1
ATOM 6331 N N . THR C 1 120 ? 18.932 25.405 -10.295 1.00 34.48 120 THR C N 1
ATOM 6332 C CA . THR C 1 120 ? 19.821 24.282 -10.579 1.00 33.59 120 THR C CA 1
ATOM 6333 C C . THR C 1 120 ? 19.103 23.359 -11.565 1.00 34.32 120 THR C C 1
ATOM 6334 O O . THR C 1 120 ? 19.691 22.878 -12.533 1.00 33.81 120 THR C O 1
ATOM 6338 N N . ILE C 1 121 ? 17.818 23.135 -11.314 1.00 34.14 121 ILE C N 1
ATOM 6339 C CA . ILE C 1 121 ? 17.005 22.288 -12.174 1.00 35.72 121 ILE C CA 1
ATOM 6340 C C . ILE C 1 121 ? 16.906 22.881 -13.583 1.00 36.18 121 ILE C C 1
ATOM 6341 O O . ILE C 1 121 ? 16.941 22.146 -14.573 1.00 36.88 121 ILE C O 1
ATOM 6346 N N . GLU C 1 122 ? 16.793 24.204 -13.681 1.00 36.08 122 GLU C N 1
ATOM 6347 C CA . GLU C 1 122 ? 16.706 24.835 -14.998 1.00 37.17 122 GLU C CA 1
ATOM 6348 C C . GLU C 1 122 ? 17.970 24.534 -15.795 1.00 36.33 122 GLU C C 1
ATOM 6349 O O . GLU C 1 122 ? 17.913 24.289 -17.000 1.00 34.50 122 GLU C O 1
ATOM 6355 N N . ILE C 1 123 ? 19.112 24.535 -15.116 1.00 36.35 123 ILE C N 1
ATOM 6356 C CA . ILE C 1 123 ? 20.372 24.243 -15.788 1.00 37.27 123 ILE C CA 1
ATOM 6357 C C . ILE C 1 123 ? 20.349 22.795 -16.276 1.00 38.75 123 ILE C C 1
ATOM 6358 O O . ILE C 1 123 ? 20.710 22.508 -17.417 1.00 39.37 123 ILE C O 1
ATOM 6363 N N . ARG C 1 124 ? 19.918 21.882 -15.409 1.00 38.61 124 ARG C N 1
ATOM 6364 C CA . ARG C 1 124 ? 19.860 20.479 -15.785 1.00 38.49 124 ARG C CA 1
ATOM 6365 C C . ARG C 1 124 ? 18.869 20.253 -16.927 1.00 39.28 124 ARG C C 1
ATOM 6366 O O . ARG C 1 124 ? 19.045 19.337 -17.735 1.00 38.64 124 ARG C O 1
ATOM 6374 N N . GLU C 1 125 ? 17.827 21.081 -16.994 1.00 39.00 125 GLU C N 1
ATOM 6375 C CA . GLU C 1 125 ? 16.842 20.956 -18.066 1.00 39.40 125 GLU C CA 1
ATOM 6376 C C . GLU C 1 125 ? 17.466 21.405 -19.393 1.00 39.74 125 GLU C C 1
ATOM 6377 O O . GLU C 1 125 ? 17.234 20.783 -20.429 1.00 40.45 125 GLU C O 1
ATOM 6383 N N . MET C 1 126 ? 18.256 22.478 -19.360 1.00 39.04 126 MET C N 1
ATOM 6384 C CA . MET C 1 126 ? 18.921 22.956 -20.568 1.00 39.20 126 MET C CA 1
ATOM 6385 C C . MET C 1 126 ? 19.803 21.832 -21.098 1.00 40.17 126 MET C C 1
ATOM 6386 O O . MET C 1 126 ? 19.775 21.517 -22.286 1.00 40.90 126 MET C O 1
ATOM 6391 N N . LEU C 1 127 ? 20.579 21.221 -20.204 1.00 39.64 127 LEU C N 1
ATOM 6392 C CA . LEU C 1 127 ? 21.464 20.130 -20.594 1.00 40.85 127 LEU C CA 1
ATOM 6393 C C . LEU C 1 127 ? 20.691 18.940 -21.149 1.00 41.39 127 LEU C C 1
ATOM 6394 O O . LEU C 1 127 ? 21.143 18.288 -22.089 1.00 42.97 127 LEU C O 1
ATOM 6399 N N . ALA C 1 128 ? 19.523 18.660 -20.575 1.00 41.96 128 ALA C N 1
ATOM 6400 C CA . ALA C 1 128 ? 18.700 17.539 -21.031 1.00 42.42 128 ALA C CA 1
ATOM 6401 C C . ALA C 1 128 ? 18.086 17.836 -22.401 1.00 42.51 128 ALA C C 1
ATOM 6402 O O . ALA C 1 128 ? 17.822 16.926 -23.185 1.00 42.31 128 ALA C O 1
ATOM 6404 N N . ALA C 1 129 ? 17.861 19.116 -22.678 1.00 42.61 129 ALA C N 1
ATOM 6405 C CA . ALA C 1 129 ? 17.276 19.534 -23.948 1.00 43.00 129 ALA C CA 1
ATOM 6406 C C . ALA C 1 129 ? 18.306 19.681 -25.070 1.00 42.26 129 ALA C C 1
ATOM 6407 O O . ALA C 1 129 ? 17.935 19.801 -26.234 1.00 43.22 129 ALA C O 1
ATOM 6409 N N . ASN C 1 130 ? 19.589 19.665 -24.725 1.00 41.84 130 ASN C N 1
ATOM 6410 C CA . ASN C 1 130 ? 20.659 19.821 -25.712 1.00 41.31 130 ASN C CA 1
ATOM 6411 C C . ASN C 1 130 ? 21.778 18.799 -25.511 1.00 41.94 130 ASN C C 1
ATOM 6412 O O . ASN C 1 130 ? 22.947 19.160 -25.368 1.00 42.12 130 ASN C O 1
ATOM 6417 N N . PRO C 1 131 ? 21.438 17.505 -25.527 1.00 42.21 131 PRO C N 1
ATOM 6418 C CA . PRO C 1 131 ? 22.396 16.409 -25.341 1.00 44.19 131 PRO C CA 1
ATOM 6419 C C . PRO C 1 131 ? 23.495 16.266 -26.392 1.00 46.09 131 PRO C C 1
ATOM 6420 O O . PRO C 1 131 ? 24.561 15.722 -26.098 1.00 45.53 131 PRO C O 1
ATOM 6424 N N . ASP C 1 132 ? 23.245 16.745 -27.609 1.00 46.66 132 ASP C N 1
ATOM 6425 C CA . ASP C 1 132 ? 24.233 16.624 -28.675 1.00 47.28 132 ASP C CA 1
ATOM 6426 C C . ASP C 1 132 ? 25.254 17.752 -28.711 1.00 47.11 132 ASP C C 1
ATOM 6427 O O . ASP C 1 132 ? 26.301 17.625 -29.350 1.00 46.87 132 ASP C O 1
ATOM 6432 N N . THR C 1 133 ? 24.963 18.850 -28.021 1.00 45.76 133 THR C N 1
ATOM 6433 C CA . THR C 1 133 ? 25.865 19.993 -28.025 1.00 44.99 133 THR C CA 1
ATOM 6434 C C . THR C 1 133 ? 26.432 20.373 -26.660 1.00 44.59 133 THR C C 1
ATOM 6435 O O . THR C 1 133 ? 27.431 21.089 -26.577 1.00 43.37 133 THR C O 1
ATOM 6439 N N . PHE C 1 134 ? 25.800 19.883 -25.597 1.00 44.57 134 PHE C N 1
ATOM 6440 C CA . PHE C 1 134 ? 26.218 20.181 -24.226 1.00 44.37 134 PHE C CA 1
ATOM 6441 C C . PHE C 1 134 ? 26.271 18.929 -23.355 1.00 43.03 134 PHE C C 1
ATOM 6442 O O . PHE C 1 134 ? 25.657 17.910 -23.670 1.00 41.82 134 PHE C O 1
ATOM 6450 N N . GLU C 1 135 ? 27.014 19.017 -22.256 1.00 42.40 135 GLU C N 1
ATOM 6451 C CA . GLU C 1 135 ? 27.099 17.927 -21.290 1.00 41.52 135 GLU C CA 1
ATOM 6452 C C . GLU C 1 135 ? 27.654 18.470 -19.983 1.00 40.41 135 GLU C C 1
ATOM 6453 O O . GLU C 1 135 ? 28.573 19.291 -19.985 1.00 40.47 135 GLU C O 1
ATOM 6459 N N . MET C 1 136 ? 27.092 18.025 -18.864 1.00 39.41 136 MET C N 1
ATOM 6460 C CA . MET C 1 136 ? 27.573 18.493 -17.574 1.00 37.55 136 MET C CA 1
ATOM 6461 C C . MET C 1 136 ? 28.931 17.876 -17.289 1.00 36.80 136 MET C C 1
ATOM 6462 O O . MET C 1 136 ? 29.177 16.710 -17.599 1.00 35.42 136 MET C O 1
ATOM 6467 N N . ALA C 1 137 ? 29.812 18.675 -16.704 1.00 35.59 137 ALA C N 1
ATOM 6468 C CA . ALA C 1 137 ? 31.133 18.207 -16.331 1.00 36.02 137 ALA C CA 1
ATOM 6469 C C . ALA C 1 137 ? 31.193 18.269 -14.802 1.00 36.08 137 ALA C C 1
ATOM 6470 O O . ALA C 1 137 ? 30.703 19.227 -14.192 1.00 33.07 137 ALA C O 1
ATOM 6472 N N . LEU C 1 138 ? 31.778 17.241 -14.196 1.00 35.26 138 LEU C N 1
ATOM 6473 C CA . LEU C 1 138 ? 31.923 17.185 -12.748 1.00 36.28 138 LEU C CA 1
ATOM 6474 C C . LEU C 1 138 ? 33.409 17.230 -12.410 1.00 38.68 138 LEU C C 1
ATOM 6475 O O . LEU C 1 138 ? 33.798 17.737 -11.355 1.00 38.33 138 LEU C O 1
ATOM 6480 N N . THR C 1 139 ? 34.229 16.706 -13.322 1.00 37.56 139 THR C N 1
ATOM 6481 C CA . THR C 1 139 ? 35.676 16.661 -13.143 1.00 40.01 139 THR C CA 1
ATOM 6482 C C . THR C 1 139 ? 36.390 17.282 -14.343 1.00 40.43 139 THR C C 1
ATOM 6483 O O . THR C 1 139 ? 35.766 17.551 -15.370 1.00 41.52 139 THR C O 1
ATOM 6487 N N . SER C 1 140 ? 37.696 17.508 -14.209 1.00 41.48 140 SER C N 1
ATOM 6488 C CA . SER C 1 140 ? 38.477 18.065 -15.309 1.00 42.89 140 SER C CA 1
ATOM 6489 C C . SER C 1 140 ? 38.517 17.045 -16.449 1.00 44.15 140 SER C C 1
ATOM 6490 O O . SER C 1 140 ? 38.512 17.425 -17.623 1.00 43.60 140 SER C O 1
ATOM 6493 N N . ASP C 1 141 ? 38.556 15.753 -16.106 1.00 43.76 141 ASP C N 1
ATOM 6494 C CA . ASP C 1 141 ? 38.562 14.715 -17.134 1.00 44.56 141 ASP C CA 1
ATOM 6495 C C . ASP C 1 141 ? 37.271 14.794 -17.941 1.00 44.06 141 ASP C C 1
ATOM 6496 O O . ASP C 1 141 ? 37.283 14.587 -19.151 1.00 42.88 141 ASP C O 1
ATOM 6501 N N . ASP C 1 142 ? 36.159 15.088 -17.267 1.00 43.71 142 ASP C N 1
ATOM 6502 C CA . ASP C 1 142 ? 34.881 15.215 -17.959 1.00 43.99 142 ASP C CA 1
ATOM 6503 C C . ASP C 1 142 ? 34.989 16.348 -18.975 1.00 43.98 142 ASP C C 1
ATOM 6504 O O . ASP C 1 142 ? 34.578 16.204 -20.122 1.00 44.82 142 ASP C O 1
ATOM 6509 N N . ALA C 1 143 ? 35.537 17.476 -18.534 1.00 43.42 143 ALA C N 1
ATOM 6510 C CA . ALA C 1 143 ? 35.681 18.642 -19.396 1.00 44.78 143 ALA C CA 1
ATOM 6511 C C . ALA C 1 143 ? 36.468 18.309 -20.662 1.00 44.80 143 ALA C C 1
ATOM 6512 O O . ALA C 1 143 ? 36.024 18.603 -21.770 1.00 46.15 143 ALA C O 1
ATOM 6514 N N . ARG C 1 144 ? 37.635 17.698 -20.495 1.00 44.07 144 ARG C N 1
ATOM 6515 C CA . ARG C 1 144 ? 38.460 17.335 -21.635 1.00 45.33 144 ARG C CA 1
ATOM 6516 C C . ARG C 1 144 ? 37.763 16.307 -22.524 1.00 45.64 144 ARG C C 1
ATOM 6517 O O . ARG C 1 144 ? 37.786 16.433 -23.745 1.00 46.64 144 ARG C O 1
ATOM 6525 N N . ARG C 1 145 ? 37.133 15.305 -21.916 1.00 45.54 145 ARG C N 1
ATOM 6526 C CA . ARG C 1 145 ? 36.432 14.282 -22.687 1.00 47.15 145 ARG C CA 1
ATOM 6527 C C . ARG C 1 145 ? 35.296 14.907 -23.486 1.00 47.60 145 ARG C C 1
ATOM 6528 O O . ARG C 1 145 ? 35.115 14.608 -24.665 1.00 47.69 145 ARG C O 1
ATOM 6536 N N . ILE C 1 146 ? 34.523 15.768 -22.835 1.00 46.83 146 ILE C N 1
ATOM 6537 C CA . ILE C 1 146 ? 33.403 16.429 -23.494 1.00 45.80 146 ILE C CA 1
ATOM 6538 C C . ILE C 1 146 ? 33.905 17.305 -24.646 1.00 46.97 146 ILE C C 1
ATOM 6539 O O . ILE C 1 146 ? 33.314 17.323 -25.728 1.00 47.75 146 ILE C O 1
ATOM 6544 N N . ALA C 1 147 ? 35.002 18.021 -24.410 1.00 47.56 147 ALA C N 1
ATOM 6545 C CA . ALA C 1 147 ? 35.584 18.891 -25.428 1.00 49.39 147 ALA C CA 1
ATOM 6546 C C . ALA C 1 147 ? 36.012 18.084 -26.652 1.00 50.41 147 ALA C C 1
ATOM 6547 O O . ALA C 1 147 ? 35.721 18.469 -27.779 1.00 51.22 147 ALA C O 1
ATOM 6549 N N . LYS C 1 148 ? 36.703 16.969 -26.428 1.00 52.14 148 LYS C N 1
ATOM 6550 C CA . LYS C 1 148 ? 37.149 16.118 -27.530 1.00 53.90 148 LYS C CA 1
ATOM 6551 C C . LYS C 1 148 ? 35.981 15.602 -28.360 1.00 53.47 148 LYS C C 1
ATOM 6552 O O . LYS C 1 148 ? 36.114 15.411 -29.567 1.00 53.55 148 LYS C O 1
ATOM 6558 N N . ALA C 1 149 ? 34.842 15.369 -27.714 1.00 52.22 149 ALA C N 1
ATOM 6559 C CA . ALA C 1 149 ? 33.662 14.874 -28.418 1.00 51.24 149 ALA C CA 1
ATOM 6560 C C . ALA C 1 149 ? 32.974 15.997 -29.181 1.00 50.87 149 ALA C C 1
ATOM 6561 O O . ALA C 1 149 ? 31.955 15.781 -29.832 1.00 51.95 149 ALA C O 1
ATOM 6563 N N . GLY C 1 150 ? 33.528 17.200 -29.090 1.00 49.78 150 GLY C N 1
ATOM 6564 C CA . GLY C 1 150 ? 32.944 18.331 -29.788 1.00 50.06 150 GLY C CA 1
ATOM 6565 C C . GLY C 1 150 ? 31.746 18.973 -29.110 1.00 49.56 150 GLY C C 1
ATOM 6566 O O . GLY C 1 150 ? 30.970 19.675 -29.759 1.00 49.26 150 GLY C O 1
ATOM 6567 N N . LYS C 1 151 ? 31.584 18.740 -27.809 1.00 48.48 151 LYS C N 1
ATOM 6568 C CA . LYS C 1 151 ? 30.468 19.327 -27.070 1.00 46.55 151 LYS C CA 1
ATOM 6569 C C . LYS C 1 151 ? 30.974 20.376 -26.091 1.00 45.25 151 LYS C C 1
ATOM 6570 O O . LYS C 1 151 ? 32.151 20.379 -25.726 1.00 44.17 151 LYS C O 1
ATOM 6576 N N . LYS C 1 152 ? 30.083 21.273 -25.676 1.00 44.02 152 LYS C N 1
ATOM 6577 C CA . LYS C 1 152 ? 30.438 22.309 -24.706 1.00 43.00 152 LYS C CA 1
ATOM 6578 C C . LYS C 1 152 ? 30.254 21.687 -23.319 1.00 42.83 152 LYS C C 1
ATOM 6579 O O . LYS C 1 152 ? 29.266 20.992 -23.079 1.00 42.11 152 LYS C O 1
ATOM 6585 N N . PHE C 1 153 ? 31.202 21.916 -22.414 1.00 42.37 153 PHE C N 1
ATOM 6586 C CA . PHE C 1 153 ? 31.081 21.359 -21.070 1.00 41.74 153 PHE C CA 1
ATOM 6587 C C . PHE C 1 153 ? 30.517 22.384 -20.097 1.00 41.23 153 PHE C C 1
ATOM 6588 O O . PHE C 1 153 ? 30.848 23.570 -20.151 1.00 41.59 153 PHE C O 1
ATOM 6596 N N . ALA C 1 154 ? 29.645 21.919 -19.214 1.00 39.61 154 ALA C N 1
ATOM 6597 C CA . ALA C 1 154 ? 29.032 22.805 -18.246 1.00 37.15 154 ALA C CA 1
ATOM 6598 C C . ALA C 1 154 ? 29.222 22.336 -16.810 1.00 36.41 154 ALA C C 1
ATOM 6599 O O . ALA C 1 154 ? 28.695 21.295 -16.409 1.00 33.74 154 ALA C O 1
ATOM 6601 N N . PHE C 1 155 ? 30.002 23.101 -16.053 1.00 36.79 155 PHE C N 1
ATOM 6602 C CA . PHE C 1 155 ? 30.218 22.831 -14.637 1.00 36.53 155 PHE C CA 1
ATOM 6603 C C . PHE C 1 155 ? 29.108 23.647 -13.984 1.00 37.11 155 PHE C C 1
ATOM 6604 O O . PHE C 1 155 ? 28.525 24.522 -14.631 1.00 37.87 155 PHE C O 1
ATOM 6612 N N . VAL C 1 156 ? 28.813 23.373 -12.720 1.00 36.21 156 VAL C N 1
ATOM 6613 C CA . VAL C 1 156 ? 27.772 24.114 -12.011 1.00 35.61 156 VAL C CA 1
ATOM 6614 C C . VAL C 1 156 ? 28.399 24.811 -10.813 1.00 35.30 156 VAL C C 1
ATOM 6615 O O . VAL C 1 156 ? 29.136 24.187 -10.046 1.00 35.10 156 VAL C O 1
ATOM 6619 N N . SER C 1 157 ? 28.112 26.101 -10.659 1.00 33.68 157 SER C N 1
ATOM 6620 C CA . SER C 1 157 ? 28.655 26.869 -9.548 1.00 33.08 157 SER C CA 1
ATOM 6621 C C . SER C 1 157 ? 27.534 27.580 -8.804 1.00 32.04 157 SER C C 1
ATOM 6622 O O . SER C 1 157 ? 26.417 27.687 -9.306 1.00 31.45 157 SER C O 1
ATOM 6625 N N . MET C 1 158 ? 27.833 28.058 -7.601 1.00 30.30 158 MET C N 1
ATOM 6626 C CA . MET C 1 158 ? 26.841 28.764 -6.792 1.00 31.18 158 MET C CA 1
ATOM 6627 C C . MET C 1 158 ? 27.379 30.127 -6.399 1.00 30.73 158 MET C C 1
ATOM 6628 O O . MET C 1 158 ? 28.536 30.249 -6.010 1.00 31.87 158 MET C O 1
ATOM 6633 N N . GLU C 1 159 ? 26.546 31.152 -6.539 1.00 32.85 159 GLU C N 1
ATOM 6634 C CA . GLU C 1 159 ? 26.914 32.504 -6.146 1.00 32.32 159 GLU C CA 1
ATOM 6635 C C . GLU C 1 159 ? 25.890 32.890 -5.082 1.00 33.31 159 GLU C C 1
ATOM 6636 O O . GLU C 1 159 ? 24.697 33.048 -5.367 1.00 32.31 159 GLU C O 1
ATOM 6642 N N . ASN C 1 160 ? 26.390 33.025 -3.857 1.00 32.57 160 ASN C N 1
ATOM 6643 C CA . ASN C 1 160 ? 25.624 33.307 -2.651 1.00 33.05 160 ASN C CA 1
ATOM 6644 C C . ASN C 1 160 ? 25.104 31.965 -2.138 1.00 32.80 160 ASN C C 1
ATOM 6645 O O . ASN C 1 160 ? 24.253 31.348 -2.768 1.00 32.27 160 ASN C O 1
ATOM 6650 N N . SER C 1 161 ? 25.620 31.515 -0.999 1.00 32.26 161 SER C N 1
ATOM 6651 C CA . SER C 1 161 ? 25.190 30.242 -0.440 1.00 31.96 161 SER C CA 1
ATOM 6652 C C . SER C 1 161 ? 24.093 30.401 0.599 1.00 31.41 161 SER C C 1
ATOM 6653 O O . SER C 1 161 ? 23.802 29.485 1.381 1.00 29.48 161 SER C O 1
ATOM 6656 N N . TRP C 1 162 ? 23.472 31.578 0.585 1.00 29.37 162 TRP C N 1
ATOM 6657 C CA . TRP C 1 162 ? 22.343 31.864 1.461 1.00 30.90 162 TRP C CA 1
ATOM 6658 C C . TRP C 1 162 ? 21.331 30.694 1.416 1.00 30.19 162 TRP C C 1
ATOM 6659 O O . TRP C 1 162 ? 20.694 30.376 2.417 1.00 32.40 162 TRP C O 1
ATOM 6670 N N . PRO C 1 163 ? 21.175 30.040 0.253 1.00 31.04 163 PRO C N 1
ATOM 6671 C CA . PRO C 1 163 ? 20.229 28.916 0.132 1.00 30.54 163 PRO C CA 1
ATOM 6672 C C . PRO C 1 163 ? 20.417 27.722 1.086 1.00 31.36 163 PRO C C 1
ATOM 6673 O O . PRO C 1 163 ? 19.480 26.950 1.286 1.00 30.68 163 PRO C O 1
ATOM 6677 N N . VAL C 1 164 ? 21.605 27.551 1.668 1.00 30.34 164 VAL C N 1
ATOM 6678 C CA . VAL C 1 164 ? 21.796 26.426 2.589 1.00 31.22 164 VAL C CA 1
ATOM 6679 C C . VAL C 1 164 ? 21.165 26.681 3.956 1.00 32.38 164 VAL C C 1
ATOM 6680 O O . VAL C 1 164 ? 21.049 25.763 4.778 1.00 31.32 164 VAL C O 1
ATOM 6684 N N . GLY C 1 165 ? 20.743 27.921 4.193 1.00 31.90 165 GLY C N 1
ATOM 6685 C CA . GLY C 1 165 ? 20.119 28.250 5.463 1.00 30.77 165 GLY C CA 1
ATOM 6686 C C . GLY C 1 165 ? 21.026 27.867 6.618 1.00 30.40 165 GLY C C 1
ATOM 6687 O O . GLY C 1 165 ? 22.201 28.217 6.626 1.00 29.86 165 GLY C O 1
ATOM 6688 N N . GLU C 1 166 ? 20.471 27.155 7.589 1.00 31.00 166 GLU C N 1
ATOM 6689 C CA . GLU C 1 166 ? 21.215 26.687 8.749 1.00 34.20 166 GLU C CA 1
ATOM 6690 C C . GLU C 1 166 ? 21.429 25.176 8.603 1.00 34.68 166 GLU C C 1
ATOM 6691 O O . GLU C 1 166 ? 21.915 24.515 9.521 1.00 34.21 166 GLU C O 1
ATOM 6697 N N . ASP C 1 167 ? 21.068 24.640 7.440 1.00 33.36 167 ASP C N 1
ATOM 6698 C CA . ASP C 1 167 ? 21.188 23.210 7.180 1.00 32.46 167 ASP C CA 1
ATOM 6699 C C . ASP C 1 167 ? 22.325 22.926 6.206 1.00 31.48 167 ASP C C 1
ATOM 6700 O O . ASP C 1 167 ? 22.136 22.938 4.993 1.00 30.93 167 ASP C O 1
ATOM 6705 N N . LEU C 1 168 ? 23.510 22.658 6.743 1.00 30.41 168 LEU C N 1
ATOM 6706 C CA . LEU C 1 168 ? 24.662 22.406 5.899 1.00 30.68 168 LEU C CA 1
ATOM 6707 C C . LEU C 1 168 ? 24.563 21.117 5.076 1.00 30.08 168 LEU C C 1
ATOM 6708 O O . LEU C 1 168 ? 25.335 20.924 4.141 1.00 29.99 168 LEU C O 1
ATOM 6713 N N . SER C 1 169 ? 23.613 20.239 5.399 1.00 28.77 169 SER C N 1
ATOM 6714 C CA . SER C 1 169 ? 23.472 19.014 4.606 1.00 29.31 169 SER C CA 1
ATOM 6715 C C . SER C 1 169 ? 23.027 19.407 3.186 1.00 29.44 169 SER C C 1
ATOM 6716 O O . SER C 1 169 ? 23.185 18.636 2.240 1.00 26.79 169 SER C O 1
ATOM 6719 N N . LEU C 1 170 ? 22.483 20.614 3.033 1.00 28.72 170 LEU C N 1
ATOM 6720 C CA . LEU C 1 170 ? 22.048 21.077 1.712 1.00 28.09 170 LEU C CA 1
ATOM 6721 C C . LEU C 1 170 ? 23.229 21.284 0.774 1.00 27.52 170 LEU C C 1
ATOM 6722 O O . LEU C 1 170 ? 23.065 21.231 -0.448 1.00 28.24 170 LEU C O 1
ATOM 6727 N N . VAL C 1 171 ? 24.420 21.510 1.323 1.00 26.83 171 VAL C N 1
ATOM 6728 C CA . VAL C 1 171 ? 25.592 21.677 0.465 1.00 27.78 171 VAL C CA 1
ATOM 6729 C C . VAL C 1 171 ? 25.763 20.392 -0.350 1.00 27.87 171 VAL C C 1
ATOM 6730 O O . VAL C 1 171 ? 26.014 20.433 -1.562 1.00 27.09 171 VAL C O 1
ATOM 6734 N N . GLU C 1 172 ? 25.624 19.250 0.316 1.00 27.45 172 GLU C N 1
ATOM 6735 C CA . GLU C 1 172 ? 25.759 17.971 -0.373 1.00 30.53 172 GLU C CA 1
ATOM 6736 C C . GLU C 1 172 ? 24.589 17.747 -1.320 1.00 30.52 172 GLU C C 1
ATOM 6737 O O . GLU C 1 172 ? 24.742 17.103 -2.360 1.00 31.87 172 GLU C O 1
ATOM 6743 N N . THR C 1 173 ? 23.425 18.286 -0.971 1.00 30.47 173 THR C N 1
ATOM 6744 C CA . THR C 1 173 ? 22.259 18.149 -1.837 1.00 31.33 173 THR C CA 1
ATOM 6745 C C . THR C 1 173 ? 22.597 18.778 -3.190 1.00 31.45 173 THR C C 1
ATOM 6746 O O . THR C 1 173 ? 22.374 18.182 -4.239 1.00 31.42 173 THR C O 1
ATOM 6750 N N . PHE C 1 174 ? 23.146 19.985 -3.165 1.00 30.30 174 PHE C N 1
ATOM 6751 C CA . PHE C 1 174 ? 23.501 20.655 -4.409 1.00 30.02 174 PHE C CA 1
ATOM 6752 C C . PHE C 1 174 ? 24.669 19.936 -5.084 1.00 30.56 174 PHE C C 1
ATOM 6753 O O . PHE C 1 174 ? 24.725 19.833 -6.312 1.00 30.55 174 PHE C O 1
ATOM 6761 N N . TYR C 1 175 ? 25.595 19.426 -4.279 1.00 30.64 175 TYR C N 1
ATOM 6762 C CA . TYR C 1 175 ? 26.733 18.692 -4.813 1.00 31.88 175 TYR C CA 1
ATOM 6763 C C . TYR C 1 175 ? 26.210 17.498 -5.625 1.00 32.51 175 TYR C C 1
ATOM 6764 O O . TYR C 1 175 ? 26.690 17.229 -6.719 1.00 31.11 175 TYR C O 1
ATOM 6773 N N . LYS C 1 176 ? 25.228 16.788 -5.077 1.00 32.92 176 LYS C N 1
ATOM 6774 C CA . LYS C 1 176 ? 24.660 15.622 -5.751 1.00 34.90 176 LYS C CA 1
ATOM 6775 C C . LYS C 1 176 ? 24.029 15.986 -7.087 1.00 35.87 176 LYS C C 1
ATOM 6776 O O . LYS C 1 176 ? 23.908 15.137 -7.964 1.00 35.19 176 LYS C O 1
ATOM 6782 N N . GLU C 1 177 ? 23.610 17.238 -7.239 1.00 36.05 177 GLU C N 1
ATOM 6783 C CA . GLU C 1 177 ? 23.008 17.662 -8.496 1.00 36.80 177 GLU C CA 1
ATOM 6784 C C . GLU C 1 177 ? 24.014 18.347 -9.426 1.00 35.93 177 GLU C C 1
ATOM 6785 O O . GLU C 1 177 ? 23.635 18.887 -10.462 1.00 37.13 177 GLU C O 1
ATOM 6791 N N . GLY C 1 178 ? 25.291 18.341 -9.050 1.00 35.54 178 GLY C N 1
ATOM 6792 C CA . GLY C 1 178 ? 26.303 18.925 -9.915 1.00 33.79 178 GLY C CA 1
ATOM 6793 C C . GLY C 1 178 ? 27.184 20.051 -9.401 1.00 33.14 178 GLY C C 1
ATOM 6794 O O . GLY C 1 178 ? 28.195 20.357 -10.017 1.00 31.33 178 GLY C O 1
ATOM 6795 N N . LEU C 1 179 ? 26.826 20.658 -8.275 1.00 33.32 179 LEU C N 1
ATOM 6796 C CA . LEU C 1 179 ? 27.610 21.767 -7.732 1.00 33.70 179 LEU C CA 1
ATOM 6797 C C . LEU C 1 179 ? 29.078 21.403 -7.503 1.00 34.98 179 LEU C C 1
ATOM 6798 O O . LEU C 1 179 ? 29.380 20.412 -6.828 1.00 33.29 179 LEU C O 1
ATOM 6803 N N . ARG C 1 180 ? 29.984 22.213 -8.057 1.00 33.70 180 ARG C N 1
ATOM 6804 C CA . ARG C 1 180 ? 31.422 21.973 -7.908 1.00 33.70 180 ARG C CA 1
ATOM 6805 C C . ARG C 1 180 ? 32.250 23.202 -7.542 1.00 32.71 180 ARG C C 1
ATOM 6806 O O . ARG C 1 180 ? 33.457 23.096 -7.350 1.00 31.83 180 ARG C O 1
ATOM 6814 N N . MET C 1 181 ? 31.598 24.362 -7.459 1.00 32.08 181 MET C N 1
ATOM 6815 C CA . MET C 1 181 ? 32.255 25.625 -7.082 1.00 32.54 181 MET C CA 1
ATOM 6816 C C . MET C 1 181 ? 31.186 26.457 -6.384 1.00 31.96 181 MET C C 1
ATOM 6817 O O . MET C 1 181 ? 30.062 26.543 -6.868 1.00 33.81 181 MET C O 1
ATOM 6822 N N . ALA C 1 182 ? 31.513 27.057 -5.243 1.00 31.44 182 ALA C N 1
ATOM 6823 C CA . ALA C 1 182 ? 30.527 27.856 -4.527 1.00 30.77 182 ALA C CA 1
ATOM 6824 C C . ALA C 1 182 ? 31.113 28.991 -3.706 1.00 31.85 182 ALA C C 1
ATOM 6825 O O . ALA C 1 182 ? 32.158 28.846 -3.067 1.00 31.31 182 ALA C O 1
ATOM 6827 N N . GLY C 1 183 ? 30.418 30.128 -3.737 1.00 32.11 183 GLY C N 1
ATOM 6828 C CA . GLY C 1 183 ? 30.829 31.289 -2.970 1.00 30.26 183 GLY C CA 1
ATOM 6829 C C . GLY C 1 183 ? 29.875 31.388 -1.795 1.00 29.87 183 GLY C C 1
ATOM 6830 O O . GLY C 1 183 ? 28.671 31.162 -1.941 1.00 28.95 183 GLY C O 1
ATOM 6831 N N . PRO C 1 184 ? 30.374 31.714 -0.602 1.00 30.70 184 PRO C N 1
ATOM 6832 C CA . PRO C 1 184 ? 29.461 31.807 0.540 1.00 29.99 184 PRO C CA 1
ATOM 6833 C C . PRO C 1 184 ? 28.510 33.002 0.544 1.00 31.36 184 PRO C C 1
ATOM 6834 O O . PRO C 1 184 ? 27.394 32.913 1.061 1.00 28.83 184 PRO C O 1
ATOM 6838 N N . VAL C 1 185 ? 28.930 34.109 -0.056 1.00 33.13 185 VAL C N 1
ATOM 6839 C CA . VAL C 1 185 ? 28.121 35.318 0.017 1.00 34.28 185 VAL C CA 1
ATOM 6840 C C . VAL C 1 185 ? 28.093 36.176 -1.251 1.00 35.44 185 VAL C C 1
ATOM 6841 O O . VAL C 1 185 ? 28.929 36.026 -2.147 1.00 33.04 185 VAL C O 1
ATOM 6845 N N . HIS C 1 186 ? 27.117 37.077 -1.318 1.00 36.41 186 HIS C N 1
ATOM 6846 C CA . HIS C 1 186 ? 26.999 37.977 -2.459 1.00 38.81 186 HIS C CA 1
ATOM 6847 C C . HIS C 1 186 ? 27.183 39.432 -1.999 1.00 39.65 186 HIS C C 1
ATOM 6848 O O . HIS C 1 186 ? 28.102 39.723 -1.237 1.00 37.62 186 HIS C O 1
ATOM 6855 N N . PHE C 1 187 ? 26.298 40.330 -2.431 1.00 41.82 187 PHE C N 1
ATOM 6856 C CA . PHE C 1 187 ? 26.405 41.756 -2.112 1.00 43.45 187 PHE C CA 1
ATOM 6857 C C . PHE C 1 187 ? 26.244 42.173 -0.650 1.00 42.76 187 PHE C C 1
ATOM 6858 O O . PHE C 1 187 ? 26.809 43.186 -0.233 1.00 42.84 187 PHE C O 1
ATOM 6866 N N . ARG C 1 188 ? 25.459 41.423 0.118 1.00 39.98 188 ARG C N 1
ATOM 6867 C CA . ARG C 1 188 ? 25.253 41.745 1.526 1.00 40.60 188 ARG C CA 1
ATOM 6868 C C . ARG C 1 188 ? 25.650 40.566 2.416 1.00 39.86 188 ARG C C 1
ATOM 6869 O O . ARG C 1 188 ? 25.726 39.435 1.949 1.00 37.62 188 ARG C O 1
ATOM 6877 N N . ASN C 1 189 ? 25.913 40.834 3.691 1.00 38.84 189 ASN C N 1
ATOM 6878 C CA . ASN C 1 189 ? 26.292 39.774 4.616 1.00 38.58 189 ASN C CA 1
ATOM 6879 C C . ASN C 1 189 ? 25.147 38.768 4.703 1.00 37.51 189 ASN C C 1
ATOM 6880 O O . ASN C 1 189 ? 23.998 39.108 4.438 1.00 37.99 189 ASN C O 1
ATOM 6885 N N . ASN C 1 190 ? 25.456 37.524 5.044 1.00 34.95 190 ASN C N 1
ATOM 6886 C CA . ASN C 1 190 ? 24.395 36.545 5.232 1.00 32.93 190 ASN C CA 1
ATOM 6887 C C . ASN C 1 190 ? 24.728 35.728 6.477 1.00 31.31 190 ASN C C 1
ATOM 6888 O O . ASN C 1 190 ? 25.563 36.151 7.275 1.00 32.13 190 ASN C O 1
ATOM 6893 N N . GLN C 1 191 ? 24.084 34.580 6.659 1.00 30.38 191 GLN C N 1
ATOM 6894 C CA . GLN C 1 191 ? 24.327 33.779 7.849 1.00 29.19 191 GLN C CA 1
ATOM 6895 C C . GLN C 1 191 ? 25.679 33.067 7.836 1.00 29.46 191 GLN C C 1
ATOM 6896 O O . GLN C 1 191 ? 26.110 32.532 8.861 1.00 30.44 191 GLN C O 1
ATOM 6902 N N . LEU C 1 192 ? 26.352 33.077 6.685 1.00 28.35 192 LEU C N 1
ATOM 6903 C CA . LEU C 1 192 ? 27.648 32.404 6.539 1.00 28.37 192 LEU C CA 1
ATOM 6904 C C . LEU C 1 192 ? 28.890 33.291 6.611 1.00 30.21 192 LEU C C 1
ATOM 6905 O O . LEU C 1 192 ? 29.923 32.882 7.153 1.00 28.65 192 LEU C O 1
ATOM 6910 N N . ALA C 1 193 ? 28.810 34.498 6.050 1.00 30.63 193 ALA C N 1
ATOM 6911 C CA . ALA C 1 193 ? 29.978 35.375 6.047 1.00 30.47 193 ALA C CA 1
ATOM 6912 C C . ALA C 1 193 ? 29.683 36.825 5.707 1.00 31.79 193 ALA C C 1
ATOM 6913 O O . ALA C 1 193 ? 28.586 37.163 5.253 1.00 30.34 193 ALA C O 1
ATOM 6915 N N . ASP C 1 194 ? 30.696 37.666 5.903 1.00 31.98 194 ASP C N 1
ATOM 6916 C CA . ASP C 1 194 ? 30.606 39.086 5.587 1.00 33.76 194 ASP C CA 1
ATOM 6917 C C . ASP C 1 194 ? 30.841 39.299 4.104 1.00 33.46 194 ASP C C 1
ATOM 6918 O O . ASP C 1 194 ? 31.664 38.615 3.485 1.00 34.01 194 ASP C O 1
ATOM 6923 N N . SER C 1 195 ? 30.130 40.269 3.544 1.00 32.81 195 SER C N 1
ATOM 6924 C CA . SER C 1 195 ? 30.297 40.624 2.145 1.00 34.66 195 SER C CA 1
ATOM 6925 C C . SER C 1 195 ? 31.302 41.772 2.111 1.00 35.38 195 SER C C 1
ATOM 6926 O O . SER C 1 195 ? 31.496 42.461 3.114 1.00 35.86 195 SER C O 1
ATOM 6929 N N . SER C 1 196 ? 31.946 41.986 0.972 1.00 35.50 196 SER C N 1
ATOM 6930 C CA . SER C 1 196 ? 32.899 43.085 0.867 1.00 38.99 196 SER C CA 1
ATOM 6931 C C . SER C 1 196 ? 32.162 44.405 0.608 1.00 40.74 196 SER C C 1
ATOM 6932 O O . SER C 1 196 ? 32.729 45.486 0.781 1.00 41.27 196 SER C O 1
ATOM 6935 N N . THR C 1 197 ? 30.891 44.304 0.230 1.00 41.70 197 THR C N 1
ATOM 6936 C CA . THR C 1 197 ? 30.085 45.472 -0.110 1.00 42.23 197 THR C CA 1
ATOM 6937 C C . THR C 1 197 ? 28.837 45.769 0.724 1.00 43.10 197 THR C C 1
ATOM 6938 O O . THR C 1 197 ? 27.989 46.549 0.282 1.00 42.38 197 THR C O 1
ATOM 6942 N N . ASP C 1 198 ? 28.692 45.176 1.907 1.00 42.79 198 ASP C N 1
ATOM 6943 C CA . ASP C 1 198 ? 27.496 45.461 2.699 1.00 45.03 198 ASP C CA 1
ATOM 6944 C C . ASP C 1 198 ? 27.552 46.872 3.289 1.00 46.75 198 ASP C C 1
ATOM 6945 O O . ASP C 1 198 ? 28.472 47.210 4.034 1.00 46.62 198 ASP C O 1
ATOM 6950 N N . PRO C 1 199 ? 26.555 47.713 2.961 1.00 48.56 199 PRO C N 1
ATOM 6951 C CA . PRO C 1 199 ? 26.461 49.099 3.442 1.00 49.18 199 PRO C CA 1
ATOM 6952 C C . PRO C 1 199 ? 26.435 49.226 4.967 1.00 49.54 199 PRO C C 1
ATOM 6953 O O . PRO C 1 199 ? 26.802 50.269 5.512 1.00 50.50 199 PRO C O 1
ATOM 6957 N N . LYS C 1 200 ? 25.995 48.170 5.649 1.00 48.31 200 LYS C N 1
ATOM 6958 C CA . LYS C 1 200 ? 25.913 48.181 7.108 1.00 49.14 200 LYS C CA 1
ATOM 6959 C C . LYS C 1 200 ? 27.223 47.784 7.780 1.00 47.67 200 LYS C C 1
ATOM 6960 O O . LYS C 1 200 ? 27.332 47.815 9.006 1.00 47.11 200 LYS C O 1
ATOM 6966 N N . GLY C 1 201 ? 28.214 47.413 6.977 1.00 47.00 201 GLY C N 1
ATOM 6967 C CA . GLY C 1 201 ? 29.492 47.013 7.534 1.00 46.07 201 GLY C CA 1
ATOM 6968 C C . GLY C 1 201 ? 29.571 45.523 7.823 1.00 45.76 201 GLY C C 1
ATOM 6969 O O . GLY C 1 201 ? 28.744 44.741 7.350 1.00 44.77 201 GLY C O 1
ATOM 6970 N N . LYS C 1 202 ? 30.565 45.138 8.617 1.00 45.19 202 LYS C N 1
ATOM 6971 C CA . LYS C 1 202 ? 30.792 43.744 8.980 1.00 43.55 202 LYS C CA 1
ATOM 6972 C C . LYS C 1 202 ? 29.954 43.312 10.170 1.00 43.48 202 LYS C C 1
ATOM 6973 O O . LYS C 1 202 ? 29.556 44.139 10.989 1.00 41.77 202 LYS C O 1
ATOM 6979 N N . ILE C 1 203 ? 29.693 42.010 10.266 1.00 41.81 203 ILE C N 1
ATOM 6980 C CA . ILE C 1 203 ? 28.955 41.474 11.395 1.00 40.39 203 ILE C CA 1
ATOM 6981 C C . ILE C 1 203 ? 29.677 40.248 11.954 1.00 38.55 203 ILE C C 1
ATOM 6982 O O . ILE C 1 203 ? 29.579 39.972 13.144 1.00 39.46 203 ILE C O 1
ATOM 6987 N N . TRP C 1 204 ? 30.410 39.531 11.103 1.00 35.90 204 TRP C N 1
ATOM 6988 C CA . TRP C 1 204 ? 31.143 38.336 11.538 1.00 34.56 204 TRP C CA 1
ATOM 6989 C C . TRP C 1 204 ? 32.658 38.511 11.574 1.00 34.73 204 TRP C C 1
ATOM 6990 O O . TRP C 1 204 ? 33.356 37.721 12.210 1.00 35.50 204 TRP C O 1
ATOM 7001 N N . ASN C 1 205 ? 33.162 39.541 10.895 1.00 34.42 205 ASN C N 1
ATOM 7002 C CA . ASN C 1 205 ? 34.597 39.776 10.779 1.00 35.02 205 ASN C CA 1
ATOM 7003 C C . ASN C 1 205 ? 35.179 38.572 10.044 1.00 35.65 205 ASN C C 1
ATOM 7004 O O . ASN C 1 205 ? 36.223 38.021 10.425 1.00 34.57 205 ASN C O 1
ATOM 7009 N N . GLY C 1 206 ? 34.479 38.176 8.985 1.00 33.82 206 GLY C N 1
ATOM 7010 C CA . GLY C 1 206 ? 34.894 37.047 8.176 1.00 33.04 206 GLY C CA 1
ATOM 7011 C C . GLY C 1 206 ? 33.734 36.073 8.086 1.00 32.76 206 GLY C C 1
ATOM 7012 O O . GLY C 1 206 ? 32.612 36.457 7.719 1.00 28.97 206 GLY C O 1
ATOM 7013 N N . TYR C 1 207 ? 34.007 34.816 8.426 1.00 31.40 207 TYR C N 1
ATOM 7014 C CA . TYR C 1 207 ? 32.993 33.767 8.418 1.00 31.98 207 TYR C CA 1
ATOM 7015 C C . TYR C 1 207 ? 32.326 33.738 9.781 1.00 31.78 207 TYR C C 1
ATOM 7016 O O . TYR C 1 207 ? 32.979 33.993 10.795 1.00 33.18 207 TYR C O 1
ATOM 7025 N N . SER C 1 208 ? 31.035 33.432 9.805 1.00 30.08 208 SER C N 1
ATOM 7026 C CA . SER C 1 208 ? 30.308 33.275 11.062 1.00 30.76 208 SER C CA 1
ATOM 7027 C C . SER C 1 208 ? 30.704 31.868 11.506 1.00 28.38 208 SER C C 1
ATOM 7028 O O . SER C 1 208 ? 31.353 31.155 10.751 1.00 28.59 208 SER C O 1
ATOM 7031 N N . PRO C 1 209 ? 30.339 31.461 12.733 1.00 30.11 209 PRO C N 1
ATOM 7032 C CA . PRO C 1 209 ? 30.709 30.099 13.147 1.00 29.61 209 PRO C CA 1
ATOM 7033 C C . PRO C 1 209 ? 30.117 29.081 12.167 1.00 29.91 209 PRO C C 1
ATOM 7034 O O . PRO C 1 209 ? 30.770 28.108 11.813 1.00 29.20 209 PRO C O 1
ATOM 7038 N N . LEU C 1 210 ? 28.884 29.324 11.725 1.00 29.26 210 LEU C N 1
ATOM 7039 C CA . LEU C 1 210 ? 28.217 28.440 10.765 1.00 30.27 210 LEU C CA 1
ATOM 7040 C C . LEU C 1 210 ? 28.997 28.447 9.445 1.00 31.23 210 LEU C C 1
ATOM 7041 O O . LEU C 1 210 ? 29.131 27.421 8.768 1.00 29.73 210 LEU C O 1
ATOM 7046 N N . GLY C 1 211 ? 29.519 29.618 9.089 1.00 29.76 211 GLY C N 1
ATOM 7047 C CA . GLY C 1 211 ? 30.285 29.753 7.861 1.00 27.93 211 GLY C CA 1
ATOM 7048 C C . GLY C 1 211 ? 31.571 28.944 7.886 1.00 27.96 211 GLY C C 1
ATOM 7049 O O . GLY C 1 211 ? 32.011 28.434 6.853 1.00 27.86 211 GLY C O 1
ATOM 7050 N N . LEU C 1 212 ? 32.192 28.843 9.056 1.00 27.96 212 LEU C N 1
ATOM 7051 C CA . LEU C 1 212 ? 33.417 28.051 9.183 1.00 29.51 212 LEU C CA 1
ATOM 7052 C C . LEU C 1 212 ? 33.060 26.587 8.926 1.00 29.47 212 LEU C C 1
ATOM 7053 O O . LEU C 1 212 ? 33.817 25.851 8.293 1.00 33.03 212 LEU C O 1
ATOM 7058 N N . ARG C 1 213 ? 31.911 26.158 9.433 1.00 28.43 213 ARG C N 1
ATOM 7059 C CA . ARG C 1 213 ? 31.480 24.778 9.226 1.00 29.26 213 ARG C CA 1
ATOM 7060 C C . ARG C 1 213 ? 31.127 24.575 7.754 1.00 29.70 213 ARG C C 1
ATOM 7061 O O . ARG C 1 213 ? 31.322 23.492 7.198 1.00 28.27 213 ARG C O 1
ATOM 7069 N N . TRP C 1 214 ? 30.614 25.628 7.117 1.00 28.73 214 TRP C N 1
ATOM 7070 C CA . TRP C 1 214 ? 30.283 25.556 5.695 1.00 28.69 214 TRP C CA 1
ATOM 7071 C C . TRP C 1 214 ? 31.578 25.374 4.896 1.00 27.97 214 TRP C C 1
ATOM 7072 O O . TRP C 1 214 ? 31.640 24.582 3.960 1.00 26.72 214 TRP C O 1
ATOM 7083 N N . LEU C 1 215 ? 32.616 26.116 5.267 1.00 29.51 215 LEU C N 1
ATOM 7084 C CA . LEU C 1 215 ? 33.899 26.000 4.585 1.00 31.23 215 LEU C CA 1
ATOM 7085 C C . LEU C 1 215 ? 34.446 24.579 4.729 1.00 31.99 215 LEU C C 1
ATOM 7086 O O . LEU C 1 215 ? 34.998 24.015 3.776 1.00 33.50 215 LEU C O 1
ATOM 7091 N N . ALA C 1 216 ? 34.295 24.006 5.917 1.00 31.30 216 ALA C N 1
ATOM 7092 C CA . ALA C 1 216 ? 34.780 22.650 6.178 1.00 30.97 216 ALA C CA 1
ATOM 7093 C C . ALA C 1 216 ? 34.015 21.634 5.330 1.00 31.03 216 ALA C C 1
ATOM 7094 O O . ALA C 1 216 ? 34.597 20.680 4.820 1.00 29.03 216 ALA C O 1
ATOM 7096 N N . GLU C 1 217 ? 32.716 21.852 5.167 1.00 29.42 217 GLU C N 1
ATOM 7097 C CA . GLU C 1 217 ? 31.904 20.937 4.383 1.00 32.72 217 GLU C CA 1
ATOM 7098 C C . GLU C 1 217 ? 32.220 21.052 2.887 1.00 32.40 217 GLU C C 1
ATOM 7099 O O . GLU C 1 217 ? 32.221 20.053 2.162 1.00 32.22 217 GLU C O 1
ATOM 7105 N N . ALA C 1 218 ? 32.486 22.270 2.418 1.00 31.83 218 ALA C N 1
ATOM 7106 C CA . ALA C 1 218 ? 32.829 22.464 1.012 1.00 30.54 218 ALA C CA 1
ATOM 7107 C C . ALA C 1 218 ? 34.135 21.721 0.746 1.00 30.01 218 ALA C C 1
ATOM 7108 O O . ALA C 1 218 ? 34.292 21.055 -0.285 1.00 28.36 218 ALA C O 1
ATOM 7110 N N . ASN C 1 219 ? 35.077 21.846 1.681 1.00 30.20 219 ASN C N 1
ATOM 7111 C CA . ASN C 1 219 ? 36.363 21.166 1.552 1.00 31.40 219 ASN C CA 1
ATOM 7112 C C . ASN C 1 219 ? 36.166 19.656 1.536 1.00 32.39 219 ASN C C 1
ATOM 7113 O O . ASN C 1 219 ? 36.740 18.963 0.703 1.00 35.36 219 ASN C O 1
ATOM 7118 N N . ARG C 1 220 ? 35.355 19.153 2.463 1.00 33.64 220 ARG C N 1
ATOM 7119 C CA . ARG C 1 220 ? 35.095 17.716 2.560 1.00 33.60 220 ARG C CA 1
ATOM 7120 C C . ARG C 1 220 ? 34.466 17.128 1.292 1.00 32.79 220 ARG C C 1
ATOM 7121 O O . ARG C 1 220 ? 34.842 16.038 0.851 1.00 30.91 220 ARG C O 1
ATOM 7129 N N . LEU C 1 221 ? 33.511 17.843 0.709 1.00 30.74 221 LEU C N 1
ATOM 7130 C CA . LEU C 1 221 ? 32.843 17.361 -0.497 1.00 31.64 221 LEU C CA 1
ATOM 7131 C C . LEU C 1 221 ? 33.692 17.530 -1.760 1.00 30.74 221 LEU C C 1
ATOM 7132 O O . LEU C 1 221 ? 33.532 16.787 -2.732 1.00 30.82 221 LEU C O 1
ATOM 7137 N N . GLY C 1 222 ? 34.597 18.501 -1.746 1.00 30.45 222 GLY C N 1
ATOM 7138 C CA . GLY C 1 222 ? 35.440 18.733 -2.901 1.00 29.80 222 GLY C CA 1
ATOM 7139 C C . GLY C 1 222 ? 34.947 19.878 -3.766 1.00 30.82 222 GLY C C 1
ATOM 7140 O O . GLY C 1 222 ? 35.218 19.927 -4.963 1.00 32.12 222 GLY C O 1
ATOM 7141 N N . ILE C 1 223 ? 34.213 20.800 -3.160 1.00 30.61 223 ILE C N 1
ATOM 7142 C CA . ILE C 1 223 ? 33.690 21.957 -3.875 1.00 30.12 223 ILE C CA 1
ATOM 7143 C C . ILE C 1 223 ? 34.706 23.090 -3.791 1.00 30.74 223 ILE C C 1
ATOM 7144 O O . ILE C 1 223 ? 35.219 23.393 -2.706 1.00 30.00 223 ILE C O 1
ATOM 7149 N N . VAL C 1 224 ? 35.010 23.707 -4.927 1.00 29.55 224 VAL C N 1
ATOM 7150 C CA . VAL C 1 224 ? 35.966 24.813 -4.935 1.00 32.13 224 VAL C CA 1
ATOM 7151 C C . VAL C 1 224 ? 35.329 26.057 -4.300 1.00 31.80 224 VAL C C 1
ATOM 7152 O O . VAL C 1 224 ? 34.245 26.481 -4.694 1.00 30.44 224 VAL C O 1
ATOM 7156 N N . ILE C 1 225 ? 36.007 26.631 -3.312 1.00 31.80 225 ILE C N 1
ATOM 7157 C CA . ILE C 1 225 ? 35.510 27.814 -2.617 1.00 31.17 225 ILE C CA 1
ATOM 7158 C C . ILE C 1 225 ? 35.800 29.086 -3.419 1.00 33.23 225 ILE C C 1
ATOM 7159 O O . ILE C 1 225 ? 36.940 29.340 -3.821 1.00 30.89 225 ILE C O 1
ATOM 7164 N N . ASP C 1 226 ? 34.754 29.882 -3.632 1.00 33.91 226 ASP C N 1
ATOM 7165 C CA . ASP C 1 226 ? 34.836 31.122 -4.408 1.00 33.03 226 ASP C CA 1
ATOM 7166 C C . ASP C 1 226 ? 34.693 32.360 -3.513 1.00 34.28 226 ASP C C 1
ATOM 7167 O O . ASP C 1 226 ? 33.617 32.628 -2.980 1.00 32.43 226 ASP C O 1
ATOM 7172 N N . VAL C 1 227 ? 35.778 33.121 -3.357 1.00 34.89 227 VAL C N 1
ATOM 7173 C CA . VAL C 1 227 ? 35.745 34.308 -2.503 1.00 36.20 227 VAL C CA 1
ATOM 7174 C C . VAL C 1 227 ? 35.276 35.621 -3.154 1.00 37.16 227 VAL C C 1
ATOM 7175 O O . VAL C 1 227 ? 35.228 36.653 -2.487 1.00 37.24 227 VAL C O 1
ATOM 7179 N N . SER C 1 228 ? 34.933 35.598 -4.440 1.00 37.24 228 SER C N 1
ATOM 7180 C CA . SER C 1 228 ? 34.448 36.821 -5.088 1.00 37.43 228 SER C CA 1
ATOM 7181 C C . SER C 1 228 ? 33.162 37.248 -4.377 1.00 38.53 228 SER C C 1
ATOM 7182 O O . SER C 1 228 ? 32.234 36.440 -4.225 1.00 38.21 228 SER C O 1
ATOM 7185 N N . HIS C 1 229 ? 33.130 38.513 -3.949 1.00 37.72 229 HIS C N 1
ATOM 7186 C CA . HIS C 1 229 ? 32.014 39.129 -3.221 1.00 37.37 229 HIS C CA 1
ATOM 7187 C C . HIS C 1 229 ? 32.217 39.100 -1.714 1.00 37.25 229 HIS C C 1
ATOM 7188 O O . HIS C 1 229 ? 31.603 39.881 -0.992 1.00 36.76 229 HIS C O 1
ATOM 7195 N N . ALA C 1 230 ? 33.073 38.198 -1.239 1.00 35.63 230 ALA C N 1
ATOM 7196 C CA . ALA C 1 230 ? 33.330 38.070 0.192 1.00 33.85 230 ALA C CA 1
ATOM 7197 C C . ALA C 1 230 ? 34.297 39.153 0.663 1.00 35.70 230 ALA C C 1
ATOM 7198 O O . ALA C 1 230 ? 35.083 39.674 -0.128 1.00 34.58 230 ALA C O 1
ATOM 7200 N N . SER C 1 231 ? 34.248 39.475 1.953 1.00 35.81 231 SER C N 1
ATOM 7201 C CA . SER C 1 231 ? 35.127 40.492 2.525 1.00 37.20 231 SER C CA 1
ATOM 7202 C C . SER C 1 231 ? 36.570 39.999 2.576 1.00 39.00 231 SER C C 1
ATOM 7203 O O . SER C 1 231 ? 36.836 38.804 2.423 1.00 39.42 231 SER C O 1
ATOM 7206 N N . ASP C 1 232 ? 37.503 40.920 2.801 1.00 38.57 232 ASP C N 1
ATOM 7207 C CA . ASP C 1 232 ? 38.908 40.549 2.887 1.00 38.47 232 ASP C CA 1
ATOM 7208 C C . ASP C 1 232 ? 39.134 39.576 4.040 1.00 38.46 232 ASP C C 1
ATOM 7209 O O . ASP C 1 232 ? 39.998 38.702 3.952 1.00 39.15 232 ASP C O 1
ATOM 7214 N N . ASP C 1 233 ? 38.366 39.722 5.119 1.00 38.01 233 ASP C N 1
ATOM 7215 C CA . ASP C 1 233 ? 38.503 38.807 6.252 1.00 38.18 233 ASP C CA 1
ATOM 7216 C C . ASP C 1 233 ? 38.181 37.381 5.793 1.00 37.12 233 ASP C C 1
ATOM 7217 O O . ASP C 1 233 ? 38.834 36.426 6.204 1.00 36.57 233 ASP C O 1
ATOM 7222 N N . VAL C 1 234 ? 37.165 37.244 4.947 1.00 35.65 234 VAL C N 1
ATOM 7223 C CA . VAL C 1 234 ? 36.790 35.929 4.449 1.00 36.57 234 VAL C CA 1
ATOM 7224 C C . VAL C 1 234 ? 37.910 35.373 3.592 1.00 36.59 234 VAL C C 1
ATOM 7225 O O . VAL C 1 234 ? 38.222 34.180 3.654 1.00 37.02 234 VAL C O 1
ATOM 7229 N N . VAL C 1 235 ? 38.518 36.239 2.787 1.00 37.15 235 VAL C N 1
ATOM 7230 C CA . VAL C 1 235 ? 39.616 35.812 1.941 1.00 37.59 235 VAL C CA 1
ATOM 7231 C C . VAL C 1 235 ? 40.746 35.288 2.825 1.00 37.90 235 VAL C C 1
ATOM 7232 O O . VAL C 1 235 ? 41.261 34.193 2.604 1.00 36.67 235 VAL C O 1
ATOM 7236 N N . ASP C 1 236 ? 41.119 36.068 3.836 1.00 38.16 236 ASP C N 1
ATOM 7237 C CA . ASP C 1 236 ? 42.203 35.674 4.728 1.00 39.43 236 ASP C CA 1
ATOM 7238 C C . ASP C 1 236 ? 41.913 34.363 5.447 1.00 39.26 236 ASP C C 1
ATOM 7239 O O . ASP C 1 236 ? 42.790 33.509 5.571 1.00 39.65 236 ASP C O 1
ATOM 7244 N N . GLN C 1 237 ? 40.686 34.209 5.930 1.00 37.73 237 GLN C N 1
ATOM 7245 C CA . GLN C 1 237 ? 40.318 32.994 6.639 1.00 38.56 237 GLN C CA 1
ATOM 7246 C C . GLN C 1 237 ? 40.221 31.808 5.684 1.00 37.87 237 GLN C C 1
ATOM 7247 O O . GLN C 1 237 ? 40.538 30.682 6.056 1.00 38.25 237 GLN C O 1
ATOM 7253 N N . SER C 1 238 ? 39.789 32.057 4.451 1.00 36.77 238 SER C N 1
ATOM 7254 C CA . SER C 1 238 ? 39.685 30.977 3.474 1.00 36.79 238 SER C CA 1
ATOM 7255 C C . SER C 1 238 ? 41.073 30.416 3.153 1.00 35.72 238 SER C C 1
ATOM 7256 O O . SER C 1 238 ? 41.269 29.203 3.124 1.00 34.20 238 SER C O 1
ATOM 7259 N N . VAL C 1 239 ? 42.041 31.298 2.925 1.00 35.77 239 VAL C N 1
ATOM 7260 C CA . VAL C 1 239 ? 43.391 30.846 2.624 1.00 36.45 239 VAL C CA 1
ATOM 7261 C C . VAL C 1 239 ? 43.992 30.140 3.838 1.00 36.55 239 VAL C C 1
ATOM 7262 O O . VAL C 1 239 ? 44.634 29.100 3.712 1.00 36.38 239 VAL C O 1
ATOM 7266 N N . ALA C 1 240 ? 43.771 30.703 5.020 1.00 35.74 240 ALA C N 1
ATOM 7267 C CA . ALA C 1 240 ? 44.322 30.130 6.239 1.00 36.26 240 ALA C CA 1
ATOM 7268 C C . ALA C 1 240 ? 43.705 28.794 6.639 1.00 36.14 240 ALA C C 1
ATOM 7269 O O . ALA C 1 240 ? 44.401 27.916 7.143 1.00 36.68 240 ALA C O 1
ATOM 7271 N N . LEU C 1 241 ? 42.404 28.637 6.405 1.00 35.62 241 LEU C N 1
ATOM 7272 C CA . LEU C 1 241 ? 41.702 27.422 6.817 1.00 36.30 241 LEU C CA 1
ATOM 7273 C C . LEU C 1 241 ? 41.373 26.370 5.766 1.00 37.04 241 LEU C C 1
ATOM 7274 O O . LEU C 1 241 ? 41.268 25.187 6.095 1.00 36.72 241 LEU C O 1
ATOM 7279 N N . SER C 1 242 ? 41.194 26.778 4.514 1.00 36.38 242 SER C N 1
ATOM 7280 C CA . SER C 1 242 ? 40.842 25.814 3.482 1.00 36.02 242 SER C CA 1
ATOM 7281 C C . SER C 1 242 ? 41.908 24.747 3.290 1.00 37.51 242 SER C C 1
ATOM 7282 O O . SER C 1 242 ? 43.101 25.045 3.282 1.00 36.83 242 SER C O 1
ATOM 7285 N N . LYS C 1 243 ? 41.458 23.504 3.132 1.00 36.99 243 LYS C N 1
ATOM 7286 C CA . LYS C 1 243 ? 42.348 22.367 2.930 1.00 39.35 243 LYS C CA 1
ATOM 7287 C C . LYS C 1 243 ? 42.733 22.266 1.464 1.00 38.94 243 LYS C C 1
ATOM 7288 O O . LYS C 1 243 ? 43.553 21.426 1.090 1.00 38.37 243 LYS C O 1
ATOM 7294 N N . ALA C 1 244 ? 42.124 23.115 0.637 1.00 37.57 244 ALA C N 1
ATOM 7295 C CA . ALA C 1 244 ? 42.390 23.112 -0.795 1.00 37.41 244 ALA C CA 1
ATOM 7296 C C . ALA C 1 244 ? 42.494 24.526 -1.353 1.00 38.30 244 ALA C C 1
ATOM 7297 O O . ALA C 1 244 ? 42.056 25.493 -0.723 1.00 38.74 244 ALA C O 1
ATOM 7299 N N . PRO C 1 245 ? 43.080 24.664 -2.552 1.00 38.12 245 PRO C N 1
ATOM 7300 C CA . PRO C 1 245 ? 43.229 25.973 -3.194 1.00 37.98 245 PRO C CA 1
ATOM 7301 C C . PRO C 1 245 ? 41.849 26.584 -3.402 1.00 38.47 245 PRO C C 1
ATOM 7302 O O . PRO C 1 245 ? 40.875 25.859 -3.634 1.00 38.82 245 PRO C O 1
ATOM 7306 N N . ILE C 1 246 ? 41.756 27.907 -3.311 1.00 38.13 246 ILE C N 1
ATOM 7307 C CA . ILE C 1 246 ? 40.478 28.583 -3.511 1.00 37.66 246 ILE C CA 1
ATOM 7308 C C . ILE C 1 246 ? 40.542 29.434 -4.772 1.00 38.60 246 ILE C C 1
ATOM 7309 O O . ILE C 1 246 ? 41.584 29.527 -5.425 1.00 40.20 246 ILE C O 1
ATOM 7314 N N . ILE C 1 247 ? 39.433 30.072 -5.110 1.00 38.24 247 ILE C N 1
ATOM 7315 C CA . ILE C 1 247 ? 39.400 30.877 -6.311 1.00 37.63 247 ILE C CA 1
ATOM 7316 C C . ILE C 1 247 ? 38.548 32.126 -6.129 1.00 38.36 247 ILE C C 1
ATOM 7317 O O . ILE C 1 247 ? 37.782 32.232 -5.171 1.00 39.19 247 ILE C O 1
ATOM 7322 N N . ALA C 1 248 ? 38.720 33.080 -7.038 1.00 38.38 248 ALA C N 1
ATOM 7323 C CA . ALA C 1 248 ? 37.915 34.303 -7.065 1.00 38.90 248 ALA C CA 1
ATOM 7324 C C . ALA C 1 248 ? 37.348 34.175 -8.476 1.00 38.71 248 ALA C C 1
ATOM 7325 O O . ALA C 1 248 ? 38.021 34.516 -9.453 1.00 39.42 248 ALA C O 1
ATOM 7327 N N . SER C 1 249 ? 36.126 33.652 -8.571 1.00 36.76 249 SER C N 1
ATOM 7328 C CA . SER C 1 249 ? 35.479 33.391 -9.859 1.00 38.72 249 SER C CA 1
ATOM 7329 C C . SER C 1 249 ? 35.319 34.590 -10.788 1.00 38.69 249 SER C C 1
ATOM 7330 O O . SER C 1 249 ? 35.195 34.419 -12.005 1.00 39.91 249 SER C O 1
ATOM 7333 N N . HIS C 1 250 ? 35.272 35.788 -10.219 1.00 38.29 250 HIS C N 1
ATOM 7334 C CA . HIS C 1 250 ? 35.167 37.007 -11.019 1.00 39.54 250 HIS C CA 1
ATOM 7335 C C . HIS C 1 250 ? 35.524 38.241 -10.190 1.00 40.34 250 HIS C C 1
ATOM 7336 O O . HIS C 1 250 ? 34.663 38.883 -9.582 1.00 40.43 250 HIS C O 1
ATOM 7343 N N . SER C 1 251 ? 36.820 38.547 -10.158 1.00 40.21 251 SER C N 1
ATOM 7344 C CA . SER C 1 251 ? 37.325 39.691 -9.407 1.00 42.19 251 SER C CA 1
ATOM 7345 C C . SER C 1 251 ? 38.439 40.426 -10.155 1.00 42.46 251 SER C C 1
ATOM 7346 O O . SER C 1 251 ? 38.844 40.021 -11.250 1.00 43.88 251 SER C O 1
ATOM 7349 N N . GLY C 1 252 ? 38.927 41.507 -9.554 1.00 42.93 252 GLY C N 1
ATOM 7350 C CA . GLY C 1 252 ? 39.979 42.294 -10.170 1.00 43.41 252 GLY C CA 1
ATOM 7351 C C . GLY C 1 252 ? 40.966 42.852 -9.160 1.00 45.55 252 GLY C C 1
ATOM 7352 O O . GLY C 1 252 ? 40.825 42.622 -7.952 1.00 44.40 252 GLY C O 1
ATOM 7353 N N . PRO C 1 253 ? 41.980 43.603 -9.625 1.00 45.57 253 PRO C N 1
ATOM 7354 C CA . PRO C 1 253 ? 42.995 44.188 -8.746 1.00 45.96 253 PRO C CA 1
ATOM 7355 C C . PRO C 1 253 ? 42.690 45.616 -8.309 1.00 46.56 253 PRO C C 1
ATOM 7356 O O . PRO C 1 253 ? 42.374 46.469 -9.139 1.00 46.23 253 PRO C O 1
ATOM 7360 N N . LYS C 1 254 ? 42.784 45.874 -7.007 1.00 47.23 254 LYS C N 1
ATOM 7361 C CA . LYS C 1 254 ? 42.541 47.216 -6.493 1.00 48.72 254 LYS C CA 1
ATOM 7362 C C . LYS C 1 254 ? 43.567 48.172 -7.108 1.00 50.43 254 LYS C C 1
ATOM 7363 O O . LYS C 1 254 ? 43.310 49.369 -7.243 1.00 51.91 254 LYS C O 1
ATOM 7369 N N . ALA C 1 255 ? 44.727 47.631 -7.481 1.00 51.06 255 ALA C N 1
ATOM 7370 C CA . ALA C 1 255 ? 45.799 48.427 -8.074 1.00 51.60 255 ALA C CA 1
ATOM 7371 C C . ALA C 1 255 ? 45.337 49.153 -9.332 1.00 52.10 255 ALA C C 1
ATOM 7372 O O . ALA C 1 255 ? 45.799 50.257 -9.617 1.00 53.47 255 ALA C O 1
ATOM 7374 N N . VAL C 1 256 ? 44.433 48.534 -10.086 1.00 51.39 256 VAL C N 1
ATOM 7375 C CA . VAL C 1 256 ? 43.921 49.152 -11.302 1.00 50.19 256 VAL C CA 1
ATOM 7376 C C . VAL C 1 256 ? 42.702 50.016 -10.979 1.00 51.08 256 VAL C C 1
ATOM 7377 O O . VAL C 1 256 ? 42.543 51.112 -11.521 1.00 50.64 256 VAL C O 1
ATOM 7381 N N . TYR C 1 257 ? 41.840 49.521 -10.098 1.00 50.59 257 TYR C N 1
ATOM 7382 C CA . TYR C 1 257 ? 40.661 50.274 -9.688 1.00 50.53 257 TYR C CA 1
ATOM 7383 C C . TYR C 1 257 ? 40.346 49.946 -8.233 1.00 50.70 257 TYR C C 1
ATOM 7384 O O . TYR C 1 257 ? 40.062 48.795 -7.890 1.00 50.39 257 TYR C O 1
ATOM 7393 N N . ASP C 1 258 ? 40.396 50.965 -7.381 1.00 50.91 258 ASP C N 1
ATOM 7394 C CA . ASP C 1 258 ? 40.152 50.782 -5.956 1.00 51.06 258 ASP C CA 1
ATOM 7395 C C . ASP C 1 258 ? 38.673 50.675 -5.612 1.00 50.58 258 ASP C C 1
ATOM 7396 O O . ASP C 1 258 ? 37.976 51.681 -5.445 1.00 50.63 258 ASP C O 1
ATOM 7401 N N . HIS C 1 259 ? 38.204 49.434 -5.509 1.00 49.27 259 HIS C N 1
ATOM 7402 C CA . HIS C 1 259 ? 36.815 49.139 -5.188 1.00 47.43 259 HIS C CA 1
ATOM 7403 C C . HIS C 1 259 ? 36.827 47.910 -4.274 1.00 47.10 259 HIS C C 1
ATOM 7404 O O . HIS C 1 259 ? 37.647 47.010 -4.454 1.00 47.94 259 HIS C O 1
ATOM 7411 N N . PRO C 1 260 ? 35.927 47.864 -3.275 1.00 46.97 260 PRO C N 1
ATOM 7412 C CA . PRO C 1 260 ? 35.844 46.743 -2.327 1.00 45.62 260 PRO C CA 1
ATOM 7413 C C . PRO C 1 260 ? 35.723 45.401 -3.031 1.00 45.48 260 PRO C C 1
ATOM 7414 O O . PRO C 1 260 ? 36.103 44.358 -2.499 1.00 45.64 260 PRO C O 1
ATOM 7418 N N . ARG C 1 261 ? 35.189 45.449 -4.242 1.00 43.71 261 ARG C N 1
ATOM 7419 C CA . ARG C 1 261 ? 34.971 44.264 -5.040 1.00 43.28 261 ARG C CA 1
ATOM 7420 C C . ARG C 1 261 ? 36.260 43.712 -5.656 1.00 43.19 261 ARG C C 1
ATOM 7421 O O . ARG C 1 261 ? 36.266 42.631 -6.245 1.00 41.83 261 ARG C O 1
ATOM 7429 N N . ASN C 1 262 ? 37.352 44.459 -5.519 1.00 44.23 262 ASN C N 1
ATOM 7430 C CA . ASN C 1 262 ? 38.645 44.023 -6.044 1.00 43.90 262 ASN C CA 1
ATOM 7431 C C . ASN C 1 262 ? 39.599 43.692 -4.903 1.00 42.77 262 ASN C C 1
ATOM 7432 O O . ASN C 1 262 ? 39.339 44.024 -3.750 1.00 41.52 262 ASN C O 1
ATOM 7437 N N . LEU C 1 263 ? 40.712 43.052 -5.236 1.00 42.84 263 LEU C N 1
ATOM 7438 C CA . LEU C 1 263 ? 41.691 42.644 -4.231 1.00 43.84 263 LEU C CA 1
ATOM 7439 C C . LEU C 1 263 ? 43.021 43.385 -4.329 1.00 44.70 263 LEU C C 1
ATOM 7440 O O . LEU C 1 263 ? 43.474 43.720 -5.425 1.00 43.79 263 LEU C O 1
ATOM 7445 N N . ASP C 1 264 ? 43.638 43.625 -3.172 1.00 46.21 264 ASP C N 1
ATOM 7446 C CA . ASP C 1 264 ? 44.943 44.278 -3.099 1.00 46.87 264 ASP C CA 1
ATOM 7447 C C . ASP C 1 264 ? 45.983 43.246 -3.548 1.00 47.69 264 ASP C C 1
ATOM 7448 O O . ASP C 1 264 ? 45.710 42.040 -3.547 1.00 46.26 264 ASP C O 1
ATOM 7453 N N . ASP C 1 265 ? 47.170 43.712 -3.927 1.00 47.05 265 ASP C N 1
ATOM 7454 C CA . ASP C 1 265 ? 48.222 42.814 -4.392 1.00 47.50 265 ASP C CA 1
ATOM 7455 C C . ASP C 1 265 ? 48.590 41.717 -3.398 1.00 47.74 265 ASP C C 1
ATOM 7456 O O . ASP C 1 265 ? 48.808 40.569 -3.787 1.00 46.41 265 ASP C O 1
ATOM 7461 N N . ALA C 1 266 ? 48.670 42.073 -2.119 1.00 47.56 266 ALA C N 1
ATOM 7462 C CA . ALA C 1 266 ? 49.017 41.112 -1.080 1.00 47.62 266 ALA C CA 1
ATOM 7463 C C . ALA C 1 266 ? 48.058 39.919 -1.071 1.00 47.71 266 ALA C C 1
ATOM 7464 O O . ALA C 1 266 ? 48.485 38.764 -0.981 1.00 47.13 266 ALA C O 1
ATOM 7466 N N . ARG C 1 267 ? 46.762 40.189 -1.165 1.00 46.63 267 ARG C N 1
ATOM 7467 C CA . ARG C 1 267 ? 45.793 39.103 -1.160 1.00 47.56 267 ARG C CA 1
ATOM 7468 C C . ARG C 1 267 ? 45.809 38.324 -2.469 1.00 46.94 267 ARG C C 1
ATOM 7469 O O . ARG C 1 267 ? 45.584 37.112 -2.475 1.00 46.15 267 ARG C O 1
ATOM 7477 N N . LEU C 1 268 ? 46.096 39.008 -3.573 1.00 46.82 268 LEU C N 1
ATOM 7478 C CA . LEU C 1 268 ? 46.174 38.334 -4.866 1.00 46.35 268 LEU C CA 1
ATOM 7479 C C . LEU C 1 268 ? 47.281 37.289 -4.780 1.00 46.46 268 LEU C C 1
ATOM 7480 O O . LEU C 1 268 ? 47.096 36.135 -5.164 1.00 45.03 268 LEU C O 1
ATOM 7485 N N . LYS C 1 269 ? 48.434 37.706 -4.264 1.00 47.30 269 LYS C N 1
ATOM 7486 C CA . LYS C 1 269 ? 49.577 36.812 -4.132 1.00 48.99 269 LYS C CA 1
ATOM 7487 C C . LYS C 1 269 ? 49.304 35.687 -3.138 1.00 49.29 269 LYS C C 1
ATOM 7488 O O . LYS C 1 269 ? 49.696 34.542 -3.369 1.00 49.18 269 LYS C O 1
ATOM 7494 N N . LYS C 1 270 ? 48.635 36.016 -2.035 1.00 49.11 270 LYS C N 1
ATOM 7495 C CA . LYS C 1 270 ? 48.314 35.024 -1.008 1.00 48.39 270 LYS C CA 1
ATOM 7496 C C . LYS C 1 270 ? 47.481 33.890 -1.615 1.00 46.41 270 LYS C C 1
ATOM 7497 O O . LYS C 1 270 ? 47.757 32.712 -1.390 1.00 45.10 270 LYS C O 1
ATOM 7503 N N . ILE C 1 271 ? 46.457 34.255 -2.378 1.00 44.54 271 ILE C N 1
ATOM 7504 C CA . ILE C 1 271 ? 45.598 33.273 -3.024 1.00 43.03 271 ILE C CA 1
ATOM 7505 C C . ILE C 1 271 ? 46.423 32.428 -3.991 1.00 43.95 271 ILE C C 1
ATOM 7506 O O . ILE C 1 271 ? 46.334 31.200 -3.995 1.00 43.03 271 ILE C O 1
ATOM 7511 N N . ALA C 1 272 ? 47.235 33.092 -4.807 1.00 45.36 272 ALA C N 1
ATOM 7512 C CA . ALA C 1 272 ? 48.071 32.392 -5.774 1.00 46.09 272 ALA C CA 1
ATOM 7513 C C . ALA C 1 272 ? 49.097 31.476 -5.102 1.00 46.07 272 ALA C C 1
ATOM 7514 O O . ALA C 1 272 ? 49.271 30.326 -5.510 1.00 46.50 272 ALA C O 1
ATOM 7516 N N . ASP C 1 273 ? 49.770 31.976 -4.072 1.00 46.43 273 ASP C N 1
ATOM 7517 C CA . ASP C 1 273 ? 50.780 31.176 -3.384 1.00 46.86 273 ASP C CA 1
ATOM 7518 C C . ASP C 1 273 ? 50.211 29.921 -2.730 1.00 46.80 273 ASP C C 1
ATOM 7519 O O . ASP C 1 273 ? 50.953 28.983 -2.421 1.00 45.53 273 ASP C O 1
ATOM 7524 N N . ALA C 1 274 ? 48.900 29.904 -2.517 1.00 45.45 274 ALA C N 1
ATOM 7525 C CA . ALA C 1 274 ? 48.244 28.755 -1.904 1.00 44.92 274 ALA C CA 1
ATOM 7526 C C . ALA C 1 274 ? 47.696 27.827 -2.988 1.00 44.65 274 ALA C C 1
ATOM 7527 O O . ALA C 1 274 ? 46.931 26.903 -2.702 1.00 45.62 274 ALA C O 1
ATOM 7529 N N . GLY C 1 275 ? 48.083 28.092 -4.233 1.00 44.19 275 GLY C N 1
ATOM 7530 C CA . GLY C 1 275 ? 47.643 27.268 -5.350 1.00 43.47 275 GLY C CA 1
ATOM 7531 C C . GLY C 1 275 ? 46.372 27.719 -6.046 1.00 41.52 275 GLY C C 1
ATOM 7532 O O . GLY C 1 275 ? 45.913 27.067 -6.983 1.00 41.56 275 GLY C O 1
ATOM 7533 N N . GLY C 1 276 ? 45.812 28.841 -5.601 1.00 41.48 276 GLY C N 1
ATOM 7534 C CA . GLY C 1 276 ? 44.585 29.347 -6.189 1.00 40.58 276 GLY C CA 1
ATOM 7535 C C . GLY C 1 276 ? 44.755 30.261 -7.387 1.00 41.51 276 GLY C C 1
ATOM 7536 O O . GLY C 1 276 ? 45.845 30.372 -7.954 1.00 42.51 276 GLY C O 1
ATOM 7537 N N . ALA C 1 277 ? 43.670 30.925 -7.775 1.00 41.89 277 ALA C N 1
ATOM 7538 C CA . ALA C 1 277 ? 43.709 31.822 -8.922 1.00 42.37 277 ALA C CA 1
ATOM 7539 C C . ALA C 1 277 ? 42.607 32.872 -8.867 1.00 42.37 277 ALA C C 1
ATOM 7540 O O . ALA C 1 277 ? 41.614 32.717 -8.146 1.00 41.59 277 ALA C O 1
ATOM 7542 N N . ILE C 1 278 ? 42.799 33.943 -9.629 1.00 41.62 278 ILE C N 1
ATOM 7543 C CA . ILE C 1 278 ? 41.829 35.028 -9.702 1.00 41.20 278 ILE C CA 1
ATOM 7544 C C . ILE C 1 278 ? 41.376 35.129 -11.157 1.00 42.05 278 ILE C C 1
ATOM 7545 O O . ILE C 1 278 ? 42.197 35.316 -12.056 1.00 42.87 278 ILE C O 1
ATOM 7550 N N . CYS C 1 279 ? 40.075 34.978 -11.390 1.00 41.80 279 CYS C N 1
ATOM 7551 C CA . CYS C 1 279 ? 39.529 35.055 -12.746 1.00 41.96 279 CYS C CA 1
ATOM 7552 C C . CYS C 1 279 ? 39.102 36.498 -13.016 1.00 42.59 279 CYS C C 1
ATOM 7553 O O . CYS C 1 279 ? 38.277 37.064 -12.298 1.00 42.61 279 CYS C O 1
ATOM 7556 N N . ILE C 1 280 ? 39.679 37.085 -14.061 1.00 42.41 280 ILE C N 1
ATOM 7557 C CA . ILE C 1 280 ? 39.434 38.482 -14.403 1.00 41.67 280 ILE C CA 1
ATOM 7558 C C . ILE C 1 280 ? 38.022 38.904 -14.787 1.00 40.72 280 ILE C C 1
ATOM 7559 O O . ILE C 1 280 ? 37.447 38.417 -15.758 1.00 42.43 280 ILE C O 1
ATOM 7564 N N . ASN C 1 281 ? 37.493 39.843 -14.008 1.00 40.66 281 ASN C N 1
ATOM 7565 C CA . ASN C 1 281 ? 36.155 40.403 -14.185 1.00 41.95 281 ASN C CA 1
ATOM 7566 C C . ASN C 1 281 ? 36.223 41.566 -15.185 1.00 43.12 281 ASN C C 1
ATOM 7567 O O . ASN C 1 281 ? 37.290 42.154 -15.387 1.00 43.47 281 ASN C O 1
ATOM 7572 N N . SER C 1 282 ? 35.091 41.905 -15.798 1.00 43.63 282 SER C N 1
ATOM 7573 C CA . SER C 1 282 ? 35.058 43.008 -16.753 1.00 45.10 282 SER C CA 1
ATOM 7574 C C . SER C 1 282 ? 34.419 44.269 -16.164 1.00 45.54 282 SER C C 1
ATOM 7575 O O . SER C 1 282 ? 34.323 45.291 -16.842 1.00 46.25 282 SER C O 1
ATOM 7578 N N . ILE C 1 283 ? 33.967 44.199 -14.914 1.00 45.64 283 ILE C N 1
ATOM 7579 C CA . ILE C 1 283 ? 33.391 45.377 -14.269 1.00 45.37 283 ILE C CA 1
ATOM 7580 C C . ILE C 1 283 ? 34.204 45.725 -13.027 1.00 46.47 283 ILE C C 1
ATOM 7581 O O . ILE C 1 283 ? 35.149 45.008 -12.683 1.00 46.51 283 ILE C O 1
ATOM 7586 N N . TYR C 1 284 ? 33.844 46.823 -12.365 1.00 46.34 284 TYR C N 1
ATOM 7587 C CA . TYR C 1 284 ? 34.571 47.292 -11.189 1.00 46.95 284 TYR C CA 1
ATOM 7588 C C . TYR C 1 284 ? 35.994 47.644 -11.610 1.00 47.76 284 TYR C C 1
ATOM 7589 O O . TYR C 1 284 ? 36.961 47.375 -10.891 1.00 48.83 284 TYR C O 1
ATOM 7598 N N . LEU C 1 285 ? 36.111 48.248 -12.791 1.00 47.79 285 LEU C N 1
ATOM 7599 C CA . LEU C 1 285 ? 37.406 48.652 -13.327 1.00 48.25 285 LEU C CA 1
ATOM 7600 C C . LEU C 1 285 ? 37.470 50.145 -13.639 1.00 49.02 285 LEU C C 1
ATOM 7601 O O . LEU C 1 285 ? 38.528 50.660 -13.987 1.00 47.74 285 LEU C O 1
ATOM 7606 N N . THR C 1 286 ? 36.340 50.837 -13.510 1.00 50.81 286 THR C N 1
ATOM 7607 C CA . THR C 1 286 ? 36.299 52.272 -13.774 1.00 53.32 286 THR C CA 1
ATOM 7608 C C . THR C 1 286 ? 35.067 52.889 -13.126 1.00 54.83 286 THR C C 1
ATOM 7609 O O . THR C 1 286 ? 34.153 52.171 -12.716 1.00 55.58 286 THR C O 1
ATOM 7613 N N . ASP C 1 287 ? 35.047 54.216 -13.025 1.00 55.36 287 ASP C N 1
ATOM 7614 C CA . ASP C 1 287 ? 33.908 54.909 -12.437 1.00 56.38 287 ASP C CA 1
ATOM 7615 C C . ASP C 1 287 ? 32.767 54.823 -13.444 1.00 57.28 287 ASP C C 1
ATOM 7616 O O . ASP C 1 287 ? 32.851 55.385 -14.535 1.00 57.89 287 ASP C O 1
ATOM 7621 N N . THR C 1 288 ? 31.699 54.128 -13.075 1.00 57.41 288 THR C N 1
ATOM 7622 C CA . THR C 1 288 ? 30.567 53.953 -13.973 1.00 59.14 288 THR C CA 1
ATOM 7623 C C . THR C 1 288 ? 29.461 54.979 -13.767 1.00 60.48 288 THR C C 1
ATOM 7624 O O . THR C 1 288 ? 28.398 54.875 -14.379 1.00 61.11 288 THR C O 1
ATOM 7628 N N . THR C 1 289 ? 29.704 55.962 -12.906 1.00 61.57 289 THR C N 1
ATOM 7629 C CA . THR C 1 289 ? 28.703 56.994 -12.661 1.00 63.19 289 THR C CA 1
ATOM 7630 C C . THR C 1 289 ? 28.201 57.523 -13.999 1.00 63.01 289 THR C C 1
ATOM 7631 O O . THR C 1 289 ? 28.991 57.957 -14.844 1.00 63.25 289 THR C O 1
ATOM 7635 N N . PRO C 1 290 ? 26.877 57.481 -14.211 1.00 63.31 290 PRO C N 1
ATOM 7636 C CA . PRO C 1 290 ? 26.247 57.947 -15.449 1.00 63.93 290 PRO C CA 1
ATOM 7637 C C . PRO C 1 290 ? 26.161 59.465 -15.579 1.00 63.66 290 PRO C C 1
ATOM 7638 O O . PRO C 1 290 ? 26.039 60.180 -14.584 1.00 64.02 290 PRO C O 1
ATOM 7642 N N . SER C 1 291 ? 26.230 59.947 -16.815 1.00 64.09 291 SER C N 1
ATOM 7643 C CA . SER C 1 291 ? 26.128 61.374 -17.080 1.00 63.20 291 SER C CA 1
ATOM 7644 C C . SER C 1 291 ? 24.708 61.786 -16.700 1.00 63.41 291 SER C C 1
ATOM 7645 O O . SER C 1 291 ? 23.813 60.940 -16.607 1.00 63.65 291 SER C O 1
ATOM 7648 N N . PRO C 1 292 ? 24.481 63.087 -16.463 1.00 62.64 292 PRO C N 1
ATOM 7649 C CA . PRO C 1 292 ? 23.145 63.565 -16.095 1.00 61.91 292 PRO C CA 1
ATOM 7650 C C . PRO C 1 292 ? 22.041 62.992 -16.984 1.00 61.72 292 PRO C C 1
ATOM 7651 O O . PRO C 1 292 ? 20.968 62.630 -16.498 1.00 61.64 292 PRO C O 1
ATOM 7655 N N . GLU C 1 293 ? 22.311 62.900 -18.283 1.00 61.72 293 GLU C N 1
ATOM 7656 C CA . GLU C 1 293 ? 21.329 62.377 -19.227 1.00 62.71 293 GLU C CA 1
ATOM 7657 C C . GLU C 1 293 ? 21.162 60.861 -19.100 1.00 62.23 293 GLU C C 1
ATOM 7658 O O . GLU C 1 293 ? 22.089 60.148 -18.709 1.00 62.38 293 GLU C O 1
ATOM 7664 N N . ALA C 1 304 ? 12.400 48.098 -16.284 1.00 61.64 304 ALA C N 1
ATOM 7665 C CA . ALA C 1 304 ? 12.490 46.907 -17.120 1.00 61.36 304 ALA C CA 1
ATOM 7666 C C . ALA C 1 304 ? 11.392 45.923 -16.741 1.00 61.39 304 ALA C C 1
ATOM 7667 O O . ALA C 1 304 ? 11.051 45.790 -15.565 1.00 61.23 304 ALA C O 1
ATOM 7669 N N . PRO C 1 305 ? 10.827 45.216 -17.734 1.00 61.84 305 PRO C N 1
ATOM 7670 C CA . PRO C 1 305 ? 9.759 44.246 -17.478 1.00 62.61 305 PRO C CA 1
ATOM 7671 C C . PRO C 1 305 ? 10.290 42.932 -16.909 1.00 63.74 305 PRO C C 1
ATOM 7672 O O . PRO C 1 305 ? 11.495 42.666 -16.942 1.00 63.99 305 PRO C O 1
ATOM 7676 N N . ASP C 1 306 ? 9.381 42.118 -16.385 1.00 64.64 306 ASP C N 1
ATOM 7677 C CA . ASP C 1 306 ? 9.749 40.830 -15.825 1.00 64.89 306 ASP C CA 1
ATOM 7678 C C . ASP C 1 306 ? 10.054 39.911 -16.996 1.00 64.98 306 ASP C C 1
ATOM 7679 O O . ASP C 1 306 ? 9.145 39.468 -17.702 1.00 65.47 306 ASP C O 1
ATOM 7684 N N . MET C 1 307 ? 11.337 39.635 -17.201 1.00 64.76 307 MET C N 1
ATOM 7685 C CA . MET C 1 307 ? 11.780 38.786 -18.300 1.00 65.02 307 MET C CA 1
ATOM 7686 C C . MET C 1 307 ? 11.159 37.393 -18.294 1.00 64.91 307 MET C C 1
ATOM 7687 O O . MET C 1 307 ? 11.151 36.712 -19.316 1.00 65.98 307 MET C O 1
ATOM 7692 N N . LYS C 1 308 ? 10.635 36.971 -17.149 1.00 64.78 308 LYS C N 1
ATOM 7693 C CA . LYS C 1 308 ? 10.032 35.648 -17.041 1.00 64.62 308 LYS C CA 1
ATOM 7694 C C . LYS C 1 308 ? 8.533 35.632 -17.332 1.00 64.97 308 LYS C C 1
ATOM 7695 O O . LYS C 1 308 ? 7.928 34.563 -17.417 1.00 65.14 308 LYS C O 1
ATOM 7701 N N . THR C 1 309 ? 7.933 36.808 -17.495 1.00 65.84 309 THR C N 1
ATOM 7702 C CA . THR C 1 309 ? 6.501 36.881 -17.765 1.00 66.07 309 THR C CA 1
ATOM 7703 C C . THR C 1 309 ? 6.111 37.905 -18.828 1.00 66.16 309 THR C C 1
ATOM 7704 O O . THR C 1 309 ? 4.969 37.923 -19.284 1.00 66.33 309 THR C O 1
ATOM 7708 N N . ALA C 1 310 ? 7.053 38.757 -19.219 1.00 65.91 310 ALA C N 1
ATOM 7709 C CA . ALA C 1 310 ? 6.780 39.781 -20.227 1.00 66.42 310 ALA C CA 1
ATOM 7710 C C . ALA C 1 310 ? 6.631 39.184 -21.627 1.00 66.41 310 ALA C C 1
ATOM 7711 O O . ALA C 1 310 ? 7.232 38.152 -21.943 1.00 66.74 310 ALA C O 1
ATOM 7713 N N . THR C 1 311 ? 5.827 39.841 -22.461 1.00 66.27 311 THR C N 1
ATOM 7714 C CA . THR C 1 311 ? 5.594 39.384 -23.830 1.00 65.85 311 THR C CA 1
ATOM 7715 C C . THR C 1 311 ? 6.823 39.676 -24.685 1.00 65.61 311 THR C C 1
ATOM 7716 O O . THR C 1 311 ? 7.508 40.682 -24.480 1.00 66.24 311 THR C O 1
ATOM 7720 N N . PRO C 1 312 ? 7.120 38.801 -25.659 1.00 65.27 312 PRO C N 1
ATOM 7721 C CA . PRO C 1 312 ? 8.280 39.000 -26.533 1.00 65.19 312 PRO C CA 1
ATOM 7722 C C . PRO C 1 312 ? 8.325 40.417 -27.110 1.00 65.66 312 PRO C C 1
ATOM 7723 O O . PRO C 1 312 ? 9.404 40.974 -27.333 1.00 66.18 312 PRO C O 1
ATOM 7727 N N . GLU C 1 313 ? 7.150 40.997 -27.349 1.00 65.59 313 GLU C N 1
ATOM 7728 C CA . GLU C 1 313 ? 7.070 42.354 -27.884 1.00 65.63 313 GLU C CA 1
ATOM 7729 C C . GLU C 1 313 ? 7.485 43.351 -26.807 1.00 65.35 313 GLU C C 1
ATOM 7730 O O . GLU C 1 313 ? 8.258 44.276 -27.067 1.00 65.83 313 GLU C O 1
ATOM 7736 N N . ALA C 1 314 ? 6.963 43.160 -25.598 1.00 64.86 314 ALA C N 1
ATOM 7737 C CA . ALA C 1 314 ? 7.280 44.041 -24.478 1.00 64.33 314 ALA C CA 1
ATOM 7738 C C . ALA C 1 314 ? 8.788 44.068 -24.239 1.00 64.51 314 ALA C C 1
ATOM 7739 O O . ALA C 1 314 ? 9.375 45.130 -24.025 1.00 65.34 314 ALA C O 1
ATOM 7741 N N . VAL C 1 315 ? 9.409 42.893 -24.278 1.00 65.26 315 VAL C N 1
ATOM 7742 C CA . VAL C 1 315 ? 10.851 42.780 -24.076 1.00 65.61 315 VAL C CA 1
ATOM 7743 C C . VAL C 1 315 ? 11.578 43.543 -25.181 1.00 66.24 315 VAL C C 1
ATOM 7744 O O . VAL C 1 315 ? 12.538 44.272 -24.923 1.00 66.82 315 VAL C O 1
ATOM 7748 N N . LYS C 1 316 ? 11.113 43.366 -26.414 1.00 66.97 316 LYS C N 1
ATOM 7749 C CA . LYS C 1 316 ? 11.704 44.049 -27.560 1.00 66.72 316 LYS C CA 1
ATOM 7750 C C . LYS C 1 316 ? 11.555 45.551 -27.358 1.00 66.28 316 LYS C C 1
ATOM 7751 O O . LYS C 1 316 ? 12.474 46.322 -27.637 1.00 66.89 316 LYS C O 1
ATOM 7757 N N . ALA C 1 317 ? 10.387 45.955 -26.864 1.00 65.29 317 ALA C N 1
ATOM 7758 C CA . ALA C 1 317 ? 10.088 47.360 -26.609 1.00 63.91 317 ALA C CA 1
ATOM 7759 C C . ALA C 1 317 ? 11.161 48.010 -25.741 1.00 63.46 317 ALA C C 1
ATOM 7760 O O . ALA C 1 317 ? 11.766 49.009 -26.134 1.00 63.72 317 ALA C O 1
ATOM 7762 N N . TYR C 1 318 ? 11.394 47.447 -24.558 1.00 62.53 318 TYR C N 1
ATOM 7763 C CA . TYR C 1 318 ? 12.405 47.990 -23.656 1.00 61.81 318 TYR C CA 1
ATOM 7764 C C . TYR C 1 318 ? 13.796 47.923 -24.266 1.00 61.36 318 TYR C C 1
ATOM 7765 O O . TYR C 1 318 ? 14.567 48.877 -24.167 1.00 61.88 318 TYR C O 1
ATOM 7774 N N . ALA C 1 319 ? 14.113 46.796 -24.893 1.00 60.95 319 ALA C N 1
ATOM 7775 C CA . ALA C 1 319 ? 15.419 46.616 -25.515 1.00 60.86 319 ALA C CA 1
ATOM 7776 C C . ALA C 1 319 ? 15.675 47.732 -26.522 1.00 61.55 319 ALA C C 1
ATOM 7777 O O . ALA C 1 319 ? 16.779 48.279 -26.593 1.00 61.85 319 ALA C O 1
ATOM 7779 N N . ASP C 1 320 ? 14.647 48.074 -27.296 1.00 62.27 320 ASP C N 1
ATOM 7780 C CA . ASP C 1 320 ? 14.769 49.129 -28.299 1.00 63.12 320 ASP C CA 1
ATOM 7781 C C . ASP C 1 320 ? 14.983 50.495 -27.652 1.00 63.34 320 ASP C C 1
ATOM 7782 O O . ASP C 1 320 ? 15.880 51.241 -28.048 1.00 64.57 320 ASP C O 1
ATOM 7787 N N . LYS C 1 321 ? 14.165 50.822 -26.656 1.00 63.31 321 LYS C N 1
ATOM 7788 C CA . LYS C 1 321 ? 14.301 52.100 -25.960 1.00 62.69 321 LYS C CA 1
ATOM 7789 C C . LYS C 1 321 ? 15.677 52.167 -25.307 1.00 62.41 321 LYS C C 1
ATOM 7790 O O . LYS C 1 321 ? 16.388 53.166 -25.420 1.00 63.18 321 LYS C O 1
ATOM 7796 N N . ARG C 1 322 ? 16.037 51.089 -24.619 1.00 61.86 322 ARG C N 1
ATOM 7797 C CA . ARG C 1 322 ? 17.322 50.982 -23.937 1.00 60.73 322 ARG C CA 1
ATOM 7798 C C . ARG C 1 322 ? 18.472 51.180 -24.921 1.00 60.11 322 ARG C C 1
ATOM 7799 O O . ARG C 1 322 ? 19.410 51.927 -24.651 1.00 60.97 322 ARG C O 1
ATOM 7807 N N . ALA C 1 323 ? 18.393 50.498 -26.060 1.00 59.81 323 ALA C N 1
ATOM 7808 C CA . ALA C 1 323 ? 19.427 50.587 -27.086 1.00 58.97 323 ALA C CA 1
ATOM 7809 C C . ALA C 1 323 ? 19.634 52.035 -27.515 1.00 59.40 323 ALA C C 1
ATOM 7810 O O . ALA C 1 323 ? 20.768 52.512 -27.615 1.00 59.89 323 ALA C O 1
ATOM 7812 N N . ALA C 1 324 ? 18.531 52.730 -27.771 1.00 59.07 324 ALA C N 1
ATOM 7813 C CA . ALA C 1 324 ? 18.583 54.125 -28.189 1.00 58.55 324 ALA C CA 1
ATOM 7814 C C . ALA C 1 324 ? 19.293 54.957 -27.128 1.00 57.86 324 ALA C C 1
ATOM 7815 O O . ALA C 1 324 ? 20.153 55.783 -27.437 1.00 58.30 324 ALA C O 1
ATOM 7817 N N . ILE C 1 325 ? 18.924 54.733 -25.872 1.00 57.71 325 ILE C N 1
ATOM 7818 C CA . ILE C 1 325 ? 19.527 55.457 -24.759 1.00 56.71 325 ILE C CA 1
ATOM 7819 C C . ILE C 1 325 ? 21.024 55.172 -24.669 1.00 57.58 325 ILE C C 1
ATOM 7820 O O . ILE C 1 325 ? 21.829 56.091 -24.501 1.00 58.67 325 ILE C O 1
ATOM 7825 N N . ASP C 1 326 ? 21.396 53.900 -24.780 1.00 58.19 326 ASP C N 1
ATOM 7826 C CA . ASP C 1 326 ? 22.802 53.519 -24.708 1.00 58.56 326 ASP C CA 1
ATOM 7827 C C . ASP C 1 326 ? 23.591 54.119 -25.862 1.00 58.86 326 ASP C C 1
ATOM 7828 O O . ASP C 1 326 ? 24.797 54.338 -25.750 1.00 60.02 326 ASP C O 1
ATOM 7833 N N . LYS C 1 327 ? 22.911 54.382 -26.973 1.00 58.99 327 LYS C N 1
ATOM 7834 C CA . LYS C 1 327 ? 23.578 54.947 -28.137 1.00 59.45 327 LYS C CA 1
ATOM 7835 C C . LYS C 1 327 ? 23.687 56.457 -27.998 1.00 59.80 327 LYS C C 1
ATOM 7836 O O . LYS C 1 327 ? 24.722 57.048 -28.314 1.00 60.40 327 LYS C O 1
ATOM 7842 N N . ALA C 1 328 ? 22.616 57.078 -27.513 1.00 59.72 328 ALA C N 1
ATOM 7843 C CA . ALA C 1 328 ? 22.585 58.525 -27.332 1.00 59.39 328 ALA C CA 1
ATOM 7844 C C . ALA C 1 328 ? 23.514 58.961 -26.203 1.00 60.09 328 ALA C C 1
ATOM 7845 O O . ALA C 1 328 ? 24.238 59.954 -26.322 1.00 60.38 328 ALA C O 1
ATOM 7847 N N . HIS C 1 329 ? 23.489 58.220 -25.101 1.00 60.10 329 HIS C N 1
ATOM 7848 C CA . HIS C 1 329 ? 24.337 58.542 -23.960 1.00 59.56 329 HIS C CA 1
ATOM 7849 C C . HIS C 1 329 ? 24.992 57.276 -23.412 1.00 60.03 329 HIS C C 1
ATOM 7850 O O . HIS C 1 329 ? 24.569 56.736 -22.389 1.00 60.56 329 HIS C O 1
ATOM 7857 N N . PRO C 1 330 ? 26.042 56.792 -24.096 1.00 60.05 330 PRO C N 1
ATOM 7858 C CA . PRO C 1 330 ? 26.781 55.585 -23.708 1.00 59.59 330 PRO C CA 1
ATOM 7859 C C . PRO C 1 330 ? 27.131 55.555 -22.225 1.00 59.76 330 PRO C C 1
ATOM 7860 O O . PRO C 1 330 ? 27.407 56.591 -21.616 1.00 59.99 330 PRO C O 1
ATOM 7864 N N . ALA C 1 331 ? 27.112 54.361 -21.644 1.00 58.54 331 ALA C N 1
ATOM 7865 C CA . ALA C 1 331 ? 27.456 54.210 -20.243 1.00 57.21 331 ALA C CA 1
ATOM 7866 C C . ALA C 1 331 ? 28.981 54.172 -20.145 1.00 57.19 331 ALA C C 1
ATOM 7867 O O . ALA C 1 331 ? 29.660 53.777 -21.097 1.00 57.81 331 ALA C O 1
ATOM 7869 N N . ALA C 1 332 ? 29.519 54.600 -19.008 1.00 55.55 332 ALA C N 1
ATOM 7870 C CA . ALA C 1 332 ? 30.965 54.581 -18.809 1.00 55.37 332 ALA C CA 1
ATOM 7871 C C . ALA C 1 332 ? 31.336 53.165 -18.373 1.00 55.35 332 ALA C C 1
ATOM 7872 O O . ALA C 1 332 ? 31.084 52.781 -17.233 1.00 55.61 332 ALA C O 1
ATOM 7874 N N . ARG C 1 333 ? 31.932 52.393 -19.279 1.00 54.78 333 ARG C N 1
ATOM 7875 C CA . ARG C 1 333 ? 32.294 51.008 -18.978 1.00 54.30 333 ARG C CA 1
ATOM 7876 C C . ARG C 1 333 ? 33.756 50.681 -19.235 1.00 54.29 333 ARG C C 1
ATOM 7877 O O . ARG C 1 333 ? 34.211 49.579 -18.921 1.00 54.38 333 ARG C O 1
ATOM 7885 N N . GLY C 1 334 ? 34.495 51.621 -19.811 1.00 52.77 334 GLY C N 1
ATOM 7886 C CA . GLY C 1 334 ? 35.884 51.345 -20.116 1.00 51.98 334 GLY C CA 1
ATOM 7887 C C . GLY C 1 334 ? 35.909 50.540 -21.404 1.00 51.41 334 GLY C C 1
ATOM 7888 O O . GLY C 1 334 ? 34.870 50.369 -22.044 1.00 52.71 334 GLY C O 1
ATOM 7889 N N . ASP C 1 335 ? 37.076 50.042 -21.796 1.00 51.22 335 ASP C N 1
ATOM 7890 C CA . ASP C 1 335 ? 37.175 49.267 -23.027 1.00 51.28 335 ASP C CA 1
ATOM 7891 C C . ASP C 1 335 ? 38.037 48.030 -22.863 1.00 51.20 335 ASP C C 1
ATOM 7892 O O . ASP C 1 335 ? 38.502 47.728 -21.761 1.00 52.41 335 ASP C O 1
ATOM 7897 N N . PHE C 1 336 ? 38.254 47.317 -23.964 1.00 50.49 336 PHE C N 1
ATOM 7898 C CA . PHE C 1 336 ? 39.052 46.100 -23.925 1.00 50.74 336 PHE C CA 1
ATOM 7899 C C . PHE C 1 336 ? 40.450 46.304 -23.358 1.00 51.73 336 PHE C C 1
ATOM 7900 O O . PHE C 1 336 ? 40.951 45.442 -22.633 1.00 52.69 336 PHE C O 1
ATOM 7908 N N . ASP C 1 337 ? 41.092 47.425 -23.680 1.00 51.84 337 ASP C N 1
ATOM 7909 C CA . ASP C 1 337 ? 42.433 47.667 -23.150 1.00 52.26 337 ASP C CA 1
ATOM 7910 C C . ASP C 1 337 ? 42.403 47.675 -21.625 1.00 51.15 337 ASP C C 1
ATOM 7911 O O . ASP C 1 337 ? 43.336 47.199 -20.974 1.00 52.41 337 ASP C O 1
ATOM 7916 N N . LEU C 1 338 ? 41.336 48.224 -21.055 1.00 50.64 338 LEU C N 1
ATOM 7917 C CA . LEU C 1 338 ? 41.212 48.275 -19.604 1.00 49.98 338 LEU C CA 1
ATOM 7918 C C . LEU C 1 338 ? 41.101 46.853 -19.039 1.00 49.95 338 LEU C C 1
ATOM 7919 O O . LEU C 1 338 ? 41.663 46.545 -17.983 1.00 50.13 338 LEU C O 1
ATOM 7924 N N . TYR C 1 339 ? 40.386 45.987 -19.751 1.00 49.60 339 TYR C N 1
ATOM 7925 C CA . TYR C 1 339 ? 40.232 44.604 -19.318 1.00 49.79 339 TYR C CA 1
ATOM 7926 C C . TYR C 1 339 ? 41.605 43.942 -19.276 1.00 49.69 339 TYR C C 1
ATOM 7927 O O . TYR C 1 339 ? 41.947 43.259 -18.310 1.00 51.52 339 TYR C O 1
ATOM 7936 N N . MET C 1 340 ? 42.401 44.155 -20.319 1.00 49.22 340 MET C N 1
ATOM 7937 C CA . MET C 1 340 ? 43.730 43.562 -20.369 1.00 48.79 340 MET C CA 1
ATOM 7938 C C . MET C 1 340 ? 44.675 44.207 -19.358 1.00 49.51 340 MET C C 1
ATOM 7939 O O . MET C 1 340 ? 45.598 43.561 -18.861 1.00 50.22 340 MET C O 1
ATOM 7944 N N . LYS C 1 341 ? 44.437 45.477 -19.048 1.00 49.79 341 LYS C N 1
ATOM 7945 C CA . LYS C 1 341 ? 45.250 46.188 -18.066 1.00 49.87 341 LYS C CA 1
ATOM 7946 C C . LYS C 1 341 ? 45.076 45.462 -16.730 1.00 48.43 341 LYS C C 1
ATOM 7947 O O . LYS C 1 341 ? 46.041 45.243 -15.993 1.00 48.95 341 LYS C O 1
ATOM 7953 N N . SER C 1 342 ? 43.834 45.092 -16.429 1.00 47.43 342 SER C N 1
ATOM 7954 C CA . SER C 1 342 ? 43.522 44.374 -15.198 1.00 46.80 342 SER C CA 1
ATOM 7955 C C . SER C 1 342 ? 44.188 43.001 -15.214 1.00 46.19 342 SER C C 1
ATOM 7956 O O . SER C 1 342 ? 44.915 42.644 -14.287 1.00 48.24 342 SER C O 1
ATOM 7959 N N . MET C 1 343 ? 43.950 42.240 -16.280 1.00 46.33 343 MET C N 1
ATOM 7960 C CA . MET C 1 343 ? 44.524 40.902 -16.410 1.00 45.98 343 MET C CA 1
ATOM 7961 C C . MET C 1 343 ? 46.046 40.903 -16.336 1.00 47.33 343 MET C C 1
ATOM 7962 O O . MET C 1 343 ? 46.649 40.068 -15.650 1.00 46.60 343 MET C O 1
ATOM 7967 N N . LEU C 1 344 ? 46.670 41.841 -17.044 1.00 48.13 344 LEU C N 1
ATOM 7968 C CA . LEU C 1 344 ? 48.124 41.929 -17.053 1.00 48.63 344 LEU C CA 1
ATOM 7969 C C . LEU C 1 344 ? 48.699 42.217 -15.674 1.00 47.77 344 LEU C C 1
ATOM 7970 O O . LEU C 1 344 ? 49.727 41.649 -15.299 1.00 48.81 344 LEU C O 1
ATOM 7975 N N . HIS C 1 345 ? 48.041 43.089 -14.915 1.00 47.14 345 HIS C N 1
ATOM 7976 C CA . HIS C 1 345 ? 48.528 43.408 -13.581 1.00 47.75 345 HIS C CA 1
ATOM 7977 C C . HIS C 1 345 ? 48.413 42.210 -12.643 1.00 47.92 345 HIS C C 1
ATOM 7978 O O . HIS C 1 345 ? 49.328 41.940 -11.859 1.00 47.16 345 HIS C O 1
ATOM 7985 N N . VAL C 1 346 ? 47.296 41.486 -12.722 1.00 47.72 346 VAL C N 1
ATOM 7986 C CA . VAL C 1 346 ? 47.116 40.320 -11.865 1.00 47.20 346 VAL C CA 1
ATOM 7987 C C . VAL C 1 346 ? 48.150 39.273 -12.251 1.00 48.46 346 VAL C C 1
ATOM 7988 O O . VAL C 1 346 ? 48.687 38.577 -11.395 1.00 49.91 346 VAL C O 1
ATOM 7992 N N . LEU C 1 347 ? 48.437 39.169 -13.545 1.00 48.53 347 LEU C N 1
ATOM 7993 C CA . LEU C 1 347 ? 49.435 38.217 -14.018 1.00 50.00 347 LEU C CA 1
ATOM 7994 C C . LEU C 1 347 ? 50.807 38.533 -13.425 1.00 51.43 347 LEU C C 1
ATOM 7995 O O . LEU C 1 347 ? 51.567 37.628 -13.073 1.00 52.07 347 LEU C O 1
ATOM 8000 N N . LYS C 1 348 ? 51.119 39.821 -13.319 1.00 52.99 348 LYS C N 1
ATOM 8001 C CA . LYS C 1 348 ? 52.396 40.261 -12.769 1.00 54.01 348 LYS C CA 1
ATOM 8002 C C . LYS C 1 348 ? 52.519 39.889 -11.292 1.00 53.87 348 LYS C C 1
ATOM 8003 O O . LYS C 1 348 ? 53.585 39.476 -10.828 1.00 54.23 348 LYS C O 1
ATOM 8009 N N . VAL C 1 349 ? 51.420 40.031 -10.560 1.00 53.13 349 VAL C N 1
ATOM 8010 C CA . VAL C 1 349 ? 51.409 39.736 -9.130 1.00 52.40 349 VAL C CA 1
ATOM 8011 C C . VAL C 1 349 ? 51.187 38.261 -8.781 1.00 52.22 349 VAL C C 1
ATOM 8012 O O . VAL C 1 349 ? 51.910 37.700 -7.956 1.00 51.88 349 VAL C O 1
ATOM 8016 N N . ALA C 1 350 ? 50.195 37.638 -9.412 1.00 51.80 350 ALA C N 1
ATOM 8017 C CA . ALA C 1 350 ? 49.867 36.240 -9.134 1.00 51.98 350 ALA C CA 1
ATOM 8018 C C . ALA C 1 350 ? 50.588 35.225 -10.010 1.00 52.08 350 ALA C C 1
ATOM 8019 O O . ALA C 1 350 ? 50.624 34.037 -9.683 1.00 51.52 350 ALA C O 1
ATOM 8021 N N . GLY C 1 351 ? 51.155 35.681 -11.121 1.00 52.17 351 GLY C N 1
ATOM 8022 C CA . GLY C 1 351 ? 51.846 34.763 -12.005 1.00 51.76 351 GLY C CA 1
ATOM 8023 C C . GLY C 1 351 ? 50.879 34.116 -12.982 1.00 52.17 351 GLY C C 1
ATOM 8024 O O . GLY C 1 351 ? 49.664 34.146 -12.768 1.00 51.55 351 GLY C O 1
ATOM 8025 N N . PRO C 1 352 ? 51.388 33.509 -14.066 1.00 51.54 352 PRO C N 1
ATOM 8026 C CA . PRO C 1 352 ? 50.540 32.860 -15.070 1.00 51.37 352 PRO C CA 1
ATOM 8027 C C . PRO C 1 352 ? 49.740 31.666 -14.552 1.00 51.20 352 PRO C C 1
ATOM 8028 O O . PRO C 1 352 ? 48.827 31.186 -15.226 1.00 51.82 352 PRO C O 1
ATOM 8032 N N . LYS C 1 353 ? 50.075 31.189 -13.358 1.00 50.91 353 LYS C N 1
ATOM 8033 C CA . LYS C 1 353 ? 49.368 30.046 -12.785 1.00 50.15 353 LYS C CA 1
ATOM 8034 C C . LYS C 1 353 ? 48.243 30.451 -11.838 1.00 48.39 353 LYS C C 1
ATOM 8035 O O . LYS C 1 353 ? 47.469 29.605 -11.391 1.00 48.02 353 LYS C O 1
ATOM 8041 N N . GLY C 1 354 ? 48.151 31.742 -11.540 1.00 47.34 354 GLY C N 1
ATOM 8042 C CA . GLY C 1 354 ? 47.115 32.218 -10.640 1.00 45.76 354 GLY C CA 1
ATOM 8043 C C . GLY C 1 354 ? 46.112 33.165 -11.272 1.00 44.25 354 GLY C C 1
ATOM 8044 O O . GLY C 1 354 ? 45.504 33.978 -10.577 1.00 43.70 354 GLY C O 1
ATOM 8045 N N . VAL C 1 355 ? 45.926 33.055 -12.586 1.00 43.48 355 VAL C N 1
ATOM 8046 C CA . VAL C 1 355 ? 44.991 33.920 -13.302 1.00 41.99 355 VAL C CA 1
ATOM 8047 C C . VAL C 1 355 ? 44.069 33.118 -14.214 1.00 40.97 355 VAL C C 1
ATOM 8048 O O . VAL C 1 355 ? 44.474 32.115 -14.799 1.00 41.39 355 VAL C O 1
ATOM 8052 N N . CYS C 1 356 ? 42.823 33.563 -14.327 1.00 40.47 356 CYS C N 1
ATOM 8053 C CA . CYS C 1 356 ? 41.840 32.885 -15.168 1.00 41.06 356 CYS C CA 1
ATOM 8054 C C . CYS C 1 356 ? 40.838 33.880 -15.740 1.00 40.81 356 CYS C C 1
ATOM 8055 O O . CYS C 1 356 ? 41.039 35.089 -15.629 1.00 40.50 356 CYS C O 1
ATOM 8058 N N . VAL C 1 357 ? 39.760 33.379 -16.343 1.00 41.01 357 VAL C N 1
ATOM 8059 C CA . VAL C 1 357 ? 38.763 34.255 -16.958 1.00 40.34 357 VAL C CA 1
ATOM 8060 C C . VAL C 1 357 ? 37.339 34.147 -16.397 1.00 41.26 357 VAL C C 1
ATOM 8061 O O . VAL C 1 357 ? 36.729 33.080 -16.422 1.00 40.72 357 VAL C O 1
ATOM 8065 N N . GLY C 1 358 ? 36.816 35.275 -15.918 1.00 42.28 358 GLY C N 1
ATOM 8066 C CA . GLY C 1 358 ? 35.470 35.336 -15.363 1.00 42.67 358 GLY C CA 1
ATOM 8067 C C . GLY C 1 358 ? 34.953 36.752 -15.557 1.00 44.20 358 GLY C C 1
ATOM 8068 O O . GLY C 1 358 ? 34.907 37.550 -14.616 1.00 43.67 358 GLY C O 1
ATOM 8069 N N . ALA C 1 359 ? 34.554 37.047 -16.793 1.00 44.37 359 ALA C N 1
ATOM 8070 C CA . ALA C 1 359 ? 34.088 38.369 -17.203 1.00 44.48 359 ALA C CA 1
ATOM 8071 C C . ALA C 1 359 ? 32.745 38.858 -16.682 1.00 44.89 359 ALA C C 1
ATOM 8072 O O . ALA C 1 359 ? 32.424 40.042 -16.828 1.00 46.27 359 ALA C O 1
ATOM 8074 N N . ASP C 1 360 ? 31.959 37.965 -16.089 1.00 44.34 360 ASP C N 1
ATOM 8075 C CA . ASP C 1 360 ? 30.642 38.318 -15.554 1.00 43.19 360 ASP C CA 1
ATOM 8076 C C . ASP C 1 360 ? 29.609 38.427 -16.677 1.00 43.28 360 ASP C C 1
ATOM 8077 O O . ASP C 1 360 ? 28.712 39.278 -16.645 1.00 44.16 360 ASP C O 1
ATOM 8082 N N . TRP C 1 361 ? 29.737 37.557 -17.672 1.00 42.98 361 TRP C N 1
ATOM 8083 C CA . TRP C 1 361 ? 28.805 37.539 -18.789 1.00 43.93 361 TRP C CA 1
ATOM 8084 C C . TRP C 1 361 ? 27.415 37.241 -18.246 1.00 43.39 361 TRP C C 1
ATOM 8085 O O . TRP C 1 361 ? 27.243 36.333 -17.428 1.00 43.56 361 TRP C O 1
ATOM 8096 N N . ASP C 1 362 ? 26.437 38.017 -18.701 1.00 42.42 362 ASP C N 1
ATOM 8097 C CA . ASP C 1 362 ? 25.049 37.886 -18.279 1.00 42.06 362 ASP C CA 1
ATOM 8098 C C . ASP C 1 362 ? 24.840 38.265 -16.819 1.00 42.60 362 ASP C C 1
ATOM 8099 O O . ASP C 1 362 ? 23.753 38.086 -16.269 1.00 42.84 362 ASP C O 1
ATOM 8104 N N . GLY C 1 363 ? 25.890 38.800 -16.202 1.00 43.53 363 GLY C N 1
ATOM 8105 C CA . GLY C 1 363 ? 25.803 39.226 -14.816 1.00 44.02 363 GLY C CA 1
ATOM 8106 C C . GLY C 1 363 ? 26.116 40.708 -14.699 1.00 45.43 363 GLY C C 1
ATOM 8107 O O . GLY C 1 363 ? 26.310 41.221 -13.596 1.00 46.60 363 GLY C O 1
ATOM 8108 N N . GLY C 1 364 ? 26.171 41.392 -15.843 1.00 45.08 364 GLY C N 1
ATOM 8109 C CA . GLY C 1 364 ? 26.461 42.817 -15.852 1.00 45.92 364 GLY C CA 1
ATOM 8110 C C . GLY C 1 364 ? 27.795 43.160 -16.493 1.00 46.35 364 GLY C C 1
ATOM 8111 O O . GLY C 1 364 ? 28.185 44.326 -16.532 1.00 47.57 364 GLY C O 1
ATOM 8112 N N . GLY C 1 365 ? 28.495 42.149 -17.002 1.00 45.79 365 GLY C N 1
ATOM 8113 C CA . GLY C 1 365 ? 29.785 42.384 -17.622 1.00 46.05 365 GLY C CA 1
ATOM 8114 C C . GLY C 1 365 ? 29.694 42.987 -19.014 1.00 46.69 365 GLY C C 1
ATOM 8115 O O . GLY C 1 365 ? 28.605 43.125 -19.572 1.00 45.72 365 GLY C O 1
ATOM 8116 N N . GLY C 1 366 ? 30.844 43.351 -19.575 1.00 47.17 366 GLY C N 1
ATOM 8117 C CA . GLY C 1 366 ? 30.864 43.932 -20.907 1.00 48.51 366 GLY C CA 1
ATOM 8118 C C . GLY C 1 366 ? 31.471 45.322 -20.937 1.00 49.21 366 GLY C C 1
ATOM 8119 O O . GLY C 1 366 ? 31.261 46.124 -20.022 1.00 50.29 366 GLY C O 1
ATOM 8120 N N . MET C 1 367 ? 32.224 45.609 -21.995 1.00 49.11 367 MET C N 1
ATOM 8121 C CA . MET C 1 367 ? 32.876 46.907 -22.159 1.00 49.42 367 MET C CA 1
ATOM 8122 C C . MET C 1 367 ? 32.937 47.222 -23.654 1.00 50.52 367 MET C C 1
ATOM 8123 O O . MET C 1 367 ? 32.559 46.390 -24.484 1.00 49.39 367 MET C O 1
ATOM 8128 N N . ASP C 1 368 ? 33.409 48.419 -24.001 1.00 51.49 368 ASP C N 1
ATOM 8129 C CA . ASP C 1 368 ? 33.527 48.777 -25.409 1.00 51.74 368 ASP C CA 1
ATOM 8130 C C . ASP C 1 368 ? 34.574 47.844 -26.000 1.00 51.21 368 ASP C C 1
ATOM 8131 O O . ASP C 1 368 ? 35.670 47.711 -25.451 1.00 52.34 368 ASP C O 1
ATOM 8136 N N . GLY C 1 369 ? 34.231 47.189 -27.105 1.00 50.89 369 GLY C N 1
ATOM 8137 C CA . GLY C 1 369 ? 35.161 46.267 -27.738 1.00 50.97 369 GLY C CA 1
ATOM 8138 C C . GLY C 1 369 ? 35.220 44.920 -27.031 1.00 51.70 369 GLY C C 1
ATOM 8139 O O . GLY C 1 369 ? 36.083 44.088 -27.327 1.00 50.84 369 GLY C O 1
ATOM 8140 N N . PHE C 1 370 ? 34.293 44.710 -26.099 1.00 51.78 370 PHE C N 1
ATOM 8141 C CA . PHE C 1 370 ? 34.210 43.473 -25.320 1.00 51.92 370 PHE C CA 1
ATOM 8142 C C . PHE C 1 370 ? 32.734 43.341 -24.913 1.00 51.85 370 PHE C C 1
ATOM 8143 O O . PHE C 1 370 ? 32.406 43.250 -23.732 1.00 52.32 370 PHE C O 1
ATOM 8151 N N . GLU C 1 371 ? 31.858 43.341 -25.916 1.00 52.10 371 GLU C N 1
ATOM 8152 C CA . GLU C 1 371 ? 30.408 43.267 -25.722 1.00 52.45 371 GLU C CA 1
ATOM 8153 C C . GLU C 1 371 ? 29.854 41.918 -25.263 1.00 51.31 371 GLU C C 1
ATOM 8154 O O . GLU C 1 371 ? 28.912 41.872 -24.474 1.00 51.66 371 GLU C O 1
ATOM 8160 N N . ASP C 1 372 ? 30.401 40.829 -25.795 1.00 50.31 372 ASP C N 1
ATOM 8161 C CA . ASP C 1 372 ? 29.968 39.491 -25.410 1.00 49.18 372 ASP C CA 1
ATOM 8162 C C . ASP C 1 372 ? 31.074 38.488 -25.688 1.00 47.57 372 ASP C C 1
ATOM 8163 O O . ASP C 1 372 ? 32.197 38.878 -25.993 1.00 48.34 372 ASP C O 1
ATOM 8168 N N . ILE C 1 373 ? 30.765 37.200 -25.591 1.00 47.62 373 ILE C N 1
ATOM 8169 C CA . ILE C 1 373 ? 31.787 36.177 -25.795 1.00 46.80 373 ILE C CA 1
ATOM 8170 C C . ILE C 1 373 ? 32.375 36.068 -27.202 1.00 47.04 373 ILE C C 1
ATOM 8171 O O . ILE C 1 373 ? 33.374 35.373 -27.405 1.00 47.41 373 ILE C O 1
ATOM 8176 N N . THR C 1 374 ? 31.785 36.748 -28.179 1.00 47.20 374 THR C N 1
ATOM 8177 C CA . THR C 1 374 ? 32.345 36.673 -29.528 1.00 46.91 374 THR C CA 1
ATOM 8178 C C . THR C 1 374 ? 33.696 37.389 -29.541 1.00 47.12 374 THR C C 1
ATOM 8179 O O . THR C 1 374 ? 34.531 37.134 -30.406 1.00 48.56 374 THR C O 1
ATOM 8183 N N . ASP C 1 375 ? 33.912 38.264 -28.561 1.00 46.95 375 ASP C N 1
ATOM 8184 C CA . ASP C 1 375 ? 35.157 39.026 -28.456 1.00 47.63 375 ASP C CA 1
ATOM 8185 C C . ASP C 1 375 ? 36.275 38.339 -27.677 1.00 48.28 375 ASP C C 1
ATOM 8186 O O . ASP C 1 375 ? 37.367 38.901 -27.535 1.00 49.73 375 ASP C O 1
ATOM 8191 N N . LEU C 1 376 ? 36.017 37.135 -27.172 1.00 48.23 376 LEU C N 1
ATOM 8192 C CA . LEU C 1 376 ? 37.020 36.412 -26.389 1.00 47.05 376 LEU C CA 1
ATOM 8193 C C . LEU C 1 376 ? 38.361 36.162 -27.080 1.00 47.01 376 LEU C C 1
ATOM 8194 O O . LEU C 1 376 ? 39.410 36.170 -26.429 1.00 48.44 376 LEU C O 1
ATOM 8199 N N . PRO C 1 377 ? 38.356 35.927 -28.402 1.00 46.91 377 PRO C N 1
ATOM 8200 C CA . PRO C 1 377 ? 39.634 35.682 -29.085 1.00 47.44 377 PRO C CA 1
ATOM 8201 C C . PRO C 1 377 ? 40.653 36.814 -28.922 1.00 47.66 377 PRO C C 1
ATOM 8202 O O . PRO C 1 377 ? 41.863 36.592 -29.006 1.00 48.36 377 PRO C O 1
ATOM 8206 N N . LYS C 1 378 ? 40.155 38.021 -28.680 1.00 48.18 378 LYS C N 1
ATOM 8207 C CA . LYS C 1 378 ? 41.015 39.186 -28.514 1.00 48.73 378 LYS C CA 1
ATOM 8208 C C . LYS C 1 378 ? 41.924 39.033 -27.299 1.00 49.49 378 LYS C C 1
ATOM 8209 O O . LYS C 1 378 ? 43.035 39.563 -27.277 1.00 49.90 378 LYS C O 1
ATOM 8215 N N . ILE C 1 379 ? 41.453 38.303 -26.288 1.00 49.14 379 ILE C N 1
ATOM 8216 C CA . ILE C 1 379 ? 42.246 38.078 -25.085 1.00 47.81 379 ILE C CA 1
ATOM 8217 C C . ILE C 1 379 ? 43.477 37.250 -25.429 1.00 48.30 379 ILE C C 1
ATOM 8218 O O . ILE C 1 379 ? 44.590 37.556 -24.998 1.00 49.76 379 ILE C O 1
ATOM 8223 N N . THR C 1 380 ? 43.266 36.189 -26.200 1.00 48.12 380 THR C N 1
ATOM 8224 C CA . THR C 1 380 ? 44.350 35.305 -26.602 1.00 48.89 380 THR C CA 1
ATOM 8225 C C . THR C 1 380 ? 45.365 36.057 -27.459 1.00 50.01 380 THR C C 1
ATOM 8226 O O . THR C 1 380 ? 46.574 35.845 -27.336 1.00 49.71 380 THR C O 1
ATOM 8230 N N . ALA C 1 381 ? 44.868 36.934 -28.324 1.00 50.84 381 ALA C N 1
ATOM 8231 C CA . ALA C 1 381 ? 45.737 37.716 -29.200 1.00 52.11 381 ALA C CA 1
ATOM 8232 C C . ALA C 1 381 ? 46.635 38.627 -28.371 1.00 52.77 381 ALA C C 1
ATOM 8233 O O . ALA C 1 381 ? 47.852 38.639 -28.553 1.00 53.53 381 ALA C O 1
ATOM 8235 N N . ARG C 1 382 ? 46.036 39.380 -27.453 1.00 53.41 382 ARG C N 1
ATOM 8236 C CA . ARG C 1 382 ? 46.811 40.284 -26.611 1.00 54.90 382 ARG C CA 1
ATOM 8237 C C . ARG C 1 382 ? 47.832 39.546 -25.741 1.00 55.40 382 ARG C C 1
ATOM 8238 O O . ARG C 1 382 ? 48.937 40.046 -25.522 1.00 57.03 382 ARG C O 1
ATOM 8246 N N . LEU C 1 383 ? 47.470 38.365 -25.240 1.00 55.09 383 LEU C N 1
ATOM 8247 C CA . LEU C 1 383 ? 48.397 37.599 -24.404 1.00 54.62 383 LEU C CA 1
ATOM 8248 C C . LEU C 1 383 ? 49.643 37.222 -25.200 1.00 55.30 383 LEU C C 1
ATOM 8249 O O . LEU C 1 383 ? 50.766 37.297 -24.690 1.00 55.34 383 LEU C O 1
ATOM 8254 N N . LYS C 1 384 ? 49.446 36.808 -26.447 1.00 56.06 384 LYS C N 1
ATOM 8255 C CA . LYS C 1 384 ? 50.575 36.459 -27.304 1.00 57.71 384 LYS C CA 1
ATOM 8256 C C . LYS C 1 384 ? 51.363 37.737 -27.563 1.00 57.39 384 LYS C C 1
ATOM 8257 O O . LYS C 1 384 ? 52.577 37.783 -27.367 1.00 58.32 384 LYS C O 1
ATOM 8263 N N . ALA C 1 385 ? 50.650 38.777 -27.986 1.00 57.24 385 ALA C N 1
ATOM 8264 C CA . ALA C 1 385 ? 51.256 40.070 -28.274 1.00 57.56 385 ALA C CA 1
ATOM 8265 C C . ALA C 1 385 ? 52.032 40.612 -27.078 1.00 58.13 385 ALA C C 1
ATOM 8266 O O . ALA C 1 385 ? 52.903 41.473 -27.234 1.00 59.77 385 ALA C O 1
ATOM 8268 N N . GLU C 1 386 ? 51.718 40.114 -25.885 1.00 57.36 386 GLU C N 1
ATOM 8269 C CA . GLU C 1 386 ? 52.405 40.558 -24.679 1.00 57.14 386 GLU C CA 1
ATOM 8270 C C . GLU C 1 386 ? 53.593 39.653 -24.370 1.00 56.78 386 GLU C C 1
ATOM 8271 O O . GLU C 1 386 ? 54.359 39.913 -23.443 1.00 57.26 386 GLU C O 1
ATOM 8277 N N . GLY C 1 387 ? 53.736 38.582 -25.143 1.00 56.09 387 GLY C N 1
ATOM 8278 C CA . GLY C 1 387 ? 54.856 37.681 -24.945 1.00 55.87 387 GLY C CA 1
ATOM 8279 C C . GLY C 1 387 ? 54.616 36.404 -24.164 1.00 56.23 387 GLY C C 1
ATOM 8280 O O . GLY C 1 387 ? 55.573 35.691 -23.847 1.00 55.03 387 GLY C O 1
ATOM 8281 N N . TYR C 1 388 ? 53.360 36.097 -23.850 1.00 55.60 388 TYR C N 1
ATOM 8282 C CA . TYR C 1 388 ? 53.060 34.883 -23.099 1.00 55.14 388 TYR C CA 1
ATOM 8283 C C . TYR C 1 388 ? 53.067 33.648 -23.993 1.00 55.95 388 TYR C C 1
ATOM 8284 O O . TYR C 1 388 ? 52.538 33.665 -25.105 1.00 55.74 388 TYR C O 1
ATOM 8293 N N . SER C 1 389 ? 53.685 32.579 -23.500 1.00 55.54 389 SER C N 1
ATOM 8294 C CA . SER C 1 389 ? 53.763 31.331 -24.245 1.00 55.20 389 SER C CA 1
ATOM 8295 C C . SER C 1 389 ? 52.380 30.698 -24.354 1.00 55.08 389 SER C C 1
ATOM 8296 O O . SER C 1 389 ? 51.425 31.163 -23.733 1.00 54.78 389 SER C O 1
ATOM 8299 N N . ASP C 1 390 ? 52.275 29.638 -25.149 1.00 55.07 390 ASP C N 1
ATOM 8300 C CA . ASP C 1 390 ? 51.005 28.948 -25.313 1.00 55.21 390 ASP C CA 1
ATOM 8301 C C . ASP C 1 390 ? 50.660 28.236 -24.012 1.00 55.12 390 ASP C C 1
ATOM 8302 O O . ASP C 1 390 ? 49.493 28.149 -23.632 1.00 53.64 390 ASP C O 1
ATOM 8307 N N . ALA C 1 391 ? 51.688 27.729 -23.335 1.00 55.70 391 ALA C N 1
ATOM 8308 C CA . ALA C 1 391 ? 51.505 27.033 -22.069 1.00 55.27 391 ALA C CA 1
ATOM 8309 C C . ALA C 1 391 ? 50.788 27.945 -21.080 1.00 55.58 391 ALA C C 1
ATOM 8310 O O . ALA C 1 391 ? 49.798 27.546 -20.465 1.00 56.04 391 ALA C O 1
ATOM 8312 N N . ASP C 1 392 ? 51.283 29.173 -20.938 1.00 55.19 392 ASP C N 1
ATOM 8313 C CA . ASP C 1 392 ? 50.682 30.135 -20.021 1.00 54.98 392 ASP C CA 1
ATOM 8314 C C . ASP C 1 392 ? 49.274 30.531 -20.449 1.00 54.14 392 ASP C C 1
ATOM 8315 O O . ASP C 1 392 ? 48.389 30.704 -19.610 1.00 53.13 392 ASP C O 1
ATOM 8320 N N . ILE C 1 393 ? 49.071 30.683 -21.753 1.00 52.77 393 ILE C N 1
ATOM 8321 C CA . ILE C 1 393 ? 47.758 31.051 -22.263 1.00 51.96 393 ILE C CA 1
ATOM 8322 C C . ILE C 1 393 ? 46.781 29.918 -21.966 1.00 51.50 393 ILE C C 1
ATOM 8323 O O . ILE C 1 393 ? 45.635 30.158 -21.583 1.00 50.61 393 ILE C O 1
ATOM 8328 N N . GLU C 1 394 ? 47.247 28.682 -22.134 1.00 51.45 394 GLU C N 1
ATOM 8329 C CA . GLU C 1 394 ? 46.415 27.511 -21.877 1.00 51.02 394 GLU C CA 1
ATOM 8330 C C . GLU C 1 394 ? 46.040 27.462 -20.398 1.00 49.91 394 GLU C C 1
ATOM 8331 O O . GLU C 1 394 ? 44.907 27.132 -20.044 1.00 49.37 394 GLU C O 1
ATOM 8337 N N . ALA C 1 395 ? 47.003 27.789 -19.542 1.00 49.14 395 ALA C N 1
ATOM 8338 C CA . ALA C 1 395 ? 46.785 27.786 -18.100 1.00 48.51 395 ALA C CA 1
ATOM 8339 C C . ALA C 1 395 ? 45.726 28.819 -17.742 1.00 47.68 395 ALA C C 1
ATOM 8340 O O . ALA C 1 395 ? 44.820 28.555 -16.951 1.00 48.16 395 ALA C O 1
ATOM 8342 N N . ILE C 1 396 ? 45.849 29.996 -18.340 1.00 46.45 396 ILE C N 1
ATOM 8343 C CA . ILE C 1 396 ? 44.918 31.082 -18.092 1.00 45.04 396 ILE C CA 1
ATOM 8344 C C . ILE C 1 396 ? 43.505 30.777 -18.591 1.00 44.98 396 ILE C C 1
ATOM 8345 O O . ILE C 1 396 ? 42.522 31.121 -17.930 1.00 43.85 396 ILE C O 1
ATOM 8350 N N . TRP C 1 397 ? 43.398 30.128 -19.747 1.00 43.73 397 TRP C N 1
ATOM 8351 C CA . TRP C 1 397 ? 42.086 29.819 -20.303 1.00 44.00 397 TRP C CA 1
ATOM 8352 C C . TRP C 1 397 ? 41.353 28.642 -19.666 1.00 43.46 397 TRP C C 1
ATOM 8353 O O . TRP C 1 397 ? 40.132 28.549 -19.776 1.00 42.98 397 TRP C O 1
ATOM 8364 N N . SER C 1 398 ? 42.081 27.743 -19.009 1.00 43.72 398 SER C N 1
ATOM 8365 C CA . SER C 1 398 ? 41.427 26.603 -18.372 1.00 45.29 398 SER C CA 1
ATOM 8366 C C . SER C 1 398 ? 42.332 25.797 -17.443 1.00 45.97 398 SER C C 1
ATOM 8367 O O . SER C 1 398 ? 41.887 25.310 -16.405 1.00 46.88 398 SER C O 1
ATOM 8370 N N . GLY C 1 399 ? 43.601 25.665 -17.812 1.00 45.71 399 GLY C N 1
ATOM 8371 C CA . GLY C 1 399 ? 44.534 24.897 -17.005 1.00 44.12 399 GLY C CA 1
ATOM 8372 C C . GLY C 1 399 ? 44.544 25.188 -15.514 1.00 43.49 399 GLY C C 1
ATOM 8373 O O . GLY C 1 399 ? 44.496 24.267 -14.696 1.00 41.60 399 GLY C O 1
ATOM 8374 N N . ASN C 1 400 ? 44.616 26.463 -15.149 1.00 43.27 400 ASN C N 1
ATOM 8375 C CA . ASN C 1 400 ? 44.640 26.823 -13.739 1.00 42.99 400 ASN C CA 1
ATOM 8376 C C . ASN C 1 400 ? 43.350 26.424 -13.023 1.00 42.78 400 ASN C C 1
ATOM 8377 O O . ASN C 1 400 ? 43.387 25.842 -11.943 1.00 43.18 400 ASN C O 1
ATOM 8382 N N . VAL C 1 401 ? 42.211 26.728 -13.627 1.00 41.11 401 VAL C N 1
ATOM 8383 C CA . VAL C 1 401 ? 40.939 26.389 -13.014 1.00 41.51 401 VAL C CA 1
ATOM 8384 C C . VAL C 1 401 ? 40.787 24.880 -12.839 1.00 41.28 401 VAL C C 1
ATOM 8385 O O . VAL C 1 401 ? 40.393 24.411 -11.773 1.00 40.30 401 VAL C O 1
ATOM 8389 N N . LEU C 1 402 ? 41.109 24.119 -13.880 1.00 41.46 402 LEU C N 1
ATOM 8390 C CA . LEU C 1 402 ? 40.987 22.670 -13.804 1.00 41.17 402 LEU C CA 1
ATOM 8391 C C . LEU C 1 402 ? 41.941 22.089 -12.766 1.00 40.87 402 LEU C C 1
ATOM 8392 O O . LEU C 1 402 ? 41.641 21.076 -12.134 1.00 40.31 402 LEU C O 1
ATOM 8397 N N . ARG C 1 403 ? 43.091 22.729 -12.591 1.00 39.86 403 ARG C N 1
ATOM 8398 C CA . ARG C 1 403 ? 44.054 22.278 -11.597 1.00 41.04 403 ARG C CA 1
ATOM 8399 C C . ARG C 1 403 ? 43.463 22.472 -10.191 1.00 39.78 403 ARG C C 1
ATOM 8400 O O . ARG C 1 403 ? 43.632 21.629 -9.308 1.00 37.91 403 ARG C O 1
ATOM 8408 N N . ILE C 1 404 ? 42.771 23.589 -10.000 1.00 38.28 404 ILE C N 1
ATOM 8409 C CA . ILE C 1 404 ? 42.155 23.908 -8.717 1.00 38.29 404 ILE C CA 1
ATOM 8410 C C . ILE C 1 404 ? 41.033 22.915 -8.435 1.00 37.90 404 ILE C C 1
ATOM 8411 O O . ILE C 1 404 ? 40.894 22.421 -7.315 1.00 36.75 404 ILE C O 1
ATOM 8416 N N . VAL C 1 405 ? 40.242 22.613 -9.461 1.00 36.98 405 VAL C N 1
ATOM 8417 C CA . VAL C 1 405 ? 39.159 21.650 -9.324 1.00 37.14 405 VAL C CA 1
ATOM 8418 C C . VAL C 1 405 ? 39.746 20.291 -8.917 1.00 37.55 405 VAL C C 1
ATOM 8419 O O . VAL C 1 405 ? 39.254 19.641 -7.989 1.00 37.65 405 VAL C O 1
ATOM 8423 N N . ASP C 1 406 ? 40.804 19.870 -9.607 1.00 37.38 406 ASP C N 1
ATOM 8424 C CA . ASP C 1 406 ? 41.445 18.591 -9.309 1.00 38.42 406 ASP C CA 1
ATOM 8425 C C . ASP C 1 406 ? 41.895 18.535 -7.857 1.00 38.02 406 ASP C C 1
ATOM 8426 O O . ASP C 1 406 ? 41.651 17.549 -7.162 1.00 36.50 406 ASP C O 1
ATOM 8431 N N . ALA C 1 407 ? 42.572 19.590 -7.414 1.00 38.10 407 ALA C N 1
ATOM 8432 C CA . ALA C 1 407 ? 43.069 19.661 -6.047 1.00 39.72 407 ALA C CA 1
ATOM 8433 C C . ALA C 1 407 ? 41.950 19.587 -5.009 1.00 39.29 407 ALA C C 1
ATOM 8434 O O . ALA C 1 407 ? 42.088 18.914 -3.985 1.00 40.55 407 ALA C O 1
ATOM 8436 N N . ALA C 1 408 ? 40.846 20.279 -5.267 1.00 37.54 408 ALA C N 1
ATOM 8437 C CA . ALA C 1 408 ? 39.729 20.273 -4.331 1.00 37.56 408 ALA C CA 1
ATOM 8438 C C . ALA C 1 408 ? 39.158 18.867 -4.217 1.00 37.57 408 ALA C C 1
ATOM 8439 O O . ALA C 1 408 ? 38.920 18.364 -3.116 1.00 36.44 408 ALA C O 1
ATOM 8441 N N . GLN C 1 409 ? 38.946 18.232 -5.363 1.00 37.52 409 GLN C N 1
ATOM 8442 C CA . GLN C 1 409 ? 38.388 16.891 -5.389 1.00 37.44 409 GLN C CA 1
ATOM 8443 C C . GLN C 1 409 ? 39.385 15.836 -4.916 1.00 37.60 409 GLN C C 1
ATOM 8444 O O . GLN C 1 409 ? 38.987 14.789 -4.414 1.00 36.49 409 GLN C O 1
ATOM 8450 N N . ALA C 1 410 ? 40.677 16.116 -5.063 1.00 37.60 410 ALA C N 1
ATOM 8451 C CA . ALA C 1 410 ? 41.702 15.186 -4.604 1.00 37.78 410 ALA C CA 1
ATOM 8452 C C . ALA C 1 410 ? 41.665 15.176 -3.070 1.00 38.24 410 ALA C C 1
ATOM 8453 O O . ALA C 1 410 ? 41.732 14.119 -2.430 1.00 34.82 410 ALA C O 1
ATOM 8455 N N . TYR C 1 411 ? 41.549 16.359 -2.471 1.00 39.26 411 TYR C N 1
ATOM 8456 C CA . TYR C 1 411 ? 41.487 16.425 -1.019 1.00 38.79 411 TYR C CA 1
ATOM 8457 C C . TYR C 1 411 ? 40.263 15.668 -0.516 1.00 39.19 411 TYR C C 1
ATOM 8458 O O . TYR C 1 411 ? 40.350 14.892 0.429 1.00 38.51 411 TYR C O 1
ATOM 8467 N N . ALA C 1 412 ? 39.117 15.903 -1.147 1.00 39.27 412 ALA C N 1
ATOM 8468 C CA . ALA C 1 412 ? 37.884 15.235 -0.758 1.00 40.38 412 ALA C CA 1
ATOM 8469 C C . ALA C 1 412 ? 38.067 13.717 -0.768 1.00 42.22 412 ALA C C 1
ATOM 8470 O O . ALA C 1 412 ? 37.673 13.018 0.175 1.00 38.65 412 ALA C O 1
ATOM 8472 N N . LYS C 1 413 ? 38.666 13.211 -1.842 1.00 44.20 413 LYS C N 1
ATOM 8473 C CA . LYS C 1 413 ? 38.885 11.779 -1.974 1.00 46.19 413 LYS C CA 1
ATOM 8474 C C . LYS C 1 413 ? 39.795 11.267 -0.860 1.00 45.84 413 LYS C C 1
ATOM 8475 O O . LYS C 1 413 ? 39.576 10.180 -0.325 1.00 43.39 413 LYS C O 1
ATOM 8481 N N . SER C 1 414 ? 40.799 12.063 -0.498 1.00 45.25 414 SER C N 1
ATOM 8482 C CA . SER C 1 414 ? 41.745 11.666 0.538 1.00 47.38 414 SER C CA 1
ATOM 8483 C C . SER C 1 414 ? 41.123 11.459 1.914 1.00 48.53 414 SER C C 1
ATOM 8484 O O . SER C 1 414 ? 41.736 10.843 2.781 1.00 48.48 414 SER C O 1
ATOM 8487 N N . VAL C 1 415 ? 39.911 11.962 2.124 1.00 49.22 415 VAL C N 1
ATOM 8488 C CA . VAL C 1 415 ? 39.270 11.790 3.421 1.00 50.34 415 VAL C CA 1
ATOM 8489 C C . VAL C 1 415 ? 37.977 10.986 3.344 1.00 50.74 415 VAL C C 1
ATOM 8490 O O . VAL C 1 415 ? 37.223 11.019 4.337 1.00 52.13 415 VAL C O 1
ATOM 8494 N N . SER D 1 37 ? -7.288 -5.248 -31.757 1.00 59.33 37 SER D N 1
ATOM 8495 C CA . SER D 1 37 ? -8.536 -5.027 -32.550 1.00 59.55 37 SER D CA 1
ATOM 8496 C C . SER D 1 37 ? -8.704 -3.557 -32.916 1.00 59.81 37 SER D C 1
ATOM 8497 O O . SER D 1 37 ? -8.859 -2.709 -32.032 1.00 60.50 37 SER D O 1
ATOM 8500 N N . LYS D 1 38 ? -8.677 -3.254 -34.213 1.00 59.25 38 LYS D N 1
ATOM 8501 C CA . LYS D 1 38 ? -8.829 -1.874 -34.662 1.00 58.67 38 LYS D CA 1
ATOM 8502 C C . LYS D 1 38 ? -10.174 -1.301 -34.240 1.00 57.93 38 LYS D C 1
ATOM 8503 O O . LYS D 1 38 ? -10.312 -0.086 -34.082 1.00 59.35 38 LYS D O 1
ATOM 8509 N N . ALA D 1 39 ? -11.163 -2.172 -34.057 1.00 57.07 39 ALA D N 1
ATOM 8510 C CA . ALA D 1 39 ? -12.490 -1.733 -33.635 1.00 57.13 39 ALA D CA 1
ATOM 8511 C C . ALA D 1 39 ? -12.406 -1.256 -32.185 1.00 57.04 39 ALA D C 1
ATOM 8512 O O . ALA D 1 39 ? -13.005 -0.243 -31.810 1.00 58.10 39 ALA D O 1
ATOM 8514 N N . ASP D 1 40 ? -11.656 -1.993 -31.372 1.00 56.63 40 ASP D N 1
ATOM 8515 C CA . ASP D 1 40 ? -11.489 -1.630 -29.972 1.00 56.87 40 ASP D CA 1
ATOM 8516 C C . ASP D 1 40 ? -10.725 -0.315 -29.863 1.00 57.45 40 ASP D C 1
ATOM 8517 O O . ASP D 1 40 ? -11.113 0.577 -29.109 1.00 59.00 40 ASP D O 1
ATOM 8522 N N . LYS D 1 41 ? -9.641 -0.199 -30.626 1.00 57.09 41 LYS D N 1
ATOM 8523 C CA . LYS D 1 41 ? -8.820 1.007 -30.611 1.00 56.44 41 LYS D CA 1
ATOM 8524 C C . LYS D 1 41 ? -9.611 2.247 -31.014 1.00 56.81 41 LYS D C 1
ATOM 8525 O O . LYS D 1 41 ? -9.372 3.343 -30.492 1.00 57.24 41 LYS D O 1
ATOM 8531 N N . ALA D 1 42 ? -10.547 2.075 -31.945 1.00 56.08 42 ALA D N 1
ATOM 8532 C CA . ALA D 1 42 ? -11.373 3.183 -32.414 1.00 55.55 42 ALA D CA 1
ATOM 8533 C C . ALA D 1 42 ? -12.224 3.723 -31.271 1.00 55.14 42 ALA D C 1
ATOM 8534 O O . ALA D 1 42 ? -12.285 4.930 -31.042 1.00 55.68 42 ALA D O 1
ATOM 8536 N N . LEU D 1 43 ? -12.885 2.818 -30.558 1.00 55.01 43 LEU D N 1
ATOM 8537 C CA . LEU D 1 43 ? -13.720 3.198 -29.427 1.00 54.94 43 LEU D CA 1
ATOM 8538 C C . LEU D 1 43 ? -12.834 3.843 -28.357 1.00 54.79 43 LEU D C 1
ATOM 8539 O O . LEU D 1 43 ? -13.055 4.979 -27.932 1.00 54.38 43 LEU D O 1
ATOM 8544 N N . HIS D 1 44 ? -11.824 3.093 -27.939 1.00 54.87 44 HIS D N 1
ATOM 8545 C CA . HIS D 1 44 ? -10.872 3.530 -26.924 1.00 55.23 44 HIS D CA 1
ATOM 8546 C C . HIS D 1 44 ? -10.308 4.917 -27.234 1.00 55.98 44 HIS D C 1
ATOM 8547 O O . HIS D 1 44 ? -10.225 5.780 -26.357 1.00 56.89 44 HIS D O 1
ATOM 8554 N N . ASP D 1 45 ? -9.930 5.125 -28.490 1.00 56.85 45 ASP D N 1
ATOM 8555 C CA . ASP D 1 45 ? -9.352 6.391 -28.927 1.00 57.20 45 ASP D CA 1
ATOM 8556 C C . ASP D 1 45 ? -10.256 7.604 -28.701 1.00 56.68 45 ASP D C 1
ATOM 8557 O O . ASP D 1 45 ? -9.792 8.742 -28.703 1.00 57.01 45 ASP D O 1
ATOM 8562 N N . LYS D 1 46 ? -11.545 7.363 -28.503 1.00 56.43 46 LYS D N 1
ATOM 8563 C CA . LYS D 1 46 ? -12.498 8.451 -28.295 1.00 56.53 46 LYS D CA 1
ATOM 8564 C C . LYS D 1 46 ? -12.426 9.062 -26.896 1.00 55.90 46 LYS D C 1
ATOM 8565 O O . LYS D 1 46 ? -12.925 10.168 -26.664 1.00 57.19 46 LYS D O 1
ATOM 8571 N N . PHE D 1 47 ? -11.798 8.352 -25.967 1.00 54.25 47 PHE D N 1
ATOM 8572 C CA . PHE D 1 47 ? -11.708 8.827 -24.588 1.00 52.41 47 PHE D CA 1
ATOM 8573 C C . PHE D 1 47 ? -10.344 9.389 -24.189 1.00 51.19 47 PHE D C 1
ATOM 8574 O O . PHE D 1 47 ? -9.303 8.978 -24.717 1.00 50.90 47 PHE D O 1
ATOM 8582 N N . LEU D 1 48 ? -10.368 10.343 -23.260 1.00 50.52 48 LEU D N 1
ATOM 8583 C CA . LEU D 1 48 ? -9.145 10.944 -22.732 1.00 49.90 48 LEU D CA 1
ATOM 8584 C C . LEU D 1 48 ? -8.740 9.987 -21.621 1.00 48.50 48 LEU D C 1
ATOM 8585 O O . LEU D 1 48 ? -9.450 9.852 -20.626 1.00 48.04 48 LEU D O 1
ATOM 8590 N N . THR D 1 49 ? -7.606 9.320 -21.791 1.00 47.84 49 THR D N 1
ATOM 8591 C CA . THR D 1 49 ? -7.167 8.349 -20.805 1.00 47.28 49 THR D CA 1
ATOM 8592 C C . THR D 1 49 ? -5.969 8.754 -19.951 1.00 47.85 49 THR D C 1
ATOM 8593 O O . THR D 1 49 ? -5.075 9.471 -20.402 1.00 48.74 49 THR D O 1
ATOM 8597 N N . LEU D 1 50 ? -5.963 8.275 -18.711 1.00 47.46 50 LEU D N 1
ATOM 8598 C CA . LEU D 1 50 ? -4.864 8.544 -17.792 1.00 47.44 50 LEU D CA 1
ATOM 8599 C C . LEU D 1 50 ? -4.806 7.464 -16.721 1.00 46.64 50 LEU D C 1
ATOM 8600 O O . LEU D 1 50 ? -5.833 6.909 -16.318 1.00 46.43 50 LEU D O 1
ATOM 8605 N N . ASP D 1 51 ? -3.591 7.149 -16.292 1.00 45.93 51 ASP D N 1
ATOM 8606 C CA . ASP D 1 51 ? -3.368 6.154 -15.254 1.00 45.65 51 ASP D CA 1
ATOM 8607 C C . ASP D 1 51 ? -2.759 6.939 -14.093 1.00 43.98 51 ASP D C 1
ATOM 8608 O O . ASP D 1 51 ? -1.875 7.769 -14.301 1.00 43.10 51 ASP D O 1
ATOM 8613 N N . THR D 1 52 ? -3.241 6.680 -12.882 1.00 42.46 52 THR D N 1
ATOM 8614 C CA . THR D 1 52 ? -2.780 7.408 -11.709 1.00 41.32 52 THR D CA 1
ATOM 8615 C C . THR D 1 52 ? -1.530 6.896 -10.999 1.00 42.06 52 THR D C 1
ATOM 8616 O O . THR D 1 52 ? -1.205 7.370 -9.906 1.00 42.86 52 THR D O 1
ATOM 8620 N N . HIS D 1 53 ? -0.823 5.942 -11.596 1.00 40.29 53 HIS D N 1
ATOM 8621 C CA . HIS D 1 53 ? 0.379 5.436 -10.945 1.00 39.60 53 HIS D CA 1
ATOM 8622 C C . HIS D 1 53 ? 1.403 4.823 -11.883 1.00 38.86 53 HIS D C 1
ATOM 8623 O O . HIS D 1 53 ? 1.677 3.623 -11.821 1.00 38.83 53 HIS D O 1
ATOM 8630 N N . LEU D 1 54 ? 1.982 5.654 -12.739 1.00 39.69 54 LEU D N 1
ATOM 8631 C CA . LEU D 1 54 ? 2.993 5.196 -13.678 1.00 39.52 54 LEU D CA 1
ATOM 8632 C C . LEU D 1 54 ? 4.361 5.244 -12.998 1.00 40.35 54 LEU D C 1
ATOM 8633 O O . LEU D 1 54 ? 4.930 6.320 -12.813 1.00 40.01 54 LEU D O 1
ATOM 8638 N N . ASP D 1 55 ? 4.883 4.077 -12.623 1.00 39.99 55 ASP D N 1
ATOM 8639 C CA . ASP D 1 55 ? 6.179 3.986 -11.957 1.00 39.41 55 ASP D CA 1
ATOM 8640 C C . ASP D 1 55 ? 7.345 4.089 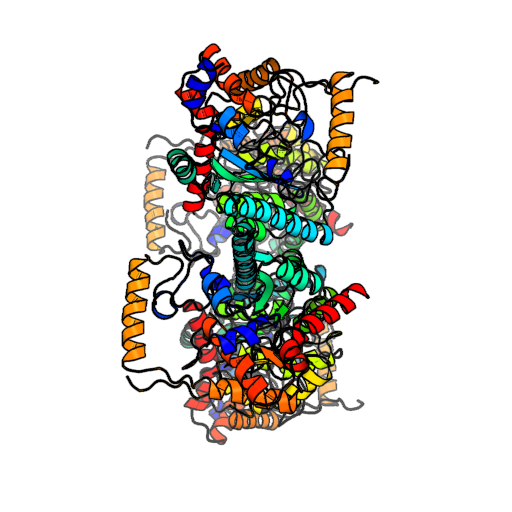-12.921 1.00 39.74 55 ASP D C 1
ATOM 8641 O O . ASP D 1 55 ? 8.503 3.916 -12.527 1.00 39.23 55 ASP D O 1
ATOM 8646 N N . THR D 1 56 ? 7.027 4.376 -14.179 1.00 39.33 56 THR D N 1
ATOM 8647 C CA . THR D 1 56 ? 8.016 4.491 -15.247 1.00 39.88 56 THR D CA 1
ATOM 8648 C C . THR D 1 56 ? 9.265 5.333 -14.927 1.00 39.52 56 THR D C 1
ATOM 8649 O O . THR D 1 56 ? 10.361 5.012 -15.391 1.00 37.97 56 THR D O 1
ATOM 8653 N N . PRO D 1 57 ? 9.121 6.416 -14.135 1.00 39.23 57 PRO D N 1
ATOM 8654 C CA . PRO D 1 57 ? 10.302 7.231 -13.816 1.00 40.09 57 PRO D CA 1
ATOM 8655 C C . PRO D 1 57 ? 11.487 6.433 -13.275 1.00 40.00 57 PRO D C 1
ATOM 8656 O O . PRO D 1 57 ? 12.631 6.888 -13.347 1.00 40.78 57 PRO D O 1
ATOM 8660 N N . ALA D 1 58 ? 11.216 5.251 -12.731 1.00 40.50 58 ALA D N 1
ATOM 8661 C CA . ALA D 1 58 ? 12.280 4.409 -12.197 1.00 42.70 58 ALA D CA 1
ATOM 8662 C C . ALA D 1 58 ? 13.265 3.994 -13.297 1.00 43.42 58 ALA D C 1
ATOM 8663 O O . ALA D 1 58 ? 14.403 3.615 -13.009 1.00 43.93 58 ALA D O 1
ATOM 8665 N N . HIS D 1 59 ? 12.829 4.077 -14.553 1.00 44.43 59 HIS D N 1
ATOM 8666 C CA . HIS D 1 59 ? 13.667 3.707 -15.703 1.00 46.23 59 HIS D CA 1
ATOM 8667 C C . HIS D 1 59 ? 14.424 4.886 -16.297 1.00 45.53 59 HIS D C 1
ATOM 8668 O O . HIS D 1 59 ? 15.385 4.695 -17.042 1.00 46.39 59 HIS D O 1
ATOM 8675 N N . PHE D 1 60 ? 13.983 6.098 -15.982 1.00 44.78 60 PHE D N 1
ATOM 8676 C CA . PHE D 1 60 ? 14.599 7.291 -16.549 1.00 44.17 60 PHE D CA 1
ATOM 8677 C C . PHE D 1 60 ? 16.098 7.413 -16.331 1.00 45.35 60 PHE D C 1
ATOM 8678 O O . PHE D 1 60 ? 16.816 7.895 -17.206 1.00 45.40 60 PHE D O 1
ATOM 8686 N N . GLY D 1 61 ? 16.572 6.969 -15.172 1.00 47.50 61 GLY D N 1
ATOM 8687 C CA . GLY D 1 61 ? 17.990 7.072 -14.874 1.00 49.06 61 GLY D CA 1
ATOM 8688 C C . GLY D 1 61 ? 18.833 5.938 -15.422 1.00 51.19 61 GLY D C 1
ATOM 8689 O O . GLY D 1 61 ? 20.050 5.908 -15.226 1.00 50.54 61 GLY D O 1
ATOM 8690 N N . ARG D 1 62 ? 18.193 4.996 -16.105 1.00 52.78 62 ARG D N 1
ATOM 8691 C CA . ARG D 1 62 ? 18.915 3.868 -16.674 1.00 55.51 62 ARG D CA 1
ATOM 8692 C C . ARG D 1 62 ? 19.739 4.355 -17.867 1.00 56.10 62 ARG D C 1
ATOM 8693 O O . ARG D 1 62 ? 19.227 5.058 -18.739 1.00 56.61 62 ARG D O 1
ATOM 8701 N N . PRO D 1 63 ? 21.030 3.989 -17.914 1.00 57.04 63 PRO D N 1
ATOM 8702 C CA . PRO D 1 63 ? 21.944 4.383 -18.991 1.00 57.97 63 PRO D CA 1
ATOM 8703 C C . PRO D 1 63 ? 21.380 4.177 -20.393 1.00 59.01 63 PRO D C 1
ATOM 8704 O O . PRO D 1 63 ? 21.070 3.053 -20.789 1.00 60.07 63 PRO D O 1
ATOM 8708 N N . GLY D 1 64 ? 21.241 5.273 -21.132 1.00 59.58 64 GLY D N 1
ATOM 8709 C CA . GLY D 1 64 ? 20.735 5.194 -22.490 1.00 60.66 64 GLY D CA 1
ATOM 8710 C C . GLY D 1 64 ? 19.245 4.957 -22.665 1.00 60.63 64 GLY D C 1
ATOM 8711 O O . GLY D 1 64 ? 18.750 5.009 -23.791 1.00 61.09 64 GLY D O 1
ATOM 8712 N N . TRP D 1 65 ? 18.520 4.698 -21.579 1.00 59.83 65 TRP D N 1
ATOM 8713 C CA . TRP D 1 65 ? 17.085 4.460 -21.701 1.00 58.78 65 TRP D CA 1
ATOM 8714 C C . TRP D 1 65 ? 16.400 5.726 -22.202 1.00 58.04 65 TRP D C 1
ATOM 8715 O O . TRP D 1 65 ? 16.667 6.824 -21.713 1.00 57.77 65 TRP D O 1
ATOM 8726 N N . ASP D 1 66 ? 15.515 5.571 -23.179 1.00 56.93 66 ASP D N 1
ATOM 8727 C CA . ASP D 1 66 ? 14.808 6.711 -23.752 1.00 55.81 66 ASP D CA 1
ATOM 8728 C C . ASP D 1 66 ? 13.330 6.375 -23.904 1.00 54.27 66 ASP D C 1
ATOM 8729 O O . ASP D 1 66 ? 12.973 5.393 -24.558 1.00 54.65 66 ASP D O 1
ATOM 8734 N N . ILE D 1 67 ? 12.474 7.196 -23.307 1.00 52.40 67 ILE D N 1
ATOM 8735 C CA . ILE D 1 67 ? 11.035 6.973 -23.367 1.00 50.77 67 ILE D CA 1
ATOM 8736 C C . ILE D 1 67 ? 10.494 7.063 -24.800 1.00 51.24 67 ILE D C 1
ATOM 8737 O O . ILE D 1 67 ? 9.398 6.576 -25.089 1.00 51.61 67 ILE D O 1
ATOM 8742 N N . ALA D 1 68 ? 11.266 7.678 -25.693 1.00 50.99 68 ALA D N 1
ATOM 8743 C CA . ALA D 1 68 ? 10.851 7.823 -27.084 1.00 51.55 68 ALA D CA 1
ATOM 8744 C C . ALA D 1 68 ? 10.970 6.500 -27.834 1.00 52.17 68 ALA D C 1
ATOM 8745 O O . ALA D 1 68 ? 10.277 6.286 -28.831 1.00 53.72 68 ALA D O 1
ATOM 8747 N N . ASP D 1 69 ? 11.848 5.619 -27.355 1.00 51.73 69 ASP D N 1
ATOM 8748 C CA . ASP D 1 69 ? 12.054 4.319 -27.990 1.00 52.17 69 ASP D CA 1
ATOM 8749 C C . ASP D 1 69 ? 10.951 3.323 -27.648 1.00 53.12 69 ASP D C 1
ATOM 8750 O O . ASP D 1 69 ? 10.253 3.468 -26.639 1.00 52.92 69 ASP D O 1
ATOM 8755 N N . HIS D 1 70 ? 10.807 2.306 -28.494 1.00 53.03 70 HIS D N 1
ATOM 8756 C CA . HIS D 1 70 ? 9.819 1.262 -28.270 1.00 54.01 70 HIS D CA 1
ATOM 8757 C C . HIS D 1 70 ? 10.553 0.130 -27.557 1.00 54.18 70 HIS D C 1
ATOM 8758 O O . HIS D 1 70 ? 11.644 -0.263 -27.969 1.00 54.70 70 HIS D O 1
ATOM 8765 N N . HIS D 1 71 ? 9.962 -0.385 -26.486 1.00 53.43 71 HIS D N 1
ATOM 8766 C CA . HIS D 1 71 ? 10.588 -1.455 -25.719 1.00 53.54 71 HIS D CA 1
ATOM 8767 C C . HIS D 1 71 ? 9.654 -2.649 -25.602 1.00 54.94 71 HIS D C 1
ATOM 8768 O O . HIS D 1 71 ? 8.450 -2.539 -25.841 1.00 54.96 71 HIS D O 1
ATOM 8775 N N . GLU D 1 72 ? 10.226 -3.787 -25.223 1.00 57.28 72 GLU D N 1
ATOM 8776 C CA . GLU D 1 72 ? 9.472 -5.020 -25.032 1.00 59.97 72 GLU D CA 1
ATOM 8777 C C . GLU D 1 72 ? 9.600 -5.397 -23.566 1.00 60.26 72 GLU D C 1
ATOM 8778 O O . GLU D 1 72 ? 10.713 -5.537 -23.054 1.00 60.27 72 GLU D O 1
ATOM 8784 N N . VAL D 1 73 ? 8.468 -5.555 -22.888 1.00 60.83 73 VAL D N 1
ATOM 8785 C CA . VAL D 1 73 ? 8.490 -5.906 -21.473 1.00 62.71 73 VAL D CA 1
ATOM 8786 C C . VAL D 1 73 ? 9.375 -7.127 -21.223 1.00 64.05 73 VAL D C 1
ATOM 8787 O O . VAL D 1 73 ? 10.057 -7.217 -20.200 1.00 65.05 73 VAL D O 1
ATOM 8791 N N . GLU D 1 74 ? 9.373 -8.050 -22.180 1.00 66.01 74 GLU D N 1
ATOM 8792 C CA . GLU D 1 74 ? 10.157 -9.278 -22.085 1.00 67.83 74 GLU D CA 1
ATOM 8793 C C . GLU D 1 74 ? 11.667 -9.052 -22.124 1.00 67.53 74 GLU D C 1
ATOM 8794 O O . GLU D 1 74 ? 12.431 -9.816 -21.535 1.00 67.97 74 GLU D O 1
ATOM 8800 N N . HIS D 1 75 ? 12.095 -8.001 -22.814 1.00 67.55 75 HIS D N 1
ATOM 8801 C CA . HIS D 1 75 ? 13.518 -7.708 -22.946 1.00 68.51 75 HIS D CA 1
ATOM 8802 C C . HIS D 1 75 ? 14.007 -6.530 -22.107 1.00 68.94 75 HIS D C 1
ATOM 8803 O O . HIS D 1 75 ? 15.158 -6.509 -21.663 1.00 68.94 75 HIS D O 1
ATOM 8810 N N . ASP D 1 76 ? 13.131 -5.553 -21.894 1.00 69.24 76 ASP D N 1
ATOM 8811 C CA . ASP D 1 76 ? 13.491 -4.347 -21.158 1.00 68.58 76 ASP D CA 1
ATOM 8812 C C . ASP D 1 76 ? 12.870 -4.238 -19.765 1.00 67.77 76 ASP D C 1
ATOM 8813 O O . ASP D 1 76 ? 13.292 -3.404 -18.962 1.00 68.25 76 ASP D O 1
ATOM 8818 N N . PHE D 1 77 ? 11.878 -5.078 -19.484 1.00 66.09 77 PHE D N 1
ATOM 8819 C CA . PHE D 1 77 ? 11.190 -5.067 -18.196 1.00 64.71 77 PHE D CA 1
ATOM 8820 C C . PHE D 1 77 ? 10.270 -3.860 -18.064 1.00 62.71 77 PHE D C 1
ATOM 8821 O O . PHE D 1 77 ? 9.522 -3.746 -17.094 1.00 64.03 77 PHE D O 1
ATOM 8829 N N . SER D 1 78 ? 10.326 -2.958 -19.036 1.00 59.91 78 SER D N 1
ATOM 8830 C CA . SER D 1 78 ? 9.485 -1.768 -19.010 1.00 56.92 78 SER D CA 1
ATOM 8831 C C . SER D 1 78 ? 8.112 -2.061 -19.603 1.00 55.44 78 SER D C 1
ATOM 8832 O O . SER D 1 78 ? 7.971 -2.920 -20.474 1.00 54.59 78 SER D O 1
ATOM 8835 N N . GLN D 1 79 ? 7.102 -1.338 -19.128 1.00 52.69 79 GLN D N 1
ATOM 8836 C CA . GLN D 1 79 ? 5.738 -1.515 -19.607 1.00 49.16 79 GLN D CA 1
ATOM 8837 C C . GLN D 1 79 ? 5.172 -0.211 -20.166 1.00 47.86 79 GLN D C 1
ATOM 8838 O O . GLN D 1 79 ? 4.023 -0.166 -20.603 1.00 47.10 79 GLN D O 1
ATOM 8844 N N . VAL D 1 80 ? 5.988 0.842 -20.161 1.00 46.19 80 VAL D N 1
ATOM 8845 C CA . VAL D 1 80 ? 5.560 2.148 -20.657 1.00 45.73 80 VAL D CA 1
ATOM 8846 C C . VAL D 1 80 ? 6.630 2.920 -21.434 1.00 46.17 80 VAL D C 1
ATOM 8847 O O . VAL D 1 80 ? 7.791 2.988 -21.023 1.00 47.77 80 VAL D O 1
ATOM 8851 N N . ASP D 1 81 ? 6.219 3.483 -22.567 1.00 45.98 81 ASP D N 1
ATOM 8852 C CA . ASP D 1 81 ? 7.061 4.331 -23.408 1.00 45.72 81 ASP D CA 1
ATOM 8853 C C . ASP D 1 81 ? 6.135 5.022 -24.400 1.00 46.46 81 ASP D C 1
ATOM 8854 O O . ASP D 1 81 ? 4.967 4.648 -24.521 1.00 46.70 81 ASP D O 1
ATOM 8859 N N . LEU D 1 82 ? 6.636 6.043 -25.088 1.00 46.77 82 LEU D N 1
ATOM 8860 C CA . LEU D 1 82 ? 5.812 6.789 -26.035 1.00 48.13 82 LEU D CA 1
ATOM 8861 C C . LEU D 1 82 ? 5.136 5.924 -27.106 1.00 48.20 82 LEU D C 1
ATOM 8862 O O . LEU D 1 82 ? 3.922 5.988 -27.284 1.00 49.27 82 LEU D O 1
ATOM 8867 N N . PRO D 1 83 ? 5.908 5.099 -27.828 1.00 48.93 83 PRO D N 1
ATOM 8868 C CA . PRO D 1 83 ? 5.286 4.260 -28.858 1.00 49.42 83 PRO D CA 1
ATOM 8869 C C . PRO D 1 83 ? 4.130 3.424 -28.322 1.00 50.18 83 PRO D C 1
ATOM 8870 O O . PRO D 1 83 ? 3.061 3.361 -28.931 1.00 51.60 83 PRO D O 1
ATOM 8874 N N . ARG D 1 84 ? 4.339 2.789 -27.175 1.00 51.00 84 ARG D N 1
ATOM 8875 C CA . ARG D 1 84 ? 3.293 1.967 -26.588 1.00 50.45 84 ARG D CA 1
ATOM 8876 C C . ARG D 1 84 ? 2.146 2.795 -26.013 1.00 49.98 84 ARG D C 1
ATOM 8877 O O . ARG D 1 84 ? 1.016 2.311 -25.914 1.00 50.25 84 ARG D O 1
ATOM 8885 N N . MET D 1 85 ? 2.422 4.042 -25.635 1.00 49.29 85 MET D N 1
ATOM 8886 C CA . MET D 1 85 ? 1.359 4.898 -25.114 1.00 47.70 85 MET D CA 1
ATOM 8887 C C . MET D 1 85 ? 0.426 5.188 -26.291 1.00 48.86 85 MET D C 1
ATOM 8888 O O . MET D 1 85 ? -0.797 5.248 -26.140 1.00 49.35 85 MET D O 1
ATOM 8893 N N . ASN D 1 86 ? 1.020 5.361 -27.468 1.00 49.36 86 ASN D N 1
ATOM 8894 C CA . ASN D 1 86 ? 0.257 5.633 -28.678 1.00 49.39 86 ASN D CA 1
ATOM 8895 C C . ASN D 1 86 ? -0.518 4.388 -29.098 1.00 49.20 86 ASN D C 1
ATOM 8896 O O . ASN D 1 86 ? -1.704 4.461 -29.419 1.00 49.10 86 ASN D O 1
ATOM 8901 N N . GLN D 1 87 ? 0.159 3.246 -29.075 1.00 49.10 87 GLN D N 1
ATOM 8902 C CA . GLN D 1 87 ? -0.456 1.978 -29.452 1.00 50.05 87 GLN D CA 1
ATOM 8903 C C . GLN D 1 87 ? -1.571 1.593 -28.487 1.00 49.40 87 GLN D C 1
ATOM 8904 O O . GLN D 1 87 ? -2.603 1.054 -28.897 1.00 50.83 87 GLN D O 1
ATOM 8910 N N . GLY D 1 88 ? -1.362 1.872 -27.204 1.00 47.82 88 GLY D N 1
ATOM 8911 C CA . GLY D 1 88 ? -2.359 1.540 -26.201 1.00 46.55 88 GLY D CA 1
ATOM 8912 C C . GLY D 1 88 ? -3.381 2.635 -25.982 1.00 46.12 88 GLY D C 1
ATOM 8913 O O . GLY D 1 88 ? -4.331 2.466 -25.215 1.00 46.65 88 GLY D O 1
ATOM 8914 N N . GLY D 1 89 ? -3.194 3.762 -26.658 1.00 45.59 89 GLY D N 1
ATOM 8915 C CA . GLY D 1 89 ? -4.123 4.866 -26.504 1.00 45.71 89 GLY D CA 1
ATOM 8916 C C . GLY D 1 89 ? -4.114 5.512 -25.123 1.00 45.81 89 GLY D C 1
ATOM 8917 O O . GLY D 1 89 ? -5.163 5.934 -24.629 1.00 45.46 89 GLY D O 1
ATOM 8918 N N . LEU D 1 90 ? -2.941 5.584 -24.493 1.00 45.55 90 LEU D N 1
ATOM 8919 C CA . LEU D 1 90 ? -2.818 6.210 -23.171 1.00 44.47 90 LEU D CA 1
ATOM 8920 C C . LEU D 1 90 ? -2.425 7.664 -23.398 1.00 43.62 90 LEU D C 1
ATOM 8921 O O . LEU D 1 90 ? -1.351 7.957 -23.931 1.00 44.34 90 LEU D O 1
ATOM 8926 N N . ASP D 1 91 ? -3.298 8.575 -22.991 1.00 42.44 91 ASP D N 1
ATOM 8927 C CA . ASP D 1 91 ? -3.057 9.995 -23.200 1.00 42.60 91 ASP D CA 1
ATOM 8928 C C . ASP D 1 91 ? -2.147 10.672 -22.175 1.00 42.66 91 ASP D C 1
ATOM 8929 O O . ASP D 1 91 ? -1.521 11.696 -22.468 1.00 43.17 91 ASP D O 1
ATOM 8934 N N . GLY D 1 92 ? -2.061 10.096 -20.981 1.00 42.89 92 GLY D N 1
ATOM 8935 C CA . GLY D 1 92 ? -1.209 10.671 -19.954 1.00 42.38 92 GLY D CA 1
ATOM 8936 C C . GLY D 1 92 ? -1.343 9.923 -18.646 1.00 42.45 92 GLY D C 1
ATOM 8937 O O . GLY D 1 92 ? -1.881 8.816 -18.604 1.00 43.03 92 GLY D O 1
ATOM 8938 N N . GLY D 1 93 ? -0.848 10.529 -17.574 1.00 43.26 93 GLY D N 1
ATOM 8939 C CA . GLY D 1 93 ? -0.937 9.903 -16.271 1.00 42.11 93 GLY D CA 1
ATOM 8940 C C . GLY D 1 93 ? -0.071 10.594 -15.236 1.00 41.87 93 GLY D C 1
ATOM 8941 O O . GLY D 1 93 ? 0.577 11.612 -15.515 1.00 41.27 93 GLY D O 1
ATOM 8942 N N . PHE D 1 94 ? -0.073 10.044 -14.027 1.00 41.01 94 PHE D N 1
ATOM 8943 C CA . PHE D 1 94 ? 0.731 10.588 -12.944 1.00 39.24 94 PHE D CA 1
ATOM 8944 C C . PHE D 1 94 ? 2.024 9.797 -12.888 1.00 39.02 94 PHE D C 1
ATOM 8945 O O . PHE D 1 94 ? 2.015 8.590 -12.620 1.00 38.12 94 PHE D O 1
ATOM 8953 N N . PHE D 1 95 ? 3.130 10.474 -13.180 1.00 38.14 95 PHE D N 1
ATOM 8954 C CA . PHE D 1 95 ? 4.438 9.838 -13.150 1.00 37.22 95 PHE D CA 1
ATOM 8955 C C . PHE D 1 95 ? 4.943 9.915 -11.719 1.00 37.12 95 PHE D C 1
ATOM 8956 O O . PHE D 1 95 ? 5.109 10.999 -11.146 1.00 35.61 95 PHE D O 1
ATOM 8964 N N . VAL D 1 96 ? 5.176 8.732 -11.163 1.00 36.88 96 VAL D N 1
ATOM 8965 C CA . VAL D 1 96 ? 5.566 8.552 -9.777 1.00 36.49 96 VAL D CA 1
ATOM 8966 C C . VAL D 1 96 ? 6.993 8.800 -9.318 1.00 35.95 96 VAL D C 1
ATOM 8967 O O . VAL D 1 96 ? 7.957 8.368 -9.952 1.00 35.95 96 VAL D O 1
ATOM 8971 N N . VAL D 1 97 ? 7.097 9.497 -8.188 1.00 35.58 97 VAL D N 1
ATOM 8972 C CA . VAL D 1 97 ? 8.374 9.745 -7.529 1.00 34.29 97 VAL D CA 1
ATOM 8973 C C . VAL D 1 97 ? 8.234 8.786 -6.350 1.00 34.26 97 VAL D C 1
ATOM 8974 O O . VAL D 1 97 ? 7.518 9.063 -5.381 1.00 33.46 97 VAL D O 1
ATOM 8978 N N . TYR D 1 98 ? 8.900 7.645 -6.453 1.00 33.96 98 TYR D N 1
ATOM 8979 C CA . TYR D 1 98 ? 8.817 6.608 -5.433 1.00 33.93 98 TYR D CA 1
ATOM 8980 C C . TYR D 1 98 ? 10.126 6.300 -4.734 1.00 31.20 98 TYR D C 1
ATOM 8981 O O . TYR D 1 98 ? 11.183 6.324 -5.350 1.00 31.46 98 TYR D O 1
ATOM 8990 N N . ILE D 1 99 ? 10.038 5.996 -3.442 1.00 32.53 99 ILE D N 1
ATOM 8991 C CA . ILE D 1 99 ? 11.213 5.610 -2.672 1.00 31.80 99 ILE D CA 1
ATOM 8992 C C . ILE D 1 99 ? 10.811 4.580 -1.614 1.00 31.52 99 ILE D C 1
ATOM 8993 O O . ILE D 1 99 ? 9.794 4.738 -0.936 1.00 31.25 99 ILE D O 1
ATOM 8998 N N . GLY D 1 100 ? 11.600 3.514 -1.506 1.00 32.79 100 GLY D N 1
ATOM 8999 C CA . GLY D 1 100 ? 11.331 2.464 -0.536 1.00 33.25 100 GLY D CA 1
ATOM 9000 C C . GLY D 1 100 ? 11.556 2.995 0.866 1.00 34.33 100 GLY D C 1
ATOM 9001 O O . GLY D 1 100 ? 12.362 3.898 1.054 1.00 34.52 100 GLY D O 1
ATOM 9002 N N . GLN D 1 101 ? 10.863 2.438 1.853 1.00 34.57 101 GLN D N 1
ATOM 9003 C CA . GLN D 1 101 ? 11.010 2.917 3.224 1.00 35.94 101 GLN D CA 1
ATOM 9004 C C . GLN D 1 101 ? 12.343 2.586 3.891 1.00 35.24 101 GLN D C 1
ATOM 9005 O O . GLN D 1 101 ? 12.728 1.420 3.994 1.00 34.99 101 GLN D O 1
ATOM 9011 N N . GLY D 1 102 ? 13.028 3.628 4.359 1.00 34.76 102 GLY D N 1
ATOM 9012 C CA . GLY D 1 102 ? 14.301 3.456 5.033 1.00 32.96 102 GLY D CA 1
ATOM 9013 C C . GLY D 1 102 ? 14.220 3.859 6.500 1.00 33.20 102 GLY D C 1
ATOM 9014 O O . GLY D 1 102 ? 13.146 3.846 7.095 1.00 33.61 102 GLY D O 1
ATOM 9015 N N . GLU D 1 103 ? 15.356 4.246 7.070 1.00 32.12 103 GLU D N 1
ATOM 9016 C CA . GLU D 1 103 ? 15.443 4.626 8.475 1.00 34.39 103 GLU D CA 1
ATOM 9017 C C . GLU D 1 103 ? 14.766 5.934 8.856 1.00 31.95 103 GLU D C 1
ATOM 9018 O O . GLU D 1 103 ? 14.778 6.909 8.098 1.00 30.49 103 GLU D O 1
ATOM 9024 N N . LEU D 1 104 ? 14.176 5.946 10.044 1.00 30.53 104 LEU D N 1
ATOM 9025 C CA . LEU D 1 104 ? 13.534 7.142 10.553 1.00 30.33 104 LEU D CA 1
ATOM 9026 C C . LEU D 1 104 ? 14.593 7.816 11.416 1.00 29.61 104 LEU D C 1
ATOM 9027 O O . LEU D 1 104 ? 14.529 7.792 12.641 1.00 30.15 104 LEU D O 1
ATOM 9032 N N . THR D 1 105 ? 15.594 8.380 10.745 1.00 29.43 105 THR D N 1
ATOM 9033 C CA . THR D 1 105 ? 16.700 9.070 11.394 1.00 28.76 105 THR D CA 1
ATOM 9034 C C . THR D 1 105 ? 17.056 10.283 10.534 1.00 30.44 105 THR D C 1
ATOM 9035 O O . THR D 1 105 ? 16.631 10.380 9.378 1.00 28.68 105 THR D O 1
ATOM 9039 N N . GLU D 1 106 ? 17.850 11.195 11.090 1.00 30.95 106 GLU D N 1
ATOM 9040 C CA . GLU D 1 106 ? 18.261 12.374 10.346 1.00 35.13 106 GLU D CA 1
ATOM 9041 C C . GLU D 1 106 ? 18.962 11.944 9.059 1.00 33.51 106 GLU D C 1
ATOM 9042 O O . GLU D 1 106 ? 18.704 12.497 7.984 1.00 29.69 106 GLU D O 1
ATOM 9048 N N . LYS D 1 107 ? 19.849 10.958 9.165 1.00 33.10 107 LYS D N 1
ATOM 9049 C CA . LYS D 1 107 ? 20.560 10.462 7.987 1.00 35.82 107 LYS D CA 1
ATOM 9050 C C . LYS D 1 107 ? 19.584 9.882 6.972 1.00 32.85 107 LYS D C 1
ATOM 9051 O O . LYS D 1 107 ? 19.740 10.087 5.778 1.00 30.92 107 LYS D O 1
ATOM 9057 N N . GLY D 1 108 ? 18.578 9.161 7.454 1.00 32.71 108 GLY D N 1
ATOM 9058 C CA . GLY D 1 108 ? 17.590 8.593 6.552 1.00 31.85 108 GLY D CA 1
ATOM 9059 C C . GLY D 1 108 ? 16.786 9.684 5.854 1.00 31.40 108 GLY D C 1
ATOM 9060 O O . GLY D 1 108 ? 16.566 9.629 4.646 1.00 30.65 108 GLY D O 1
ATOM 9061 N N . TYR D 1 109 ? 16.360 10.687 6.615 1.00 30.73 109 TYR D N 1
ATOM 9062 C CA . TYR D 1 109 ? 15.571 11.779 6.059 1.00 30.62 109 TYR D CA 1
ATOM 9063 C C . TYR D 1 109 ? 16.330 12.612 5.029 1.00 30.48 109 TYR D C 1
ATOM 9064 O O . TYR D 1 109 ? 15.769 12.982 4.003 1.00 29.87 109 TYR D O 1
ATOM 9073 N N . THR D 1 110 ? 17.599 12.911 5.291 1.00 31.12 110 THR D N 1
ATOM 9074 C CA . THR D 1 110 ? 18.372 13.702 4.340 1.00 32.49 110 THR D CA 1
ATOM 9075 C C . THR D 1 110 ? 18.572 12.869 3.071 1.00 31.70 110 THR D C 1
ATOM 9076 O O . THR D 1 110 ? 18.476 13.387 1.959 1.00 29.44 110 THR D O 1
ATOM 9080 N N . TYR D 1 111 ? 18.838 11.576 3.243 1.00 31.01 111 TYR D N 1
ATOM 9081 C CA . TYR D 1 111 ? 19.009 10.685 2.098 1.00 31.47 111 TYR D CA 1
ATOM 9082 C C . TYR D 1 111 ? 17.716 10.656 1.267 1.00 30.55 111 TYR D C 1
ATOM 9083 O O . TYR D 1 111 ? 17.739 10.776 0.040 1.00 29.03 111 TYR D O 1
ATOM 9092 N N . ALA D 1 112 ? 16.593 10.480 1.951 1.00 28.80 112 ALA D N 1
ATOM 9093 C CA . ALA D 1 112 ? 15.298 10.408 1.286 1.00 30.60 112 ALA D CA 1
ATOM 9094 C C . ALA D 1 112 ? 14.963 11.711 0.555 1.00 30.87 112 ALA D C 1
ATOM 9095 O O . ALA D 1 112 ? 14.481 11.691 -0.574 1.00 29.82 112 ALA D O 1
ATOM 9097 N N . ARG D 1 113 ? 15.221 12.844 1.200 1.00 30.41 113 ARG D N 1
ATOM 9098 C CA . ARG D 1 113 ? 14.963 14.138 0.582 1.00 29.59 113 ARG D CA 1
ATOM 9099 C C . ARG D 1 113 ? 15.724 14.254 -0.740 1.00 30.36 113 ARG D C 1
ATOM 9100 O O . ARG D 1 113 ? 15.138 14.564 -1.781 1.00 29.06 113 ARG D O 1
ATOM 9108 N N . ASP D 1 114 ? 17.032 14.018 -0.684 1.00 29.22 114 ASP D N 1
ATOM 9109 C CA . ASP D 1 114 ? 17.885 14.118 -1.866 1.00 29.20 114 ASP D CA 1
ATOM 9110 C C . ASP D 1 114 ? 17.494 13.120 -2.959 1.00 29.05 114 ASP D C 1
ATOM 9111 O O . ASP D 1 114 ? 17.514 13.450 -4.154 1.00 29.52 114 ASP D O 1
ATOM 9116 N N . TYR D 1 115 ? 17.152 11.904 -2.551 1.00 27.18 115 TYR D N 1
ATOM 9117 C CA . TYR D 1 115 ? 16.771 10.864 -3.503 1.00 29.23 115 TYR D CA 1
ATOM 9118 C C . TYR D 1 115 ? 15.509 11.262 -4.266 1.00 30.50 115 TYR D C 1
ATOM 9119 O O . TYR D 1 115 ? 15.478 11.183 -5.497 1.00 29.90 115 TYR D O 1
ATOM 9128 N N . ALA D 1 116 ? 14.477 11.686 -3.536 1.00 29.88 116 ALA D N 1
ATOM 9129 C CA . ALA D 1 116 ? 13.218 12.096 -4.156 1.00 30.78 116 ALA D CA 1
ATOM 9130 C C . ALA D 1 116 ? 13.407 13.344 -5.027 1.00 31.82 116 ALA D C 1
ATOM 9131 O O . ALA D 1 116 ? 12.791 13.472 -6.086 1.00 32.19 116 ALA D O 1
ATOM 9133 N N . LEU D 1 117 ? 14.240 14.279 -4.574 1.00 31.07 117 LEU D N 1
ATOM 9134 C CA . LEU D 1 117 ? 14.494 15.474 -5.374 1.00 30.88 117 LEU D CA 1
ATOM 9135 C C . LEU D 1 117 ? 15.122 15.048 -6.700 1.00 32.23 117 LEU D C 1
ATOM 9136 O O . LEU D 1 117 ? 14.765 15.559 -7.759 1.00 31.62 117 LEU D O 1
ATOM 9141 N N . HIS D 1 118 ? 16.057 14.102 -6.647 1.00 33.15 118 HIS D N 1
ATOM 9142 C CA . HIS D 1 118 ? 16.714 13.658 -7.871 1.00 34.76 118 HIS D CA 1
ATOM 9143 C C . HIS D 1 118 ? 15.755 12.929 -8.807 1.00 34.88 118 HIS D C 1
ATOM 9144 O O . HIS D 1 118 ? 15.836 13.091 -10.025 1.00 34.88 118 HIS D O 1
ATOM 9151 N N . ARG D 1 119 ? 14.861 12.123 -8.244 1.00 34.39 119 ARG D N 1
ATOM 9152 C CA . ARG D 1 119 ? 13.898 11.382 -9.061 1.00 35.13 119 ARG D CA 1
ATOM 9153 C C . ARG D 1 119 ? 12.944 12.373 -9.724 1.00 35.36 119 ARG D C 1
ATOM 9154 O O . ARG D 1 119 ? 12.553 12.202 -10.881 1.00 35.45 119 ARG D O 1
ATOM 9162 N N . THR D 1 120 ? 12.580 13.418 -8.985 1.00 35.87 120 THR D N 1
ATOM 9163 C CA . THR D 1 120 ? 11.694 14.451 -9.504 1.00 34.71 120 THR D CA 1
ATOM 9164 C C . THR D 1 120 ? 12.410 15.134 -10.667 1.00 36.05 120 THR D C 1
ATOM 9165 O O . THR D 1 120 ? 11.818 15.400 -11.720 1.00 35.41 120 THR D O 1
ATOM 9169 N N . ILE D 1 121 ? 13.695 15.406 -10.470 1.00 34.06 121 ILE D N 1
ATOM 9170 C CA . ILE D 1 121 ? 14.502 16.050 -11.491 1.00 35.19 121 ILE D CA 1
ATOM 9171 C C . ILE D 1 121 ? 14.603 15.176 -12.741 1.00 36.46 121 ILE D C 1
ATOM 9172 O O . ILE D 1 121 ? 14.576 15.689 -13.862 1.00 35.87 121 ILE D O 1
ATOM 9177 N N . GLU D 1 122 ? 14.713 13.863 -12.555 1.00 36.82 122 GLU D N 1
ATOM 9178 C CA . GLU D 1 122 ? 14.797 12.954 -13.696 1.00 37.66 122 GLU D CA 1
ATOM 9179 C C . GLU D 1 122 ? 13.530 13.072 -14.533 1.00 37.73 122 GLU D C 1
ATOM 9180 O O . GLU D 1 122 ? 13.583 13.047 -15.761 1.00 38.23 122 GLU D O 1
ATOM 9186 N N . ILE D 1 123 ? 12.390 13.211 -13.866 1.00 38.27 123 ILE D N 1
ATOM 9187 C CA . ILE D 1 123 ? 11.129 13.353 -14.580 1.00 38.77 123 ILE D CA 1
ATOM 9188 C C . ILE D 1 123 ? 11.147 14.661 -15.376 1.00 39.63 123 ILE D C 1
ATOM 9189 O O . ILE D 1 123 ? 10.784 14.688 -16.552 1.00 39.28 123 ILE D O 1
ATOM 9194 N N . ARG D 1 124 ? 11.587 15.741 -14.739 1.00 38.62 124 ARG D N 1
ATOM 9195 C CA . ARG D 1 124 ? 11.644 17.030 -15.413 1.00 38.17 124 ARG D CA 1
ATOM 9196 C C . ARG D 1 124 ? 12.638 17.004 -16.573 1.00 38.06 124 ARG D C 1
ATOM 9197 O O . ARG D 1 124 ? 12.475 17.726 -17.553 1.00 37.48 124 ARG D O 1
ATOM 9205 N N . GLU D 1 125 ? 13.664 16.165 -16.468 1.00 37.87 125 GLU D N 1
ATOM 9206 C CA . GLU D 1 125 ? 14.649 16.058 -17.541 1.00 39.78 125 GLU D CA 1
ATOM 9207 C C . GLU D 1 125 ? 14.025 15.332 -18.738 1.00 39.85 125 GLU D C 1
ATOM 9208 O O . GLU D 1 125 ? 14.257 15.708 -19.886 1.00 39.86 125 GLU D O 1
ATOM 9214 N N . MET D 1 126 ? 13.233 14.298 -18.469 1.00 39.11 126 MET D N 1
ATOM 9215 C CA . MET D 1 126 ? 12.571 13.562 -19.546 1.00 40.06 126 MET D CA 1
ATOM 9216 C C . MET D 1 126 ? 11.680 14.539 -20.315 1.00 40.89 126 MET D C 1
ATOM 9217 O O . MET D 1 126 ? 11.698 14.573 -21.544 1.00 41.06 126 MET D O 1
ATOM 9222 N N . LEU D 1 127 ? 10.912 15.337 -19.580 1.00 41.06 127 LEU D N 1
ATOM 9223 C CA . LEU D 1 127 ? 10.023 16.317 -20.187 1.00 41.65 127 LEU D CA 1
ATOM 9224 C C . LEU D 1 127 ? 10.794 17.364 -20.981 1.00 42.65 127 LEU D C 1
ATOM 9225 O O . LEU D 1 127 ? 10.343 17.796 -22.039 1.00 44.26 127 LEU D O 1
ATOM 9230 N N . ALA D 1 128 ? 11.960 17.766 -20.481 1.00 43.72 128 ALA D N 1
ATOM 9231 C CA . ALA D 1 128 ? 12.778 18.761 -21.175 1.00 43.59 128 ALA D CA 1
ATOM 9232 C C . ALA D 1 128 ? 13.390 18.166 -22.446 1.00 43.75 128 ALA D C 1
ATOM 9233 O O . ALA D 1 128 ? 13.654 18.879 -23.414 1.00 43.96 128 ALA D O 1
ATOM 9235 N N . ALA D 1 129 ? 13.622 16.859 -22.435 1.00 43.13 129 ALA D N 1
ATOM 9236 C CA . ALA D 1 129 ? 14.208 16.180 -23.588 1.00 44.40 129 ALA D CA 1
ATOM 9237 C C . ALA D 1 129 ? 13.173 15.784 -24.647 1.00 44.72 129 ALA D C 1
ATOM 9238 O O . ALA D 1 129 ? 13.542 15.400 -25.756 1.00 45.93 129 ALA D O 1
ATOM 9240 N N . ASN D 1 130 ? 11.888 15.875 -24.308 1.00 44.69 130 ASN D N 1
ATOM 9241 C CA . ASN D 1 130 ? 10.817 15.504 -25.239 1.00 44.28 130 ASN D CA 1
ATOM 9242 C C . ASN D 1 130 ? 9.698 16.538 -25.262 1.00 44.28 130 ASN D C 1
ATOM 9243 O O . ASN D 1 130 ? 8.536 16.213 -25.028 1.00 45.35 130 ASN D O 1
ATOM 9248 N N . PRO D 1 131 ? 10.033 17.798 -25.566 1.00 45.42 131 PRO D N 1
ATOM 9249 C CA . PRO D 1 131 ? 9.072 18.906 -25.620 1.00 46.49 131 PRO D CA 1
ATOM 9250 C C . PRO D 1 131 ? 7.971 18.808 -26.680 1.00 48.05 131 PRO D C 1
ATOM 9251 O O . PRO D 1 131 ? 6.895 19.388 -26.515 1.00 48.79 131 PRO D O 1
ATOM 9255 N N . ASP D 1 132 ? 8.230 18.080 -27.762 1.00 48.98 132 ASP D N 1
ATOM 9256 C CA . ASP D 1 132 ? 7.240 17.964 -28.829 1.00 50.22 132 ASP D CA 1
ATOM 9257 C C . ASP D 1 132 ? 6.217 16.860 -28.615 1.00 50.73 132 ASP D C 1
ATOM 9258 O O . ASP D 1 132 ? 5.164 16.850 -29.260 1.00 50.60 132 ASP D O 1
ATOM 9263 N N . THR D 1 133 ? 6.515 15.938 -27.705 1.00 49.98 133 THR D N 1
ATOM 9264 C CA . THR D 1 133 ? 5.617 14.822 -27.453 1.00 48.35 133 THR D CA 1
ATOM 9265 C C . THR D 1 133 ? 5.057 14.746 -26.033 1.00 47.77 133 THR D C 1
ATOM 9266 O O . THR D 1 133 ? 4.058 14.060 -25.796 1.00 46.57 133 THR D O 1
ATOM 9270 N N . PHE D 1 134 ? 5.696 15.455 -25.103 1.00 45.94 134 PHE D N 1
ATOM 9271 C CA . PHE D 1 134 ? 5.282 15.468 -23.698 1.00 46.00 134 PHE D CA 1
ATOM 9272 C C . PHE D 1 134 ? 5.237 16.876 -23.120 1.00 45.50 134 PHE D C 1
ATOM 9273 O O . PHE D 1 134 ? 5.870 17.796 -23.640 1.00 45.64 134 PHE D O 1
ATOM 9281 N N . GLU D 1 135 ? 4.487 17.029 -22.035 1.00 45.44 135 GLU D N 1
ATOM 9282 C CA . GLU D 1 135 ? 4.394 18.300 -21.327 1.00 43.94 135 GLU D CA 1
ATOM 9283 C C . GLU D 1 135 ? 3.835 18.049 -19.933 1.00 43.61 135 GLU D C 1
ATOM 9284 O O . GLU D 1 135 ? 2.917 17.249 -19.761 1.00 42.84 135 GLU D O 1
ATOM 9290 N N . MET D 1 136 ? 4.395 18.726 -18.934 1.00 42.32 136 MET D N 1
ATOM 9291 C CA . MET D 1 136 ? 3.914 18.561 -17.571 1.00 42.41 136 MET D CA 1
ATOM 9292 C C . MET D 1 136 ? 2.555 19.226 -17.430 1.00 42.44 136 MET D C 1
ATOM 9293 O O . MET D 1 136 ? 2.307 20.295 -17.993 1.00 43.09 136 MET D O 1
ATOM 9298 N N . ALA D 1 137 ? 1.676 18.579 -16.680 1.00 41.99 137 ALA D N 1
ATOM 9299 C CA . ALA D 1 137 ? 0.356 19.114 -16.418 1.00 41.84 137 ALA D CA 1
ATOM 9300 C C . ALA D 1 137 ? 0.287 19.385 -14.917 1.00 42.48 137 ALA D C 1
ATOM 9301 O O . ALA D 1 137 ? 0.762 18.580 -14.112 1.00 41.45 137 ALA D O 1
ATOM 9303 N N . LEU D 1 138 ? -0.288 20.524 -14.551 1.00 41.97 138 LEU D N 1
ATOM 9304 C CA . LEU D 1 138 ? -0.436 20.893 -13.152 1.00 42.49 138 LEU D CA 1
ATOM 9305 C C . LEU D 1 138 ? -1.919 20.917 -12.805 1.00 43.37 138 LEU D C 1
ATOM 9306 O O . LEU D 1 138 ? -2.308 20.662 -11.661 1.00 43.63 138 LEU D O 1
ATOM 9311 N N . THR D 1 139 ? -2.742 21.219 -13.807 1.00 42.79 139 THR D N 1
ATOM 9312 C CA . THR D 1 139 ? -4.193 21.300 -13.636 1.00 43.30 139 THR D CA 1
ATOM 9313 C C . THR D 1 139 ? -4.909 20.438 -14.674 1.00 43.53 139 THR D C 1
ATOM 9314 O O . THR D 1 139 ? -4.291 19.960 -15.624 1.00 42.72 139 THR D O 1
ATOM 9318 N N . SER D 1 140 ? -6.212 20.247 -14.493 1.00 44.14 140 SER D N 1
ATOM 9319 C CA . SER D 1 140 ? -6.989 19.458 -15.445 1.00 46.17 140 SER D CA 1
ATOM 9320 C C . SER D 1 140 ? -7.026 20.202 -16.781 1.00 47.28 140 SER D C 1
ATOM 9321 O O . SER D 1 140 ? -7.012 19.575 -17.838 1.00 50.39 140 SER D O 1
ATOM 9324 N N . ASP D 1 141 ? -7.063 21.535 -16.734 1.00 47.89 141 ASP D N 1
ATOM 9325 C CA . ASP D 1 141 ? -7.072 22.329 -17.959 1.00 48.37 141 ASP D CA 1
ATOM 9326 C C . ASP D 1 141 ? -5.784 22.079 -18.728 1.00 48.50 141 ASP D C 1
ATOM 9327 O O . ASP D 1 141 ? -5.792 22.023 -19.959 1.00 48.46 141 ASP D O 1
ATOM 9332 N N . ASP D 1 142 ? -4.675 21.930 -18.006 1.00 47.05 142 ASP D N 1
ATOM 9333 C CA . ASP D 1 142 ? -3.395 21.662 -18.656 1.00 46.10 142 ASP D CA 1
ATOM 9334 C C . ASP D 1 142 ? -3.492 20.337 -19.395 1.00 45.78 142 ASP D C 1
ATOM 9335 O O . ASP D 1 142 ? -3.068 20.227 -20.541 1.00 46.36 142 ASP D O 1
ATOM 9340 N N . ALA D 1 143 ? -4.046 19.332 -18.724 1.00 45.56 143 ALA D N 1
ATOM 9341 C CA . ALA D 1 143 ? -4.190 18.004 -19.308 1.00 47.22 143 ALA D CA 1
ATOM 9342 C C . ALA D 1 143 ? -4.977 18.050 -20.618 1.00 48.05 143 ALA D C 1
ATOM 9343 O O . ALA D 1 143 ? -4.533 17.516 -21.636 1.00 49.24 143 ALA D O 1
ATOM 9345 N N . ARG D 1 144 ? -6.147 18.679 -20.587 1.00 48.37 144 ARG D N 1
ATOM 9346 C CA . ARG D 1 144 ? -6.976 18.785 -21.784 1.00 48.52 144 ARG D CA 1
ATOM 9347 C C . ARG D 1 144 ? -6.278 19.597 -22.870 1.00 48.46 144 ARG D C 1
ATOM 9348 O O . ARG D 1 144 ? -6.290 19.209 -24.039 1.00 50.03 144 ARG D O 1
ATOM 9356 N N . ARG D 1 145 ? -5.658 20.714 -22.492 1.00 48.59 145 ARG D N 1
ATOM 9357 C CA . ARG D 1 145 ? -4.956 21.546 -23.469 1.00 48.78 145 ARG D CA 1
ATOM 9358 C C . ARG D 1 145 ? -3.825 20.759 -24.115 1.00 49.89 145 ARG D C 1
ATOM 9359 O O . ARG D 1 145 ? -3.651 20.783 -25.334 1.00 50.95 145 ARG D O 1
ATOM 9367 N N . ILE D 1 146 ? -3.045 20.068 -23.292 1.00 49.18 146 ILE D N 1
ATOM 9368 C CA . ILE D 1 146 ? -1.930 19.280 -23.797 1.00 49.68 146 ILE D CA 1
ATOM 9369 C C . ILE D 1 146 ? -2.429 18.175 -24.727 1.00 50.64 146 ILE D C 1
ATOM 9370 O O . ILE D 1 146 ? -1.836 17.917 -25.776 1.00 52.42 146 ILE D O 1
ATOM 9375 N N . ALA D 1 147 ? -3.526 17.532 -24.343 1.00 51.59 147 ALA D N 1
ATOM 9376 C CA . ALA D 1 147 ? -4.103 16.458 -25.147 1.00 52.04 147 ALA D CA 1
ATOM 9377 C C . ALA D 1 147 ? -4.533 16.978 -26.520 1.00 52.69 147 ALA D C 1
ATOM 9378 O O . ALA D 1 147 ? -4.247 16.354 -27.540 1.00 52.82 147 ALA D O 1
ATOM 9380 N N . LYS D 1 148 ? -5.216 18.117 -26.541 1.00 53.66 148 LYS D N 1
ATOM 9381 C CA . LYS D 1 148 ? -5.673 18.705 -27.797 1.00 55.56 148 LYS D CA 1
ATOM 9382 C C . LYS D 1 148 ? -4.508 19.034 -28.723 1.00 55.28 148 LYS D C 1
ATOM 9383 O O . LYS D 1 148 ? -4.642 18.967 -29.943 1.00 56.08 148 LYS D O 1
ATOM 9389 N N . ALA D 1 149 ? -3.367 19.393 -28.145 1.00 53.64 149 ALA D N 1
ATOM 9390 C CA . ALA D 1 149 ? -2.192 19.726 -28.943 1.00 51.67 149 ALA D CA 1
ATOM 9391 C C . ALA D 1 149 ? -1.500 18.465 -29.442 1.00 50.48 149 ALA D C 1
ATOM 9392 O O . ALA D 1 149 ? -0.478 18.540 -30.123 1.00 51.93 149 ALA D O 1
ATOM 9394 N N . GLY D 1 150 ? -2.050 17.307 -29.094 1.00 49.24 150 GLY D N 1
ATOM 9395 C CA . GLY D 1 150 ? -1.463 16.055 -29.532 1.00 48.64 150 GLY D CA 1
ATOM 9396 C C . GLY D 1 150 ? -0.266 15.574 -28.727 1.00 50.16 150 GLY D C 1
ATOM 9397 O O . GLY D 1 150 ? 0.514 14.747 -29.210 1.00 50.43 150 GLY D O 1
ATOM 9398 N N . LYS D 1 151 ? -0.111 16.077 -27.505 1.00 49.38 151 LYS D N 1
ATOM 9399 C CA . LYS D 1 151 ? 1.005 15.665 -26.657 1.00 48.81 151 LYS D CA 1
ATOM 9400 C C . LYS D 1 151 ? 0.504 14.853 -25.466 1.00 48.25 151 LYS D C 1
ATOM 9401 O O . LYS D 1 151 ? -0.670 14.922 -25.101 1.00 47.84 151 LYS D O 1
ATOM 9407 N N . LYS D 1 152 ? 1.401 14.075 -24.867 1.00 47.65 152 LYS D N 1
ATOM 9408 C CA . LYS D 1 152 ? 1.055 13.278 -23.694 1.00 46.15 152 LYS D CA 1
ATOM 9409 C C . LYS D 1 152 ? 1.239 14.184 -22.477 1.00 45.77 152 LYS D C 1
ATOM 9410 O O . LYS D 1 152 ? 2.228 14.911 -22.392 1.00 46.15 152 LYS D O 1
ATOM 9416 N N . PHE D 1 153 ? 0.290 14.163 -21.547 1.00 45.50 153 PHE D N 1
ATOM 9417 C CA . PHE D 1 153 ? 0.410 14.999 -20.360 1.00 44.93 153 PHE D CA 1
ATOM 9418 C C . PHE D 1 153 ? 0.984 14.215 -19.191 1.00 44.80 153 PHE D C 1
ATOM 9419 O O . PHE D 1 153 ? 0.666 13.042 -18.983 1.00 45.81 153 PHE D O 1
ATOM 9427 N N . ALA D 1 154 ? 1.854 14.866 -18.432 1.00 44.67 154 ALA D N 1
ATOM 9428 C CA . ALA D 1 154 ? 2.470 14.207 -17.293 1.00 42.42 154 ALA D CA 1
ATOM 9429 C C . ALA D 1 154 ? 2.283 14.974 -15.993 1.00 41.32 154 ALA D C 1
ATOM 9430 O O . ALA D 1 154 ? 2.808 16.075 -15.832 1.00 41.90 154 ALA D O 1
ATOM 9432 N N . PHE D 1 155 ? 1.502 14.395 -15.088 1.00 40.59 155 PHE D N 1
ATOM 9433 C CA . PHE D 1 155 ? 1.284 14.965 -13.765 1.00 39.42 155 PHE D CA 1
ATOM 9434 C C . PHE D 1 155 ? 2.392 14.313 -12.945 1.00 38.66 155 PHE D C 1
ATOM 9435 O O . PHE D 1 155 ? 2.975 13.316 -13.380 1.00 38.12 155 PHE D O 1
ATOM 9443 N N . VAL D 1 156 ? 2.681 14.856 -11.766 1.00 37.95 156 VAL D N 1
ATOM 9444 C CA . VAL D 1 156 ? 3.724 14.286 -10.916 1.00 36.66 156 VAL D CA 1
ATOM 9445 C C . VAL D 1 156 ? 3.107 13.861 -9.595 1.00 36.44 156 VAL D C 1
ATOM 9446 O O . VAL D 1 156 ? 2.384 14.631 -8.965 1.00 37.84 156 VAL D O 1
ATOM 9450 N N . SER D 1 157 ? 3.380 12.629 -9.183 1.00 35.61 157 SER D N 1
ATOM 9451 C CA . SER D 1 157 ? 2.850 12.127 -7.920 1.00 36.02 157 SER D CA 1
ATOM 9452 C C . SER D 1 157 ? 3.976 11.592 -7.052 1.00 34.99 157 SER D C 1
ATOM 9453 O O . SER D 1 157 ? 5.084 11.353 -7.534 1.00 36.02 157 SER D O 1
ATOM 9456 N N . MET D 1 158 ? 3.682 11.394 -5.769 1.00 35.24 158 MET D N 1
ATOM 9457 C CA . MET D 1 158 ? 4.677 10.885 -4.825 1.00 34.47 158 MET D CA 1
ATOM 9458 C C . MET D 1 158 ? 4.148 9.637 -4.131 1.00 33.38 158 MET D C 1
ATOM 9459 O O . MET D 1 158 ? 3.003 9.606 -3.689 1.00 33.19 158 MET D O 1
ATOM 9464 N N . GLU D 1 159 ? 4.979 8.602 -4.065 1.00 32.43 159 GLU D N 1
ATOM 9465 C CA . GLU D 1 159 ? 4.611 7.379 -3.371 1.00 33.05 159 GLU D CA 1
ATOM 9466 C C . GLU D 1 159 ? 5.637 7.245 -2.251 1.00 32.23 159 GLU D C 1
ATOM 9467 O O . GLU D 1 159 ? 6.830 7.044 -2.503 1.00 32.54 159 GLU D O 1
ATOM 9473 N N . ASN D 1 160 ? 5.137 7.369 -1.025 1.00 31.71 160 ASN D N 1
ATOM 9474 C CA . ASN D 1 160 ? 5.907 7.362 0.220 1.00 31.10 160 ASN D CA 1
ATOM 9475 C C . ASN D 1 160 ? 6.418 8.784 0.425 1.00 29.92 160 ASN D C 1
ATOM 9476 O O . ASN D 1 160 ? 7.264 9.250 -0.327 1.00 28.35 160 ASN D O 1
ATOM 9481 N N . SER D 1 161 ? 5.895 9.474 1.436 1.00 29.20 161 SER D N 1
ATOM 9482 C CA . SER D 1 161 ? 6.328 10.840 1.697 1.00 31.32 161 SER D CA 1
ATOM 9483 C C . SER D 1 161 ? 7.437 10.923 2.742 1.00 30.33 161 SER D C 1
ATOM 9484 O O . SER D 1 161 ? 7.725 11.992 3.289 1.00 30.26 161 SER D O 1
ATOM 9487 N N . TRP D 1 162 ? 8.062 9.777 2.996 1.00 30.25 162 TRP D N 1
ATOM 9488 C CA . TRP D 1 162 ? 9.192 9.679 3.917 1.00 28.83 162 TRP D CA 1
ATOM 9489 C C . TRP D 1 162 ? 10.201 10.813 3.620 1.00 27.82 162 TRP D C 1
ATOM 9490 O O . TRP D 1 162 ? 10.819 11.360 4.536 1.00 27.42 162 TRP D O 1
ATOM 9501 N N . PRO D 1 163 ? 10.362 11.195 2.337 1.00 27.75 163 PRO D N 1
ATOM 9502 C CA . PRO D 1 163 ? 11.302 12.264 1.976 1.00 27.44 163 PRO D CA 1
ATOM 9503 C C . PRO D 1 163 ? 11.116 13.638 2.650 1.00 28.31 163 PRO D C 1
ATOM 9504 O O . PRO D 1 163 ? 12.049 14.445 2.662 1.00 24.83 163 PRO D O 1
ATOM 9508 N N . VAL D 1 164 ? 9.936 13.924 3.193 1.00 27.08 164 VAL D N 1
ATOM 9509 C CA . VAL D 1 164 ? 9.746 15.235 3.830 1.00 29.10 164 VAL D CA 1
ATOM 9510 C C . VAL D 1 164 ? 10.393 15.281 5.215 1.00 29.28 164 VAL D C 1
ATOM 9511 O O . VAL D 1 164 ? 10.529 16.352 5.813 1.00 28.21 164 VAL D O 1
ATOM 9515 N N . GLY D 1 165 ? 10.791 14.115 5.720 1.00 27.79 165 GLY D N 1
ATOM 9516 C CA . GLY D 1 165 ? 11.420 14.060 7.028 1.00 27.48 165 GLY D CA 1
ATOM 9517 C C . GLY D 1 165 ? 10.536 14.688 8.088 1.00 26.68 165 GLY D C 1
ATOM 9518 O O . GLY D 1 165 ? 9.364 14.333 8.225 1.00 26.37 165 GLY D O 1
ATOM 9519 N N . GLU D 1 166 ? 11.102 15.616 8.848 1.00 26.19 166 GLU D N 1
ATOM 9520 C CA . GLU D 1 166 ? 10.358 16.320 9.888 1.00 28.26 166 GLU D CA 1
ATOM 9521 C C . GLU D 1 166 ? 10.133 17.764 9.422 1.00 29.72 166 GLU D C 1
ATOM 9522 O O . GLU D 1 166 ? 9.674 18.612 10.187 1.00 29.01 166 GLU D O 1
ATOM 9528 N N . ASP D 1 167 ? 10.484 18.033 8.172 1.00 29.39 167 ASP D N 1
ATOM 9529 C CA . ASP D 1 167 ? 10.358 19.372 7.605 1.00 31.44 167 ASP D CA 1
ATOM 9530 C C . ASP D 1 167 ? 9.217 19.431 6.593 1.00 31.80 167 ASP D C 1
ATOM 9531 O O . ASP D 1 167 ? 9.407 19.165 5.412 1.00 31.35 167 ASP D O 1
ATOM 9536 N N . LEU D 1 168 ? 8.030 19.790 7.067 1.00 31.40 168 LEU D N 1
ATOM 9537 C CA . LEU D 1 168 ? 6.868 19.860 6.197 1.00 31.61 168 LEU D CA 1
ATOM 9538 C C . LEU D 1 168 ? 6.952 20.944 5.111 1.00 31.90 168 LEU D C 1
ATOM 9539 O O . LEU D 1 168 ? 6.168 20.927 4.164 1.00 31.55 168 LEU D O 1
ATOM 9544 N N . SER D 1 169 ? 7.897 21.875 5.229 1.00 30.97 169 SER D N 1
ATOM 9545 C CA . SER D 1 169 ? 8.043 22.890 4.191 1.00 30.86 169 SER D CA 1
ATOM 9546 C C . SER D 1 169 ? 8.491 22.213 2.893 1.00 29.59 169 SER D C 1
ATOM 9547 O O . SER D 1 169 ? 8.373 22.793 1.812 1.00 30.60 169 SER D O 1
ATOM 9550 N N . LEU D 1 170 ? 9.022 20.994 2.995 1.00 27.94 170 LEU D N 1
ATOM 9551 C CA . LEU D 1 170 ? 9.460 20.272 1.802 1.00 27.98 170 LEU D CA 1
ATOM 9552 C C . LEU D 1 170 ? 8.266 19.868 0.924 1.00 29.53 170 LEU D C 1
ATOM 9553 O O . LEU D 1 170 ? 8.416 19.641 -0.276 1.00 28.77 170 LEU D O 1
ATOM 9558 N N . VAL D 1 171 ? 7.081 19.768 1.516 1.00 30.24 171 VAL D N 1
ATOM 9559 C CA . VAL D 1 171 ? 5.912 19.409 0.721 1.00 33.26 171 VAL D CA 1
ATOM 9560 C C . VAL D 1 171 ? 5.742 20.485 -0.356 1.00 33.82 171 VAL D C 1
ATOM 9561 O O . VAL D 1 171 ? 5.509 20.183 -1.525 1.00 32.93 171 VAL D O 1
ATOM 9565 N N . GLU D 1 172 ? 5.870 21.747 0.042 1.00 34.05 172 GLU D N 1
ATOM 9566 C CA . GLU D 1 172 ? 5.740 22.839 -0.916 1.00 34.58 172 GLU D CA 1
ATOM 9567 C C . GLU D 1 172 ? 6.916 22.844 -1.890 1.00 34.72 172 GLU D C 1
ATOM 9568 O O . GLU D 1 172 ? 6.772 23.231 -3.048 1.00 35.26 172 GLU D O 1
ATOM 9574 N N . THR D 1 173 ? 8.086 22.411 -1.425 1.00 32.74 173 THR D N 1
ATOM 9575 C CA . THR D 1 173 ? 9.252 22.347 -2.303 1.00 32.18 173 THR D CA 1
ATOM 9576 C C . THR D 1 173 ? 8.916 21.439 -3.488 1.00 31.25 173 THR D C 1
ATOM 9577 O O . THR D 1 173 ? 9.147 21.799 -4.641 1.00 31.71 173 THR D O 1
ATOM 9581 N N . PHE D 1 174 ? 8.370 20.263 -3.201 1.00 31.17 174 PHE D N 1
ATOM 9582 C CA . PHE D 1 174 ? 8.014 19.328 -4.262 1.00 32.01 174 PHE D CA 1
ATOM 9583 C C . PHE D 1 174 ? 6.846 19.883 -5.080 1.00 34.71 174 PHE D C 1
ATOM 9584 O O . PHE D 1 174 ? 6.803 19.719 -6.302 1.00 34.95 174 PHE D O 1
ATOM 9592 N N . TYR D 1 175 ? 5.915 20.552 -4.406 1.00 33.46 175 TYR D N 1
ATOM 9593 C CA . TYR D 1 175 ? 4.774 21.157 -5.079 1.00 36.29 175 TYR D CA 1
ATOM 9594 C C . TYR D 1 175 ? 5.289 22.146 -6.126 1.00 36.64 175 TYR D C 1
ATOM 9595 O O . TYR D 1 175 ? 4.814 22.170 -7.257 1.00 36.20 175 TYR D O 1
ATOM 9604 N N . LYS D 1 176 ? 6.264 22.968 -5.740 1.00 36.75 176 LYS D N 1
ATOM 9605 C CA . LYS D 1 176 ? 6.831 23.949 -6.665 1.00 37.39 176 LYS D CA 1
ATOM 9606 C C . LYS D 1 176 ? 7.466 23.294 -7.889 1.00 37.56 176 LYS D C 1
ATOM 9607 O O . LYS D 1 176 ? 7.604 23.928 -8.933 1.00 37.27 176 LYS D O 1
ATOM 9613 N N . GLU D 1 177 ? 7.885 22.040 -7.761 1.00 36.44 177 GLU D N 1
ATOM 9614 C CA . GLU D 1 177 ? 8.490 21.354 -8.897 1.00 35.91 177 GLU D CA 1
ATOM 9615 C C . GLU D 1 177 ? 7.485 20.483 -9.654 1.00 35.90 177 GLU D C 1
ATOM 9616 O O . GLU D 1 177 ? 7.867 19.719 -10.541 1.00 36.65 177 GLU D O 1
ATOM 9622 N N . GLY D 1 178 ? 6.207 20.583 -9.293 1.00 35.69 178 GLY D N 1
ATOM 9623 C CA . GLY D 1 178 ? 5.191 19.825 -10.008 1.00 36.44 178 GLY D CA 1
ATOM 9624 C C . GLY D 1 178 ? 4.323 18.831 -9.263 1.00 36.20 178 GLY D C 1
ATOM 9625 O O . GLY D 1 178 ? 3.319 18.381 -9.806 1.00 35.30 178 GLY D O 1
ATOM 9626 N N . LEU D 1 179 ? 4.683 18.492 -8.028 1.00 36.11 179 LEU D N 1
ATOM 9627 C CA . LEU D 1 179 ? 3.901 17.521 -7.262 1.00 35.86 179 LEU D CA 1
ATOM 9628 C C . LEU D 1 179 ? 2.423 17.915 -7.126 1.00 36.05 179 LEU D C 1
ATOM 9629 O O . LEU D 1 179 ? 2.105 19.026 -6.704 1.00 36.73 179 LEU D O 1
ATOM 9634 N N . ARG D 1 180 ? 1.522 16.997 -7.477 1.00 37.00 180 ARG D N 1
ATOM 9635 C CA . ARG D 1 180 ? 0.085 17.267 -7.381 1.00 37.71 180 ARG D CA 1
ATOM 9636 C C . ARG D 1 180 ? -0.737 16.146 -6.746 1.00 36.65 180 ARG D C 1
ATOM 9637 O O . ARG D 1 180 ? -1.939 16.295 -6.549 1.00 37.89 180 ARG D O 1
ATOM 9645 N N . MET D 1 181 ? -0.089 15.027 -6.434 1.00 35.53 181 MET D N 1
ATOM 9646 C CA . MET D 1 181 ? -0.739 13.880 -5.785 1.00 34.27 181 MET D CA 1
ATOM 9647 C C . MET D 1 181 ? 0.328 13.222 -4.908 1.00 32.58 181 MET D C 1
ATOM 9648 O O . MET D 1 181 ? 1.456 13.049 -5.344 1.00 31.83 181 MET D O 1
ATOM 9653 N N . ALA D 1 182 ? -0.014 12.864 -3.677 1.00 32.89 182 ALA D N 1
ATOM 9654 C CA . ALA D 1 182 ? 0.984 12.255 -2.805 1.00 32.38 182 ALA D CA 1
ATOM 9655 C C . ALA D 1 182 ? 0.409 11.333 -1.744 1.00 31.75 182 ALA D C 1
ATOM 9656 O O . ALA D 1 182 ? -0.619 11.624 -1.128 1.00 30.55 182 ALA D O 1
ATOM 9658 N N . GLY D 1 183 ? 1.099 10.217 -1.540 1.00 31.98 183 GLY D N 1
ATOM 9659 C CA . GLY D 1 183 ? 0.701 9.256 -0.533 1.00 32.72 183 GLY D CA 1
ATOM 9660 C C . GLY D 1 183 ? 1.661 9.424 0.636 1.00 33.33 183 GLY D C 1
ATOM 9661 O O . GLY D 1 183 ? 2.859 9.626 0.437 1.00 32.66 183 GLY D O 1
ATOM 9662 N N . PRO D 1 184 ? 1.168 9.359 1.876 1.00 34.87 184 PRO D N 1
ATOM 9663 C CA . PRO D 1 184 ? 2.076 9.521 3.013 1.00 34.56 184 PRO D CA 1
ATOM 9664 C C . PRO D 1 184 ? 3.022 8.354 3.278 1.00 35.61 184 PRO D C 1
ATOM 9665 O O . PRO D 1 184 ? 4.138 8.555 3.762 1.00 35.45 184 PRO D O 1
ATOM 9669 N N . VAL D 1 185 ? 2.603 7.140 2.930 1.00 35.10 185 VAL D N 1
ATOM 9670 C CA . VAL D 1 185 ? 3.414 5.976 3.257 1.00 35.78 185 VAL D CA 1
ATOM 9671 C C . VAL D 1 185 ? 3.445 4.865 2.208 1.00 36.92 185 VAL D C 1
ATOM 9672 O O . VAL D 1 185 ? 2.608 4.824 1.304 1.00 34.61 185 VAL D O 1
ATOM 9676 N N . HIS D 1 186 ? 4.427 3.974 2.329 1.00 36.28 186 HIS D N 1
ATOM 9677 C CA . HIS D 1 186 ? 4.543 2.844 1.418 1.00 37.07 186 HIS D CA 1
ATOM 9678 C C . HIS D 1 186 ? 4.363 1.521 2.185 1.00 38.08 186 HIS D C 1
ATOM 9679 O O . HIS D 1 186 ? 3.452 1.402 2.999 1.00 37.54 186 HIS D O 1
ATOM 9686 N N . PHE D 1 187 ? 5.241 0.549 1.949 1.00 39.84 187 PHE D N 1
ATOM 9687 C CA . PHE D 1 187 ? 5.144 -0.773 2.575 1.00 42.22 187 PHE D CA 1
ATOM 9688 C C . PHE D 1 187 ? 5.317 -0.859 4.096 1.00 41.85 187 PHE D C 1
ATOM 9689 O O . PHE D 1 187 ? 4.769 -1.768 4.732 1.00 40.36 187 PHE D O 1
ATOM 9697 N N . ARG D 1 188 ? 6.084 0.059 4.680 1.00 39.35 188 ARG D N 1
ATOM 9698 C CA . ARG D 1 188 ? 6.293 0.047 6.126 1.00 39.03 188 ARG D CA 1
ATOM 9699 C C . ARG D 1 188 ? 5.892 1.386 6.746 1.00 37.55 188 ARG D C 1
ATOM 9700 O O . ARG D 1 188 ? 5.818 2.398 6.051 1.00 37.24 188 ARG D O 1
ATOM 9708 N N . ASN D 1 189 ? 5.620 1.395 8.047 1.00 34.61 189 ASN D N 1
ATOM 9709 C CA . ASN D 1 189 ? 5.249 2.638 8.718 1.00 33.86 189 ASN D CA 1
ATOM 9710 C C . ASN D 1 189 ? 6.401 3.635 8.574 1.00 32.69 189 ASN D C 1
ATOM 9711 O O . ASN D 1 189 ? 7.542 3.237 8.366 1.00 30.04 189 ASN D O 1
ATOM 9716 N N . ASN D 1 190 ? 6.099 4.928 8.653 1.00 31.64 190 ASN D N 1
ATOM 9717 C CA . ASN D 1 190 ? 7.157 5.932 8.616 1.00 29.28 190 ASN D CA 1
ATOM 9718 C C . ASN D 1 190 ? 6.816 6.995 9.653 1.00 30.45 190 ASN D C 1
ATOM 9719 O O . ASN D 1 190 ? 5.961 6.757 10.512 1.00 29.59 190 ASN D O 1
ATOM 9724 N N . GLN D 1 191 ? 7.481 8.147 9.602 1.00 27.91 191 GLN D N 1
ATOM 9725 C CA . GLN D 1 191 ? 7.229 9.197 10.585 1.00 28.37 191 GLN D CA 1
ATOM 9726 C C . GLN D 1 191 ? 5.874 9.894 10.420 1.00 28.57 191 GLN D C 1
ATOM 9727 O O . GLN D 1 191 ? 5.448 10.638 11.301 1.00 28.44 191 GLN D O 1
ATOM 9733 N N . LEU D 1 192 ? 5.193 9.639 9.306 1.00 29.27 192 LEU D N 1
ATOM 9734 C CA . LEU D 1 192 ? 3.901 10.272 9.027 1.00 28.81 192 LEU D CA 1
ATOM 9735 C C . LEU D 1 192 ? 2.672 9.404 9.288 1.00 30.92 192 LEU D C 1
ATOM 9736 O O . LEU D 1 192 ? 1.648 9.913 9.739 1.00 31.16 192 LEU D O 1
ATOM 9741 N N . ALA D 1 193 ? 2.750 8.108 8.992 1.00 30.76 193 ALA D N 1
ATOM 9742 C CA . ALA D 1 193 ? 1.581 7.251 9.175 1.00 31.81 193 ALA D CA 1
ATOM 9743 C C . ALA D 1 193 ? 1.872 5.759 9.152 1.00 32.05 193 ALA D C 1
ATOM 9744 O O . ALA D 1 193 ? 2.978 5.334 8.814 1.00 30.64 193 ALA D O 1
ATOM 9746 N N . ASP D 1 194 ? 0.854 4.979 9.518 1.00 31.92 194 ASP D N 1
ATOM 9747 C CA . ASP D 1 194 ? 0.941 3.519 9.517 1.00 34.33 194 ASP D CA 1
ATOM 9748 C C . ASP D 1 194 ? 0.703 2.981 8.111 1.00 33.81 194 ASP D C 1
ATOM 9749 O O . ASP D 1 194 ? -0.120 3.508 7.362 1.00 34.29 194 ASP D O 1
ATOM 9754 N N . SER D 1 195 ? 1.418 1.920 7.770 1.00 34.98 195 SER D N 1
ATOM 9755 C CA . SER D 1 195 ? 1.257 1.266 6.481 1.00 34.85 195 SER D CA 1
ATOM 9756 C C . SER D 1 195 ? 0.264 0.129 6.714 1.00 35.37 195 SER D C 1
ATOM 9757 O O . SER D 1 195 ? 0.092 -0.323 7.843 1.00 33.50 195 SER D O 1
ATOM 9760 N N . SER D 1 196 ? -0.391 -0.333 5.656 1.00 36.06 196 SER D N 1
ATOM 9761 C CA . SER D 1 196 ? -1.337 -1.435 5.797 1.00 37.64 196 SER D CA 1
ATOM 9762 C C . SER D 1 196 ? -0.591 -2.766 5.823 1.00 38.59 196 SER D C 1
ATOM 9763 O O . SER D 1 196 ? -1.153 -3.791 6.213 1.00 40.12 196 SER D O 1
ATOM 9766 N N . THR D 1 197 ? 0.682 -2.741 5.433 1.00 37.73 197 THR D N 1
ATOM 9767 C CA . THR D 1 197 ? 1.481 -3.963 5.359 1.00 38.94 197 THR D CA 1
ATOM 9768 C C . THR D 1 197 ? 2.728 -4.075 6.246 1.00 39.27 197 THR D C 1
ATOM 9769 O O . THR D 1 197 ? 3.569 -4.939 6.009 1.00 39.46 197 THR D O 1
ATOM 9773 N N . ASP D 1 198 ? 2.874 -3.228 7.258 1.00 38.62 198 ASP D N 1
ATOM 9774 C CA . ASP D 1 198 ? 4.069 -3.332 8.087 1.00 39.84 198 ASP D CA 1
ATOM 9775 C C . ASP D 1 198 ? 4.023 -4.578 8.970 1.00 40.44 198 ASP D C 1
ATOM 9776 O O . ASP D 1 198 ? 3.115 -4.735 9.777 1.00 38.67 198 ASP D O 1
ATOM 9781 N N . PRO D 1 199 ? 5.012 -5.477 8.825 1.00 43.06 199 PRO D N 1
ATOM 9782 C CA . PRO D 1 199 ? 5.114 -6.725 9.598 1.00 44.34 199 PRO D CA 1
ATOM 9783 C C . PRO D 1 199 ? 5.150 -6.516 11.116 1.00 45.05 199 PRO D C 1
ATOM 9784 O O . PRO D 1 199 ? 4.802 -7.416 11.881 1.00 43.89 199 PRO D O 1
ATOM 9788 N N . LYS D 1 200 ? 5.583 -5.335 11.549 1.00 45.74 200 LYS D N 1
ATOM 9789 C CA . LYS D 1 200 ? 5.669 -5.033 12.978 1.00 45.95 200 LYS D CA 1
ATOM 9790 C C . LYS D 1 200 ? 4.365 -4.495 13.548 1.00 44.09 200 LYS D C 1
ATOM 9791 O O . LYS D 1 200 ? 4.261 -4.244 14.748 1.00 44.49 200 LYS D O 1
ATOM 9797 N N . GLY D 1 201 ? 3.370 -4.308 12.689 1.00 43.52 201 GLY D N 1
ATOM 9798 C CA . GLY D 1 201 ? 2.094 -3.795 13.157 1.00 41.23 201 GLY D CA 1
ATOM 9799 C C . GLY D 1 201 ? 2.009 -2.280 13.116 1.00 40.72 201 GLY D C 1
ATOM 9800 O O . GLY D 1 201 ? 2.830 -1.618 12.486 1.00 40.40 201 GLY D O 1
ATOM 9801 N N . LYS D 1 202 ? 1.010 -1.734 13.797 1.00 39.96 202 LYS D N 1
ATOM 9802 C CA . LYS D 1 202 ? 0.786 -0.292 13.848 1.00 40.07 202 LYS D CA 1
ATOM 9803 C C . LYS D 1 202 ? 1.633 0.400 14.915 1.00 40.00 202 LYS D C 1
ATOM 9804 O O . LYS D 1 202 ? 2.042 -0.222 15.895 1.00 38.21 202 LYS D O 1
ATOM 9810 N N . ILE D 1 203 ? 1.885 1.694 14.720 1.00 38.24 203 ILE D N 1
ATOM 9811 C CA . ILE D 1 203 ? 2.625 2.474 15.706 1.00 36.35 203 ILE D CA 1
ATOM 9812 C C . ILE D 1 203 ? 1.898 3.795 15.976 1.00 34.94 203 ILE D C 1
ATOM 9813 O O . ILE D 1 203 ? 1.980 4.337 17.071 1.00 33.40 203 ILE D O 1
ATOM 9818 N N . TRP D 1 204 ? 1.160 4.296 14.988 1.00 34.58 204 TRP D N 1
ATOM 9819 C CA . TRP D 1 204 ? 0.422 5.550 15.147 1.00 33.30 204 TRP D CA 1
ATOM 9820 C C . TRP D 1 204 ? -1.098 5.375 15.223 1.00 34.12 204 TRP D C 1
ATOM 9821 O O . TRP D 1 204 ? -1.810 6.285 15.668 1.00 32.42 204 TRP D O 1
ATOM 9832 N N . ASN D 1 205 ? -1.590 4.214 14.791 1.00 33.49 205 ASN D N 1
ATOM 9833 C CA . ASN D 1 205 ? -3.029 3.954 14.742 1.00 33.72 205 ASN D CA 1
ATOM 9834 C C . ASN D 1 205 ? -3.618 4.973 13.782 1.00 31.88 205 ASN D C 1
ATOM 9835 O O . ASN D 1 205 ? -4.649 5.585 14.054 1.00 30.89 205 ASN D O 1
ATOM 9840 N N . GLY D 1 206 ? -2.938 5.134 12.650 1.00 30.76 206 GLY D N 1
ATOM 9841 C CA . GLY D 1 206 ? -3.354 6.082 11.637 1.00 31.07 206 GLY D CA 1
ATOM 9842 C C . GLY D 1 206 ? -2.189 7.007 11.338 1.00 29.18 206 GLY D C 1
ATOM 9843 O O . GLY D 1 206 ? -1.079 6.548 11.081 1.00 29.72 206 GLY D O 1
ATOM 9844 N N . TYR D 1 207 ? -2.458 8.309 11.368 1.00 29.20 207 TYR D N 1
ATOM 9845 C CA . TYR D 1 207 ? -1.442 9.331 11.132 1.00 30.74 207 TYR D CA 1
ATOM 9846 C C . TYR D 1 207 ? -0.780 9.674 12.462 1.00 30.42 207 TYR D C 1
ATOM 9847 O O . TYR D 1 207 ? -1.431 9.664 13.508 1.00 28.76 207 TYR D O 1
ATOM 9856 N N . SER D 1 208 ? 0.505 9.995 12.411 1.00 30.32 208 SER D N 1
ATOM 9857 C CA . SER D 1 208 ? 1.230 10.415 13.603 1.00 30.92 208 SER D CA 1
ATOM 9858 C C . SER D 1 208 ? 0.831 11.886 13.734 1.00 33.66 208 SER D C 1
ATOM 9859 O O . SER D 1 208 ? 0.184 12.442 12.844 1.00 36.46 208 SER D O 1
ATOM 9862 N N . PRO D 1 209 ? 1.192 12.539 14.845 1.00 33.17 209 PRO D N 1
ATOM 9863 C CA . PRO D 1 209 ? 0.823 13.952 14.947 1.00 32.38 209 PRO D CA 1
ATOM 9864 C C . PRO D 1 209 ? 1.436 14.752 13.777 1.00 31.74 209 PRO D C 1
ATOM 9865 O O . PRO D 1 209 ? 0.806 15.662 13.234 1.00 33.12 209 PRO D O 1
ATOM 9869 N N . LEU D 1 210 ? 2.661 14.407 13.392 1.00 29.33 210 LEU D N 1
ATOM 9870 C CA . LEU D 1 210 ? 3.336 15.063 12.262 1.00 29.24 210 LEU D CA 1
ATOM 9871 C C . LEU D 1 210 ? 2.562 14.766 10.968 1.00 29.62 210 LEU D C 1
ATOM 9872 O O . LEU D 1 210 ? 2.465 15.620 10.084 1.00 28.55 210 LEU D O 1
ATOM 9877 N N . GLY D 1 211 ? 2.032 13.547 10.869 1.00 29.21 211 GLY D N 1
ATOM 9878 C CA . GLY D 1 211 ? 1.268 13.147 9.697 1.00 30.66 211 GLY D CA 1
ATOM 9879 C C . GLY D 1 211 ? -0.018 13.938 9.544 1.00 31.25 211 GLY D C 1
ATOM 9880 O O . GLY D 1 211 ? -0.444 14.213 8.422 1.00 34.00 211 GLY D O 1
ATOM 9881 N N . LEU D 1 212 ? -0.643 14.294 10.665 1.00 31.08 212 LEU D N 1
ATOM 9882 C CA . LEU D 1 212 ? -1.869 15.080 10.631 1.00 31.11 212 LEU D CA 1
ATOM 9883 C C . LEU D 1 212 ? -1.526 16.448 10.067 1.00 33.15 212 LEU D C 1
ATOM 9884 O O . LEU D 1 212 ? -2.294 17.021 9.288 1.00 33.89 212 LEU D O 1
ATOM 9889 N N . ARG D 1 213 ? -0.373 16.980 10.463 1.00 31.08 213 ARG D N 1
ATOM 9890 C CA . ARG D 1 213 ? 0.056 18.273 9.961 1.00 31.35 213 ARG D CA 1
ATOM 9891 C C . ARG D 1 213 ? 0.404 18.158 8.477 1.00 31.28 213 ARG D C 1
ATOM 9892 O O . ARG D 1 213 ? 0.201 19.099 7.711 1.00 31.45 213 ARG D O 1
ATOM 9900 N N . TRP D 1 214 ? 0.923 17.001 8.075 1.00 31.34 214 TRP D N 1
ATOM 9901 C CA . TRP D 1 214 ? 1.254 16.764 6.675 1.00 31.18 214 TRP D CA 1
ATOM 9902 C C . TRP D 1 214 ? -0.054 16.767 5.867 1.00 32.45 214 TRP D C 1
ATOM 9903 O O . TRP D 1 214 ? -0.128 17.356 4.786 1.00 32.42 214 TRP D O 1
ATOM 9914 N N . LEU D 1 215 ? -1.082 16.104 6.387 1.00 32.56 215 LEU D N 1
ATOM 9915 C CA . LEU D 1 215 ? -2.366 16.064 5.696 1.00 34.56 215 LEU D CA 1
ATOM 9916 C C . LEU D 1 215 ? -2.899 17.486 5.528 1.00 36.20 215 LEU D C 1
ATOM 9917 O O . LEU D 1 215 ? -3.403 17.847 4.464 1.00 38.54 215 LEU D O 1
ATOM 9922 N N . ALA D 1 216 ? -2.771 18.295 6.575 1.00 35.72 216 ALA D N 1
ATOM 9923 C CA . ALA D 1 216 ? -3.242 19.672 6.535 1.00 36.51 216 ALA D CA 1
ATOM 9924 C C . ALA D 1 216 ? -2.488 20.486 5.487 1.00 37.25 216 ALA D C 1
ATOM 9925 O O . ALA D 1 216 ? -3.079 21.305 4.783 1.00 37.35 216 ALA D O 1
ATOM 9927 N N . GLU D 1 217 ? -1.184 20.253 5.375 1.00 36.90 217 GLU D N 1
ATOM 9928 C CA . GLU D 1 217 ? -0.375 20.983 4.405 1.00 38.23 217 GLU D CA 1
ATOM 9929 C C . GLU D 1 217 ? -0.692 20.545 2.969 1.00 38.71 217 GLU D C 1
ATOM 9930 O O . GLU D 1 217 ? -0.705 21.370 2.053 1.00 38.56 217 GLU D O 1
ATOM 9936 N N . ALA D 1 218 ? -0.941 19.252 2.772 1.00 37.87 218 ALA D N 1
ATOM 9937 C CA . ALA D 1 218 ? -1.282 18.752 1.444 1.00 37.45 218 ALA D CA 1
ATOM 9938 C C . ALA D 1 218 ? -2.584 19.428 1.023 1.00 37.55 218 ALA D C 1
ATOM 9939 O O . ALA D 1 218 ? -2.713 19.882 -0.115 1.00 38.62 218 ALA D O 1
ATOM 9941 N N . ASN D 1 219 ? -3.540 19.485 1.948 1.00 37.52 219 ASN D N 1
ATOM 9942 C CA . ASN D 1 219 ? -4.827 20.113 1.682 1.00 39.11 219 ASN D CA 1
ATOM 9943 C C . ASN D 1 219 ? -4.630 21.579 1.329 1.00 40.44 219 ASN D C 1
ATOM 9944 O O . ASN D 1 219 ? -5.184 22.064 0.344 1.00 41.05 219 ASN D O 1
ATOM 9949 N N . ARG D 1 220 ? -3.834 22.279 2.137 1.00 39.96 220 ARG D N 1
ATOM 9950 C CA . ARG D 1 220 ? -3.574 23.696 1.914 1.00 39.61 220 ARG D CA 1
ATOM 9951 C C . ARG D 1 220 ? -2.960 23.987 0.552 1.00 37.94 220 ARG D C 1
ATOM 9952 O O . ARG D 1 220 ? -3.344 24.948 -0.111 1.00 40.58 220 ARG D O 1
ATOM 9960 N N . LEU D 1 221 ? -2.005 23.164 0.131 1.00 36.02 221 LEU D N 1
ATOM 9961 C CA . LEU D 1 221 ? -1.341 23.377 -1.149 1.00 36.19 221 LEU D CA 1
ATOM 9962 C C . LEU D 1 221 ? -2.190 22.942 -2.346 1.00 35.72 221 LEU D C 1
ATOM 9963 O O . LEU D 1 221 ? -2.033 23.465 -3.444 1.00 34.89 221 LEU D O 1
ATOM 9968 N N . GLY D 1 222 ? -3.091 21.993 -2.124 1.00 35.20 222 GLY D N 1
ATOM 9969 C CA . GLY D 1 222 ? -3.938 21.512 -3.197 1.00 36.88 222 GLY D CA 1
ATOM 9970 C C . GLY D 1 222 ? -3.440 20.206 -3.787 1.00 38.05 222 GLY D C 1
ATOM 9971 O O . GLY D 1 222 ? -3.699 19.895 -4.954 1.00 39.47 222 GLY D O 1
ATOM 9972 N N . ILE D 1 223 ? -2.711 19.437 -2.987 1.00 36.77 223 ILE D N 1
ATOM 9973 C CA . ILE D 1 223 ? -2.187 18.159 -3.439 1.00 35.78 223 ILE D CA 1
ATOM 9974 C C . ILE D 1 223 ? -3.206 17.077 -3.113 1.00 35.80 223 ILE D C 1
ATOM 9975 O O . ILE D 1 223 ? -3.727 17.023 -2.000 1.00 36.24 223 ILE D O 1
ATOM 9980 N N . VAL D 1 224 ? -3.499 16.217 -4.080 1.00 35.77 224 VAL D N 1
ATOM 9981 C CA . VAL D 1 224 ? -4.451 15.137 -3.847 1.00 36.52 224 VAL D CA 1
ATOM 9982 C C . VAL D 1 224 ? -3.817 14.068 -2.957 1.00 36.40 224 VAL D C 1
ATOM 9983 O O . VAL D 1 224 ? -2.735 13.559 -3.252 1.00 36.47 224 VAL D O 1
ATOM 9987 N N . ILE D 1 225 ? -4.498 13.729 -1.869 1.00 37.27 225 ILE D N 1
ATOM 9988 C CA . ILE D 1 225 ? -3.998 12.719 -0.937 1.00 37.35 225 ILE D CA 1
ATOM 9989 C C . ILE D 1 225 ? -4.278 11.304 -1.438 1.00 37.16 225 ILE D C 1
ATOM 9990 O O . ILE D 1 225 ? -5.418 10.962 -1.756 1.00 38.46 225 ILE D O 1
ATOM 9995 N N . ASP D 1 226 ? -3.228 10.489 -1.490 1.00 36.40 226 ASP D N 1
ATOM 9996 C CA . ASP D 1 226 ? -3.302 9.107 -1.965 1.00 36.21 226 ASP D CA 1
ATOM 9997 C C . ASP D 1 226 ? -3.160 8.095 -0.817 1.00 36.79 226 ASP D C 1
ATOM 9998 O O . ASP D 1 226 ? -2.089 7.962 -0.230 1.00 36.88 226 ASP D O 1
ATOM 10003 N N . VAL D 1 227 ? -4.233 7.366 -0.515 1.00 36.47 227 VAL D N 1
ATOM 10004 C CA . VAL D 1 227 ? -4.202 6.393 0.576 1.00 35.58 227 VAL D CA 1
ATOM 10005 C C . VAL D 1 227 ? -3.743 4.975 0.235 1.00 35.97 227 VAL D C 1
ATOM 10006 O O . VAL D 1 227 ? -3.716 4.115 1.113 1.00 35.22 227 VAL D O 1
ATOM 10010 N N . SER D 1 228 ? -3.377 4.719 -1.020 1.00 35.80 228 SER D N 1
ATOM 10011 C CA . SER D 1 228 ? -2.908 3.379 -1.386 1.00 36.36 228 SER D CA 1
ATOM 10012 C C . SER D 1 228 ? -1.620 3.116 -0.595 1.00 37.01 228 SER D C 1
ATOM 10013 O O . SER D 1 228 ? -0.696 3.942 -0.615 1.00 37.39 228 SER D O 1
ATOM 10016 N N . HIS D 1 229 ? -1.584 1.972 0.094 1.00 34.88 229 HIS D N 1
ATOM 10017 C CA . HIS D 1 229 ? -0.464 1.542 0.943 1.00 35.54 229 HIS D CA 1
ATOM 10018 C C . HIS D 1 229 ? -0.674 1.908 2.412 1.00 33.80 229 HIS D C 1
ATOM 10019 O O . HIS D 1 229 ? -0.082 1.293 3.298 1.00 32.32 229 HIS D O 1
ATOM 10026 N N . ALA D 1 230 ? -1.520 2.900 2.667 1.00 33.45 230 ALA D N 1
ATOM 10027 C CA . ALA D 1 230 ? -1.792 3.338 4.034 1.00 35.10 230 ALA D CA 1
ATOM 10028 C C . ALA D 1 230 ? -2.751 2.385 4.735 1.00 36.21 230 ALA D C 1
ATOM 10029 O O . ALA D 1 230 ? -3.527 1.685 4.081 1.00 35.65 230 ALA D O 1
ATOM 10031 N N . SER D 1 231 ? -2.702 2.361 6.064 1.00 35.78 231 SER D N 1
ATOM 10032 C CA . SER D 1 231 ? -3.570 1.477 6.844 1.00 36.60 231 SER D CA 1
ATOM 10033 C C . SER D 1 231 ? -5.014 1.962 6.798 1.00 36.53 231 SER D C 1
ATOM 10034 O O . SER D 1 231 ? -5.283 3.093 6.397 1.00 37.12 231 SER D O 1
ATOM 10037 N N . ASP D 1 232 ? -5.942 1.108 7.220 1.00 38.19 232 ASP D N 1
ATOM 10038 C CA . ASP D 1 232 ? -7.348 1.486 7.228 1.00 39.21 232 ASP D CA 1
ATOM 10039 C C . ASP D 1 232 ? -7.566 2.686 8.149 1.00 38.15 232 ASP D C 1
ATOM 10040 O O . ASP D 1 232 ? -8.422 3.528 7.886 1.00 39.24 232 ASP D O 1
ATOM 10045 N N . ASP D 1 233 ? -6.798 2.772 9.230 1.00 38.14 233 ASP D N 1
ATOM 10046 C CA . ASP D 1 233 ? -6.937 3.915 10.135 1.00 36.94 233 ASP D CA 1
ATOM 10047 C C . ASP D 1 233 ? -6.615 5.203 9.372 1.00 35.18 233 ASP D C 1
ATOM 10048 O O . ASP D 1 233 ? -7.271 6.230 9.554 1.00 34.36 233 ASP D O 1
ATOM 10053 N N . VAL D 1 234 ? -5.601 5.150 8.516 1.00 35.01 234 VAL D N 1
ATOM 10054 C CA . VAL D 1 234 ? -5.231 6.328 7.744 1.00 35.85 234 VAL D CA 1
ATOM 10055 C C . VAL D 1 234 ? -6.358 6.690 6.789 1.00 36.59 234 VAL D C 1
ATOM 10056 O O . VAL D 1 234 ? -6.667 7.869 6.602 1.00 36.74 234 VAL D O 1
ATOM 10060 N N . VAL D 1 235 ? -6.966 5.670 6.187 1.00 36.85 235 VAL D N 1
ATOM 10061 C CA . VAL D 1 235 ? -8.072 5.895 5.264 1.00 38.34 235 VAL D CA 1
ATOM 10062 C C . VAL D 1 235 ? -9.197 6.601 6.017 1.00 38.11 235 VAL D C 1
ATOM 10063 O O . VAL D 1 235 ? -9.691 7.637 5.576 1.00 39.00 235 VAL D O 1
ATOM 10067 N N . ASP D 1 236 ? -9.578 6.050 7.167 1.00 39.20 236 ASP D N 1
ATOM 10068 C CA . ASP D 1 236 ? -10.655 6.625 7.964 1.00 38.51 236 ASP D CA 1
ATOM 10069 C C . ASP D 1 236 ? -10.373 8.057 8.385 1.00 38.56 236 ASP D C 1
ATOM 10070 O O . ASP D 1 236 ? -11.256 8.915 8.324 1.00 38.65 236 ASP D O 1
ATOM 10075 N N . GLN D 1 237 ? -9.146 8.320 8.818 1.00 37.61 237 GLN D N 1
ATOM 10076 C CA . GLN D 1 237 ? -8.791 9.664 9.249 1.00 35.80 237 GLN D CA 1
ATOM 10077 C C . GLN D 1 237 ? -8.698 10.607 8.057 1.00 34.39 237 GLN D C 1
ATOM 10078 O O . GLN D 1 237 ? -9.035 11.782 8.174 1.00 34.91 237 GLN D O 1
ATOM 10084 N N . SER D 1 238 ? -8.258 10.099 6.912 1.00 35.02 238 SER D N 1
ATOM 10085 C CA . SER D 1 238 ? -8.154 10.934 5.720 1.00 36.66 238 SER D CA 1
ATOM 10086 C C . SER D 1 238 ? -9.541 11.414 5.277 1.00 38.77 238 SER D C 1
ATOM 10087 O O . SER D 1 238 ? -9.735 12.587 4.966 1.00 38.25 238 SER D O 1
ATOM 10090 N N . VAL D 1 239 ? -10.508 10.505 5.250 1.00 38.99 239 VAL D N 1
ATOM 10091 C CA . VAL D 1 239 ? -11.860 10.881 4.850 1.00 39.86 239 VAL D CA 1
ATOM 10092 C C . VAL D 1 239 ? -12.461 11.834 5.881 1.00 40.61 239 VAL D C 1
ATOM 10093 O O . VAL D 1 239 ? -13.089 12.833 5.527 1.00 40.94 239 VAL D O 1
ATOM 10097 N N . ALA D 1 240 ? -12.246 11.537 7.160 1.00 40.33 240 ALA D N 1
ATOM 10098 C CA . ALA D 1 240 ? -12.796 12.365 8.227 1.00 40.34 240 ALA D CA 1
ATOM 10099 C C . ALA D 1 240 ? -12.173 13.752 8.337 1.00 40.71 240 ALA D C 1
ATOM 10100 O O . ALA D 1 240 ? -12.869 14.726 8.640 1.00 41.64 240 ALA D O 1
ATOM 10102 N N . LEU D 1 241 ? -10.872 13.852 8.076 1.00 40.29 241 LEU D N 1
ATOM 10103 C CA . LEU D 1 241 ? -10.171 15.128 8.207 1.00 40.52 241 LEU D CA 1
ATOM 10104 C C . LEU D 1 241 ? -9.836 15.922 6.951 1.00 39.07 241 LEU D C 1
ATOM 10105 O O . LEU D 1 241 ? -9.715 17.142 7.016 1.00 39.62 241 LEU D O 1
ATOM 10110 N N . SER D 1 242 ? -9.658 15.255 5.820 1.00 40.26 242 SER D N 1
ATOM 10111 C CA . SER D 1 242 ? -9.297 15.979 4.605 1.00 41.45 242 SER D CA 1
ATOM 10112 C C . SER D 1 242 ? -10.364 16.983 4.191 1.00 42.04 242 SER D C 1
ATOM 10113 O O . SER D 1 242 ? -11.560 16.698 4.273 1.00 41.45 242 SER D O 1
ATOM 10116 N N . LYS D 1 243 ? -9.915 18.156 3.751 1.00 42.65 243 LYS D N 1
ATOM 10117 C CA . LYS D 1 243 ? -10.814 19.221 3.309 1.00 45.03 243 LYS D CA 1
ATOM 10118 C C . LYS D 1 243 ? -11.211 19.001 1.854 1.00 43.46 243 LYS D C 1
ATOM 10119 O O . LYS D 1 243 ? -12.041 19.723 1.312 1.00 44.78 243 LYS D O 1
ATOM 10125 N N . ALA D 1 244 ? -10.604 18.002 1.226 1.00 43.12 244 ALA D N 1
ATOM 10126 C CA . ALA D 1 244 ? -10.877 17.698 -0.168 1.00 42.02 244 ALA D CA 1
ATOM 10127 C C . ALA D 1 244 ? -10.975 16.192 -0.397 1.00 42.34 244 ALA D C 1
ATOM 10128 O O . ALA D 1 244 ? -10.540 15.391 0.440 1.00 41.16 244 ALA D O 1
ATOM 10130 N N . PRO D 1 245 ? -11.563 15.787 -1.535 1.00 41.96 245 PRO D N 1
ATOM 10131 C CA . PRO D 1 245 ? -11.712 14.367 -1.869 1.00 40.51 245 PRO D CA 1
ATOM 10132 C C . PRO D 1 245 ? -10.330 13.725 -1.950 1.00 41.07 245 PRO D C 1
ATOM 10133 O O . PRO D 1 245 ? -9.369 14.372 -2.368 1.00 40.50 245 PRO D O 1
ATOM 10137 N N . ILE D 1 246 ? -10.229 12.459 -1.556 1.00 40.73 246 ILE D N 1
ATOM 10138 C CA . ILE D 1 246 ? -8.955 11.756 -1.612 1.00 41.07 246 ILE D CA 1
ATOM 10139 C C . ILE D 1 246 ? -9.030 10.647 -2.650 1.00 41.74 246 ILE D C 1
ATOM 10140 O O . ILE D 1 246 ? -10.086 10.408 -3.242 1.00 43.44 246 ILE D O 1
ATOM 10145 N N . ILE D 1 247 ? -7.922 9.949 -2.850 1.00 40.45 247 ILE D N 1
ATOM 10146 C CA . ILE D 1 247 ? -7.887 8.902 -3.857 1.00 41.30 247 ILE D CA 1
ATOM 10147 C C . ILE D 1 247 ? -7.020 7.729 -3.417 1.00 41.09 247 ILE D C 1
ATOM 10148 O O . ILE D 1 247 ? -6.240 7.839 -2.467 1.00 40.92 247 ILE D O 1
ATOM 10153 N N . ALA D 1 248 ? -7.193 6.603 -4.100 1.00 41.29 248 ALA D N 1
ATOM 10154 C CA . ALA D 1 248 ? -6.392 5.405 -3.874 1.00 40.57 248 ALA D CA 1
ATOM 10155 C C . ALA D 1 248 ? -5.821 5.225 -5.278 1.00 40.60 248 ALA D C 1
ATOM 10156 O O . ALA D 1 248 ? -6.483 4.676 -6.160 1.00 41.76 248 ALA D O 1
ATOM 10158 N N . SER D 1 249 ? -4.602 5.714 -5.482 1.00 39.02 249 SER D N 1
ATOM 10159 C CA . SER D 1 249 ? -3.946 5.687 -6.785 1.00 38.60 249 SER D CA 1
ATOM 10160 C C . SER D 1 249 ? -3.776 4.319 -7.431 1.00 38.25 249 SER D C 1
ATOM 10161 O O . SER D 1 249 ? -3.630 4.228 -8.647 1.00 38.51 249 SER D O 1
ATOM 10164 N N . HIS D 1 250 ? -3.754 3.267 -6.619 1.00 38.34 250 HIS D N 1
ATOM 10165 C CA . HIS D 1 250 ? -3.638 1.911 -7.130 1.00 38.43 250 HIS D CA 1
ATOM 10166 C C . HIS D 1 250 ? -3.986 0.893 -6.048 1.00 40.77 250 HIS D C 1
ATOM 10167 O O . HIS D 1 250 ? -3.122 0.403 -5.314 1.00 40.69 250 HIS D O 1
ATOM 10174 N N . SER D 1 251 ? -5.279 0.592 -5.952 1.00 40.68 251 SER D N 1
ATOM 10175 C CA . SER D 1 251 ? -5.779 -0.364 -4.969 1.00 42.21 251 SER D CA 1
ATOM 10176 C C . SER D 1 251 ? -6.901 -1.242 -5.535 1.00 42.83 251 SER D C 1
ATOM 10177 O O . SER D 1 251 ? -7.323 -1.070 -6.678 1.00 42.36 251 SER D O 1
ATOM 10180 N N . GLY D 1 252 ? -7.373 -2.182 -4.721 1.00 43.68 252 GLY D N 1
ATOM 10181 C CA . GLY D 1 252 ? -8.431 -3.079 -5.150 1.00 45.06 252 GLY D CA 1
ATOM 10182 C C . GLY D 1 252 ? -9.424 -3.396 -4.045 1.00 44.79 252 GLY D C 1
ATOM 10183 O O . GLY D 1 252 ? -9.302 -2.889 -2.931 1.00 44.77 252 GLY D O 1
ATOM 10184 N N . PRO D 1 253 ? -10.429 -4.242 -4.327 1.00 45.59 253 PRO D N 1
ATOM 10185 C CA . PRO D 1 253 ? -11.445 -4.617 -3.340 1.00 45.48 253 PRO D CA 1
ATOM 10186 C C . PRO D 1 253 ? -11.132 -5.918 -2.606 1.00 46.37 253 PRO D C 1
ATOM 10187 O O . PRO D 1 253 ? -10.806 -6.929 -3.231 1.00 46.13 253 PRO D O 1
ATOM 10191 N N . LYS D 1 254 ? -11.227 -5.888 -1.279 1.00 47.57 254 LYS D N 1
ATOM 10192 C CA . LYS D 1 254 ? -10.975 -7.085 -0.484 1.00 48.48 254 LYS D CA 1
ATOM 10193 C C . LYS D 1 254 ? -11.998 -8.151 -0.874 1.00 49.31 254 LYS D C 1
ATOM 10194 O O . LYS D 1 254 ? -11.730 -9.345 -0.754 1.00 49.84 254 LYS D O 1
ATOM 10200 N N . ALA D 1 255 ? -13.163 -7.707 -1.347 1.00 49.31 255 ALA D N 1
ATOM 10201 C CA . ALA D 1 255 ? -14.237 -8.615 -1.756 1.00 49.57 255 ALA D CA 1
ATOM 10202 C C . ALA D 1 255 ? -13.776 -9.602 -2.822 1.00 49.33 255 ALA D C 1
ATOM 10203 O O . ALA D 1 255 ? -14.225 -10.746 -2.846 1.00 50.26 255 ALA D O 1
ATOM 10205 N N . VAL D 1 256 ? -12.885 -9.157 -3.704 1.00 48.49 256 VAL D N 1
ATOM 10206 C CA . VAL D 1 256 ? -12.365 -10.023 -4.753 1.00 48.23 256 VAL D CA 1
ATOM 10207 C C . VAL D 1 256 ? -11.147 -10.794 -4.247 1.00 49.35 256 VAL D C 1
ATOM 10208 O O . VAL D 1 256 ? -10.991 -11.979 -4.536 1.00 50.01 256 VAL D O 1
ATOM 10212 N N . TYR D 1 257 ? -10.282 -10.119 -3.495 1.00 49.70 257 TYR D N 1
ATOM 10213 C CA . TYR D 1 257 ? -9.098 -10.760 -2.934 1.00 50.28 257 TYR D CA 1
ATOM 10214 C C . TYR D 1 257 ? -8.784 -10.123 -1.581 1.00 51.26 257 TYR D C 1
ATOM 10215 O O . TYR D 1 257 ? -8.509 -8.922 -1.495 1.00 50.86 257 TYR D O 1
ATOM 10224 N N . ASP D 1 258 ? -8.833 -10.935 -0.529 1.00 51.09 258 ASP D N 1
ATOM 10225 C CA . ASP D 1 258 ? -8.586 -10.449 0.818 1.00 50.62 258 ASP D CA 1
ATOM 10226 C C . ASP D 1 258 ? -7.103 -10.266 1.129 1.00 49.84 258 ASP D C 1
ATOM 10227 O O . ASP D 1 258 ? -6.403 -11.212 1.504 1.00 49.12 258 ASP D O 1
ATOM 10232 N N . HIS D 1 259 ? -6.640 -9.031 0.963 1.00 48.17 259 HIS D N 1
ATOM 10233 C CA . HIS D 1 259 ? -5.248 -8.670 1.211 1.00 47.09 259 HIS D CA 1
ATOM 10234 C C . HIS D 1 259 ? -5.260 -7.270 1.834 1.00 45.70 259 HIS D C 1
ATOM 10235 O O . HIS D 1 259 ? -6.079 -6.430 1.463 1.00 45.32 259 HIS D O 1
ATOM 10242 N N . PRO D 1 260 ? -4.359 -7.007 2.796 1.00 44.69 260 PRO D N 1
ATOM 10243 C CA . PRO D 1 260 ? -4.271 -5.704 3.476 1.00 45.08 260 PRO D CA 1
ATOM 10244 C C . PRO D 1 260 ? -4.152 -4.539 2.499 1.00 44.02 260 PRO D C 1
ATOM 10245 O O . PRO D 1 260 ? -4.527 -3.403 2.795 1.00 44.90 260 PRO D O 1
ATOM 10249 N N . ARG D 1 261 ? -3.626 -4.849 1.327 1.00 43.59 261 ARG D N 1
ATOM 10250 C CA . ARG D 1 261 ? -3.408 -3.866 0.289 1.00 44.36 261 ARG D CA 1
ATOM 10251 C C . ARG D 1 261 ? -4.698 -3.461 -0.428 1.00 44.33 261 ARG D C 1
ATOM 10252 O O . ARG D 1 261 ? -4.703 -2.523 -1.228 1.00 42.90 261 ARG D O 1
ATOM 10260 N N . ASN D 1 262 ? -5.787 -4.173 -0.139 1.00 44.70 262 ASN D N 1
ATOM 10261 C CA . ASN D 1 262 ? -7.080 -3.866 -0.743 1.00 44.99 262 ASN D CA 1
ATOM 10262 C C . ASN D 1 262 ? -8.027 -3.292 0.301 1.00 44.63 262 ASN D C 1
ATOM 10263 O O . ASN D 1 262 ? -7.750 -3.360 1.497 1.00 44.16 262 ASN D O 1
ATOM 10268 N N . LEU D 1 263 ? -9.147 -2.735 -0.158 1.00 44.80 263 LEU D N 1
ATOM 10269 C CA . LEU D 1 263 ? -10.132 -2.124 0.731 1.00 44.56 263 LEU D CA 1
ATOM 10270 C C . LEU D 1 263 ? -11.464 -2.875 0.799 1.00 46.41 263 LEU D C 1
ATOM 10271 O O . LEU D 1 263 ? -11.921 -3.448 -0.194 1.00 46.50 263 LEU D O 1
ATOM 10276 N N . ASP D 1 264 ? -12.083 -2.850 1.979 1.00 47.63 264 ASP D N 1
ATOM 10277 C CA . ASP D 1 264 ? -13.380 -3.481 2.196 1.00 47.85 264 ASP D CA 1
ATOM 10278 C C . ASP D 1 264 ? -14.423 -2.581 1.536 1.00 48.11 264 ASP D C 1
ATOM 10279 O O . ASP D 1 264 ? -14.156 -1.406 1.279 1.00 48.17 264 ASP D O 1
ATOM 10284 N N . ASP D 1 265 ? -15.608 -3.121 1.265 1.00 48.16 265 ASP D N 1
ATOM 10285 C CA . ASP D 1 265 ? -16.662 -2.344 0.617 1.00 47.64 265 ASP D CA 1
ATOM 10286 C C . ASP D 1 265 ? -17.030 -1.065 1.353 1.00 48.00 265 ASP D C 1
ATOM 10287 O O . ASP D 1 265 ? -17.258 -0.029 0.725 1.00 48.36 265 ASP D O 1
ATOM 10292 N N . ALA D 1 266 ? -17.098 -1.136 2.680 1.00 47.98 266 ALA D N 1
ATOM 10293 C CA . ALA D 1 266 ? -17.452 0.030 3.489 1.00 48.70 266 ALA D CA 1
ATOM 10294 C C . ALA D 1 266 ? -16.505 1.202 3.237 1.00 48.90 266 ALA D C 1
ATOM 10295 O O . ALA D 1 266 ? -16.947 2.344 3.079 1.00 47.61 266 ALA D O 1
ATOM 10297 N N . ARG D 1 267 ? -15.204 0.923 3.198 1.00 49.01 267 ARG D N 1
ATOM 10298 C CA . ARG D 1 267 ? -14.239 1.989 2.961 1.00 49.84 267 ARG D CA 1
ATOM 10299 C C . ARG D 1 267 ? -14.269 2.463 1.510 1.00 48.93 267 ARG D C 1
ATOM 10300 O O . ARG D 1 267 ? -14.064 3.646 1.233 1.00 49.64 267 ARG D O 1
ATOM 10308 N N . LEU D 1 268 ? -14.548 1.552 0.583 1.00 48.54 268 LEU D N 1
ATOM 10309 C CA . LEU D 1 268 ? -14.636 1.931 -0.828 1.00 48.18 268 LEU D CA 1
ATOM 10310 C C . LEU D 1 268 ? -15.746 2.964 -0.975 1.00 48.48 268 LEU D C 1
ATOM 10311 O O . LEU D 1 268 ? -15.572 4.001 -1.614 1.00 48.70 268 LEU D O 1
ATOM 10316 N N . LYS D 1 269 ? -16.891 2.675 -0.366 1.00 50.40 269 LYS D N 1
ATOM 10317 C CA . LYS D 1 269 ? -18.035 3.575 -0.426 1.00 51.78 269 LYS D CA 1
ATOM 10318 C C . LYS D 1 269 ? -17.767 4.886 0.305 1.00 51.89 269 LYS D C 1
ATOM 10319 O O . LYS D 1 269 ? -18.173 5.955 -0.159 1.00 52.95 269 LYS D O 1
ATOM 10325 N N . LYS D 1 270 ? -17.091 4.803 1.448 1.00 51.36 270 LYS D N 1
ATOM 10326 C CA . LYS D 1 270 ? -16.771 5.994 2.233 1.00 50.63 270 LYS D CA 1
ATOM 10327 C C . LYS D 1 270 ? -15.946 6.968 1.395 1.00 49.18 270 LYS D C 1
ATOM 10328 O O . LYS D 1 270 ? -16.230 8.167 1.364 1.00 49.51 270 LYS D O 1
ATOM 10334 N N . ILE D 1 271 ? -14.925 6.448 0.719 1.00 47.78 271 ILE D N 1
ATOM 10335 C CA . ILE D 1 271 ? -14.069 7.274 -0.128 1.00 46.36 271 ILE D CA 1
ATOM 10336 C C . ILE D 1 271 ? -14.896 7.892 -1.258 1.00 46.98 271 ILE D C 1
ATOM 10337 O O . ILE D 1 271 ? -14.800 9.089 -1.534 1.00 46.65 271 ILE D O 1
ATOM 10342 N N . ALA D 1 272 ? -15.714 7.069 -1.903 1.00 47.15 272 ALA D N 1
ATOM 10343 C CA . ALA D 1 272 ? -16.551 7.534 -3.000 1.00 47.80 272 ALA D CA 1
ATOM 10344 C C . ALA D 1 272 ? -17.575 8.571 -2.539 1.00 48.92 272 ALA D C 1
ATOM 10345 O O . ALA D 1 272 ? -17.747 9.609 -3.179 1.00 49.28 272 ALA D O 1
ATOM 10347 N N . ASP D 1 273 ? -18.251 8.299 -1.427 1.00 49.87 273 ASP D N 1
ATOM 10348 C CA . ASP D 1 273 ? -19.253 9.230 -0.921 1.00 50.62 273 ASP D CA 1
ATOM 10349 C C . ASP D 1 273 ? -18.678 10.588 -0.549 1.00 50.63 273 ASP D C 1
ATOM 10350 O O . ASP D 1 273 ? -19.420 11.564 -0.415 1.00 50.92 273 ASP D O 1
ATOM 10355 N N . ALA D 1 274 ? -17.361 10.652 -0.372 1.00 49.40 274 ALA D N 1
ATOM 10356 C CA . ALA D 1 274 ? -16.706 11.909 -0.023 1.00 48.61 274 ALA D CA 1
ATOM 10357 C C . ALA D 1 274 ? -16.167 12.584 -1.280 1.00 48.42 274 ALA D C 1
ATOM 10358 O O . ALA D 1 274 ? -15.415 13.557 -1.203 1.00 48.07 274 ALA D O 1
ATOM 10360 N N . GLY D 1 275 ? -16.551 12.048 -2.438 1.00 47.63 275 GLY D N 1
ATOM 10361 C CA . GLY D 1 275 ? -16.122 12.615 -3.704 1.00 45.51 275 GLY D CA 1
ATOM 10362 C C . GLY D 1 275 ? -14.844 12.025 -4.276 1.00 44.98 275 GLY D C 1
ATOM 10363 O O . GLY D 1 275 ? -14.371 12.461 -5.326 1.00 44.78 275 GLY D O 1
ATOM 10364 N N . GLY D 1 276 ? -14.294 11.021 -3.601 1.00 43.75 276 GLY D N 1
ATOM 10365 C CA . GLY D 1 276 ? -13.061 10.411 -4.065 1.00 43.30 276 GLY D CA 1
ATOM 10366 C C . GLY D 1 276 ? -13.226 9.262 -5.041 1.00 43.77 276 GLY D C 1
ATOM 10367 O O . GLY D 1 276 ? -14.310 9.034 -5.582 1.00 44.29 276 GLY D O 1
ATOM 10368 N N . ALA D 1 277 ? -12.142 8.529 -5.271 1.00 42.78 277 ALA D N 1
ATOM 10369 C CA . ALA D 1 277 ? -12.178 7.403 -6.197 1.00 42.77 277 ALA D CA 1
ATOM 10370 C C . ALA D 1 277 ? -11.073 6.391 -5.916 1.00 42.66 277 ALA D C 1
ATOM 10371 O O . ALA D 1 277 ? -10.072 6.699 -5.260 1.00 43.85 277 ALA D O 1
ATOM 10373 N N . ILE D 1 278 ? -11.268 5.179 -6.420 1.00 42.34 278 ILE D N 1
ATOM 10374 C CA . ILE D 1 278 ? -10.299 4.105 -6.261 1.00 43.12 278 ILE D CA 1
ATOM 10375 C C . ILE D 1 278 ? -9.851 3.694 -7.660 1.00 44.96 278 ILE D C 1
ATOM 10376 O O . ILE D 1 278 ? -10.680 3.306 -8.490 1.00 46.93 278 ILE D O 1
ATOM 10381 N N . CYS D 1 279 ? -8.551 3.802 -7.933 1.00 44.54 279 CYS D N 1
ATOM 10382 C CA . CYS D 1 279 ? -8.007 3.434 -9.238 1.00 44.38 279 CYS D CA 1
ATOM 10383 C C . CYS D 1 279 ? -7.585 1.970 -9.180 1.00 44.25 279 CYS D C 1
ATOM 10384 O O . CYS D 1 279 ? -6.762 1.580 -8.344 1.00 43.03 279 CYS D O 1
ATOM 10387 N N . ILE D 1 280 ? -8.153 1.165 -10.080 1.00 43.27 280 ILE D N 1
ATOM 10388 C CA . ILE D 1 280 ? -7.907 -0.275 -10.101 1.00 42.16 280 ILE D CA 1
ATOM 10389 C C . ILE D 1 280 ? -6.494 -0.774 -10.389 1.00 43.02 280 ILE D C 1
ATOM 10390 O O . ILE D 1 280 ? -5.917 -0.513 -11.453 1.00 42.95 280 ILE D O 1
ATOM 10395 N N . ASN D 1 281 ? -5.967 -1.522 -9.422 1.00 42.87 281 ASN D N 1
ATOM 10396 C CA . ASN D 1 281 ? -4.627 -2.103 -9.478 1.00 44.95 281 ASN D CA 1
ATOM 10397 C C . ASN D 1 281 ? -4.692 -3.455 -10.202 1.00 46.41 281 ASN D C 1
ATOM 10398 O O . ASN D 1 281 ? -5.759 -4.069 -10.278 1.00 46.87 281 ASN D O 1
ATOM 10403 N N . SER D 1 282 ? -3.557 -3.920 -10.724 1.00 47.61 282 SER D N 1
ATOM 10404 C CA . SER D 1 282 ? -3.522 -5.204 -11.420 1.00 47.30 282 SER D CA 1
ATOM 10405 C C . SER D 1 282 ? -2.884 -6.303 -10.573 1.00 47.65 282 SER D C 1
ATOM 10406 O O . SER D 1 282 ? -2.786 -7.449 -11.013 1.00 48.43 282 SER D O 1
ATOM 10409 N N . ILE D 1 283 ? -2.430 -5.959 -9.369 1.00 46.69 283 ILE D N 1
ATOM 10410 C CA . ILE D 1 283 ? -1.851 -6.963 -8.482 1.00 44.92 283 ILE D CA 1
ATOM 10411 C C . ILE D 1 283 ? -2.655 -7.030 -7.191 1.00 44.96 283 ILE D C 1
ATOM 10412 O O . ILE D 1 283 ? -3.589 -6.254 -6.997 1.00 43.41 283 ILE D O 1
ATOM 10417 N N . TYR D 1 284 ? -2.290 -7.958 -6.308 1.00 46.57 284 TYR D N 1
ATOM 10418 C CA . TYR D 1 284 ? -3.018 -8.162 -5.056 1.00 46.68 284 TYR D CA 1
ATOM 10419 C C . TYR D 1 284 ? -4.443 -8.601 -5.394 1.00 47.45 284 TYR D C 1
ATOM 10420 O O . TYR D 1 284 ? -5.412 -8.179 -4.759 1.00 47.05 284 TYR D O 1
ATOM 10429 N N . LEU D 1 285 ? -4.557 -9.452 -6.411 1.00 48.65 285 LEU D N 1
ATOM 10430 C CA . LEU D 1 285 ? -5.854 -9.968 -6.846 1.00 49.82 285 LEU D CA 1
ATOM 10431 C C . LEU D 1 285 ? -5.908 -11.498 -6.828 1.00 51.02 285 LEU D C 1
ATOM 10432 O O . LEU D 1 285 ? -6.959 -12.092 -7.059 1.00 51.83 285 LEU D O 1
ATOM 10437 N N . THR D 1 286 ? -4.777 -12.136 -6.552 1.00 52.56 286 THR D N 1
ATOM 10438 C CA . THR D 1 286 ? -4.731 -13.593 -6.500 1.00 54.40 286 THR D CA 1
ATOM 10439 C C . THR D 1 286 ? -3.498 -14.054 -5.740 1.00 55.65 286 THR D C 1
ATOM 10440 O O . THR D 1 286 ? -2.583 -13.263 -5.498 1.00 55.80 286 THR D O 1
ATOM 10444 N N . ASP D 1 287 ? -3.476 -15.328 -5.360 1.00 56.94 287 ASP D N 1
ATOM 10445 C CA . ASP D 1 287 ? -2.334 -15.881 -4.637 1.00 58.44 287 ASP D CA 1
ATOM 10446 C C . ASP D 1 287 ? -1.198 -16.011 -5.642 1.00 58.83 287 ASP D C 1
ATOM 10447 O O . ASP D 1 287 ? -1.284 -16.790 -6.589 1.00 59.83 287 ASP D O 1
ATOM 10452 N N . THR D 1 288 ? -0.131 -15.250 -5.435 1.00 58.83 288 THR D N 1
ATOM 10453 C CA . THR D 1 288 ? 0.997 -15.273 -6.352 1.00 59.14 288 THR D CA 1
ATOM 10454 C C . THR D 1 288 ? 2.102 -16.236 -5.934 1.00 60.22 288 THR D C 1
ATOM 10455 O O . THR D 1 288 ? 3.163 -16.277 -6.561 1.00 60.09 288 THR D O 1
ATOM 10459 N N . THR D 1 289 ? 1.861 -17.009 -4.880 1.00 61.99 289 THR D N 1
ATOM 10460 C CA . THR D 1 289 ? 2.865 -17.957 -4.414 1.00 63.25 289 THR D CA 1
ATOM 10461 C C . THR D 1 289 ? 3.372 -18.757 -5.607 1.00 64.26 289 THR D C 1
ATOM 10462 O O . THR D 1 289 ? 2.588 -19.364 -6.340 1.00 64.28 289 THR D O 1
ATOM 10466 N N . PRO D 1 290 ? 4.696 -18.754 -5.825 1.00 64.43 290 PRO D N 1
ATOM 10467 C CA . PRO D 1 290 ? 5.325 -19.474 -6.935 1.00 64.32 290 PRO D CA 1
ATOM 10468 C C . PRO D 1 290 ? 5.414 -20.983 -6.729 1.00 64.34 290 PRO D C 1
ATOM 10469 O O . PRO D 1 290 ? 5.543 -21.467 -5.597 1.00 64.92 290 PRO D O 1
ATOM 10473 N N . SER D 1 291 ? 5.349 -21.721 -7.832 1.00 63.83 291 SER D N 1
ATOM 10474 C CA . SER D 1 291 ? 5.453 -23.174 -7.778 1.00 64.20 291 SER D CA 1
ATOM 10475 C C . SER D 1 291 ? 6.875 -23.499 -7.318 1.00 64.50 291 SER D C 1
ATOM 10476 O O . SER D 1 291 ? 7.775 -22.657 -7.417 1.00 65.17 291 SER D O 1
ATOM 10479 N N . PRO D 1 292 ? 7.099 -24.719 -6.802 1.00 64.29 292 PRO D N 1
ATOM 10480 C CA . PRO D 1 292 ? 8.437 -25.099 -6.338 1.00 64.11 292 PRO D CA 1
ATOM 10481 C C . PRO D 1 292 ? 9.544 -24.736 -7.331 1.00 64.74 292 PRO D C 1
ATOM 10482 O O . PRO D 1 292 ? 10.626 -24.292 -6.937 1.00 65.93 292 PRO D O 1
ATOM 10486 N N . GLU D 1 293 ? 9.265 -24.912 -8.619 1.00 64.48 293 GLU D N 1
ATOM 10487 C CA . GLU D 1 293 ? 10.244 -24.610 -9.655 1.00 64.15 293 GLU D CA 1
ATOM 10488 C C . GLU D 1 293 ? 10.413 -23.103 -9.870 1.00 64.45 293 GLU D C 1
ATOM 10489 O O . GLU D 1 293 ? 9.490 -22.317 -9.639 1.00 64.70 293 GLU D O 1
ATOM 10495 N N . ALA D 1 304 ? 19.156 -10.030 -9.904 1.00 63.40 304 ALA D N 1
ATOM 10496 C CA . ALA D 1 304 ? 19.066 -9.046 -10.980 1.00 63.46 304 ALA D CA 1
ATOM 10497 C C . ALA D 1 304 ? 20.167 -8.000 -10.825 1.00 63.83 304 ALA D C 1
ATOM 10498 O O . ALA D 1 304 ? 20.522 -7.616 -9.708 1.00 64.19 304 ALA D O 1
ATOM 10500 N N . PRO D 1 305 ? 20.723 -7.524 -11.950 1.00 64.05 305 PRO D N 1
ATOM 10501 C CA . PRO D 1 305 ? 21.789 -6.520 -11.911 1.00 64.03 305 PRO D CA 1
ATOM 10502 C C . PRO D 1 305 ? 21.258 -5.114 -11.642 1.00 64.62 305 PRO D C 1
ATOM 10503 O O . PRO D 1 305 ? 20.053 -4.861 -11.734 1.00 64.42 305 PRO D O 1
ATOM 10507 N N . ASP D 1 306 ? 22.167 -4.205 -11.303 1.00 65.11 306 ASP D N 1
ATOM 10508 C CA . ASP D 1 306 ? 21.793 -2.825 -11.037 1.00 65.72 306 ASP D CA 1
ATOM 10509 C C . ASP D 1 306 ? 21.484 -2.178 -12.383 1.00 65.91 306 ASP D C 1
ATOM 10510 O O . ASP D 1 306 ? 22.393 -1.884 -13.166 1.00 65.50 306 ASP D O 1
ATOM 10515 N N . MET D 1 307 ? 20.199 -1.966 -12.646 1.00 65.66 307 MET D N 1
ATOM 10516 C CA . MET D 1 307 ? 19.752 -1.371 -13.898 1.00 66.25 307 MET D CA 1
ATOM 10517 C C . MET D 1 307 ? 20.369 -0.005 -14.191 1.00 66.24 307 MET D C 1
ATOM 10518 O O . MET D 1 307 ? 20.371 0.446 -15.336 1.00 66.92 307 MET D O 1
ATOM 10523 N N . LYS D 1 308 ? 20.896 0.652 -13.164 1.00 66.29 308 LYS D N 1
ATOM 10524 C CA . LYS D 1 308 ? 21.493 1.971 -13.350 1.00 65.72 308 LYS D CA 1
ATOM 10525 C C . LYS D 1 308 ? 22.995 1.924 -13.640 1.00 65.95 308 LYS D C 1
ATOM 10526 O O . LYS D 1 308 ? 23.604 2.951 -13.952 1.00 65.66 308 LYS D O 1
ATOM 10532 N N . THR D 1 309 ? 23.593 0.740 -13.546 1.00 65.95 309 THR D N 1
ATOM 10533 C CA . THR D 1 309 ? 25.026 0.615 -13.794 1.00 66.61 309 THR D CA 1
ATOM 10534 C C . THR D 1 309 ? 25.420 -0.613 -14.612 1.00 66.55 309 THR D C 1
ATOM 10535 O O . THR D 1 309 ? 26.561 -0.721 -15.064 1.00 67.02 309 THR D O 1
ATOM 10539 N N . ALA D 1 310 ? 24.482 -1.535 -14.803 1.00 66.65 310 ALA D N 1
ATOM 10540 C CA . ALA D 1 310 ? 24.757 -2.752 -15.565 1.00 66.65 310 ALA D CA 1
ATOM 10541 C C . ALA D 1 310 ? 24.905 -2.469 -17.059 1.00 66.88 310 ALA D C 1
ATOM 10542 O O . ALA D 1 310 ? 24.305 -1.528 -17.589 1.00 67.35 310 ALA D O 1
ATOM 10544 N N . THR D 1 311 ? 25.708 -3.291 -17.734 1.00 66.98 311 THR D N 1
ATOM 10545 C CA . THR D 1 311 ? 25.934 -3.141 -19.171 1.00 66.68 311 THR D CA 1
ATOM 10546 C C . THR D 1 311 ? 24.704 -3.619 -19.938 1.00 65.99 311 THR D C 1
ATOM 10547 O O . THR D 1 311 ? 24.028 -4.560 -19.516 1.00 66.49 311 THR D O 1
ATOM 10551 N N . PRO D 1 312 ? 24.400 -2.978 -21.078 1.00 65.68 312 PRO D N 1
ATOM 10552 C CA . PRO D 1 312 ? 23.240 -3.365 -21.889 1.00 65.29 312 PRO D CA 1
ATOM 10553 C C . PRO D 1 312 ? 23.197 -4.875 -22.142 1.00 65.97 312 PRO D C 1
ATOM 10554 O O . PRO D 1 312 ? 22.119 -5.469 -22.230 1.00 66.60 312 PRO D O 1
ATOM 10558 N N . GLU D 1 313 ? 24.372 -5.491 -22.258 1.00 66.15 313 GLU D N 1
ATOM 10559 C CA . GLU D 1 313 ? 24.455 -6.931 -22.482 1.00 66.32 313 GLU D CA 1
ATOM 10560 C C . GLU D 1 313 ? 24.047 -7.669 -21.211 1.00 66.16 313 GLU D C 1
ATOM 10561 O O . GLU D 1 313 ? 23.275 -8.632 -21.260 1.00 67.08 313 GLU D O 1
ATOM 10567 N N . ALA D 1 314 ? 24.573 -7.217 -20.074 1.00 65.32 314 ALA D N 1
ATOM 10568 C CA . ALA D 1 314 ? 24.258 -7.833 -18.788 1.00 65.01 314 ALA D CA 1
ATOM 10569 C C . ALA D 1 314 ? 22.751 -7.811 -18.546 1.00 65.08 314 ALA D C 1
ATOM 10570 O O . ALA D 1 314 ? 22.171 -8.804 -18.097 1.00 65.65 314 ALA D O 1
ATOM 10572 N N . VAL D 1 315 ? 22.124 -6.673 -18.841 1.00 64.86 315 VAL D N 1
ATOM 10573 C CA . VAL D 1 315 ? 20.680 -6.520 -18.667 1.00 64.59 315 VAL D CA 1
ATOM 10574 C C . VAL D 1 315 ? 19.952 -7.507 -19.575 1.00 64.83 315 VAL D C 1
ATOM 10575 O O . VAL D 1 315 ? 18.995 -8.164 -19.159 1.00 65.65 315 VAL D O 1
ATOM 10579 N N . LYS D 1 316 ? 20.412 -7.600 -20.820 1.00 65.58 316 LYS D N 1
ATOM 10580 C CA . LYS D 1 316 ? 19.824 -8.518 -21.787 1.00 65.70 316 LYS D CA 1
ATOM 10581 C C . LYS D 1 316 ? 19.977 -9.943 -21.260 1.00 65.57 316 LYS D C 1
ATOM 10582 O O . LYS D 1 316 ? 19.057 -10.757 -21.359 1.00 65.57 316 LYS D O 1
ATOM 10588 N N . ALA D 1 317 ? 21.148 -10.227 -20.691 1.00 65.02 317 ALA D N 1
ATOM 10589 C CA . ALA D 1 317 ? 21.450 -11.545 -20.139 1.00 64.08 317 ALA D CA 1
ATOM 10590 C C . ALA D 1 317 ? 20.380 -11.990 -19.148 1.00 64.08 317 ALA D C 1
ATOM 10591 O O . ALA D 1 317 ? 19.771 -13.050 -19.315 1.00 64.48 317 ALA D O 1
ATOM 10593 N N . TYR D 1 318 ? 20.151 -11.184 -18.115 1.00 63.44 318 TYR D N 1
ATOM 10594 C CA . TYR D 1 318 ? 19.141 -11.518 -17.117 1.00 62.63 318 TYR D CA 1
ATOM 10595 C C . TYR D 1 318 ? 17.749 -11.591 -17.726 1.00 62.21 318 TYR D C 1
ATOM 10596 O O . TYR D 1 318 ? 16.977 -12.501 -17.416 1.00 62.02 318 TYR D O 1
ATOM 10605 N N . ALA D 1 319 ? 17.429 -10.626 -18.583 1.00 61.69 319 ALA D N 1
ATOM 10606 C CA . ALA D 1 319 ? 16.121 -10.584 -19.228 1.00 61.21 319 ALA D CA 1
ATOM 10607 C C . ALA D 1 319 ? 15.862 -11.891 -19.971 1.00 61.44 319 ALA D C 1
ATOM 10608 O O . ALA D 1 319 ? 14.757 -12.435 -19.923 1.00 62.14 319 ALA D O 1
ATOM 10610 N N . ASP D 1 320 ? 16.889 -12.395 -20.651 1.00 61.85 320 ASP D N 1
ATOM 10611 C CA . ASP D 1 320 ? 16.767 -13.641 -21.401 1.00 62.59 320 ASP D CA 1
ATOM 10612 C C . ASP D 1 320 ? 16.557 -14.836 -20.478 1.00 62.88 320 ASP D C 1
ATOM 10613 O O . ASP D 1 320 ? 15.666 -15.656 -20.710 1.00 63.23 320 ASP D O 1
ATOM 10618 N N . LYS D 1 321 ? 17.375 -14.935 -19.433 1.00 63.44 321 LYS D N 1
ATOM 10619 C CA . LYS D 1 321 ? 17.249 -16.032 -18.477 1.00 63.56 321 LYS D CA 1
ATOM 10620 C C . LYS D 1 321 ? 15.874 -15.954 -17.829 1.00 63.55 321 LYS D C 1
ATOM 10621 O O . LYS D 1 321 ? 15.162 -16.954 -17.730 1.00 65.58 321 LYS D O 1
ATOM 10627 N N . ARG D 1 322 ? 15.514 -14.752 -17.390 1.00 62.96 322 ARG D N 1
ATOM 10628 C CA . ARG D 1 322 ? 14.230 -14.502 -16.743 1.00 63.20 322 ARG D CA 1
ATOM 10629 C C . ARG D 1 322 ? 13.079 -14.916 -17.655 1.00 63.30 322 ARG D C 1
ATOM 10630 O O . ARG D 1 322 ? 12.142 -15.594 -17.223 1.00 65.18 322 ARG D O 1
ATOM 10638 N N . ALA D 1 323 ? 13.154 -14.495 -18.915 1.00 62.22 323 ALA D N 1
ATOM 10639 C CA . ALA D 1 323 ? 12.123 -14.809 -19.899 1.00 61.16 323 ALA D CA 1
ATOM 10640 C C . ALA D 1 323 ? 11.919 -16.317 -19.999 1.00 61.07 323 ALA D C 1
ATOM 10641 O O . ALA D 1 323 ? 10.785 -16.805 -19.985 1.00 62.15 323 ALA D O 1
ATOM 10643 N N . ALA D 1 324 ? 13.026 -17.049 -20.103 1.00 60.54 324 ALA D N 1
ATOM 10644 C CA . ALA D 1 324 ? 12.973 -18.503 -20.203 1.00 59.74 324 ALA D CA 1
ATOM 10645 C C . ALA D 1 324 ? 12.264 -19.084 -18.986 1.00 59.19 324 ALA D C 1
ATOM 10646 O O . ALA D 1 324 ? 11.397 -19.955 -19.111 1.00 59.95 324 ALA D O 1
ATOM 10648 N N . ILE D 1 325 ? 12.638 -18.594 -17.808 1.00 58.24 325 ILE D N 1
ATOM 10649 C CA . ILE D 1 325 ? 12.037 -19.054 -16.564 1.00 57.86 325 ILE D CA 1
ATOM 10650 C C . ILE D 1 325 ? 10.537 -18.758 -16.545 1.00 58.70 325 ILE D C 1
ATOM 10651 O O . ILE D 1 325 ? 9.733 -19.626 -16.200 1.00 59.92 325 ILE D O 1
ATOM 10656 N N . ASP D 1 326 ? 10.163 -17.536 -16.918 1.00 59.28 326 ASP D N 1
ATOM 10657 C CA . ASP D 1 326 ? 8.753 -17.151 -16.933 1.00 60.14 326 ASP D CA 1
ATOM 10658 C C . ASP D 1 326 ? 7.959 -17.986 -17.929 1.00 60.76 326 ASP D C 1
ATOM 10659 O O . ASP D 1 326 ? 6.749 -18.171 -17.773 1.00 62.31 326 ASP D O 1
ATOM 10664 N N . LYS D 1 327 ? 8.639 -18.485 -18.955 1.00 60.97 327 LYS D N 1
ATOM 10665 C CA . LYS D 1 327 ? 7.976 -19.299 -19.965 1.00 61.42 327 LYS D CA 1
ATOM 10666 C C . LYS D 1 327 ? 7.874 -20.751 -19.503 1.00 61.23 327 LYS D C 1
ATOM 10667 O O . LYS D 1 327 ? 6.840 -21.403 -19.685 1.00 60.65 327 LYS D O 1
ATOM 10673 N N . ALA D 1 328 ? 8.950 -21.252 -18.902 1.00 60.91 328 ALA D N 1
ATOM 10674 C CA . ALA D 1 328 ? 8.984 -22.624 -18.406 1.00 60.31 328 ALA D CA 1
ATOM 10675 C C . ALA D 1 328 ? 8.052 -22.801 -17.208 1.00 60.72 328 ALA D C 1
ATOM 10676 O O . ALA D 1 328 ? 7.324 -23.797 -17.115 1.00 61.01 328 ALA D O 1
ATOM 10678 N N . HIS D 1 329 ? 8.076 -21.835 -16.293 1.00 59.90 329 HIS D N 1
ATOM 10679 C CA . HIS D 1 329 ? 7.232 -21.897 -15.108 1.00 59.73 329 HIS D CA 1
ATOM 10680 C C . HIS D 1 329 ? 6.578 -20.545 -14.847 1.00 60.04 329 HIS D C 1
ATOM 10681 O O . HIS D 1 329 ? 7.006 -19.788 -13.970 1.00 61.12 329 HIS D O 1
ATOM 10688 N N . PRO D 1 330 ? 5.525 -20.226 -15.617 1.00 59.61 330 PRO D N 1
ATOM 10689 C CA . PRO D 1 330 ? 4.783 -18.967 -15.501 1.00 59.73 330 PRO D CA 1
ATOM 10690 C C . PRO D 1 330 ? 4.431 -18.615 -14.060 1.00 60.18 330 PRO D C 1
ATOM 10691 O O . PRO D 1 330 ? 4.163 -19.496 -13.240 1.00 61.32 330 PRO D O 1
ATOM 10695 N N . ALA D 1 331 ? 4.437 -17.323 -13.756 1.00 60.27 331 ALA D N 1
ATOM 10696 C CA . ALA D 1 331 ? 4.099 -16.869 -12.417 1.00 59.57 331 ALA D CA 1
ATOM 10697 C C . ALA D 1 331 ? 2.580 -16.813 -12.327 1.00 59.42 331 ALA D C 1
ATOM 10698 O O . ALA D 1 331 ? 1.903 -16.631 -13.340 1.00 60.32 331 ALA D O 1
ATOM 10700 N N . ALA D 1 332 ? 2.042 -16.990 -11.124 1.00 58.91 332 ALA D N 1
ATOM 10701 C CA . ALA D 1 332 ? 0.598 -16.932 -10.925 1.00 57.17 332 ALA D CA 1
ATOM 10702 C C . ALA D 1 332 ? 0.228 -15.453 -10.807 1.00 56.95 332 ALA D C 1
ATOM 10703 O O . ALA D 1 332 ? 0.485 -14.826 -9.778 1.00 57.93 332 ALA D O 1
ATOM 10705 N N . ARG D 1 333 ? -0.367 -14.896 -11.860 1.00 55.22 333 ARG D N 1
ATOM 10706 C CA . ARG D 1 333 ? -0.734 -13.483 -11.862 1.00 53.63 333 ARG D CA 1
ATOM 10707 C C . ARG D 1 333 ? -2.196 -13.224 -12.180 1.00 53.32 333 ARG D C 1
ATOM 10708 O O . ARG D 1 333 ? -2.652 -12.080 -12.112 1.00 53.26 333 ARG D O 1
ATOM 10716 N N . GLY D 1 334 ? -2.930 -14.271 -12.539 1.00 52.75 334 GLY D N 1
ATOM 10717 C CA . GLY D 1 334 ? -4.325 -14.079 -12.894 1.00 52.19 334 GLY D CA 1
ATOM 10718 C C . GLY D 1 334 ? -4.356 -13.575 -14.325 1.00 52.16 334 GLY D C 1
ATOM 10719 O O . GLY D 1 334 ? -3.317 -13.551 -14.991 1.00 53.08 334 GLY D O 1
ATOM 10720 N N . ASP D 1 335 ? -5.523 -13.165 -14.809 1.00 51.40 335 ASP D N 1
ATOM 10721 C CA . ASP D 1 335 ? -5.621 -12.674 -16.178 1.00 52.14 335 ASP D CA 1
ATOM 10722 C C . ASP D 1 335 ? -6.483 -11.427 -16.284 1.00 51.93 335 ASP D C 1
ATOM 10723 O O . ASP D 1 335 ? -6.944 -10.890 -15.272 1.00 54.00 335 ASP D O 1
ATOM 10728 N N . PHE D 1 336 ? -6.706 -10.972 -17.513 1.00 50.64 336 PHE D N 1
ATOM 10729 C CA . PHE D 1 336 ? -7.509 -9.780 -17.740 1.00 49.64 336 PHE D CA 1
ATOM 10730 C C . PHE D 1 336 ? -8.911 -9.857 -17.141 1.00 49.93 336 PHE D C 1
ATOM 10731 O O . PHE D 1 336 ? -9.418 -8.857 -16.635 1.00 50.07 336 PHE D O 1
ATOM 10739 N N . ASP D 1 337 ? -9.550 -11.024 -17.205 1.00 50.40 337 ASP D N 1
ATOM 10740 C CA . ASP D 1 337 ? -10.892 -11.151 -16.639 1.00 50.61 337 ASP D CA 1
ATOM 10741 C C . ASP D 1 337 ? -10.865 -10.835 -15.152 1.00 50.09 337 ASP D C 1
ATOM 10742 O O . ASP D 1 337 ? -11.806 -10.245 -14.617 1.00 50.52 337 ASP D O 1
ATOM 10747 N N . LEU D 1 338 ? -9.789 -11.237 -14.483 1.00 49.77 338 LEU D N 1
ATOM 10748 C CA . LEU D 1 338 ? -9.660 -10.971 -13.053 1.00 49.50 338 LEU D CA 1
ATOM 10749 C C . LEU D 1 338 ? -9.561 -9.465 -12.811 1.00 48.69 338 LEU D C 1
ATOM 10750 O O . LEU D 1 338 ? -10.125 -8.945 -11.845 1.00 49.53 338 LEU D O 1
ATOM 10755 N N . TYR D 1 339 ? -8.854 -8.769 -13.699 1.00 49.06 339 TYR D N 1
ATOM 10756 C CA . TYR D 1 339 ? -8.700 -7.326 -13.573 1.00 48.71 339 TYR D CA 1
ATOM 10757 C C . TYR D 1 339 ? -10.072 -6.675 -13.665 1.00 48.90 339 TYR D C 1
ATOM 10758 O O . TYR D 1 339 ? -10.420 -5.808 -12.858 1.00 49.80 339 TYR D O 1
ATOM 10767 N N . MET D 1 340 ? -10.864 -7.099 -14.645 1.00 48.43 340 MET D N 1
ATOM 10768 C CA . MET D 1 340 ? -12.194 -6.531 -14.813 1.00 47.22 340 MET D CA 1
ATOM 10769 C C . MET D 1 340 ? -13.127 -6.943 -13.685 1.00 46.84 340 MET D C 1
ATOM 10770 O O . MET D 1 340 ? -14.043 -6.201 -13.331 1.00 46.71 340 MET D O 1
ATOM 10775 N N . LYS D 1 341 ? -12.889 -8.120 -13.112 1.00 48.03 341 LYS D N 1
ATOM 10776 C CA . LYS D 1 341 ? -13.702 -8.606 -12.000 1.00 48.69 341 LYS D CA 1
ATOM 10777 C C . LYS D 1 341 ? -13.526 -7.612 -10.851 1.00 48.55 341 LYS D C 1
ATOM 10778 O O . LYS D 1 341 ? -14.487 -7.240 -10.172 1.00 48.86 341 LYS D O 1
ATOM 10784 N N . SER D 1 342 ? -12.286 -7.179 -10.645 1.00 49.42 342 SER D N 1
ATOM 10785 C CA . SER D 1 342 ? -11.983 -6.215 -9.588 1.00 48.87 342 SER D CA 1
ATOM 10786 C C . SER D 1 342 ? -12.657 -4.878 -9.903 1.00 48.21 342 SER D C 1
ATOM 10787 O O . SER D 1 342 ? -13.401 -4.334 -9.081 1.00 48.41 342 SER D O 1
ATOM 10790 N N . MET D 1 343 ? -12.408 -4.360 -11.103 1.00 47.88 343 MET D N 1
ATOM 10791 C CA . MET D 1 343 ? -12.988 -3.084 -11.524 1.00 47.81 343 MET D CA 1
ATOM 10792 C C . MET D 1 343 ? -14.514 -3.073 -11.446 1.00 49.04 343 MET D C 1
ATOM 10793 O O . MET D 1 343 ? -15.118 -2.114 -10.955 1.00 49.86 343 MET D O 1
ATOM 10798 N N . LEU D 1 344 ? -15.138 -4.140 -11.936 1.00 50.00 344 LEU D N 1
ATOM 10799 C CA . LEU D 1 344 ? -16.590 -4.226 -11.924 1.00 49.60 344 LEU D CA 1
ATOM 10800 C C . LEU D 1 344 ? -17.155 -4.210 -10.512 1.00 49.23 344 LEU D C 1
ATOM 10801 O O . LEU D 1 344 ? -18.175 -3.566 -10.257 1.00 51.07 344 LEU D O 1
ATOM 10806 N N . HIS D 1 345 ? -16.499 -4.907 -9.589 1.00 49.09 345 HIS D N 1
ATOM 10807 C CA . HIS D 1 345 ? -16.981 -4.925 -8.216 1.00 49.26 345 HIS D CA 1
ATOM 10808 C C . HIS D 1 345 ? -16.863 -3.555 -7.556 1.00 49.27 345 HIS D C 1
ATOM 10809 O O . HIS D 1 345 ? -17.764 -3.131 -6.830 1.00 49.60 345 HIS D O 1
ATOM 10816 N N . VAL D 1 346 ? -15.753 -2.862 -7.797 1.00 49.36 346 VAL D N 1
ATOM 10817 C CA . VAL D 1 346 ? -15.577 -1.539 -7.210 1.00 48.90 346 VAL D CA 1
ATOM 10818 C C . VAL D 1 346 ? -16.620 -0.605 -7.815 1.00 49.74 346 VAL D C 1
ATOM 10819 O O . VAL D 1 346 ? -17.167 0.259 -7.125 1.00 50.75 346 VAL D O 1
ATOM 10823 N N . LEU D 1 347 ? -16.905 -0.787 -9.102 1.00 50.03 347 LEU D N 1
ATOM 10824 C CA . LEU D 1 347 ? -17.906 0.043 -9.776 1.00 51.04 347 LEU D CA 1
ATOM 10825 C C . LEU D 1 347 ? -19.279 -0.136 -9.132 1.00 51.25 347 LEU D C 1
ATOM 10826 O O . LEU D 1 347 ? -20.050 0.822 -9.000 1.00 51.70 347 LEU D O 1
ATOM 10831 N N . LYS D 1 348 ? -19.577 -1.368 -8.731 1.00 51.89 348 LYS D N 1
ATOM 10832 C CA . LYS D 1 348 ? -20.852 -1.686 -8.098 1.00 52.90 348 LYS D CA 1
ATOM 10833 C C . LYS D 1 348 ? -20.981 -1.005 -6.744 1.00 53.28 348 LYS D C 1
ATOM 10834 O O . LYS D 1 348 ? -22.055 -0.519 -6.382 1.00 53.34 348 LYS D O 1
ATOM 10840 N N . VAL D 1 349 ? -19.877 -0.970 -6.002 1.00 52.72 349 VAL D N 1
ATOM 10841 C CA . VAL D 1 349 ? -19.861 -0.370 -4.672 1.00 51.83 349 VAL D CA 1
ATOM 10842 C C . VAL D 1 349 ? -19.651 1.141 -4.650 1.00 51.94 349 VAL D C 1
ATOM 10843 O O . VAL D 1 349 ? -20.384 1.864 -3.974 1.00 51.43 349 VAL D O 1
ATOM 10847 N N . ALA D 1 350 ? -18.655 1.617 -5.395 1.00 52.47 350 ALA D N 1
ATOM 10848 C CA . ALA D 1 350 ? -18.336 3.041 -5.425 1.00 51.66 350 ALA D CA 1
ATOM 10849 C C . ALA D 1 350 ? -19.062 3.837 -6.500 1.00 51.91 350 ALA D C 1
ATOM 10850 O O . ALA D 1 350 ? -19.109 5.064 -6.436 1.00 50.86 350 ALA D O 1
ATOM 10852 N N . GLY D 1 351 ? -19.620 3.148 -7.490 1.00 52.76 351 GLY D N 1
ATOM 10853 C CA . GLY D 1 351 ? -20.317 3.847 -8.557 1.00 52.56 351 GLY D CA 1
ATOM 10854 C C . GLY D 1 351 ? -19.354 4.272 -9.651 1.00 53.13 351 GLY D C 1
ATOM 10855 O O . GLY D 1 351 ? -18.139 4.295 -9.432 1.00 54.01 351 GLY D O 1
ATOM 10856 N N . PRO D 1 352 ? -19.861 4.626 -10.844 1.00 52.68 352 PRO D N 1
ATOM 10857 C CA . PRO D 1 352 ? -19.014 5.046 -11.964 1.00 51.72 352 PRO D CA 1
ATOM 10858 C C . PRO D 1 352 ? -18.214 6.325 -11.718 1.00 51.30 352 PRO D C 1
ATOM 10859 O O . PRO D 1 352 ? -17.298 6.650 -12.480 1.00 50.24 352 PRO D O 1
ATOM 10863 N N . LYS D 1 353 ? -18.557 7.051 -10.659 1.00 51.86 353 LYS D N 1
ATOM 10864 C CA . LYS D 1 353 ? -17.857 8.293 -10.341 1.00 51.79 353 LYS D CA 1
ATOM 10865 C C . LYS D 1 353 ? -16.733 8.110 -9.326 1.00 50.90 353 LYS D C 1
ATOM 10866 O O . LYS D 1 353 ? -15.969 9.043 -9.064 1.00 51.20 353 LYS D O 1
ATOM 10872 N N . GLY D 1 354 ? -16.631 6.911 -8.759 1.00 48.73 354 GLY D N 1
ATOM 10873 C CA . GLY D 1 354 ? -15.589 6.649 -7.782 1.00 47.86 354 GLY D CA 1
ATOM 10874 C C . GLY D 1 354 ? -14.588 5.587 -8.203 1.00 46.14 354 GLY D C 1
ATOM 10875 O O . GLY D 1 354 ? -13.972 4.937 -7.355 1.00 46.08 354 GLY D O 1
ATOM 10876 N N . VAL D 1 355 ? -14.416 5.407 -9.509 1.00 45.57 355 VAL D N 1
ATOM 10877 C CA . VAL D 1 355 ? -13.480 4.408 -10.021 1.00 45.71 355 VAL D CA 1
ATOM 10878 C C . VAL D 1 355 ? -12.547 4.996 -11.084 1.00 45.42 355 VAL D C 1
ATOM 10879 O O . VAL D 1 355 ? -12.946 5.858 -11.869 1.00 47.61 355 VAL D O 1
ATOM 10883 N N . CYS D 1 356 ? -11.304 4.526 -11.101 1.00 44.58 356 CYS D N 1
ATOM 10884 C CA . CYS D 1 356 ? -10.313 5.004 -12.061 1.00 43.54 356 CYS D CA 1
ATOM 10885 C C . CYS D 1 356 ? -9.308 3.915 -12.401 1.00 42.62 356 CYS D C 1
ATOM 10886 O O . CYS D 1 356 ? -9.492 2.762 -12.016 1.00 44.17 356 CYS D O 1
ATOM 10889 N N . VAL D 1 357 ? -8.245 4.274 -13.114 1.00 41.75 357 VAL D N 1
ATOM 10890 C CA . VAL D 1 357 ? -7.248 3.285 -13.528 1.00 41.76 357 VAL D CA 1
ATOM 10891 C C . VAL D 1 357 ? -5.827 3.516 -13.007 1.00 41.75 357 VAL D C 1
ATOM 10892 O O . VAL D 1 357 ? -5.225 4.559 -13.263 1.00 43.14 357 VAL D O 1
ATOM 10896 N N . GLY D 1 358 ? -5.301 2.524 -12.290 1.00 42.33 358 GLY D N 1
ATOM 10897 C CA . GLY D 1 358 ? -3.952 2.592 -11.742 1.00 42.14 358 GLY D CA 1
ATOM 10898 C C . GLY D 1 358 ? -3.429 1.173 -11.623 1.00 42.92 358 GLY D C 1
ATOM 10899 O O . GLY D 1 358 ? -3.385 0.598 -10.531 1.00 42.75 358 GLY D O 1
ATOM 10900 N N . ALA D 1 359 ? -3.024 0.616 -12.763 1.00 43.68 359 ALA D N 1
ATOM 10901 C CA . ALA D 1 359 ? -2.552 -0.765 -12.871 1.00 44.17 359 ALA D CA 1
ATOM 10902 C C . ALA D 1 359 ? -1.205 -1.125 -12.259 1.00 44.39 359 ALA D C 1
ATOM 10903 O O . ALA D 1 359 ? -0.876 -2.310 -12.149 1.00 44.76 359 ALA D O 1
ATOM 10905 N N . ASP D 1 360 ? -0.424 -0.121 -11.874 1.00 44.18 360 ASP D N 1
ATOM 10906 C CA . ASP D 1 360 ? 0.895 -0.349 -11.279 1.00 43.58 360 ASP D CA 1
ATOM 10907 C C . ASP D 1 360 ? 1.928 -0.702 -12.353 1.00 43.94 360 ASP D C 1
ATOM 10908 O O . ASP D 1 360 ? 2.821 -1.528 -12.137 1.00 44.18 360 ASP D O 1
ATOM 10913 N N . TRP D 1 361 ? 1.793 -0.078 -13.517 1.00 44.01 361 TRP D N 1
ATOM 10914 C CA . TRP D 1 361 ? 2.723 -0.303 -14.616 1.00 45.66 361 TRP D CA 1
ATOM 10915 C C . TRP D 1 361 ? 4.114 0.107 -14.148 1.00 45.74 361 TRP D C 1
ATOM 10916 O O . TRP D 1 361 ? 4.284 1.168 -13.541 1.00 47.13 361 TRP D O 1
ATOM 10927 N N . ASP D 1 362 ? 5.097 -0.744 -14.428 1.00 44.84 362 ASP D N 1
ATOM 10928 C CA . ASP D 1 362 ? 6.485 -0.515 -14.043 1.00 45.69 362 ASP D CA 1
ATOM 10929 C C . ASP D 1 362 ? 6.692 -0.564 -12.536 1.00 45.88 362 ASP D C 1
ATOM 10930 O O . ASP D 1 362 ? 7.775 -0.260 -12.038 1.00 47.38 362 ASP D O 1
ATOM 10935 N N . GLY D 1 363 ? 5.646 -0.964 -11.818 1.00 45.31 363 GLY D N 1
ATOM 10936 C CA . GLY D 1 363 ? 5.728 -1.075 -10.375 1.00 45.32 363 GLY D CA 1
ATOM 10937 C C . GLY D 1 363 ? 5.414 -2.494 -9.932 1.00 44.43 363 GLY D C 1
ATOM 10938 O O . GLY D 1 363 ? 5.209 -2.751 -8.743 1.00 43.24 363 GLY D O 1
ATOM 10939 N N . GLY D 1 364 ? 5.376 -3.414 -10.897 1.00 44.03 364 GLY D N 1
ATOM 10940 C CA . GLY D 1 364 ? 5.083 -4.807 -10.599 1.00 43.60 364 GLY D CA 1
ATOM 10941 C C . GLY D 1 364 ? 3.746 -5.280 -11.152 1.00 44.02 364 GLY D C 1
ATOM 10942 O O . GLY D 1 364 ? 3.357 -6.432 -10.948 1.00 43.65 364 GLY D O 1
ATOM 10943 N N . GLY D 1 365 ? 3.041 -4.397 -11.855 1.00 43.58 365 GLY D N 1
ATOM 10944 C CA . GLY D 1 365 ? 1.748 -4.759 -12.413 1.00 44.71 365 GLY D CA 1
ATOM 10945 C C . GLY D 1 365 ? 1.841 -5.646 -13.643 1.00 45.05 365 GLY D C 1
ATOM 10946 O O . GLY D 1 365 ? 2.932 -5.891 -14.161 1.00 46.19 365 GLY D O 1
ATOM 10947 N N . GLY D 1 366 ? 0.694 -6.130 -14.110 1.00 47.33 366 GLY D N 1
ATOM 10948 C CA . GLY D 1 366 ? 0.673 -6.987 -15.286 1.00 48.23 366 GLY D CA 1
ATOM 10949 C C . GLY D 1 366 ? 0.075 -8.356 -15.014 1.00 48.96 366 GLY D C 1
ATOM 10950 O O . GLY D 1 366 ? 0.296 -8.939 -13.952 1.00 48.97 366 GLY D O 1
ATOM 10951 N N . MET D 1 367 ? -0.682 -8.869 -15.982 1.00 49.74 367 MET D N 1
ATOM 10952 C CA . MET D 1 367 ? -1.334 -10.173 -15.859 1.00 49.62 367 MET D CA 1
ATOM 10953 C C . MET D 1 367 ? -1.396 -10.811 -17.246 1.00 51.27 367 MET D C 1
ATOM 10954 O O . MET D 1 367 ? -1.031 -10.180 -18.241 1.00 51.86 367 MET D O 1
ATOM 10959 N N . ASP D 1 368 ? -1.853 -12.058 -17.322 1.00 52.76 368 ASP D N 1
ATOM 10960 C CA . ASP D 1 368 ? -1.974 -12.713 -18.621 1.00 52.52 368 ASP D CA 1
ATOM 10961 C C . ASP D 1 368 ? -3.029 -11.936 -19.390 1.00 52.09 368 ASP D C 1
ATOM 10962 O O . ASP D 1 368 ? -4.123 -11.703 -18.879 1.00 52.50 368 ASP D O 1
ATOM 10967 N N . GLY D 1 369 ? -2.694 -11.527 -20.611 1.00 52.62 369 GLY D N 1
ATOM 10968 C CA . GLY D 1 369 ? -3.631 -10.769 -21.423 1.00 53.03 369 GLY D CA 1
ATOM 10969 C C . GLY D 1 369 ? -3.688 -9.303 -21.026 1.00 53.26 369 GLY D C 1
ATOM 10970 O O . GLY D 1 369 ? -4.554 -8.559 -21.488 1.00 54.10 369 GLY D O 1
ATOM 10971 N N . PHE D 1 370 ? -2.753 -8.892 -20.173 1.00 52.59 370 PHE D N 1
ATOM 10972 C CA . PHE D 1 370 ? -2.677 -7.514 -19.685 1.00 52.41 370 PHE D CA 1
ATOM 10973 C C . PHE D 1 370 ? -1.204 -7.294 -19.321 1.00 52.48 370 PHE D C 1
ATOM 10974 O O . PHE D 1 370 ? -0.879 -6.945 -18.187 1.00 53.68 370 PHE D O 1
ATOM 10982 N N . GLU D 1 371 ? -0.327 -7.514 -20.302 1.00 52.43 371 GLU D N 1
ATOM 10983 C CA . GLU D 1 371 ? 1.124 -7.395 -20.134 1.00 52.89 371 GLU D CA 1
ATOM 10984 C C . GLU D 1 371 ? 1.680 -5.979 -19.981 1.00 52.21 371 GLU D C 1
ATOM 10985 O O . GLU D 1 371 ? 2.631 -5.766 -19.228 1.00 51.73 371 GLU D O 1
ATOM 10991 N N . ASP D 1 372 ? 1.126 -5.029 -20.727 1.00 51.07 372 ASP D N 1
ATOM 10992 C CA . ASP D 1 372 ? 1.557 -3.637 -20.640 1.00 51.11 372 ASP D CA 1
ATOM 10993 C C . ASP D 1 372 ? 0.443 -2.719 -21.124 1.00 50.52 372 ASP D C 1
ATOM 10994 O O . ASP D 1 372 ? -0.686 -3.170 -21.328 1.00 51.44 372 ASP D O 1
ATOM 10999 N N . ILE D 1 373 ? 0.751 -1.441 -21.320 1.00 49.02 373 ILE D N 1
ATOM 11000 C CA . ILE D 1 373 ? -0.272 -0.490 -21.740 1.00 47.91 373 ILE D CA 1
ATOM 11001 C C . ILE D 1 373 ? -0.868 -0.694 -23.134 1.00 48.82 373 ILE D C 1
ATOM 11002 O O . ILE D 1 373 ? -1.873 -0.066 -23.471 1.00 49.10 373 ILE D O 1
ATOM 11007 N N . THR D 1 374 ? -0.272 -1.557 -23.949 1.00 49.21 374 THR D N 1
ATOM 11008 C CA . THR D 1 374 ? -0.836 -1.787 -25.277 1.00 50.09 374 THR D CA 1
ATOM 11009 C C . THR D 1 374 ? -2.182 -2.498 -25.134 1.00 49.96 374 THR D C 1
ATOM 11010 O O . THR D 1 374 ? -3.017 -2.449 -26.042 1.00 50.27 374 THR D O 1
ATOM 11014 N N . ASP D 1 375 ? -2.398 -3.133 -23.981 1.00 49.42 375 ASP D N 1
ATOM 11015 C CA . ASP D 1 375 ? -3.640 -3.858 -23.715 1.00 48.74 375 ASP D CA 1
ATOM 11016 C C . ASP D 1 375 ? -4.757 -3.014 -23.105 1.00 49.10 375 ASP D C 1
ATOM 11017 O O . ASP D 1 375 ? -5.854 -3.522 -22.854 1.00 50.09 375 ASP D O 1
ATOM 11022 N N . LEU D 1 376 ? -4.495 -1.733 -22.868 1.00 48.41 376 LEU D N 1
ATOM 11023 C CA . LEU D 1 376 ? -5.504 -0.861 -22.262 1.00 48.18 376 LEU D CA 1
ATOM 11024 C C . LEU D 1 376 ? -6.851 -0.770 -22.992 1.00 48.56 376 LEU D C 1
ATOM 11025 O O . LEU D 1 376 ? -7.894 -0.628 -22.355 1.00 48.94 376 LEU D O 1
ATOM 11030 N N . PRO D 1 377 ? -6.851 -0.836 -24.334 1.00 49.51 377 PRO D N 1
ATOM 11031 C CA . PRO D 1 377 ? -8.129 -0.750 -25.056 1.00 49.94 377 PRO D CA 1
ATOM 11032 C C . PRO D 1 377 ? -9.138 -1.819 -24.643 1.00 50.57 377 PRO D C 1
ATOM 11033 O O . PRO D 1 377 ? -10.349 -1.630 -24.763 1.00 53.50 377 PRO D O 1
ATOM 11037 N N . LYS D 1 378 ? -8.635 -2.945 -24.153 1.00 51.68 378 LYS D N 1
ATOM 11038 C CA . LYS D 1 378 ? -9.495 -4.043 -23.726 1.00 51.48 378 LYS D CA 1
ATOM 11039 C C . LYS D 1 378 ? -10.399 -3.627 -22.573 1.00 51.50 378 LYS D C 1
ATOM 11040 O O . LYS D 1 378 ? -11.51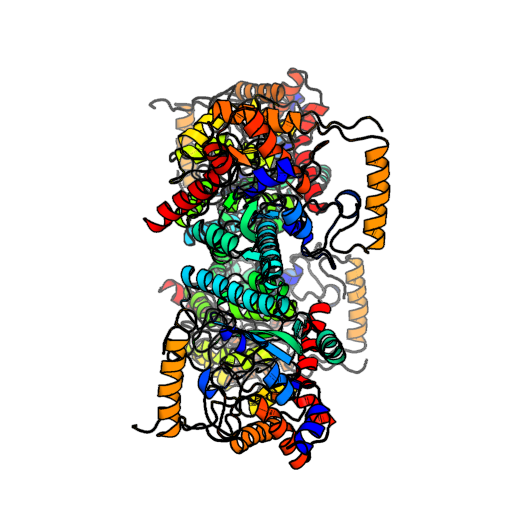2 -4.136 -22.439 1.00 53.13 378 LYS D O 1
ATOM 11046 N N . ILE D 1 379 ? -9.928 -2.698 -21.744 1.00 50.82 379 ILE D N 1
ATOM 11047 C CA . ILE D 1 379 ? -10.723 -2.220 -20.618 1.00 49.48 379 ILE D CA 1
ATOM 11048 C C . ILE D 1 379 ? -11.960 -1.488 -21.133 1.00 50.52 379 ILE D C 1
ATOM 11049 O O . ILE D 1 379 ? -13.071 -1.698 -20.643 1.00 51.93 379 ILE D O 1
ATOM 11054 N N . THR D 1 380 ? -11.754 -0.618 -22.116 1.00 50.63 380 THR D N 1
ATOM 11055 C CA . THR D 1 380 ? -12.841 0.157 -22.699 1.00 51.97 380 THR D CA 1
ATOM 11056 C C . THR D 1 380 ? -13.856 -0.764 -23.368 1.00 52.61 380 THR D C 1
ATOM 11057 O O . THR D 1 380 ? -15.062 -0.534 -23.293 1.00 52.97 380 THR D O 1
ATOM 11061 N N . ALA D 1 381 ? -13.357 -1.809 -24.019 1.00 54.11 381 ALA D N 1
ATOM 11062 C CA . ALA D 1 381 ? -14.221 -2.765 -24.700 1.00 54.63 381 ALA D CA 1
ATOM 11063 C C . ALA D 1 381 ? -15.124 -3.471 -23.696 1.00 55.23 381 ALA D C 1
ATOM 11064 O O . ALA D 1 381 ? -16.342 -3.528 -23.880 1.00 55.39 381 ALA D O 1
ATOM 11066 N N . ARG D 1 382 ? -14.527 -4.005 -22.634 1.00 55.41 382 ARG D N 1
ATOM 11067 C CA . ARG D 1 382 ? -15.296 -4.708 -21.614 1.00 55.14 382 ARG D CA 1
ATOM 11068 C C . ARG D 1 382 ? -16.314 -3.801 -20.924 1.00 55.78 382 ARG D C 1
ATOM 11069 O O . ARG D 1 382 ? -17.417 -4.243 -20.593 1.00 56.76 382 ARG D O 1
ATOM 11077 N N . LEU D 1 383 ? -15.953 -2.540 -20.697 1.00 55.67 383 LEU D N 1
ATOM 11078 C CA . LEU D 1 383 ? -16.874 -1.614 -20.044 1.00 55.67 383 LEU D CA 1
ATOM 11079 C C . LEU D 1 383 ? -18.127 -1.425 -20.896 1.00 56.83 383 LEU D C 1
ATOM 11080 O O . LEU D 1 383 ? -19.246 -1.397 -20.374 1.00 56.25 383 LEU D O 1
ATOM 11085 N N . LYS D 1 384 ? -17.937 -1.287 -22.206 1.00 57.53 384 LYS D N 1
ATOM 11086 C CA . LYS D 1 384 ? -19.069 -1.134 -23.114 1.00 58.24 384 LYS D CA 1
ATOM 11087 C C . LYS D 1 384 ? -19.851 -2.439 -23.088 1.00 57.59 384 LYS D C 1
ATOM 11088 O O . LYS D 1 384 ? -21.064 -2.445 -22.884 1.00 57.64 384 LYS D O 1
ATOM 11094 N N . ALA D 1 385 ? -19.135 -3.544 -23.280 1.00 56.92 385 ALA D N 1
ATOM 11095 C CA . ALA D 1 385 ? -19.738 -4.871 -23.281 1.00 56.95 385 ALA D CA 1
ATOM 11096 C C . ALA D 1 385 ? -20.512 -5.144 -21.994 1.00 57.61 385 ALA D C 1
ATOM 11097 O O . ALA D 1 385 ? -21.375 -6.023 -21.957 1.00 59.42 385 ALA D O 1
ATOM 11099 N N . GLU D 1 386 ? -20.203 -4.397 -20.938 1.00 56.83 386 GLU D N 1
ATOM 11100 C CA . GLU D 1 386 ? -20.888 -4.572 -19.664 1.00 56.17 386 GLU D CA 1
ATOM 11101 C C . GLU D 1 386 ? -22.075 -3.623 -19.558 1.00 55.99 386 GLU D C 1
ATOM 11102 O O . GLU D 1 386 ? -22.834 -3.673 -18.591 1.00 55.68 386 GLU D O 1
ATOM 11108 N N . GLY D 1 387 ? -22.223 -2.748 -20.548 1.00 55.56 387 GLY D N 1
ATOM 11109 C CA . GLY D 1 387 ? -23.342 -1.823 -20.546 1.00 55.66 387 GLY D CA 1
ATOM 11110 C C . GLY D 1 387 ? -23.100 -0.407 -20.056 1.00 56.34 387 GLY D C 1
ATOM 11111 O O . GLY D 1 387 ? -24.058 0.353 -19.884 1.00 55.75 387 GLY D O 1
ATOM 11112 N N . TYR D 1 388 ? -21.843 -0.036 -19.827 1.00 55.62 388 TYR D N 1
ATOM 11113 C CA . TYR D 1 388 ? -21.547 1.315 -19.358 1.00 55.12 388 TYR D CA 1
ATOM 11114 C C . TYR D 1 388 ? -21.560 2.325 -20.500 1.00 54.47 388 TYR D C 1
ATOM 11115 O O . TYR D 1 388 ? -21.034 2.065 -21.583 1.00 53.69 388 TYR D O 1
ATOM 11124 N N . SER D 1 389 ? -22.175 3.475 -20.251 1.00 54.49 389 SER D N 1
ATOM 11125 C CA . SER D 1 389 ? -22.258 4.534 -21.248 1.00 56.17 389 SER D CA 1
ATOM 11126 C C . SER D 1 389 ? -20.878 5.130 -21.500 1.00 57.48 389 SER D C 1
ATOM 11127 O O . SER D 1 389 ? -19.914 4.813 -20.796 1.00 58.82 389 SER D O 1
ATOM 11130 N N . ASP D 1 390 ? -20.782 5.994 -22.505 1.00 57.60 390 ASP D N 1
ATOM 11131 C CA . ASP D 1 390 ? -19.511 6.630 -22.812 1.00 57.73 390 ASP D CA 1
ATOM 11132 C C . ASP D 1 390 ? -19.173 7.606 -21.694 1.00 57.34 390 ASP D C 1
ATOM 11133 O O . ASP D 1 390 ? -18.008 7.770 -21.333 1.00 58.49 390 ASP D O 1
ATOM 11138 N N . ALA D 1 391 ? -20.199 8.251 -21.149 1.00 56.60 391 ALA D N 1
ATOM 11139 C CA . ALA D 1 391 ? -20.011 9.204 -20.060 1.00 56.50 391 ALA D CA 1
ATOM 11140 C C . ALA D 1 391 ? -19.283 8.530 -18.893 1.00 56.41 391 ALA D C 1
ATOM 11141 O O . ALA D 1 391 ? -18.295 9.057 -18.377 1.00 55.83 391 ALA D O 1
ATOM 11143 N N . ASP D 1 392 ? -19.773 7.361 -18.491 1.00 55.93 392 ASP D N 1
ATOM 11144 C CA . ASP D 1 392 ? -19.171 6.623 -17.389 1.00 56.02 392 ASP D CA 1
ATOM 11145 C C . ASP D 1 392 ? -17.765 6.153 -17.722 1.00 56.08 392 ASP D C 1
ATOM 11146 O O . ASP D 1 392 ? -16.876 6.188 -16.869 1.00 56.12 392 ASP D O 1
ATOM 11151 N N . ILE D 1 393 ? -17.563 5.707 -18.957 1.00 54.71 393 ILE D N 1
ATOM 11152 C CA . ILE D 1 393 ? -16.248 5.246 -19.378 1.00 53.56 393 ILE D CA 1
ATOM 11153 C C . ILE D 1 393 ? -15.274 6.420 -19.338 1.00 53.76 393 ILE D C 1
ATOM 11154 O O . ILE D 1 393 ? -14.123 6.271 -18.914 1.00 53.85 393 ILE D O 1
ATOM 11159 N N . GLU D 1 394 ? -15.743 7.588 -19.771 1.00 53.37 394 GLU D N 1
ATOM 11160 C CA . GLU D 1 394 ? -14.917 8.790 -19.776 1.00 53.19 394 GLU D CA 1
ATOM 11161 C C . GLU D 1 394 ? -14.540 9.164 -18.346 1.00 52.40 394 GLU D C 1
ATOM 11162 O O . GLU D 1 394 ? -13.407 9.567 -18.077 1.00 53.35 394 GLU D O 1
ATOM 11168 N N . ALA D 1 395 ? -15.500 9.035 -17.435 1.00 51.69 395 ALA D N 1
ATOM 11169 C CA . ALA D 1 395 ? -15.278 9.353 -16.029 1.00 49.74 395 ALA D CA 1
ATOM 11170 C C . ALA D 1 395 ? -14.222 8.418 -15.454 1.00 49.34 395 ALA D C 1
ATOM 11171 O O . ALA D 1 395 ? -13.315 8.849 -14.739 1.00 48.48 395 ALA D O 1
ATOM 11173 N N . ILE D 1 396 ? -14.346 7.137 -15.779 1.00 47.50 396 ILE D N 1
ATOM 11174 C CA . ILE D 1 396 ? -13.413 6.132 -15.305 1.00 47.28 396 ILE D CA 1
ATOM 11175 C C . ILE D 1 396 ? -12.000 6.320 -15.859 1.00 47.85 396 ILE D C 1
ATOM 11176 O O . ILE D 1 396 ? -11.017 6.124 -15.138 1.00 46.85 396 ILE D O 1
ATOM 11181 N N . TRP D 1 397 ? -11.894 6.701 -17.130 1.00 47.80 397 TRP D N 1
ATOM 11182 C CA . TRP D 1 397 ? -10.582 6.882 -17.742 1.00 47.58 397 TRP D CA 1
ATOM 11183 C C . TRP D 1 397 ? -9.852 8.170 -17.374 1.00 46.46 397 TRP D C 1
ATOM 11184 O O . TRP D 1 397 ? -8.631 8.235 -17.501 1.00 45.51 397 TRP D O 1
ATOM 11195 N N . SER D 1 398 ? -10.578 9.185 -16.919 1.00 45.62 398 SER D N 1
ATOM 11196 C CA . SER D 1 398 ? -9.926 10.438 -16.550 1.00 47.22 398 SER D CA 1
ATOM 11197 C C . SER D 1 398 ? -10.826 11.424 -15.815 1.00 46.97 398 SER D C 1
ATOM 11198 O O . SER D 1 398 ? -10.379 12.124 -14.908 1.00 47.96 398 SER D O 1
ATOM 11201 N N . GLY D 1 399 ? -12.094 11.475 -16.206 1.00 47.17 399 GLY D N 1
ATOM 11202 C CA . GLY D 1 399 ? -13.024 12.406 -15.590 1.00 45.30 399 GLY D CA 1
ATOM 11203 C C . GLY D 1 399 ? -13.036 12.448 -14.074 1.00 44.61 399 GLY D C 1
ATOM 11204 O O . GLY D 1 399 ? -13.003 13.523 -13.478 1.00 43.89 399 GLY D O 1
ATOM 11205 N N . ASN D 1 400 ? -13.100 11.285 -13.440 1.00 44.75 400 ASN D N 1
ATOM 11206 C CA . ASN D 1 400 ? -13.133 11.239 -11.984 1.00 45.09 400 ASN D CA 1
ATOM 11207 C C . ASN D 1 400 ? -11.851 11.786 -11.370 1.00 45.27 400 ASN D C 1
ATOM 11208 O O . ASN D 1 400 ? -11.899 12.592 -10.441 1.00 46.52 400 ASN D O 1
ATOM 11213 N N . VAL D 1 401 ? -10.709 11.360 -11.894 1.00 45.28 401 VAL D N 1
ATOM 11214 C CA . VAL D 1 401 ? -9.426 11.827 -11.377 1.00 44.62 401 VAL D CA 1
ATOM 11215 C C . VAL D 1 401 ? -9.286 13.338 -11.543 1.00 44.80 401 VAL D C 1
ATOM 11216 O O . VAL D 1 401 ? -8.925 14.043 -10.598 1.00 43.34 401 VAL D O 1
ATOM 11220 N N . LEU D 1 402 ? -9.584 13.843 -12.738 1.00 44.75 402 LEU D N 1
ATOM 11221 C CA . LEU D 1 402 ? -9.477 15.276 -12.974 1.00 45.28 402 LEU D CA 1
ATOM 11222 C C . LEU D 1 402 ? -10.428 16.064 -12.082 1.00 45.93 402 LEU D C 1
ATOM 11223 O O . LEU D 1 402 ? -10.130 17.194 -11.691 1.00 47.41 402 LEU D O 1
ATOM 11228 N N . ARG D 1 403 ? -11.572 15.472 -11.755 1.00 46.35 403 ARG D N 1
ATOM 11229 C CA . ARG D 1 403 ? -12.543 16.138 -10.889 1.00 46.74 403 ARG D CA 1
ATOM 11230 C C . ARG D 1 403 ? -11.957 16.259 -9.479 1.00 46.04 403 ARG D C 1
ATOM 11231 O O . ARG D 1 403 ? -12.126 17.279 -8.801 1.00 45.38 403 ARG D O 1
ATOM 11239 N N . ILE D 1 404 ? -11.270 15.206 -9.048 1.00 44.91 404 ILE D N 1
ATOM 11240 C CA . ILE D 1 404 ? -10.648 15.180 -7.728 1.00 43.64 404 ILE D CA 1
ATOM 11241 C C . ILE D 1 404 ? -9.526 16.217 -7.676 1.00 42.93 404 ILE D C 1
ATOM 11242 O O . ILE D 1 404 ? -9.392 16.953 -6.697 1.00 43.54 404 ILE D O 1
ATOM 11247 N N . VAL D 1 405 ? -8.730 16.283 -8.739 1.00 43.07 405 VAL D N 1
ATOM 11248 C CA . VAL D 1 405 ? -7.649 17.253 -8.816 1.00 42.38 405 VAL D CA 1
ATOM 11249 C C . VAL D 1 405 ? -8.240 18.662 -8.714 1.00 44.13 405 VAL D C 1
ATOM 11250 O O . VAL D 1 405 ? -7.748 19.498 -7.947 1.00 42.79 405 VAL D O 1
ATOM 11254 N N . ASP D 1 406 ? -9.300 18.922 -9.484 1.00 44.38 406 ASP D N 1
ATOM 11255 C CA . ASP D 1 406 ? -9.943 20.238 -9.468 1.00 44.76 406 ASP D CA 1
ATOM 11256 C C . ASP D 1 406 ? -10.394 20.605 -8.064 1.00 43.21 406 ASP D C 1
ATOM 11257 O O . ASP D 1 406 ? -10.156 21.723 -7.595 1.00 44.12 406 ASP D O 1
ATOM 11262 N N . ALA D 1 407 ? -11.059 19.665 -7.399 1.00 41.88 407 ALA D N 1
ATOM 11263 C CA . ALA D 1 407 ? -11.564 19.899 -6.047 1.00 41.95 407 ALA D CA 1
ATOM 11264 C C . ALA D 1 407 ? -10.440 20.199 -5.047 1.00 41.82 407 ALA D C 1
ATOM 11265 O O . ALA D 1 407 ? -10.575 21.074 -4.189 1.00 41.81 407 ALA D O 1
ATOM 11267 N N . ALA D 1 408 ? -9.336 19.468 -5.153 1.00 41.76 408 ALA D N 1
ATOM 11268 C CA . ALA D 1 408 ? -8.215 19.677 -4.245 1.00 41.32 408 ALA D CA 1
ATOM 11269 C C . ALA D 1 408 ? -7.649 21.075 -4.444 1.00 41.39 408 ALA D C 1
ATOM 11270 O O . ALA D 1 408 ? -7.421 21.806 -3.483 1.00 41.40 408 ALA D O 1
ATOM 11272 N N . GLN D 1 409 ? -7.439 21.446 -5.703 1.00 42.28 409 GLN D N 1
ATOM 11273 C CA . GLN D 1 409 ? -6.888 22.754 -6.023 1.00 42.95 409 GLN D CA 1
ATOM 11274 C C . GLN D 1 409 ? -7.882 23.886 -5.794 1.00 43.59 409 GLN D C 1
ATOM 11275 O O . GLN D 1 409 ? -7.481 25.030 -5.549 1.00 42.46 409 GLN D O 1
ATOM 11281 N N . ALA D 1 410 ? -9.174 23.568 -5.851 1.00 44.11 410 ALA D N 1
ATOM 11282 C CA . ALA D 1 410 ? -10.205 24.578 -5.611 1.00 45.50 410 ALA D CA 1
ATOM 11283 C C . ALA D 1 410 ? -10.168 24.934 -4.129 1.00 45.83 410 ALA D C 1
ATOM 11284 O O . ALA D 1 410 ? -10.239 26.108 -3.757 1.00 47.02 410 ALA D O 1
ATOM 11286 N N . TYR D 1 411 ? -10.053 23.917 -3.278 1.00 46.22 411 TYR D N 1
ATOM 11287 C CA . TYR D 1 411 ? -9.988 24.171 -1.847 1.00 45.60 411 TYR D CA 1
ATOM 11288 C C . TYR D 1 411 ? -8.762 25.023 -1.527 1.00 44.96 411 TYR D C 1
ATOM 11289 O O . TYR D 1 411 ? -8.844 25.987 -0.769 1.00 44.74 411 TYR D O 1
ATOM 11298 N N . ALA D 1 412 ? -7.621 24.651 -2.099 1.00 45.02 412 ALA D N 1
ATOM 11299 C CA . ALA D 1 412 ? -6.382 25.387 -1.872 1.00 45.59 412 ALA D CA 1
ATOM 11300 C C . ALA D 1 412 ? -6.566 26.866 -2.209 1.00 46.38 412 ALA D C 1
ATOM 11301 O O . ALA D 1 412 ? -6.166 27.750 -1.445 1.00 45.35 412 ALA D O 1
ATOM 11303 N N . LYS D 1 413 ? -7.177 27.128 -3.361 1.00 48.07 413 LYS D N 1
ATOM 11304 C CA . LYS D 1 413 ? -7.402 28.498 -3.802 1.00 50.02 413 LYS D CA 1
ATOM 11305 C C . LYS D 1 413 ? -8.316 29.241 -2.830 1.00 49.30 413 LYS D C 1
ATOM 11306 O O . LYS D 1 413 ? -8.104 30.420 -2.548 1.00 48.80 413 LYS D O 1
ATOM 11312 N N . SER D 1 414 ? -9.311 28.540 -2.296 1.00 49.38 414 SER D N 1
ATOM 11313 C CA . SER D 1 414 ? -10.257 29.149 -1.370 1.00 50.85 414 SER D CA 1
ATOM 11314 C C . SER D 1 414 ? -9.636 29.649 -0.068 1.00 52.13 414 SER D C 1
ATOM 11315 O O . SER D 1 414 ? -10.265 30.422 0.657 1.00 52.45 414 SER D O 1
ATOM 11318 N N . VAL D 1 415 ? -8.417 29.215 0.241 1.00 52.53 415 VAL D N 1
ATOM 11319 C CA . VAL D 1 415 ? -7.770 29.663 1.473 1.00 52.71 415 VAL D CA 1
ATOM 11320 C C . VAL D 1 415 ? -6.474 30.427 1.219 1.00 53.74 415 VAL D C 1
ATOM 11321 O O . VAL D 1 415 ? -5.720 30.627 2.195 1.00 54.64 415 VAL D O 1
#

B-factor: mean 43.41, std 10.82, range [18.2, 78.19]

Radius of gyration: 38.33 Å; Cα contacts (8 Å, |Δi|>4): 3280; chains: 4; bounding box: 98×89×104 Å

Secondary structure (DSSP, 8-state):
-HHHHHHHTTS--EEEEE-THHHHTSTT--TTS---HHHH-----HHHHHHTT--EEEEEEE-----SSHHHHHHHHHHHHHHHHHHHHHHHH-TTTEEE-SSHHHHHHHHHTT-EEEEEEEE--GGGTT-THHHHHHHHTTEEEEES--SS--SSB-BSS-TT--SSSSB-HHHHHHHHHHHHHTPEEB-TTB-HHHHHHHHHH-SS--EEEEEEETTTS--TTEE-HHHHHHHHHTT-EEEEPSSSSS--PPP-----TTTS-HHHHHHHHHHHHHHHHHS-----BHHHHHHHHHHHHHHH-TTSEEE---TTTT--BBTBSSGGGTHHHHHHHHHTT--HHHHHIIIIIHHHHHHHHHHHHHHH-/-HHHHHHHTTS--EEEEE-THHHHTSTT--TTS---HHHH-----HHHHHHHT--EEEEEEE-----SSHHHHHHHHHHHHHHHHHHHHHHHH-TTTEEE-SSHHHHHHHHHTT-EEEEEEEE--GGGTT-THHHHHHHHTTEEEEES--SS--SSB-BSS-TT--SSSSB-HHHHHHHHHHHHHTPEEB-TTB-HHHHHHHHHH-SS--EEEEEEETTTS--TTEE-HHHHHHHHHTT-EEEEPSSSSS--PPP-----TTTS-HHHHHHHHHHHHHHHHHS-----BHHHHHHHHHHHHHHH-TTSEEE---TTTT--BBTBSSGGGTHHHHHHHHHTT--HHHHHIIIIIHHHHHHHHHHHHHHH-/-HHHHHHHTTS--EEEEE-THHHHTSTT--TTS---HHHH-----HHHHHHHT--EEEEEEE-----SSHHHHHHHHHHHHHHHHHHHHHHHH-TTTEEE-SSHHHHHHHHHTT-EEEEEEEE--GGGTT-THHHHHHHHTTEEEEES--SS--SSB-BSS-TT--SSSSB-HHHHHHHHHHHHHTPEEB-TTB-HHHHHHHHHH-SS--EEEEEEETTTS--TTEE-HHHHHHHHHTT-EEEEPSSSSS--PPP-----TTTS-HHHHHHHHHHHHHHHHHS-----BHHHHHHHHHHHHHHH-TTSEEE---TTTT--BBTBSSGGGTHHHHHHHHHTT--HHHHHIIIIIHHHHHHHHHHHHHHH-/-HHHHHHHTTS--EEEEE-THHHHTSTT--TTS---HHHH-----HHHHHHHT--EEEEEEE-----SSHHHHHHHHHHHHHHHHHHHHHHHH-TTTEEE-SSHHHHHHHHHTT-EEEEEEEE--GGGTT-THHHHHHHHTTEEEE-S--SS--SSB-BSS-TT--SSSSB-HHHHHHHHHHHHHTPEEB-TTB-HHHHHHHHHH-SS--EEEEE-BTTTS--TTSB-HHHHHHHHHTT-EEEEPSSSSS--PPP-----TTTS-HHHHHHHHHHHHHHHHHS-----BHHHHHHHHHHHHHHH-TTSEEE---TTTT--BBTBSSGGGTHHHHHHHHHTT--HHHHHIIIIIHHHHHHHHHHHHHHH-